Protein 6T5F (pdb70)

Sequence (961 aa):
PHMERASLIQKAKLAEQAERYEDMAAFMKGAVEKGEELSCEERNLLSVAYKNVVGGQRAAWRVLSSIEQKSNEEGSAAAGPEVREYREKVETELQGVCDTVLGLLDSHLIKEAGDAESRVFYLKMKGDYYRYLAEVATGDDKKRIIDSARSAYQEAMDISKKEMPPTNPIRLGLALNFSVFHYEIANSPEEAISLAKTTFDEAMADLHTLSEDSYKDSTLIMQLLRDNLTLWTGSHMERASLIQKAKLAEQAERYEDMAAFMKGAVEKGEELSCEERNLLSVAYKNVVGGQRAAWRVLSSIEQKSNEAAGPEVREYREKVETELQGVCDTVLGLLDSHLIKEAGDAESRVFYLKMKGDYYRYLAEVATGDDKKRIIDSARSAYQEAMDISKKEMPPTNPIRLGLALNFSVFHYEIANSPEEAISLAKTTFDEAMADLHTLSEDSYKDSTLIMQLLRDNLTLWTGSGPHMERASLIQKAKLAEQAERYEDMAAFMKGAVEKGEELSCEERNLLSVAYKNVVGGQRAAWRVLSSIEQKSNEEGSAAAGPEVREYREKVETELQGVCDTVLGLLDSHLIKEAGDAESRVFYLKMKGDYYRYLAEVATGDDKKRIIDSARSAYQEAMDISKKEMPPTNPIRLGLALNFSVFHYEIANSPEEAISLAKTTFDEAMADLHTLSEDSYKDSTLIMQLLRDNLTLWTGSMERASLIQKAKLAEQAERYEDMAAFMKGAVEKGEELSCEERNLLSVAYKNVVGGQRAAWRVLSSIEQKSAAGPEVREYREKVETELQGVCDTVLGLLDSHLIKEAGDAESRVFYLKMKGDYYRYLAEVATGDDKKRIIDSARSAYQEAMDISKKEMPPTNPIRLGLALNFSVFHYEIANSPEEAISLAKTTFDEAMADLHTLSEDSYKDSTLIMQLLRDNLTLWTGSLRRGTCVLASLRRGTCVLALRRGTCGSLRRGTC

Secondary structure (DSSP, 8-state):
---SHHHHHHHHHHHHHTT-HHHHHHHHHHHHTT-PPP-HHHHHHHHHHHHHHHHHHHHHHHHHHHHHHHHTSTTS----THHHHHHHHHHHHHHHHHHHHHHHIIIII--SSS-HHHHHHHHHHHHHHHHHHHHH--STTHHHHHHHHHHHHHHHHHHHHHHS-TT-HHHHHHHHHHHHIIIIIS--HHHHHHHHHHHHHHHHTTGGG--HHHHHHHHHHHHHHHHHHHHHHT-/--SHHHHHHHHHHHHHTT-HHHHHHHHHHHHTT-PPP-HHHHHHHHHHHHHHHHHHHHHHHHHHHHHHH------HHHHHHHHHHHHHHHHHHHHHHHHIIIII--S-S-HHHHHHHHHHHHHHHHHHHHH--SSHHHHHHHHHHHHHHHHHHHHHHHS-TT-HHHHHHHHHHHHIIIIIT--HHHHHHHHHHHHHHHHTTTTS--HHHHHHHHHHHHHHHHHHIIIII--/---HHHHHHHHHHHHHHTT-HHHHHHHHHHHHTT-PPP-HHHHHHHHHHHHHHHHHHHHHHHHHHHHHHH-----SS--HHHHHHHHHHHHHHHHHHHHHHHHHIIIII--SSS-HHHHHHHHHHHHHHHHHHHHH--SSTHHHHHHHHHHHHHHHHHHHHHHS-TT-HHHHHHHHHHHHIIIIIS--HHHHHHHHHHHHHHHHHSTTS--GGGHHHHHHHHHHHHHHHHHHHT-/-HHHHHHHHHHHHHHTT-HHHHHHHHHHHHTT-PPP-HHHHHHHHHHHHHHHHHHHHHHHHHHHHHHH----HHHHHHHHHHHHHHHHHHHHHHHHIIIII--S-S-HHHHHHHHHHHHHHHHHHHHH--HHHHHHHHHHHHHHHHHHHHHHHHHS-TT-HHHHHHHHHHHHIIIIIS--HHHHHHHHHHHHHHHTT--SS--HHHHHHHHHHHHHHHHHHHHHHT-/---------/--S-------/------/--------

Foldseek 3Di:
DPQDQVVLCVVLVVCVVVVNLCSNLVSLLSNLVVQDAADPVSLVSNCVSLCSVLVVLLVVLVVLVVVVVVLVDPPDPNDDCPSVVVSVVSLVVSLVSLCSLLCSLVVHQQDPPDDLLSNLSSLLSQLVSLLSNLVPDDDPCNVVSLVRSVVSLVVSQVSCVVPHQLQQLSNLQSLLVVLVSVVPRVVNLVVSLVSLVCSLVRNVVVLVPDDPVSNVSSVVSSVSSVVVNCVSVVD/DQPLVVLLVVLVVCVVVVNLQSNLVSLLSSLVVQDAADPVSLVSNVVSLCVVLVVLLVVLVVLVCLQVVPDPPHDPVSVVVSVVSLVVSLVSLCSLLCSLVVHQQDPDDDLLSNLSSLLSQLVSLLSNLLPDDDVVNVVSLVSSVVSLVVSQVSCVVPHQLQALSNLVSLLVVLVSCVPRVVNLVVSLVSLVCSLVRNVVVLVVDDPVSNVSRVVSSVSSVVVNCVSVVDD/DDDPLVVLCVVLVVCVVVVNLQSNLVSLLVNLVVQDAADPVSLVSNVVSLCSVLVVLLVVLCVLVVQVPVPDDDDVDDPPCVSVVVSVVSLVVSLVSLVSLLCSLVVHQADPDDDLLSNLSSLLSQLVSLLSNLLPDDDPCNVVSLVSSLVSLVVSQVSCVVPHQLQQLSNLVSLLVVLCSCVPRVVNLVVSLVSLVCSLVRCVVVVVPHDVVCCVRSVVSSVSSVVVNCVSVPD/DVLVVLVVVLVVCVVVVNLVSNLVSLLVSQVVQDEADPVSVVSNVVSLCSVLVVLLVVLCVLVVVVVVCVDDCVSVVVNVVSLVVSLVSLCSLLCSLVVHQADPDDDLLSNLLSLLSQLVSLLSNLLSDDDVVNVVSLVSSVVSLVVSQVSCVVPHQLQQLSNLVSLLVVLVSCVPRVVNLPVSLVSLVCSLVSNVVPVVPDDPVCVVSSVVSSVSSVVVNCVSVVD/DDDPVHVPD/DPDDDPDDDD/DDDDPD/DDDDDDPD

Radius of gyration: 36.61 Å; Cα contacts (8 Å, |Δi|>4): 1135; chains: 8; bounding box: 104×93×78 Å

CATH classification: 1.20.190.20

GO terms:
  GO:0001836 release of cytochrome c from mitochondria (P, IDA)
  GO:0008630 intrinsic apoptotic signaling pathway in response to DNA damage (P, IDA)
  GO:0005515 protein binding (F, IPI)
  GO:0050815 phosphoserine residue binding (F, IDA)
  GO:0005634 nucleus (C, IDA)
  GO:0005737 cytoplasm (C, IDA)
  GO:0005829 cytosol (C, IDA)
  GO:0045824 negative regulation of innate immune response (P, IDA)
  GO:0140311 protein sequestering activity (F, IDA)
  GO:0005737 cytoplasm (C, EXP)
  GO:0005576 extracellular region (C, TAS)
  GO:0008426 protein kinase C inhibitor activity (F, TAS)
  GO:0006469 negative regulation of protein kinase activity (P, TAS)
  GO:0007165 signal transduction (P, TAS)
  GO:0005829 cytosol (C, TAS)
  GO:0042802 identical protein binding (F, IPI)
  GO:0045296 cadherin binding (F, HDA)
  GO:0070062 extracellular exosome (C, HDA)
  GO:0045785 positive regulation of cell adhesion (P, IMP)
  GO:1903829 positive regulation of protein localization (P, IMP)

Nearest PDB structures (foldseek):
  6t5f-assembly1_B  TM=1.004E+00  e=5.483E-29  Homo sapiens
  6t80-assembly1_B  TM=9.969E-01  e=1.235E-26  Homo sapiens
  8c28-assembly1_AAA  TM=9.912E-01  e=1.412E-26  Homo sapiens
  6yr6-assembly1_A  TM=9.894E-01  e=3.781E-26  Homo sapiens
  6twz-assembly1_B  TM=9.840E-01  e=1.514E-25  Homo sapiens

Structure (mmCIF, N/CA/C/O backbone):
data_6T5F
#
_entry.id   6T5F
#
_cell.length_a   77.160
_cell.length_b   74.950
_cell.length_c   104.380
_cell.angle_alpha   90.000
_cell.angle_beta   97.980
_cell.angle_gamma   90.000
#
_symmetry.space_group_name_H-M   'P 1 21 1'
#
loop_
_entity.id
_entity.type
_entity.pdbx_description
1 polymer '14-3-3 protein sigma'
2 polymer 'StARD1 peptide'
3 water water
#
loop_
_atom_site.group_PDB
_atom_site.id
_atom_site.type_symbol
_atom_site.label_atom_id
_atom_site.label_alt_id
_atom_site.label_comp_id
_atom_site.label_asym_id
_atom_site.label_entity_id
_atom_site.label_seq_id
_atom_site.pdbx_PDB_ins_code
_atom_site.Cartn_x
_atom_site.Cartn_y
_atom_site.Cartn_z
_atom_site.occupancy
_atom_site.B_iso_or_equiv
_atom_site.auth_seq_id
_atom_site.auth_comp_id
_atom_site.auth_asym_id
_atom_site.auth_atom_id
_atom_site.pdbx_PDB_model_num
ATOM 1 N N . PRO A 1 2 ? 35.779 2.574 45.760 1.00 113.06 -1 PRO A N 1
ATOM 2 C CA . PRO A 1 2 ? 36.412 1.428 45.096 1.00 112.52 -1 PRO A CA 1
ATOM 3 C C . PRO A 1 2 ? 36.530 0.210 46.024 1.00 113.36 -1 PRO A C 1
ATOM 4 O O . PRO A 1 2 ? 37.484 -0.507 45.914 1.00 112.95 -1 PRO A O 1
ATOM 8 N N . HIS A 1 3 ? 35.561 0.031 46.920 1.00 107.52 0 HIS A N 1
ATOM 9 C CA . HIS A 1 3 ? 35.616 -1.062 47.922 1.00 106.68 0 HIS A CA 1
ATOM 10 C C . HIS A 1 3 ? 34.951 -2.326 47.379 1.00 106.96 0 HIS A C 1
ATOM 11 O O . HIS A 1 3 ? 33.759 -2.522 47.605 1.00 106.22 0 HIS A O 1
ATOM 18 N N . MET A 1 4 ? 35.726 -3.166 46.710 1.00 100.61 1 MET A N 1
ATOM 19 C CA . MET A 1 4 ? 35.154 -4.292 45.943 1.00 98.52 1 MET A CA 1
ATOM 20 C C . MET A 1 4 ? 35.639 -5.610 46.551 1.00 96.65 1 MET A C 1
ATOM 21 O O . MET A 1 4 ? 35.970 -6.518 45.799 1.00 97.82 1 MET A O 1
ATOM 26 N N . GLU A 1 5 ? 35.764 -5.654 47.874 1.00 86.04 2 GLU A N 1
ATOM 27 C CA . GLU A 1 5 ? 35.933 -6.939 48.590 1.00 81.81 2 GLU A CA 1
ATOM 28 C C . GLU A 1 5 ? 34.551 -7.494 48.959 1.00 77.40 2 GLU A C 1
ATOM 29 O O . GLU A 1 5 ? 33.587 -6.753 48.884 1.00 76.38 2 GLU A O 1
ATOM 35 N N . ARG A 1 6 ? 34.491 -8.763 49.347 1.00 69.81 3 ARG A N 1
ATOM 36 C CA . ARG A 1 6 ? 33.260 -9.519 49.537 1.00 68.58 3 ARG A CA 1
ATOM 37 C C . ARG A 1 6 ? 32.279 -8.879 50.527 1.00 72.33 3 ARG A C 1
ATOM 38 O O . ARG A 1 6 ? 31.103 -8.683 50.185 1.00 73.59 3 ARG A O 1
ATOM 46 N N . ALA A 1 7 ? 32.764 -8.560 51.733 1.00 66.77 4 ALA A N 1
ATOM 47 C CA . ALA A 1 7 ? 31.981 -7.965 52.821 1.00 65.72 4 ALA A CA 1
ATOM 48 C C . ALA A 1 7 ? 31.356 -6.624 52.412 1.00 67.85 4 ALA A C 1
ATOM 49 O O . ALA A 1 7 ? 30.191 -6.366 52.719 1.00 66.20 4 ALA A O 1
ATOM 51 N N . SER A 1 8 ? 32.126 -5.817 51.654 1.00 64.97 5 SER A N 1
ATOM 52 C CA . SER A 1 8 ? 31.703 -4.528 51.071 1.00 64.56 5 SER A CA 1
ATOM 53 C C . SER A 1 8 ? 30.611 -4.733 50.026 1.00 69.72 5 SER A C 1
ATOM 54 O O . SER A 1 8 ? 29.689 -3.919 49.976 1.00 69.88 5 SER A O 1
ATOM 57 N N . LEU A 1 9 ? 30.709 -5.822 49.194 1.00 65.77 6 LEU A N 1
ATOM 58 C CA . LEU A 1 9 ? 29.722 -6.154 48.145 1.00 65.65 6 LEU A CA 1
ATOM 59 C C . LEU A 1 9 ? 28.389 -6.572 48.755 1.00 66.99 6 LEU A C 1
ATOM 60 O O . LEU A 1 9 ? 27.330 -6.158 48.259 1.00 66.43 6 LEU A O 1
ATOM 65 N N . ILE A 1 10 ? 28.454 -7.372 49.848 1.00 59.92 7 ILE A N 1
ATOM 66 C CA . ILE A 1 10 ? 27.287 -7.816 50.611 1.00 58.01 7 ILE A CA 1
ATOM 67 C C . ILE A 1 10 ? 26.636 -6.596 51.278 1.00 63.11 7 ILE A C 1
ATOM 68 O O . ILE A 1 10 ? 25.413 -6.456 51.248 1.00 63.15 7 ILE A O 1
ATOM 73 N N . GLN A 1 11 ? 27.462 -5.705 51.820 1.00 61.45 8 GLN A N 1
ATOM 74 C CA . GLN A 1 11 ? 27.014 -4.467 52.442 1.00 63.59 8 GLN A CA 1
ATOM 75 C C . GLN A 1 11 ? 26.254 -3.555 51.465 1.00 68.65 8 GLN A C 1
ATOM 76 O O . GLN A 1 11 ? 25.213 -3.003 51.828 1.00 70.97 8 GLN A O 1
ATOM 82 N N . LYS A 1 12 ? 26.785 -3.418 50.232 1.00 60.71 9 LYS A N 1
ATOM 83 C CA . LYS A 1 12 ? 26.232 -2.581 49.188 1.00 57.69 9 LYS A CA 1
ATOM 84 C C . LYS A 1 12 ? 24.942 -3.174 48.603 1.00 60.68 9 LYS A C 1
ATOM 85 O O . LYS A 1 12 ? 24.068 -2.433 48.172 1.00 59.97 9 LYS A O 1
ATOM 91 N N . ALA A 1 13 ? 24.830 -4.492 48.576 1.00 57.99 10 ALA A N 1
ATOM 92 C CA . ALA A 1 13 ? 23.639 -5.235 48.158 1.00 57.07 10 ALA A CA 1
ATOM 93 C C . ALA A 1 13 ? 22.467 -4.983 49.155 1.00 64.80 10 ALA A C 1
ATOM 94 O O . ALA A 1 13 ? 21.333 -4.805 48.744 1.00 64.26 10 ALA A O 1
ATOM 96 N N . LYS A 1 14 ? 22.760 -4.891 50.451 1.00 65.21 11 LYS A N 1
ATOM 97 C CA . LYS A 1 14 ? 21.791 -4.602 51.519 1.00 65.87 11 LYS A CA 1
ATOM 98 C C . LYS A 1 14 ? 21.336 -3.166 51.404 1.00 73.77 11 LYS A C 1
ATOM 99 O O . LYS A 1 14 ? 20.143 -2.892 51.587 1.00 77.80 11 LYS A O 1
ATOM 105 N N . LEU A 1 15 ? 22.282 -2.244 51.067 1.00 66.64 12 LEU A N 1
ATOM 106 C CA . LEU A 1 15 ? 22.003 -0.835 50.855 1.00 64.58 12 LEU A CA 1
ATOM 107 C C . LEU A 1 15 ? 21.143 -0.629 49.616 1.00 68.00 12 LEU A C 1
ATOM 108 O O . LEU A 1 15 ? 20.200 0.156 49.667 1.00 67.20 12 LEU A O 1
ATOM 113 N N . ALA A 1 16 ? 21.457 -1.356 48.508 1.00 65.10 13 ALA A N 1
ATOM 114 C CA . ALA A 1 16 ? 20.719 -1.300 47.245 1.00 64.75 13 ALA A CA 1
ATOM 115 C C . ALA A 1 16 ? 19.284 -1.819 47.431 1.00 68.83 13 ALA A C 1
ATOM 116 O O . ALA A 1 16 ? 18.358 -1.326 46.784 1.00 67.59 13 ALA A O 1
ATOM 118 N N . GLU A 1 17 ? 19.105 -2.803 48.335 1.00 65.28 14 GLU A N 1
ATOM 119 C CA . GLU A 1 17 ? 17.793 -3.335 48.664 1.00 65.37 14 GLU A CA 1
ATOM 120 C C . GLU A 1 17 ? 16.926 -2.266 49.361 1.00 71.13 14 GLU A C 1
ATOM 121 O O . GLU A 1 17 ? 15.762 -2.059 48.991 1.00 71.89 14 GLU A O 1
ATOM 127 N N . GLN A 1 18 ? 17.507 -1.588 50.360 1.00 66.12 15 GLN A N 1
ATOM 128 C CA . GLN A 1 18 ? 16.824 -0.559 51.117 1.00 64.62 15 GLN A CA 1
ATOM 129 C C . GLN A 1 18 ? 16.430 0.597 50.216 1.00 68.70 15 GLN A C 1
ATOM 130 O O . GLN A 1 18 ? 15.397 1.244 50.442 1.00 68.36 15 GLN A O 1
ATOM 136 N N . ALA A 1 19 ? 17.269 0.863 49.196 1.00 66.01 16 ALA A N 1
ATOM 137 C CA . ALA A 1 19 ? 17.092 1.943 48.226 1.00 66.60 16 ALA A CA 1
ATOM 138 C C . ALA A 1 19 ? 16.249 1.508 47.016 1.00 71.99 16 ALA A C 1
ATOM 139 O O . ALA A 1 19 ? 16.033 2.314 46.113 1.00 75.06 16 ALA A O 1
ATOM 141 N N . GLU A 1 20 ? 15.749 0.245 47.015 1.00 65.07 17 GLU A N 1
ATOM 142 C CA . GLU A 1 20 ? 14.901 -0.349 45.978 1.00 63.32 17 GLU A CA 1
ATOM 143 C C . GLU A 1 20 ? 15.525 -0.290 44.561 1.00 65.41 17 GLU A C 1
ATOM 144 O O . GLU A 1 20 ? 14.813 -0.163 43.539 1.00 63.67 17 GLU A O 1
ATOM 150 N N . ARG A 1 21 ? 16.874 -0.446 44.536 1.00 60.43 18 ARG A N 1
ATOM 151 C CA . ARG A 1 21 ? 17.760 -0.445 43.378 1.00 59.26 18 ARG A CA 1
ATOM 152 C C . ARG A 1 21 ? 18.211 -1.872 43.156 1.00 63.12 18 ARG A C 1
ATOM 153 O O . ARG A 1 21 ? 19.333 -2.240 43.525 1.00 64.64 18 ARG A O 1
ATOM 161 N N . TYR A 1 22 ? 17.354 -2.663 42.525 1.00 57.19 19 TYR A N 1
ATOM 162 C CA . TYR A 1 22 ? 17.512 -4.132 42.532 1.00 55.31 19 TYR A CA 1
ATOM 163 C C . TYR A 1 22 ? 18.479 -4.549 41.435 1.00 58.37 19 TYR A C 1
ATOM 164 O O . TYR A 1 22 ? 19.121 -5.568 41.573 1.00 58.85 19 TYR A O 1
ATOM 173 N N . GLU A 1 23 ? 18.556 -3.773 40.368 1.00 54.76 20 GLU A N 1
ATOM 174 C CA . GLU A 1 23 ? 19.560 -4.066 39.326 1.00 55.04 20 GLU A CA 1
ATOM 175 C C . GLU A 1 23 ? 20.961 -3.892 39.910 1.00 63.85 20 GLU A C 1
ATOM 176 O O . GLU A 1 23 ? 21.831 -4.670 39.562 1.00 65.50 20 GLU A O 1
ATOM 182 N N . ASP A 1 24 ? 21.163 -2.867 40.734 1.00 61.52 21 ASP A N 1
ATOM 183 C CA . ASP A 1 24 ? 22.445 -2.649 41.451 1.00 60.37 21 ASP A CA 1
ATOM 184 C C . ASP A 1 24 ? 22.690 -3.790 42.433 1.00 65.19 21 ASP A C 1
ATOM 185 O O . ASP A 1 24 ? 23.769 -4.362 42.409 1.00 64.96 21 ASP A O 1
ATOM 190 N N . MET A 1 25 ? 21.651 -4.171 43.167 1.00 61.82 22 MET A N 1
ATOM 191 C CA . MET A 1 25 ? 21.697 -5.234 44.200 1.00 61.13 22 MET A CA 1
ATOM 192 C C . MET A 1 25 ? 22.098 -6.550 43.531 1.00 62.94 22 MET A C 1
ATOM 193 O O . MET A 1 25 ? 22.899 -7.265 44.097 1.00 62.60 22 MET A O 1
ATOM 198 N N . ALA A 1 26 ? 21.567 -6.818 42.343 1.00 58.36 23 ALA A N 1
ATOM 199 C CA . ALA A 1 26 ? 21.884 -8.028 41.563 1.00 57.57 23 ALA A CA 1
ATOM 200 C C . ALA A 1 26 ? 23.363 -8.036 41.195 1.00 61.57 23 ALA A C 1
ATOM 201 O O . ALA A 1 26 ? 23.958 -9.086 41.258 1.00 61.75 23 ALA A O 1
ATOM 203 N N . ALA A 1 27 ? 23.921 -6.894 40.822 1.00 61.00 24 ALA A N 1
ATOM 204 C CA . ALA A 1 27 ? 25.305 -6.877 40.304 1.00 61.09 24 ALA A CA 1
ATOM 205 C C . ALA A 1 27 ? 26.285 -6.997 41.471 1.00 65.39 24 ALA A C 1
ATOM 206 O O . ALA A 1 27 ? 27.315 -7.637 41.300 1.00 64.95 24 ALA A O 1
ATOM 208 N N . PHE A 1 28 ? 25.938 -6.426 42.622 1.00 59.81 25 PHE A N 1
ATOM 209 C CA . PHE A 1 28 ? 26.737 -6.604 43.856 1.00 56.94 25 PHE A CA 1
ATOM 210 C C . PHE A 1 28 ? 26.702 -8.045 44.300 1.00 59.68 25 PHE A C 1
ATOM 211 O O . PHE A 1 28 ? 27.729 -8.558 44.707 1.00 62.90 25 PHE A O 1
ATOM 219 N N . MET A 1 29 ? 25.542 -8.707 44.219 1.00 53.15 26 MET A N 1
ATOM 220 C CA . MET A 1 29 ? 25.393 -10.119 44.599 1.00 52.22 26 MET A CA 1
ATOM 221 C C . MET A 1 29 ? 26.106 -11.061 43.628 1.00 57.23 26 MET A C 1
ATOM 222 O O . MET A 1 29 ? 26.709 -12.028 44.084 1.00 55.80 26 MET A O 1
ATOM 227 N N . LYS A 1 30 ? 26.095 -10.743 42.308 1.00 54.23 27 LYS A N 1
ATOM 228 C CA . LYS A 1 30 ? 26.807 -11.474 41.260 1.00 52.94 27 LYS A CA 1
ATOM 229 C C . LYS A 1 30 ? 28.315 -11.419 41.548 1.00 58.81 27 LYS A C 1
ATOM 230 O O . LYS A 1 30 ? 28.985 -12.449 41.517 1.00 60.76 27 LYS A O 1
ATOM 236 N N . GLY A 1 31 ? 28.814 -10.240 41.877 1.00 54.70 28 GLY A N 1
ATOM 237 C CA . GLY A 1 31 ? 30.218 -10.043 42.217 1.00 55.02 28 GLY A CA 1
ATOM 238 C C . GLY A 1 31 ? 30.636 -10.774 43.475 1.00 60.16 28 GLY A C 1
ATOM 239 O O . GLY A 1 31 ? 31.772 -11.270 43.558 1.00 61.23 28 GLY A O 1
ATOM 240 N N . ALA A 1 32 ? 29.706 -10.854 44.464 1.00 56.07 29 ALA A N 1
ATOM 241 C CA . ALA A 1 32 ? 29.933 -11.545 45.737 1.00 56.25 29 ALA A CA 1
ATOM 242 C C . ALA A 1 32 ? 30.032 -13.051 45.476 1.00 63.61 29 ALA A C 1
ATOM 243 O O . ALA A 1 32 ? 30.969 -13.691 45.955 1.00 63.87 29 ALA A O 1
ATOM 245 N N . VAL A 1 33 ? 29.103 -13.592 44.662 1.00 61.41 30 VAL A N 1
ATOM 246 C CA . VAL A 1 33 ? 29.078 -14.998 44.256 1.00 62.18 30 VAL A CA 1
ATOM 247 C C . VAL A 1 33 ? 30.403 -15.342 43.546 1.00 71.49 30 VAL A C 1
ATOM 248 O O . VAL A 1 33 ? 31.045 -16.347 43.887 1.00 72.30 30 VAL A O 1
ATOM 252 N N . GLU A 1 34 ? 30.847 -14.462 42.624 1.00 69.91 31 GLU A N 1
ATOM 253 C CA . GLU A 1 34 ? 32.059 -14.635 41.832 1.00 70.39 31 GLU A CA 1
ATOM 254 C C . GLU A 1 34 ? 33.357 -14.651 42.637 1.00 79.12 31 GLU A C 1
ATOM 255 O O . GLU A 1 34 ? 34.411 -14.988 42.073 1.00 81.46 31 GLU A O 1
ATOM 261 N N . LYS A 1 35 ? 33.292 -14.371 43.962 1.00 74.97 32 LYS A N 1
ATOM 262 C CA . LYS A 1 35 ? 34.477 -14.435 44.839 1.00 72.37 32 LYS A CA 1
ATOM 263 C C . LYS A 1 35 ? 34.837 -15.897 45.159 1.00 76.00 32 LYS A C 1
ATOM 264 O O . LYS A 1 35 ? 35.975 -16.182 45.522 1.00 76.51 32 LYS A O 1
ATOM 270 N N . GLY A 1 36 ? 33.879 -16.801 44.987 1.00 72.71 33 GLY A N 1
ATOM 271 C CA . GLY A 1 36 ? 34.096 -18.238 45.147 1.00 72.51 33 GLY A CA 1
ATOM 272 C C . GLY A 1 36 ? 33.745 -18.864 46.480 1.00 74.59 33 GLY A C 1
ATOM 273 O O . GLY A 1 36 ? 33.978 -20.064 46.680 1.00 75.09 33 GLY A O 1
ATOM 274 N N . GLU A 1 37 ? 33.223 -18.063 47.412 1.00 68.82 34 GLU A N 1
ATOM 275 C CA . GLU A 1 37 ? 32.806 -18.571 48.718 1.00 67.53 34 GLU A CA 1
ATOM 276 C C . GLU A 1 37 ? 31.310 -18.929 48.668 1.00 68.10 34 GLU A C 1
ATOM 277 O O . GLU A 1 37 ? 30.577 -18.461 47.791 1.00 67.93 34 GLU A O 1
ATOM 283 N N . GLU A 1 38 ? 30.877 -19.755 49.627 1.00 61.32 35 GLU A N 1
ATOM 284 C CA . GLU A 1 38 ? 29.504 -20.218 49.832 1.00 58.52 35 GLU A CA 1
ATOM 285 C C . GLU A 1 38 ? 28.643 -19.066 50.322 1.00 61.67 35 GLU A C 1
ATOM 286 O O . GLU A 1 38 ? 29.121 -18.174 51.020 1.00 59.88 35 GLU A O 1
ATOM 292 N N . LEU A 1 39 ? 27.362 -19.058 49.950 1.00 59.20 36 LEU A N 1
ATOM 293 C CA . LEU A 1 39 ? 26.473 -18.005 50.447 1.00 57.52 36 LEU A CA 1
ATOM 294 C C . LEU A 1 39 ? 25.786 -18.557 51.697 1.00 59.81 36 LEU A C 1
ATOM 295 O O . LEU A 1 39 ? 25.495 -19.756 51.762 1.00 57.20 36 LEU A O 1
ATOM 300 N N . SER A 1 40 ? 25.536 -17.691 52.686 1.00 56.70 37 SER A N 1
ATOM 301 C CA . SER A 1 40 ? 24.789 -18.039 53.887 1.00 57.01 37 SER A CA 1
ATOM 302 C C . SER A 1 40 ? 23.301 -17.967 53.514 1.00 64.97 37 SER A C 1
ATOM 303 O O . SER A 1 40 ? 22.961 -17.590 52.387 1.00 60.62 37 SER A O 1
ATOM 306 N N . CYS A 1 41 ? 22.412 -18.332 54.449 1.00 69.15 38 CYS A N 1
ATOM 307 C CA . CYS A 1 41 ? 20.977 -18.292 54.192 1.00 71.45 38 CYS A CA 1
ATOM 308 C C . CYS A 1 41 ? 20.518 -16.859 53.901 1.00 70.58 38 CYS A C 1
ATOM 309 O O . CYS A 1 41 ? 19.727 -16.639 52.991 1.00 70.26 38 CYS A O 1
ATOM 312 N N . GLU A 1 42 ? 21.068 -15.886 54.630 1.00 64.40 39 GLU A N 1
ATOM 313 C CA . GLU A 1 42 ? 20.792 -14.463 54.434 1.00 62.39 39 GLU A CA 1
ATOM 314 C C . GLU A 1 42 ? 21.227 -14.020 53.027 1.00 62.11 39 GLU A C 1
ATOM 315 O O . GLU A 1 42 ? 20.435 -13.385 52.314 1.00 61.14 39 GLU A O 1
ATOM 321 N N . GLU A 1 43 ? 22.468 -14.393 52.633 1.00 55.40 40 GLU A N 1
ATOM 322 C CA . GLU A 1 43 ? 23.088 -14.055 51.356 1.00 53.59 40 GLU A CA 1
ATOM 323 C C . GLU A 1 43 ? 22.401 -14.676 50.179 1.00 56.75 40 GLU A C 1
ATOM 324 O O . GLU A 1 43 ? 22.338 -14.036 49.135 1.00 57.69 40 GLU A O 1
ATOM 330 N N . ARG A 1 44 ? 21.862 -15.903 50.328 1.00 52.60 41 ARG A N 1
ATOM 331 C CA . ARG A 1 44 ? 21.121 -16.599 49.258 1.00 52.01 41 ARG A CA 1
ATOM 332 C C . ARG A 1 44 ? 19.847 -15.842 48.944 1.00 57.54 41 ARG A C 1
ATOM 333 O O . ARG A 1 44 ? 19.501 -15.678 47.773 1.00 57.71 41 ARG A O 1
ATOM 341 N N . ASN A 1 45 ? 19.168 -15.349 49.999 1.00 54.82 42 ASN A N 1
ATOM 342 C CA . ASN A 1 45 ? 17.938 -14.582 49.902 1.00 54.32 42 ASN A CA 1
ATOM 343 C C . ASN A 1 45 ? 18.165 -13.251 49.215 1.00 57.78 42 ASN A C 1
ATOM 344 O O . ASN A 1 45 ? 17.310 -12.856 48.421 1.00 58.78 42 ASN A O 1
ATOM 349 N N . LEU A 1 46 ? 19.297 -12.558 49.501 1.00 51.68 43 LEU A N 1
ATOM 350 C CA . LEU A 1 46 ? 19.652 -11.269 48.883 1.00 48.00 43 LEU A CA 1
ATOM 351 C C . LEU A 1 46 ? 19.800 -11.505 47.363 1.00 54.45 43 LEU A C 1
ATOM 352 O O . LEU A 1 46 ? 19.276 -10.733 46.576 1.00 54.18 43 LEU A O 1
ATOM 357 N N . LEU A 1 47 ? 20.466 -12.604 46.958 1.00 53.91 44 LEU A N 1
ATOM 358 C CA . LEU A 1 47 ? 20.647 -12.976 45.552 1.00 54.36 44 LEU A CA 1
ATOM 359 C C . LEU A 1 47 ? 19.273 -13.235 44.866 1.00 61.15 44 LEU A C 1
ATOM 360 O O . LEU A 1 47 ? 19.011 -12.700 43.775 1.00 61.23 44 LEU A O 1
ATOM 365 N N . SER A 1 48 ? 18.420 -14.068 45.491 1.00 56.74 45 SER A N 1
ATOM 366 C CA . SER A 1 48 ? 17.098 -14.361 44.978 1.00 55.75 45 SER A CA 1
ATOM 367 C C . SER A 1 48 ? 16.198 -13.098 44.866 1.00 59.10 45 SER A C 1
ATOM 368 O O . SER A 1 48 ? 15.636 -12.851 43.799 1.00 59.43 45 SER A O 1
ATOM 371 N N . VAL A 1 49 ? 16.093 -12.285 45.940 1.00 53.59 46 VAL A N 1
ATOM 372 C CA . VAL A 1 49 ? 15.308 -11.036 45.947 1.00 51.56 46 VAL A CA 1
ATOM 373 C C . VAL A 1 49 ? 15.727 -10.111 44.796 1.00 57.02 46 VAL A C 1
ATOM 374 O O . VAL A 1 49 ? 14.863 -9.573 44.106 1.00 56.96 46 VAL A O 1
ATOM 378 N N . ALA A 1 50 ? 17.052 -9.902 44.618 1.00 54.49 47 ALA A N 1
ATOM 379 C CA . ALA A 1 50 ? 17.617 -9.025 43.575 1.00 53.88 47 ALA A CA 1
ATOM 380 C C . ALA A 1 50 ? 17.137 -9.426 42.175 1.00 56.70 47 ALA A C 1
ATOM 381 O O . ALA A 1 50 ? 16.480 -8.624 41.477 1.00 55.23 47 ALA A O 1
ATOM 383 N N . TYR A 1 51 ? 17.436 -10.690 41.797 1.00 51.17 48 TYR A N 1
ATOM 384 C CA . TYR A 1 51 ? 17.110 -11.182 40.473 1.00 48.95 48 TYR A CA 1
ATOM 385 C C . TYR A 1 51 ? 15.635 -11.399 40.261 1.00 51.69 48 TYR A C 1
ATOM 386 O O . TYR A 1 51 ? 15.183 -11.157 39.150 1.00 51.41 48 TYR A O 1
ATOM 395 N N . LYS A 1 52 ? 14.872 -11.740 41.317 1.00 48.03 49 LYS A N 1
ATOM 396 C CA . LYS A 1 52 ? 13.410 -11.911 41.232 1.00 47.60 49 LYS A CA 1
ATOM 397 C C . LYS A 1 52 ? 12.754 -10.575 40.860 1.00 52.06 49 LYS A C 1
ATOM 398 O O . LYS A 1 52 ? 11.888 -10.547 39.979 1.00 53.96 49 LYS A O 1
ATOM 404 N N . ASN A 1 53 ? 13.208 -9.458 41.482 1.00 45.83 50 ASN A N 1
ATOM 405 C CA . ASN A 1 53 ? 12.696 -8.126 41.181 1.00 44.85 50 ASN A CA 1
ATOM 406 C C . ASN A 1 53 ? 13.034 -7.657 39.763 1.00 51.22 50 ASN A C 1
ATOM 407 O O . ASN A 1 53 ? 12.159 -7.134 39.069 1.00 52.85 50 ASN A O 1
ATOM 412 N N . VAL A 1 54 ? 14.277 -7.891 39.322 1.00 48.97 51 VAL A N 1
ATOM 413 C CA . VAL A 1 54 ? 14.792 -7.563 37.986 1.00 48.18 51 VAL A CA 1
ATOM 414 C C . VAL A 1 54 ? 13.960 -8.281 36.916 1.00 51.25 51 VAL A C 1
ATOM 415 O O . VAL A 1 54 ? 13.375 -7.608 36.064 1.00 51.90 51 VAL A O 1
ATOM 419 N N . VAL A 1 55 ? 13.864 -9.625 36.986 1.00 46.27 52 VAL A N 1
ATOM 420 C CA . VAL A 1 55 ? 13.102 -10.410 35.994 1.00 45.14 52 VAL A CA 1
ATOM 421 C C . VAL A 1 55 ? 11.589 -10.173 36.126 1.00 50.13 52 VAL A C 1
ATOM 422 O O . VAL A 1 55 ? 10.876 -10.271 35.127 1.00 49.03 52 VAL A O 1
ATOM 426 N N . GLY A 1 56 ? 11.127 -9.858 37.341 1.00 48.30 53 GLY A N 1
ATOM 427 C CA . GLY A 1 56 ? 9.720 -9.600 37.624 1.00 48.39 53 GLY A CA 1
ATOM 428 C C . GLY A 1 56 ? 9.200 -8.482 36.754 1.00 56.08 53 GLY A C 1
ATOM 429 O O . GLY A 1 56 ? 8.150 -8.639 36.106 1.00 57.12 53 GLY A O 1
ATOM 430 N N . GLY A 1 57 ? 9.986 -7.387 36.695 1.00 51.78 54 GLY A N 1
ATOM 431 C CA . GLY A 1 57 ? 9.696 -6.216 35.872 1.00 50.45 54 GLY A CA 1
ATOM 432 C C . GLY A 1 57 ? 9.749 -6.515 34.383 1.00 52.17 54 GLY A C 1
ATOM 433 O O . GLY A 1 57 ? 8.895 -6.048 33.629 1.00 50.11 54 GLY A O 1
ATOM 434 N N . GLN A 1 58 ? 10.753 -7.306 33.951 1.00 48.33 55 GLN A N 1
ATOM 435 C CA . GLN A 1 58 ? 10.924 -7.697 32.547 1.00 47.57 55 GLN A CA 1
ATOM 436 C C . GLN A 1 58 ? 9.784 -8.594 32.054 1.00 54.61 55 GLN A C 1
ATOM 437 O O . GLN A 1 58 ? 9.276 -8.374 30.942 1.00 56.69 55 GLN A O 1
ATOM 443 N N . ARG A 1 59 ? 9.372 -9.576 32.884 1.00 49.00 56 ARG A N 1
ATOM 444 C CA . ARG A 1 59 ? 8.271 -10.505 32.593 1.00 49.02 56 ARG A CA 1
ATOM 445 C C . ARG A 1 59 ? 6.940 -9.747 32.478 1.00 54.19 56 ARG A C 1
ATOM 446 O O . ARG A 1 59 ? 6.179 -9.960 31.529 1.00 52.00 56 ARG A O 1
ATOM 454 N N . ALA A 1 60 ? 6.686 -8.821 33.440 1.00 53.08 57 ALA A N 1
ATOM 455 C CA . ALA A 1 60 ? 5.473 -8.000 33.473 1.00 51.87 57 ALA A CA 1
ATOM 456 C C . ALA A 1 60 ? 5.367 -7.168 32.205 1.00 57.18 57 ALA A C 1
ATOM 457 O O . ALA A 1 60 ? 4.274 -7.097 31.603 1.00 60.41 57 ALA A O 1
ATOM 459 N N . ALA A 1 61 ? 6.511 -6.585 31.771 1.00 51.28 58 ALA A N 1
ATOM 460 C CA . ALA A 1 61 ? 6.613 -5.771 30.563 1.00 52.04 58 ALA A CA 1
ATOM 461 C C . ALA A 1 61 ? 6.354 -6.599 29.312 1.00 55.34 58 ALA A C 1
ATOM 462 O O . ALA A 1 61 ? 5.554 -6.176 28.463 1.00 51.37 58 ALA A O 1
ATOM 464 N N . TRP A 1 62 ? 7.008 -7.801 29.230 1.00 53.63 59 TRP A N 1
ATOM 465 C CA . TRP A 1 62 ? 6.881 -8.756 28.122 1.00 54.08 59 TRP A CA 1
ATOM 466 C C . TRP A 1 62 ? 5.446 -9.211 27.953 1.00 58.05 59 TRP A C 1
ATOM 467 O O . TRP A 1 62 ? 4.981 -9.332 26.816 1.00 58.15 59 TRP A O 1
ATOM 478 N N . ARG A 1 63 ? 4.747 -9.477 29.079 1.00 54.15 60 ARG A N 1
ATOM 479 C CA . ARG A 1 63 ? 3.337 -9.863 29.072 1.00 53.59 60 ARG A CA 1
ATOM 480 C C . ARG A 1 63 ? 2.449 -8.758 28.481 1.00 56.90 60 ARG A C 1
ATOM 481 O O . ARG A 1 63 ? 1.602 -9.054 27.644 1.00 59.42 60 ARG A O 1
ATOM 489 N N . VAL A 1 64 ? 2.687 -7.498 28.856 1.00 52.33 61 VAL A N 1
ATOM 490 C CA . VAL A 1 64 ? 1.947 -6.331 28.341 1.00 53.16 61 VAL A CA 1
ATOM 491 C C . VAL A 1 64 ? 2.111 -6.212 26.809 1.00 62.24 61 VAL A C 1
ATOM 492 O O . VAL A 1 64 ? 1.101 -6.152 26.081 1.00 64.27 61 VAL A O 1
ATOM 496 N N . LEU A 1 65 ? 3.376 -6.217 26.336 1.00 58.70 62 LEU A N 1
ATOM 497 C CA . LEU A 1 65 ? 3.744 -6.101 24.922 1.00 57.91 62 LEU A CA 1
ATOM 498 C C . LEU A 1 65 ? 3.222 -7.246 24.084 1.00 61.66 62 LEU A C 1
ATOM 499 O O . LEU A 1 65 ? 2.676 -6.987 23.001 1.00 61.85 62 LEU A O 1
ATOM 504 N N . SER A 1 66 ? 3.388 -8.507 24.571 1.00 56.73 63 SER A N 1
ATOM 505 C CA . SER A 1 66 ? 2.913 -9.707 23.874 1.00 56.38 63 SER A CA 1
ATOM 506 C C . SER A 1 66 ? 1.373 -9.705 23.787 1.00 61.93 63 SER A C 1
ATOM 507 O O . SER A 1 66 ? 0.822 -10.075 22.750 1.00 62.79 63 SER A O 1
ATOM 510 N N . SER A 1 67 ? 0.680 -9.226 24.835 1.00 58.34 64 SER A N 1
ATOM 511 C CA . SER A 1 67 ? -0.778 -9.110 24.829 1.00 58.40 64 SER A CA 1
ATOM 512 C C . SER A 1 67 ? -1.244 -8.109 23.749 1.00 64.62 64 SER A C 1
ATOM 513 O O . SER A 1 67 ? -2.216 -8.402 23.044 1.00 68.17 64 SER A O 1
ATOM 516 N N . ILE A 1 68 ? -0.536 -6.966 23.586 1.00 59.03 65 ILE A N 1
ATOM 517 C CA . ILE A 1 68 ? -0.817 -5.954 22.552 1.00 58.97 65 ILE A CA 1
ATOM 518 C C . ILE A 1 68 ? -0.539 -6.545 21.153 1.00 67.01 65 ILE A C 1
ATOM 519 O O . ILE A 1 68 ? -1.338 -6.350 20.227 1.00 68.81 65 ILE A O 1
ATOM 524 N N . GLU A 1 69 ? 0.580 -7.292 21.020 1.00 64.23 66 GLU A N 1
ATOM 525 C CA . GLU A 1 69 ? 0.986 -7.973 19.785 1.00 64.39 66 GLU A CA 1
ATOM 526 C C . GLU A 1 69 ? -0.046 -9.038 19.355 1.00 71.61 66 GLU A C 1
ATOM 527 O O . GLU A 1 69 ? -0.342 -9.153 18.160 1.00 72.52 66 GLU A O 1
ATOM 533 N N . GLN A 1 70 ? -0.595 -9.797 20.330 1.00 69.16 67 GLN A N 1
ATOM 534 C CA . GLN A 1 70 ? -1.628 -10.812 20.080 1.00 70.25 67 GLN A CA 1
ATOM 535 C C . GLN A 1 70 ? -2.954 -10.189 19.621 1.00 76.82 67 GLN A C 1
ATOM 536 O O . GLN A 1 70 ? -3.681 -10.833 18.886 1.00 76.07 67 GLN A O 1
ATOM 542 N N . LYS A 1 71 ? -3.267 -8.949 20.064 1.00 76.50 68 LYS A N 1
ATOM 543 C CA . LYS A 1 71 ? -4.468 -8.201 19.665 1.00 77.59 68 LYS A CA 1
ATOM 544 C C . LYS A 1 71 ? -4.307 -7.714 18.219 1.00 86.28 68 LYS A C 1
ATOM 545 O O . LYS A 1 71 ? -5.266 -7.733 17.439 1.00 86.44 68 LYS A O 1
ATOM 551 N N . SER A 1 72 ? -3.090 -7.268 17.869 1.00 85.22 69 SER A N 1
ATOM 552 C CA . SER A 1 72 ? -2.778 -6.795 16.525 1.00 85.84 69 SER A CA 1
ATOM 553 C C . SER A 1 72 ? -2.703 -7.934 15.474 1.00 90.43 69 SER A C 1
ATOM 554 O O . SER A 1 72 ? -2.721 -7.631 14.293 1.00 91.57 69 SER A O 1
ATOM 557 N N . ASN A 1 73 ? -2.657 -9.218 15.884 1.00 86.19 70 ASN A N 1
ATOM 558 C CA . ASN A 1 73 ? -2.622 -10.372 14.960 1.00 85.94 70 ASN A CA 1
ATOM 559 C C . ASN A 1 73 ? -3.967 -11.114 14.881 1.00 90.25 70 ASN A C 1
ATOM 560 O O . ASN A 1 73 ? -4.058 -12.166 14.239 1.00 89.26 70 ASN A O 1
ATOM 565 N N . GLU A 1 74 ? -5.007 -10.549 15.543 1.00 88.14 71 GLU A N 1
ATOM 566 C CA . GLU A 1 74 ? -6.392 -11.040 15.551 1.00 88.97 71 GLU A CA 1
ATOM 567 C C . GLU A 1 74 ? -7.008 -10.862 14.143 1.00 92.64 71 GLU A C 1
ATOM 568 O O . GLU A 1 74 ? -6.660 -9.917 13.429 1.00 91.97 71 GLU A O 1
ATOM 574 N N . GLU A 1 75 ? -7.924 -11.762 13.764 1.00 89.87 72 GLU A N 1
ATOM 575 C CA . GLU A 1 75 ? -8.611 -11.732 12.474 1.00 90.63 72 GLU A CA 1
ATOM 576 C C . GLU A 1 75 ? -9.509 -10.491 12.359 1.00 96.48 72 GLU A C 1
ATOM 577 O O . GLU A 1 75 ? -10.392 -10.279 13.189 1.00 95.93 72 GLU A O 1
ATOM 579 N N . GLY A 1 76 ? -9.218 -9.648 11.387 1.00 94.63 73 GLY A N 1
ATOM 580 C CA . GLY A 1 76 ? -10.009 -8.447 11.161 1.00 96.30 73 GLY A CA 1
ATOM 581 C C . GLY A 1 76 ? -9.596 -7.201 11.920 1.00 104.04 73 GLY A C 1
ATOM 582 O O . GLY A 1 76 ? -10.387 -6.248 11.986 1.00 104.74 73 GLY A O 1
ATOM 583 N N . SER A 1 77 ? -8.361 -7.151 12.405 1.00 101.05 74 SER A N 1
ATOM 584 C CA . SER A 1 77 ? -7.868 -5.928 13.086 1.00 101.45 74 SER A CA 1
ATOM 585 C C . SER A 1 77 ? -7.055 -5.100 12.088 1.00 107.50 74 SER A C 1
ATOM 586 O O . SER A 1 77 ? -6.822 -5.580 10.968 1.00 106.44 74 SER A O 1
ATOM 589 N N . ALA A 1 78 ? -6.552 -3.937 12.515 1.00 106.34 75 ALA A N 1
ATOM 590 C CA . ALA A 1 78 ? -5.704 -3.063 11.667 1.00 106.41 75 ALA A CA 1
ATOM 591 C C . ALA A 1 78 ? -4.479 -3.852 11.203 1.00 111.74 75 ALA A C 1
ATOM 592 O O . ALA A 1 78 ? -4.082 -3.675 10.044 1.00 111.36 75 ALA A O 1
ATOM 594 N N . ALA A 1 79 ? -3.879 -4.618 12.123 1.00 108.29 76 ALA A N 1
ATOM 595 C CA . ALA A 1 79 ? -2.770 -5.568 11.881 1.00 107.29 76 ALA A CA 1
ATOM 596 C C . ALA A 1 79 ? -1.628 -4.915 11.107 1.00 109.85 76 ALA A C 1
ATOM 597 O O . ALA A 1 79 ? -1.246 -5.427 10.046 1.00 109.11 76 ALA A O 1
ATOM 599 N N . ALA A 1 80 ? -1.101 -3.829 11.661 1.00 104.43 77 ALA A N 1
ATOM 600 C CA . ALA A 1 80 ? 0.049 -3.122 11.063 1.00 102.61 77 ALA A CA 1
ATOM 601 C C . ALA A 1 80 ? 0.911 -2.571 12.202 1.00 102.08 77 ALA A C 1
ATOM 602 O O . ALA A 1 80 ? 0.389 -2.414 13.311 1.00 102.39 77 ALA A O 1
ATOM 604 N N . GLY A 1 81 ? 2.190 -2.319 11.946 1.00 94.08 78 GLY A N 1
ATOM 605 C CA . GLY A 1 81 ? 3.060 -1.763 12.998 1.00 91.10 78 GLY A CA 1
ATOM 606 C C . GLY A 1 81 ? 4.111 -2.745 13.463 1.00 87.79 78 GLY A C 1
ATOM 607 O O . GLY A 1 81 ? 3.809 -3.544 14.346 1.00 86.65 78 GLY A O 1
ATOM 608 N N . PRO A 1 82 ? 5.345 -2.683 12.929 1.00 80.33 79 PRO A N 1
ATOM 609 C CA . PRO A 1 82 ? 6.420 -3.591 13.324 1.00 78.20 79 PRO A CA 1
ATOM 610 C C . PRO A 1 82 ? 7.055 -3.175 14.653 1.00 75.29 79 PRO A C 1
ATOM 611 O O . PRO A 1 82 ? 7.924 -3.849 15.118 1.00 75.33 79 PRO A O 1
ATOM 615 N N . GLU A 1 83 ? 6.562 -2.081 15.216 1.00 66.39 80 GLU A N 1
ATOM 616 C CA . GLU A 1 83 ? 7.077 -1.508 16.462 1.00 65.06 80 GLU A CA 1
ATOM 617 C C . GLU A 1 83 ? 6.843 -2.379 17.678 1.00 66.88 80 GLU A C 1
ATOM 618 O O . GLU A 1 83 ? 7.764 -2.513 18.501 1.00 67.11 80 GLU A O 1
ATOM 624 N N . VAL A 1 84 ? 5.628 -2.953 17.807 1.00 61.03 81 VAL A N 1
ATOM 625 C CA . VAL A 1 84 ? 5.264 -3.818 18.941 1.00 60.42 81 VAL A CA 1
ATOM 626 C C . VAL A 1 84 ? 6.152 -5.037 18.968 1.00 63.15 81 VAL A C 1
ATOM 627 O O . VAL A 1 84 ? 6.730 -5.347 20.025 1.00 65.92 81 VAL A O 1
ATOM 631 N N . ARG A 1 85 ? 6.295 -5.705 17.804 1.00 55.78 82 ARG A N 1
ATOM 632 C CA . ARG A 1 85 ? 7.126 -6.892 17.663 1.00 55.33 82 ARG A CA 1
ATOM 633 C C . ARG A 1 85 ? 8.586 -6.561 17.967 1.00 58.28 82 ARG A C 1
ATOM 634 O O . ARG A 1 85 ? 9.184 -7.245 18.773 1.00 59.45 82 ARG A O 1
ATOM 642 N N . GLU A 1 86 ? 9.127 -5.500 17.368 1.00 54.08 83 GLU A N 1
ATOM 643 C CA . GLU A 1 86 ? 10.500 -5.064 17.583 1.00 54.32 83 GLU A CA 1
ATOM 644 C C . GLU A 1 86 ? 10.783 -4.817 19.059 1.00 64.82 83 GLU A C 1
ATOM 645 O O . GLU A 1 86 ? 11.803 -5.296 19.580 1.00 66.64 83 GLU A O 1
ATOM 651 N N . TYR A 1 87 ? 9.889 -4.055 19.733 1.00 61.37 84 TYR A N 1
ATOM 652 C CA . TYR A 1 87 ? 10.079 -3.701 21.139 1.00 59.57 84 TYR A CA 1
ATOM 653 C C . TYR A 1 87 ? 9.851 -4.911 22.059 1.00 61.99 84 TYR A C 1
ATOM 654 O O . TYR A 1 87 ? 10.612 -5.078 23.017 1.00 59.44 84 TYR A O 1
ATOM 663 N N . ARG A 1 88 ? 8.879 -5.798 21.717 1.00 60.36 85 ARG A N 1
ATOM 664 C CA . ARG A 1 88 ? 8.657 -7.041 22.481 1.00 61.62 85 ARG A CA 1
ATOM 665 C C . ARG A 1 88 ? 9.950 -7.903 22.415 1.00 65.62 85 ARG A C 1
ATOM 666 O O . ARG A 1 88 ? 10.350 -8.460 23.426 1.00 65.54 85 ARG A O 1
ATOM 674 N N . GLU A 1 89 ? 10.607 -7.956 21.229 1.00 61.52 86 GLU A N 1
ATOM 675 C CA . GLU A 1 89 ? 11.869 -8.652 20.976 1.00 60.26 86 GLU A CA 1
ATOM 676 C C . GLU A 1 89 ? 13.019 -8.061 21.803 1.00 61.12 86 GLU A C 1
ATOM 677 O O . GLU A 1 89 ? 13.851 -8.824 22.283 1.00 59.62 86 GLU A O 1
ATOM 683 N N . LYS A 1 90 ? 13.069 -6.710 21.961 1.00 57.87 87 LYS A N 1
ATOM 684 C CA . LYS A 1 90 ? 14.092 -5.984 22.733 1.00 57.32 87 LYS A CA 1
ATOM 685 C C . LYS A 1 90 ? 14.032 -6.409 24.228 1.00 60.32 87 LYS A C 1
ATOM 686 O O . LYS A 1 90 ? 15.041 -6.851 24.794 1.00 57.33 87 LYS A O 1
ATOM 692 N N . VAL A 1 91 ? 12.828 -6.323 24.827 1.00 58.40 88 VAL A N 1
ATOM 693 C CA . VAL A 1 91 ? 12.526 -6.715 26.211 1.00 57.96 88 VAL A CA 1
ATOM 694 C C . VAL A 1 91 ? 12.839 -8.193 26.427 1.00 61.44 88 VAL A C 1
ATOM 695 O O . VAL A 1 91 ? 13.483 -8.539 27.427 1.00 62.54 88 VAL A O 1
ATOM 699 N N . GLU A 1 92 ? 12.408 -9.049 25.480 1.00 57.05 89 GLU A N 1
ATOM 700 C CA . GLU A 1 92 ? 12.600 -10.500 25.494 1.00 56.62 89 GLU A CA 1
ATOM 701 C C . GLU A 1 92 ? 14.068 -10.885 25.534 1.00 60.88 89 GLU A C 1
ATOM 702 O O . GLU A 1 92 ? 14.444 -11.727 26.338 1.00 62.07 89 GLU A O 1
ATOM 708 N N . THR A 1 93 ? 14.894 -10.268 24.681 1.00 57.30 90 THR A N 1
ATOM 709 C CA . THR A 1 93 ? 16.345 -10.494 24.607 1.00 56.71 90 THR A CA 1
ATOM 710 C C . THR A 1 93 ? 17.007 -10.116 25.925 1.00 59.80 90 THR A C 1
ATOM 711 O O . THR A 1 93 ? 17.899 -10.810 26.398 1.00 61.31 90 THR A O 1
ATOM 715 N N . GLU A 1 94 ? 16.558 -9.018 26.511 1.00 56.51 91 GLU A N 1
ATOM 716 C CA . GLU A 1 94 ? 17.063 -8.478 27.766 1.00 56.69 91 GLU A CA 1
ATOM 717 C C . GLU A 1 94 ? 16.733 -9.426 28.913 1.00 59.46 91 GLU A C 1
ATOM 718 O O . GLU A 1 94 ? 17.618 -9.745 29.717 1.00 57.28 91 GLU A O 1
ATOM 724 N N . LEU A 1 95 ? 15.461 -9.902 28.931 1.00 56.70 92 LEU A N 1
ATOM 725 C CA . LEU A 1 95 ? 14.955 -10.889 29.890 1.00 57.41 92 LEU A CA 1
ATOM 726 C C . LEU A 1 95 ? 15.808 -12.177 29.835 1.00 60.85 92 LEU A C 1
ATOM 727 O O . LEU A 1 95 ? 16.223 -12.678 30.883 1.00 62.21 92 LEU A O 1
ATOM 732 N N . GLN A 1 96 ? 16.077 -12.679 28.622 1.00 55.92 93 GLN A N 1
ATOM 733 C CA . GLN A 1 96 ? 16.895 -13.874 28.356 1.00 56.18 93 GLN A CA 1
ATOM 734 C C . GLN A 1 96 ? 18.317 -13.726 28.877 1.00 60.35 93 GLN A C 1
ATOM 735 O O . GLN A 1 96 ? 18.850 -14.681 29.434 1.00 60.84 93 GLN A O 1
ATOM 741 N N . GLY A 1 97 ? 18.890 -12.522 28.741 1.00 56.68 94 GLY A N 1
ATOM 742 C CA . GLY A 1 97 ? 20.226 -12.202 29.237 1.00 56.21 94 GLY A CA 1
ATOM 743 C C . GLY A 1 97 ? 20.359 -12.344 30.742 1.00 59.32 94 GLY A C 1
ATOM 744 O O . GLY A 1 97 ? 21.377 -12.839 31.224 1.00 59.03 94 GLY A O 1
ATOM 745 N N . VAL A 1 98 ? 19.321 -11.926 31.495 1.00 55.82 95 VAL A N 1
ATOM 746 C CA . VAL A 1 98 ? 19.275 -12.000 32.960 1.00 55.70 95 VAL A CA 1
ATOM 747 C C . VAL A 1 98 ? 19.158 -13.460 33.410 1.00 60.89 95 VAL A C 1
ATOM 748 O O . VAL A 1 98 ? 19.897 -13.871 34.310 1.00 64.53 95 VAL A O 1
ATOM 752 N N . CYS A 1 99 ? 18.292 -14.254 32.750 1.00 54.01 96 CYS A N 1
ATOM 753 C CA . CYS A 1 99 ? 18.107 -15.683 33.053 1.00 52.70 96 CYS A CA 1
ATOM 754 C C . CYS A 1 99 ? 19.393 -16.443 32.809 1.00 57.06 96 CYS A C 1
ATOM 755 O O . CYS A 1 99 ? 19.789 -17.256 33.643 1.00 55.40 96 CYS A O 1
ATOM 758 N N . ASP A 1 100 ? 20.067 -16.154 31.685 1.00 56.03 97 ASP A N 1
ATOM 759 C CA . ASP A 1 100 ? 21.346 -16.788 31.324 1.00 56.86 97 ASP A CA 1
ATOM 760 C C . ASP A 1 100 ? 22.460 -16.445 32.335 1.00 62.19 97 ASP A C 1
ATOM 761 O O . ASP A 1 100 ? 23.315 -17.287 32.590 1.00 63.49 97 ASP A O 1
ATOM 766 N N . THR A 1 101 ? 22.422 -15.227 32.926 1.00 57.23 98 THR A N 1
ATOM 767 C CA . THR A 1 101 ? 23.372 -14.761 33.934 1.00 56.24 98 THR A CA 1
ATOM 768 C C . THR A 1 101 ? 23.166 -15.536 35.232 1.00 58.40 98 THR A C 1
ATOM 769 O O . THR A 1 101 ? 24.150 -15.978 35.843 1.00 58.82 98 THR A O 1
ATOM 773 N N . VAL A 1 102 ? 21.894 -15.654 35.673 1.00 52.19 99 VAL A N 1
ATOM 774 C CA . VAL A 1 102 ? 21.528 -16.378 36.896 1.00 50.26 99 VAL A CA 1
ATOM 775 C C . VAL A 1 102 ? 21.915 -17.845 36.750 1.00 53.24 99 VAL A C 1
ATOM 776 O O . VAL A 1 102 ? 22.599 -18.392 37.623 1.00 53.73 99 VAL A O 1
ATOM 780 N N . LEU A 1 103 ? 21.526 -18.464 35.626 1.00 50.78 100 LEU A N 1
ATOM 781 C CA . LEU A 1 103 ? 21.780 -19.887 35.359 1.00 51.15 100 LEU A CA 1
ATOM 782 C C . LEU A 1 103 ? 23.275 -20.185 35.299 1.00 58.66 100 LEU A C 1
ATOM 783 O O . LEU A 1 103 ? 23.700 -21.222 35.815 1.00 59.70 100 LEU A O 1
ATOM 788 N N . GLY A 1 104 ? 24.051 -19.240 34.768 1.00 56.55 101 GLY A N 1
ATOM 789 C CA . GLY A 1 104 ? 25.508 -19.323 34.698 1.00 58.14 101 GLY A CA 1
ATOM 790 C C . GLY A 1 104 ? 26.154 -19.314 36.074 1.00 65.28 101 GLY A C 1
ATOM 791 O O . GLY A 1 104 ? 27.062 -20.104 36.334 1.00 65.85 101 GLY A O 1
ATOM 792 N N . LEU A 1 105 ? 25.659 -18.443 36.985 1.00 62.29 102 LEU A N 1
ATOM 793 C CA . LEU A 1 105 ? 26.145 -18.357 38.370 1.00 61.21 102 LEU A CA 1
ATOM 794 C C . LEU A 1 105 ? 25.843 -19.638 39.117 1.00 63.16 102 LEU A C 1
ATOM 795 O O . LEU A 1 105 ? 26.678 -20.117 39.884 1.00 63.31 102 LEU A O 1
ATOM 800 N N . LEU A 1 106 ? 24.636 -20.187 38.905 1.00 58.11 103 LEU A N 1
ATOM 801 C CA . LEU A 1 106 ? 24.215 -21.417 39.554 1.00 56.04 103 LEU A CA 1
ATOM 802 C C . LEU A 1 106 ? 25.087 -22.586 39.123 1.00 66.96 103 LEU A C 1
ATOM 803 O O . LEU A 1 106 ? 25.555 -23.320 39.986 1.00 67.23 103 LEU A O 1
ATOM 808 N N . ASP A 1 107 ? 25.348 -22.738 37.814 1.00 68.56 104 ASP A N 1
ATOM 809 C CA . ASP A 1 107 ? 26.148 -23.847 37.292 1.00 71.35 104 ASP A CA 1
ATOM 810 C C . ASP A 1 107 ? 27.635 -23.721 37.577 1.00 77.56 104 ASP A C 1
ATOM 811 O O . ASP A 1 107 ? 28.275 -24.737 37.882 1.00 78.83 104 ASP A O 1
ATOM 816 N N . SER A 1 108 ? 28.183 -22.500 37.506 1.00 72.78 105 SER A N 1
ATOM 817 C CA . SER A 1 108 ? 29.612 -22.271 37.717 1.00 72.78 105 SER A CA 1
ATOM 818 C C . SER A 1 108 ? 30.062 -22.117 39.176 1.00 77.57 105 SER A C 1
ATOM 819 O O . SER A 1 108 ? 31.251 -22.357 39.468 1.00 77.76 105 SER A O 1
ATOM 822 N N . HIS A 1 109 ? 29.155 -21.695 40.083 1.00 73.51 106 HIS A N 1
ATOM 823 C CA . HIS A 1 109 ? 29.540 -21.409 41.466 1.00 73.08 106 HIS A CA 1
ATOM 824 C C . HIS A 1 109 ? 28.649 -21.930 42.574 1.00 72.00 106 HIS A C 1
ATOM 825 O O . HIS A 1 109 ? 29.155 -22.182 43.664 1.00 71.39 106 HIS A O 1
ATOM 832 N N . LEU A 1 110 ? 27.329 -21.964 42.368 1.00 66.59 107 LEU A N 1
ATOM 833 C CA . LEU A 1 110 ? 26.411 -22.234 43.473 1.00 65.22 107 LEU A CA 1
ATOM 834 C C . LEU A 1 110 ? 25.996 -23.675 43.635 1.00 72.35 107 LEU A C 1
ATOM 835 O O . LEU A 1 110 ? 26.135 -24.214 44.742 1.00 73.69 107 LEU A O 1
ATOM 840 N N . ILE A 1 111 ? 25.478 -24.305 42.570 1.00 67.17 108 ILE A N 1
ATOM 841 C CA . ILE A 1 111 ? 25.082 -25.702 42.645 1.00 65.40 108 ILE A CA 1
ATOM 842 C C . ILE A 1 111 ? 26.361 -26.549 42.695 1.00 70.79 108 ILE A C 1
ATOM 843 O O . ILE A 1 111 ? 27.156 -26.566 41.743 1.00 69.46 108 ILE A O 1
ATOM 848 N N . LYS A 1 112 ? 26.565 -27.216 43.823 1.00 68.93 109 LYS A N 1
ATOM 849 C CA . LYS A 1 112 ? 27.679 -28.136 44.002 1.00 69.10 109 LYS A CA 1
ATOM 850 C C . LYS A 1 112 ? 27.076 -29.415 44.539 1.00 77.39 109 LYS A C 1
ATOM 851 O O . LYS A 1 112 ? 26.023 -29.374 45.181 1.00 74.54 109 LYS A O 1
ATOM 857 N N . GLU A 1 113 ? 27.763 -30.555 44.303 1.00 79.99 110 GLU A N 1
ATOM 858 C CA . GLU A 1 113 ? 27.363 -31.873 44.828 1.00 82.20 110 GLU A CA 1
ATOM 859 C C . GLU A 1 113 ? 27.687 -31.810 46.317 1.00 87.33 110 GLU A C 1
ATOM 860 O O . GLU A 1 113 ? 26.984 -32.382 47.161 1.00 86.19 110 GLU A O 1
ATOM 866 N N . ALA A 1 114 ? 28.738 -31.018 46.612 1.00 85.28 111 ALA A N 1
ATOM 867 C CA . ALA A 1 114 ? 29.331 -30.750 47.909 1.00 84.81 111 ALA A CA 1
ATOM 868 C C . ALA A 1 114 ? 28.363 -30.204 48.983 1.00 88.35 111 ALA A C 1
ATOM 869 O O . ALA A 1 114 ? 28.520 -30.561 50.144 1.00 87.89 111 ALA A O 1
ATOM 871 N N . GLY A 1 115 ? 27.369 -29.404 48.585 1.00 83.92 112 GLY A N 1
ATOM 872 C CA . GLY A 1 115 ? 26.484 -28.693 49.501 1.00 83.50 112 GLY A CA 1
ATOM 873 C C . GLY A 1 115 ? 25.506 -29.416 50.397 1.00 87.37 112 GLY A C 1
ATOM 874 O O . GLY A 1 115 ? 25.158 -30.571 50.156 1.00 88.96 112 GLY A O 1
ATOM 875 N N . ASP A 1 116 ? 25.043 -28.669 51.430 1.00 83.17 113 ASP A N 1
ATOM 876 C CA . ASP A 1 116 ? 23.986 -28.896 52.441 1.00 82.58 113 ASP A CA 1
ATOM 877 C C . ASP A 1 116 ? 22.563 -29.076 51.720 1.00 85.78 113 ASP A C 1
ATOM 878 O O . ASP A 1 116 ? 22.368 -28.526 50.629 1.00 83.90 113 ASP A O 1
ATOM 883 N N . ALA A 1 117 ? 21.586 -29.809 52.339 1.00 82.19 114 ALA A N 1
ATOM 884 C CA . ALA A 1 117 ? 20.263 -30.109 51.732 1.00 81.28 114 ALA A CA 1
ATOM 885 C C . ALA A 1 117 ? 19.432 -28.886 51.386 1.00 82.07 114 ALA A C 1
ATOM 886 O O . ALA A 1 117 ? 18.994 -28.755 50.238 1.00 82.54 114 ALA A O 1
ATOM 888 N N . GLU A 1 118 ? 19.214 -28.003 52.370 1.00 74.70 115 GLU A N 1
ATOM 889 C CA . GLU A 1 118 ? 18.420 -26.785 52.226 1.00 72.61 115 GLU A CA 1
ATOM 890 C C . GLU A 1 118 ? 18.993 -25.866 51.142 1.00 72.41 115 GLU A C 1
ATOM 891 O O . GLU A 1 118 ? 18.244 -25.357 50.315 1.00 71.84 115 GLU A O 1
ATOM 897 N N . SER A 1 119 ? 20.323 -25.710 51.118 1.00 66.63 116 SER A N 1
ATOM 898 C CA . SER A 1 119 ? 20.998 -24.873 50.142 1.00 65.36 116 SER A CA 1
ATOM 899 C C . SER A 1 119 ? 20.956 -25.489 48.737 1.00 66.10 116 SER A C 1
ATOM 900 O O . SER A 1 119 ? 20.682 -24.756 47.790 1.00 66.82 116 SER A O 1
ATOM 903 N N . ARG A 1 120 ? 21.123 -26.811 48.635 1.00 59.75 117 ARG A N 1
ATOM 904 C CA . ARG A 1 120 ? 21.066 -27.500 47.317 1.00 57.96 117 ARG A CA 1
ATOM 905 C C . ARG A 1 120 ? 19.658 -27.352 46.721 1.00 61.32 117 ARG A C 1
ATOM 906 O O . ARG A 1 120 ? 19.555 -27.041 45.518 1.00 61.98 117 ARG A O 1
ATOM 914 N N . VAL A 1 121 ? 18.622 -27.568 47.541 1.00 55.74 118 VAL A N 1
ATOM 915 C CA . VAL A 1 121 ? 17.217 -27.470 47.116 1.00 55.18 118 VAL A CA 1
ATOM 916 C C . VAL A 1 121 ? 16.944 -26.048 46.618 1.00 56.37 118 VAL A C 1
ATOM 917 O O . VAL A 1 121 ? 16.334 -25.881 45.554 1.00 56.30 118 VAL A O 1
ATOM 921 N N . PHE A 1 122 ? 17.394 -25.035 47.410 1.00 49.71 119 PHE A N 1
ATOM 922 C CA . PHE A 1 122 ? 17.248 -23.600 47.125 1.00 48.94 119 PHE A CA 1
ATOM 923 C C . PHE A 1 122 ? 17.781 -23.244 45.719 1.00 53.35 119 PHE A C 1
ATOM 924 O O . PHE A 1 122 ? 17.075 -22.605 44.934 1.00 53.64 119 PHE A O 1
ATOM 932 N N . TYR A 1 123 ? 19.014 -23.671 45.416 1.00 49.81 120 TYR A N 1
ATOM 933 C CA . TYR A 1 123 ? 19.681 -23.430 44.137 1.00 49.67 120 TYR A CA 1
ATOM 934 C C . TYR A 1 123 ? 19.072 -24.173 42.978 1.00 52.27 120 TYR A C 1
ATOM 935 O O . TYR A 1 123 ? 18.912 -23.574 41.907 1.00 51.85 120 TYR A O 1
ATOM 944 N N . LEU A 1 124 ? 18.737 -25.478 43.182 1.00 48.41 121 LEU A N 1
ATOM 945 C CA . LEU A 1 124 ? 18.087 -26.275 42.149 1.00 47.51 121 LEU A CA 1
ATOM 946 C C . LEU A 1 124 ? 16.650 -25.743 41.822 1.00 52.82 121 LEU A C 1
ATOM 947 O O . LEU A 1 124 ? 16.242 -25.730 40.657 1.00 52.49 121 LEU A O 1
ATOM 952 N N . LYS A 1 125 ? 15.924 -25.239 42.842 1.00 49.44 122 LYS A N 1
ATOM 953 C CA . LYS A 1 125 ? 14.608 -24.620 42.660 1.00 49.32 122 LYS A CA 1
ATOM 954 C C . LYS A 1 125 ? 14.806 -23.372 41.780 1.00 51.61 122 LYS A C 1
ATOM 955 O O . LYS A 1 125 ? 14.059 -23.132 40.821 1.00 49.03 122 LYS A O 1
ATOM 961 N N . MET A 1 126 ? 15.860 -22.609 42.109 1.00 48.28 123 MET A N 1
ATOM 962 C CA . MET A 1 126 ? 16.271 -21.412 41.394 1.00 47.45 123 MET A CA 1
ATOM 963 C C . MET A 1 126 ? 16.583 -21.780 39.928 1.00 54.69 123 MET A C 1
ATOM 964 O O . MET A 1 126 ? 16.100 -21.117 39.041 1.00 57.28 123 MET A O 1
ATOM 969 N N . LYS A 1 127 ? 17.312 -22.858 39.675 1.00 51.39 124 LYS A N 1
ATOM 970 C CA . LYS A 1 127 ? 17.599 -23.327 38.316 1.00 51.11 124 LYS A CA 1
ATOM 971 C C . LYS A 1 127 ? 16.286 -23.676 37.535 1.00 57.13 124 LYS A C 1
ATOM 972 O O . LYS A 1 127 ? 16.168 -23.360 36.355 1.00 58.16 124 LYS A O 1
ATOM 978 N N . GLY A 1 128 ? 15.312 -24.293 38.200 1.00 52.62 125 GLY A N 1
ATOM 979 C CA . GLY A 1 128 ? 14.024 -24.600 37.589 1.00 51.44 125 GLY A CA 1
ATOM 980 C C . GLY A 1 128 ? 13.237 -23.339 37.295 1.00 52.57 125 GLY A C 1
ATOM 981 O O . GLY A 1 128 ? 12.678 -23.203 36.217 1.00 53.43 125 GLY A O 1
ATOM 982 N N . ASP A 1 129 ? 13.200 -22.395 38.239 1.00 47.75 126 ASP A N 1
ATOM 983 C CA . ASP A 1 129 ? 12.511 -21.113 38.048 1.00 47.41 126 ASP A CA 1
ATOM 984 C C . ASP A 1 129 ? 13.006 -20.333 36.855 1.00 52.13 126 ASP A C 1
ATOM 985 O O . ASP A 1 129 ? 12.198 -19.876 36.057 1.00 53.48 126 ASP A O 1
ATOM 990 N N . TYR A 1 130 ? 14.311 -20.193 36.705 1.00 48.84 127 TYR A N 1
ATOM 991 C CA . TYR A 1 130 ? 14.893 -19.378 35.627 1.00 49.32 127 TYR A CA 1
ATOM 992 C C . TYR A 1 130 ? 14.804 -20.058 34.255 1.00 55.02 127 TYR A C 1
ATOM 993 O O . TYR A 1 130 ? 14.677 -19.352 33.252 1.00 57.13 127 TYR A O 1
ATOM 1002 N N . TYR A 1 131 ? 14.716 -21.388 34.221 1.00 49.62 128 TYR A N 1
ATOM 1003 C CA . TYR A 1 131 ? 14.464 -22.098 32.968 1.00 48.63 128 TYR A CA 1
ATOM 1004 C C . TYR A 1 131 ? 12.963 -21.970 32.623 1.00 51.02 128 TYR A C 1
ATOM 1005 O O . TYR A 1 131 ? 12.603 -21.808 31.453 1.00 48.29 128 TYR A O 1
ATOM 1014 N N . ARG A 1 132 ? 12.094 -21.952 33.658 1.00 49.10 129 ARG A N 1
ATOM 1015 C CA . ARG A 1 132 ? 10.650 -21.710 33.509 1.00 49.02 129 ARG A CA 1
ATOM 1016 C C . ARG A 1 132 ? 10.415 -20.318 32.919 1.00 52.71 129 ARG A C 1
ATOM 1017 O O . ARG A 1 132 ? 9.557 -20.173 32.044 1.00 52.54 129 ARG A O 1
ATOM 1025 N N . TYR A 1 133 ? 11.207 -19.303 33.355 1.00 48.48 130 TYR A N 1
ATOM 1026 C CA . TYR A 1 133 ? 11.075 -17.947 32.818 1.00 47.56 130 TYR A CA 1
ATOM 1027 C C . TYR A 1 133 ? 11.496 -17.894 31.345 1.00 53.67 130 TYR A C 1
ATOM 1028 O O . TYR A 1 133 ? 10.850 -17.212 30.548 1.00 55.16 130 TYR A O 1
ATOM 1037 N N . LEU A 1 134 ? 12.525 -18.664 30.969 1.00 49.35 131 LEU A N 1
ATOM 1038 C CA . LEU A 1 134 ? 12.969 -18.775 29.574 1.00 48.40 131 LEU A CA 1
ATOM 1039 C C . LEU A 1 134 ? 11.892 -19.449 28.713 1.00 54.23 131 LEU A C 1
ATOM 1040 O O . LEU A 1 134 ? 11.687 -19.038 27.561 1.00 53.21 131 LEU A O 1
ATOM 1045 N N . ALA A 1 135 ? 11.221 -20.485 29.284 1.00 51.31 132 ALA A N 1
ATOM 1046 C CA . ALA A 1 135 ? 10.142 -21.260 28.660 1.00 50.90 132 ALA A CA 1
ATOM 1047 C C . ALA A 1 135 ? 8.886 -20.407 28.422 1.00 58.20 132 ALA A C 1
ATOM 1048 O O . ALA A 1 135 ? 8.157 -20.660 27.460 1.00 59.72 132 ALA A O 1
ATOM 1050 N N . GLU A 1 136 ? 8.632 -19.400 29.274 1.00 55.82 133 GLU A N 1
ATOM 1051 C CA . GLU A 1 136 ? 7.490 -18.478 29.135 1.00 56.72 133 GLU A CA 1
ATOM 1052 C C . GLU A 1 136 ? 7.532 -17.692 27.809 1.00 64.74 133 GLU A C 1
ATOM 1053 O O . GLU A 1 136 ? 6.472 -17.378 27.245 1.00 65.63 133 GLU A O 1
ATOM 1059 N N . VAL A 1 137 ? 8.752 -17.380 27.322 1.00 61.86 134 VAL A N 1
ATOM 1060 C CA . VAL A 1 137 ? 8.999 -16.617 26.094 1.00 61.57 134 VAL A CA 1
ATOM 1061 C C . VAL A 1 137 ? 9.498 -17.480 24.900 1.00 68.11 134 VAL A C 1
ATOM 1062 O O . VAL A 1 137 ? 9.532 -16.981 23.767 1.00 68.44 134 VAL A O 1
ATOM 1066 N N . ALA A 1 138 ? 9.890 -18.755 25.149 1.00 66.06 135 ALA A N 1
ATOM 1067 C CA . ALA A 1 138 ? 10.389 -19.669 24.112 1.00 66.65 135 ALA A CA 1
ATOM 1068 C C . ALA A 1 138 ? 9.265 -20.160 23.188 1.00 74.12 135 ALA A C 1
ATOM 1069 O O . ALA A 1 138 ? 8.204 -20.577 23.669 1.00 73.01 135 ALA A O 1
ATOM 1071 N N . THR A 1 139 ? 9.478 -20.054 21.857 1.00 73.86 136 THR A N 1
ATOM 1072 C CA . THR A 1 139 ? 8.494 -20.486 20.840 1.00 75.27 136 THR A CA 1
ATOM 1073 C C . THR A 1 139 ? 9.118 -21.410 19.773 1.00 86.02 136 THR A C 1
ATOM 1074 O O . THR A 1 139 ? 8.394 -22.186 19.122 1.00 86.08 136 THR A O 1
ATOM 1078 N N . GLY A 1 140 ? 10.441 -21.302 19.607 1.00 86.84 137 GLY A N 1
ATOM 1079 C CA . GLY A 1 140 ? 11.230 -22.031 18.625 1.00 88.51 137 GLY A CA 1
ATOM 1080 C C . GLY A 1 140 ? 11.343 -23.530 18.816 1.00 98.02 137 GLY A C 1
ATOM 1081 O O . GLY A 1 140 ? 10.474 -24.184 19.414 1.00 98.66 137 GLY A O 1
ATOM 1082 N N . ASP A 1 141 ? 12.403 -24.091 18.225 1.00 96.73 138 ASP A N 1
ATOM 1083 C CA . ASP A 1 141 ? 12.654 -25.519 18.304 1.00 97.31 138 ASP A CA 1
ATOM 1084 C C . ASP A 1 141 ? 13.190 -25.823 19.698 1.00 99.46 138 ASP A C 1
ATOM 1085 O O . ASP A 1 141 ? 12.947 -26.918 20.204 1.00 99.51 138 ASP A O 1
ATOM 1090 N N . ASP A 1 142 ? 13.841 -24.805 20.333 1.00 93.66 139 ASP A N 1
ATOM 1091 C CA . ASP A 1 142 ? 14.497 -24.797 21.653 1.00 92.31 139 ASP A CA 1
ATOM 1092 C C . ASP A 1 142 ? 13.578 -24.913 22.883 1.00 90.05 139 ASP A C 1
ATOM 1093 O O . ASP A 1 142 ? 14.081 -25.185 23.975 1.00 88.66 139 ASP A O 1
ATOM 1098 N N . LYS A 1 143 ? 12.265 -24.686 22.718 1.00 83.51 140 LYS A N 1
ATOM 1099 C CA . LYS A 1 143 ? 11.255 -24.768 23.780 1.00 82.72 140 LYS A CA 1
ATOM 1100 C C . LYS A 1 143 ? 11.300 -26.087 24.562 1.00 87.46 140 LYS A C 1
ATOM 1101 O O . LYS A 1 143 ? 11.240 -26.058 25.793 1.00 88.67 140 LYS A O 1
ATOM 1107 N N . LYS A 1 144 ? 11.401 -27.239 23.856 1.00 82.31 141 LYS A N 1
ATOM 1108 C CA . LYS A 1 144 ? 11.440 -28.528 24.521 1.00 81.05 141 LYS A CA 1
ATOM 1109 C C . LYS A 1 144 ? 12.697 -28.659 25.385 1.00 80.26 141 LYS A C 1
ATOM 1110 O O . LYS A 1 144 ? 12.545 -29.005 26.549 1.00 80.63 141 LYS A O 1
ATOM 1116 N N . ARG A 1 145 ? 13.895 -28.279 24.881 1.00 72.93 142 ARG A N 1
ATOM 1117 C CA . ARG A 1 145 ? 15.161 -28.341 25.650 1.00 71.61 142 ARG A CA 1
ATOM 1118 C C . ARG A 1 145 ? 15.059 -27.558 26.947 1.00 70.77 142 ARG A C 1
ATOM 1119 O O . ARG A 1 145 ? 15.506 -28.036 27.999 1.00 72.58 142 ARG A O 1
ATOM 1127 N N . ILE A 1 146 ? 14.463 -26.354 26.861 1.00 59.88 143 ILE A N 1
ATOM 1128 C CA . ILE A 1 146 ? 14.265 -25.462 27.993 1.00 56.86 143 ILE A CA 1
ATOM 1129 C C . ILE A 1 146 ? 13.303 -26.098 29.015 1.00 59.82 143 ILE A C 1
ATOM 1130 O O . ILE A 1 146 ? 13.655 -26.196 30.192 1.00 58.96 143 ILE A O 1
ATOM 1135 N N . ILE A 1 147 ? 12.120 -26.568 28.557 1.00 56.02 144 ILE A N 1
ATOM 1136 C CA . ILE A 1 147 ? 11.121 -27.222 29.406 1.00 55.53 144 ILE A CA 1
ATOM 1137 C C . ILE A 1 147 ? 11.737 -28.441 30.115 1.00 60.07 144 ILE A C 1
ATOM 1138 O O . ILE A 1 147 ? 11.488 -28.635 31.302 1.00 60.76 144 ILE A O 1
ATOM 1143 N N . ASP A 1 148 ? 12.568 -29.222 29.409 1.00 56.69 145 ASP A N 1
ATOM 1144 C CA . ASP A 1 148 ? 13.231 -30.396 29.988 1.00 58.48 145 ASP A CA 1
ATOM 1145 C C . ASP A 1 148 ? 14.235 -30.011 31.059 1.00 62.07 145 ASP A C 1
ATOM 1146 O O . ASP A 1 148 ? 14.298 -30.679 32.089 1.00 61.74 145 ASP A O 1
ATOM 1151 N N . SER A 1 149 ? 15.007 -28.930 30.813 1.00 56.84 146 SER A N 1
ATOM 1152 C CA . SER A 1 149 ? 15.987 -28.412 31.735 1.00 56.01 146 SER A CA 1
ATOM 1153 C C . SER A 1 149 ? 15.328 -27.941 33.054 1.00 61.27 146 SER A C 1
ATOM 1154 O O . SER A 1 149 ? 15.869 -28.190 34.136 1.00 63.34 146 SER A O 1
ATOM 1157 N N . ALA A 1 150 ? 14.156 -27.314 32.969 1.00 56.46 147 ALA A N 1
ATOM 1158 C CA . ALA A 1 150 ? 13.408 -26.890 34.151 1.00 55.37 147 ALA A CA 1
ATOM 1159 C C . ALA A 1 150 ? 12.870 -28.154 34.917 1.00 59.18 147 ALA A C 1
ATOM 1160 O O . ALA A 1 150 ? 12.970 -28.228 36.144 1.00 59.22 147 ALA A O 1
ATOM 1162 N N . ARG A 1 151 ? 12.339 -29.147 34.194 1.00 54.70 148 ARG A N 1
ATOM 1163 C CA . ARG A 1 151 ? 11.841 -30.363 34.840 1.00 55.25 148 ARG A CA 1
ATOM 1164 C C . ARG A 1 151 ? 12.946 -31.115 35.622 1.00 62.87 148 ARG A C 1
ATOM 1165 O O . ARG A 1 151 ? 12.690 -31.551 36.745 1.00 63.45 148 ARG A O 1
ATOM 1173 N N . SER A 1 152 ? 14.160 -31.252 35.040 1.00 59.64 149 SER A N 1
ATOM 1174 C CA . SER A 1 152 ? 15.288 -31.939 35.665 1.00 59.70 149 SER A CA 1
ATOM 1175 C C . SER A 1 152 ? 15.688 -31.276 36.948 1.00 65.63 149 SER A C 1
ATOM 1176 O O . SER A 1 152 ? 15.926 -31.978 37.932 1.00 67.56 149 SER A O 1
ATOM 1179 N N . ALA A 1 153 ? 15.771 -29.943 36.938 1.00 60.51 150 ALA A N 1
ATOM 1180 C CA . ALA A 1 153 ? 16.163 -29.145 38.088 1.00 61.35 150 ALA A CA 1
ATOM 1181 C C . ALA A 1 153 ? 15.166 -29.296 39.244 1.00 65.41 150 ALA A C 1
ATOM 1182 O O . ALA A 1 153 ? 15.568 -29.638 40.360 1.00 65.81 150 ALA A O 1
ATOM 1184 N N . TYR A 1 154 ? 13.869 -29.083 38.955 1.00 60.07 151 TYR A N 1
ATOM 1185 C CA . TYR A 1 154 ? 12.779 -29.247 39.908 1.00 58.77 151 TYR A CA 1
ATOM 1186 C C . TYR A 1 154 ? 12.672 -30.698 40.412 1.00 58.72 151 TYR A C 1
ATOM 1187 O O . TYR A 1 154 ? 12.427 -30.915 41.594 1.00 57.01 151 TYR A O 1
ATOM 1196 N N . GLN A 1 155 ? 12.827 -31.684 39.524 1.00 53.65 152 GLN A N 1
ATOM 1197 C CA . GLN A 1 155 ? 12.739 -33.078 39.944 1.00 53.06 152 GLN A CA 1
ATOM 1198 C C . GLN A 1 155 ? 13.894 -33.449 40.873 1.00 59.91 152 GLN A C 1
ATOM 1199 O O . GLN A 1 155 ? 13.665 -34.127 41.878 1.00 60.43 152 GLN A O 1
ATOM 1205 N N . GLU A 1 156 ? 15.123 -32.986 40.559 1.00 56.56 153 GLU A N 1
ATOM 1206 C CA . GLU A 1 156 ? 16.314 -33.237 41.379 1.00 55.77 153 GLU A CA 1
ATOM 1207 C C . GLU A 1 156 ? 16.135 -32.579 42.763 1.00 59.15 153 GLU A C 1
ATOM 1208 O O . GLU A 1 156 ? 16.438 -33.193 43.766 1.00 58.52 153 GLU A O 1
ATOM 1214 N N . ALA A 1 157 ? 15.576 -31.361 42.795 1.00 56.67 154 ALA A N 1
ATOM 1215 C CA . ALA A 1 157 ? 15.272 -30.618 44.013 1.00 56.77 154 ALA A CA 1
ATOM 1216 C C . ALA A 1 157 ? 14.197 -31.333 44.836 1.00 63.45 154 ALA A C 1
ATOM 1217 O O . ALA A 1 157 ? 14.348 -31.432 46.044 1.00 63.72 154 ALA A O 1
ATOM 1219 N N . MET A 1 158 ? 13.152 -31.879 44.178 1.00 63.85 155 MET A N 1
ATOM 1220 C CA . MET A 1 158 ? 12.050 -32.650 44.785 1.00 64.54 155 MET A CA 1
ATOM 1221 C C . MET A 1 158 ? 12.576 -33.861 45.504 1.00 63.77 155 MET A C 1
ATOM 1222 O O . MET A 1 158 ? 12.160 -34.120 46.630 1.00 64.01 155 MET A O 1
ATOM 1227 N N . ASP A 1 159 ? 13.489 -34.608 44.857 1.00 56.78 156 ASP A N 1
ATOM 1228 C CA . ASP A 1 159 ? 14.091 -35.813 45.432 1.00 56.45 156 ASP A CA 1
ATOM 1229 C C . ASP A 1 159 ? 14.851 -35.508 46.724 1.00 60.32 156 ASP A C 1
ATOM 1230 O O . ASP A 1 159 ? 14.659 -36.217 47.704 1.00 61.61 156 ASP A O 1
ATOM 1235 N N . ILE A 1 160 ? 15.620 -34.413 46.756 1.00 55.81 157 ILE A N 1
ATOM 1236 C CA . ILE A 1 160 ? 16.350 -33.993 47.946 1.00 55.16 157 ILE A CA 1
ATOM 1237 C C . ILE A 1 160 ? 15.379 -33.541 49.061 1.00 63.18 157 ILE A C 1
ATOM 1238 O O . ILE A 1 160 ? 15.551 -33.931 50.219 1.00 64.73 157 ILE A O 1
ATOM 1243 N N . SER A 1 161 ? 14.362 -32.768 48.715 1.00 59.77 158 SER A N 1
ATOM 1244 C CA . SER A 1 161 ? 13.429 -32.275 49.724 1.00 60.78 158 SER A CA 1
ATOM 1245 C C . SER A 1 161 ? 12.611 -33.393 50.372 1.00 63.08 158 SER A C 1
ATOM 1246 O O . SER A 1 161 ? 12.378 -33.358 51.580 1.00 61.55 158 SER A O 1
ATOM 1249 N N . LYS A 1 162 ? 12.209 -34.385 49.577 1.00 59.76 159 LYS A N 1
ATOM 1250 C CA . LYS A 1 162 ? 11.431 -35.546 50.038 1.00 59.75 159 LYS A CA 1
ATOM 1251 C C . LYS A 1 162 ? 12.251 -36.499 50.942 1.00 64.16 159 LYS A C 1
ATOM 1252 O O . LYS A 1 162 ? 11.699 -37.092 51.875 1.00 61.00 159 LYS A O 1
ATOM 1258 N N . LYS A 1 163 ? 13.581 -36.557 50.714 1.00 63.59 160 LYS A N 1
ATOM 1259 C CA . LYS A 1 163 ? 14.541 -37.363 51.459 1.00 64.49 160 LYS A CA 1
ATOM 1260 C C . LYS A 1 163 ? 15.069 -36.694 52.724 1.00 70.38 160 LYS A C 1
ATOM 1261 O O . LYS A 1 163 ? 15.300 -37.380 53.716 1.00 71.56 160 LYS A O 1
ATOM 1267 N N . GLU A 1 164 ? 15.300 -35.380 52.689 1.00 66.72 161 GLU A N 1
ATOM 1268 C CA . GLU A 1 164 ? 15.932 -34.654 53.789 1.00 66.52 161 GLU A CA 1
ATOM 1269 C C . GLU A 1 164 ? 15.061 -33.655 54.552 1.00 68.92 161 GLU A C 1
ATOM 1270 O O . GLU A 1 164 ? 15.468 -33.232 55.633 1.00 67.34 161 GLU A O 1
ATOM 1276 N N . MET A 1 165 ? 13.903 -33.247 54.007 1.00 66.92 162 MET A N 1
ATOM 1277 C CA . MET A 1 165 ? 13.060 -32.231 54.648 1.00 66.09 162 MET A CA 1
ATOM 1278 C C . MET A 1 165 ? 11.681 -32.730 55.071 1.00 69.65 162 MET A C 1
ATOM 1279 O O . MET A 1 165 ? 11.115 -33.548 54.363 1.00 68.77 162 MET A O 1
ATOM 1284 N N . PRO A 1 166 ? 11.094 -32.222 56.188 1.00 65.37 163 PRO A N 1
ATOM 1285 C CA . PRO A 1 166 ? 9.712 -32.631 56.534 1.00 64.84 163 PRO A CA 1
ATOM 1286 C C . PRO A 1 166 ? 8.699 -31.930 55.614 1.00 69.22 163 PRO A C 1
ATOM 1287 O O . PRO A 1 166 ? 9.034 -30.867 55.066 1.00 67.73 163 PRO A O 1
ATOM 1291 N N . PRO A 1 167 ? 7.451 -32.452 55.457 1.00 68.32 164 PRO A N 1
ATOM 1292 C CA . PRO A 1 167 ? 6.485 -31.815 54.526 1.00 68.20 164 PRO A CA 1
ATOM 1293 C C . PRO A 1 167 ? 6.058 -30.384 54.839 1.00 70.52 164 PRO A C 1
ATOM 1294 O O . PRO A 1 167 ? 5.517 -29.716 53.957 1.00 71.14 164 PRO A O 1
ATOM 1298 N N . THR A 1 168 ? 6.335 -29.900 56.064 1.00 65.52 165 THR A N 1
ATOM 1299 C CA . THR A 1 168 ? 6.029 -28.527 56.512 1.00 63.79 165 THR A CA 1
ATOM 1300 C C . THR A 1 168 ? 7.154 -27.525 56.221 1.00 63.67 165 THR A C 1
ATOM 1301 O O . THR A 1 168 ? 6.925 -26.329 56.366 1.00 62.76 165 THR A O 1
ATOM 1305 N N . ASN A 1 169 ? 8.347 -27.993 55.786 1.00 59.16 166 ASN A N 1
ATOM 1306 C CA . ASN A 1 169 ? 9.485 -27.122 55.490 1.00 58.80 166 ASN A CA 1
ATOM 1307 C C . ASN A 1 169 ? 9.118 -26.090 54.413 1.00 64.91 166 ASN A C 1
ATOM 1308 O O . ASN A 1 169 ? 8.607 -26.475 53.350 1.00 65.29 166 ASN A O 1
ATOM 1313 N N . PRO A 1 170 ? 9.350 -24.778 54.685 1.00 60.14 167 PRO A N 1
ATOM 1314 C CA . PRO A 1 170 ? 8.982 -23.746 53.699 1.00 60.06 167 PRO A CA 1
ATOM 1315 C C . PRO A 1 170 ? 9.717 -23.833 52.353 1.00 63.92 167 PRO A C 1
ATOM 1316 O O . PRO A 1 170 ? 9.113 -23.517 51.323 1.00 65.40 167 PRO A O 1
ATOM 1320 N N . ILE A 1 171 ? 10.986 -24.276 52.349 1.00 59.34 168 ILE A N 1
ATOM 1321 C CA . ILE A 1 171 ? 11.769 -24.420 51.113 1.00 59.98 168 ILE A CA 1
ATOM 1322 C C . ILE A 1 171 ? 11.136 -25.526 50.248 1.00 61.65 168 ILE A C 1
ATOM 1323 O O . ILE A 1 171 ? 10.910 -25.331 49.046 1.00 61.79 168 ILE A O 1
ATOM 1328 N N . ARG A 1 172 ? 10.784 -26.645 50.892 1.00 55.59 169 ARG A N 1
ATOM 1329 C CA . ARG A 1 172 ? 10.127 -27.788 50.268 1.00 54.83 169 ARG A CA 1
ATOM 1330 C C . ARG A 1 172 ? 8.731 -27.382 49.719 1.00 59.28 169 ARG A C 1
ATOM 1331 O O . ARG A 1 172 ? 8.392 -27.711 48.579 1.00 58.02 169 ARG A O 1
ATOM 1339 N N . LEU A 1 173 ? 7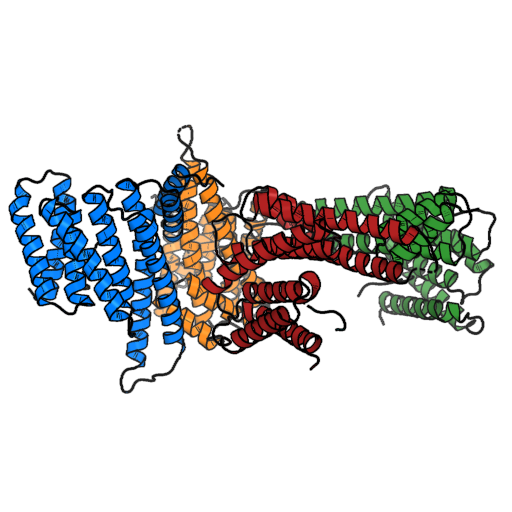.944 -26.649 50.537 1.00 56.60 170 LEU A N 1
ATOM 1340 C CA . LEU A 1 173 ? 6.606 -26.155 50.179 1.00 55.34 170 LEU A CA 1
ATOM 1341 C C . LEU A 1 173 ? 6.657 -25.218 48.965 1.00 57.39 170 LEU A C 1
ATOM 1342 O O . LEU A 1 173 ? 5.825 -25.364 48.052 1.00 57.44 170 LEU A O 1
ATOM 1347 N N . GLY A 1 174 ? 7.627 -24.292 48.972 1.00 50.20 171 GLY A N 1
ATOM 1348 C CA . GLY A 1 174 ? 7.837 -23.338 47.886 1.00 49.42 171 GLY A CA 1
ATOM 1349 C C . GLY A 1 174 ? 8.226 -23.994 46.571 1.00 54.16 171 GLY A C 1
ATOM 1350 O O . GLY A 1 174 ? 7.704 -23.647 45.507 1.00 55.93 171 GLY A O 1
ATOM 1351 N N . LEU A 1 175 ? 9.110 -24.995 46.657 1.00 49.52 172 LEU A N 1
ATOM 1352 C CA . LEU A 1 175 ? 9.570 -25.787 45.526 1.00 48.32 172 LEU A CA 1
ATOM 1353 C C . LEU A 1 175 ? 8.395 -26.490 44.878 1.00 53.49 172 LEU A C 1
ATOM 1354 O O . LEU A 1 175 ? 8.210 -26.372 43.668 1.00 54.57 172 LEU A O 1
ATOM 1359 N N . ALA A 1 176 ? 7.592 -27.207 45.684 1.00 49.88 173 ALA A N 1
ATOM 1360 C CA . ALA A 1 176 ? 6.408 -27.940 45.224 1.00 48.31 173 ALA A CA 1
ATOM 1361 C C . ALA A 1 176 ? 5.381 -27.004 44.593 1.00 53.51 173 ALA A C 1
ATOM 1362 O O . ALA A 1 176 ? 4.780 -27.376 43.577 1.00 55.81 173 ALA A O 1
ATOM 1364 N N . LEU A 1 177 ? 5.208 -25.769 45.160 1.00 47.66 174 LEU A N 1
ATOM 1365 C CA . LEU A 1 177 ? 4.304 -24.767 44.596 1.00 46.24 174 LEU A CA 1
ATOM 1366 C C . LEU A 1 177 ? 4.757 -24.380 43.178 1.00 49.90 174 LEU A C 1
ATOM 1367 O O . LEU A 1 177 ? 3.961 -24.445 42.246 1.00 48.23 174 LEU A O 1
ATOM 1372 N N . ASN A 1 178 ? 6.041 -24.045 43.017 1.00 48.92 175 ASN A N 1
ATOM 1373 C CA . ASN A 1 178 ? 6.602 -23.653 41.720 1.00 50.11 175 ASN A CA 1
ATOM 1374 C C . ASN A 1 178 ? 6.582 -24.752 40.669 1.00 54.93 175 ASN A C 1
ATOM 1375 O O . ASN A 1 178 ? 6.300 -24.468 39.497 1.00 55.48 175 ASN A O 1
ATOM 1380 N N . PHE A 1 179 ? 6.838 -26.000 41.092 1.00 48.88 176 PHE A N 1
ATOM 1381 C CA . PHE A 1 179 ? 6.832 -27.153 40.203 1.00 47.53 176 PHE A CA 1
ATOM 1382 C C . PHE A 1 179 ? 5.411 -27.443 39.733 1.00 54.01 176 PHE A C 1
ATOM 1383 O O . PHE A 1 179 ? 5.223 -27.811 38.576 1.00 55.88 176 PHE A O 1
ATOM 1391 N N . SER A 1 180 ? 4.402 -27.230 40.596 1.00 50.45 177 SER A N 1
ATOM 1392 C CA . SER A 1 180 ? 2.994 -27.412 40.210 1.00 49.51 177 SER A CA 1
ATOM 1393 C C . SER A 1 180 ? 2.577 -26.302 39.212 1.00 55.71 177 SER A C 1
ATOM 1394 O O . SER A 1 180 ? 1.815 -26.565 38.287 1.00 57.59 177 SER A O 1
ATOM 1397 N N . VAL A 1 181 ? 3.124 -25.073 39.378 1.00 52.66 178 VAL A N 1
ATOM 1398 C CA . VAL A 1 181 ? 2.895 -23.942 38.454 1.00 52.12 178 VAL A CA 1
ATOM 1399 C C . VAL A 1 181 ? 3.533 -24.299 37.096 1.00 57.70 178 VAL A C 1
ATOM 1400 O O . VAL A 1 181 ? 2.907 -24.107 36.060 1.00 59.10 178 VAL A O 1
ATOM 1404 N N . PHE A 1 182 ? 4.722 -24.920 37.120 1.00 53.21 179 PHE A N 1
ATOM 1405 C CA . PHE A 1 182 ? 5.415 -25.400 35.931 1.00 51.69 179 PHE A CA 1
ATOM 1406 C C . PHE A 1 182 ? 4.535 -26.405 35.224 1.00 58.05 179 PHE A C 1
ATOM 1407 O O . PHE A 1 182 ? 4.364 -26.265 34.019 1.00 58.41 179 PHE A O 1
ATOM 1415 N N . HIS A 1 183 ? 3.979 -27.416 35.961 1.00 55.86 180 HIS A N 1
ATOM 1416 C CA . HIS A 1 183 ? 3.093 -28.428 35.369 1.00 56.27 180 HIS A CA 1
ATOM 1417 C C . HIS A 1 183 ? 1.891 -27.795 34.686 1.00 62.74 180 HIS A C 1
ATOM 1418 O O . HIS A 1 183 ? 1.615 -28.139 33.548 1.00 65.25 180 HIS A O 1
ATOM 1425 N N . TYR A 1 184 ? 1.198 -26.869 35.361 1.00 60.17 181 TYR A N 1
ATOM 1426 C CA . TYR A 1 184 ? -0.001 -26.226 34.857 1.00 61.70 181 TYR A CA 1
ATOM 1427 C C . TYR A 1 184 ? 0.232 -25.333 33.648 1.00 67.81 181 TYR A C 1
ATOM 1428 O O . TYR A 1 184 ? -0.411 -25.527 32.610 1.00 68.18 181 TYR A O 1
ATOM 1437 N N . GLU A 1 185 ? 1.116 -24.324 33.805 1.00 64.03 182 GLU A N 1
ATOM 1438 C CA . GLU A 1 185 ? 1.433 -23.300 32.810 1.00 63.43 182 GLU A CA 1
ATOM 1439 C C . GLU A 1 185 ? 2.334 -23.726 31.653 1.00 66.59 182 GLU A C 1
ATOM 1440 O O . GLU A 1 185 ? 2.099 -23.333 30.508 1.00 67.37 182 GLU A O 1
ATOM 1446 N N . ILE A 1 186 ? 3.421 -24.429 31.962 1.00 62.21 183 ILE A N 1
ATOM 1447 C CA . ILE A 1 186 ? 4.471 -24.773 30.999 1.00 60.84 183 ILE A CA 1
ATOM 1448 C C . ILE A 1 186 ? 4.292 -26.135 30.376 1.00 66.20 183 ILE A C 1
ATOM 1449 O O . ILE A 1 186 ? 4.231 -26.233 29.158 1.00 65.96 183 ILE A O 1
ATOM 1454 N N . ALA A 1 187 ? 4.229 -27.177 31.203 1.00 65.90 184 ALA A N 1
ATOM 1455 C CA . ALA A 1 187 ? 4.089 -28.577 30.787 1.00 67.37 184 ALA A CA 1
ATOM 1456 C C . ALA A 1 187 ? 2.687 -28.955 30.290 1.00 74.48 184 ALA A C 1
ATOM 1457 O O . ALA A 1 187 ? 2.519 -30.056 29.755 1.00 75.30 184 ALA A O 1
ATOM 1459 N N . ASN A 1 188 ? 1.689 -28.049 30.455 1.00 72.63 185 ASN A N 1
ATOM 1460 C CA . ASN A 1 188 ? 0.289 -28.248 30.065 1.00 74.15 185 ASN A CA 1
ATOM 1461 C C . ASN A 1 188 ? -0.295 -29.533 30.645 1.00 78.59 185 ASN A C 1
ATOM 1462 O O . ASN A 1 188 ? -0.960 -30.287 29.940 1.00 78.16 185 ASN A O 1
ATOM 1467 N N . SER A 1 189 ? -0.004 -29.781 31.936 1.00 74.78 186 SER A N 1
ATOM 1468 C CA . SER A 1 189 ? -0.417 -30.940 32.717 1.00 73.71 186 SER A CA 1
ATOM 1469 C C . SER A 1 189 ? -1.225 -30.452 33.924 1.00 74.23 186 SER A C 1
ATOM 1470 O O . SER A 1 189 ? -0.716 -30.448 35.050 1.00 73.44 186 SER A O 1
ATOM 1473 N N . PRO A 1 190 ? -2.479 -30.005 33.708 1.00 69.43 187 PRO A N 1
ATOM 1474 C CA . PRO A 1 190 ? -3.280 -29.512 34.831 1.00 69.57 187 PRO A CA 1
ATOM 1475 C C . PRO A 1 190 ? -3.589 -30.554 35.899 1.00 72.86 187 PRO A C 1
ATOM 1476 O O . PRO A 1 190 ? -3.716 -30.184 37.061 1.00 72.29 187 PRO A O 1
ATOM 1480 N N . GLU A 1 191 ? -3.678 -31.841 35.521 1.00 69.31 188 GLU A N 1
ATOM 1481 C CA . GLU A 1 191 ? -3.955 -32.941 36.443 1.00 68.49 188 GLU A CA 1
ATOM 1482 C C . GLU A 1 191 ? -2.800 -33.177 37.408 1.00 70.43 188 GLU A C 1
ATOM 1483 O O . GLU A 1 191 ? -3.033 -33.279 38.612 1.00 70.27 188 GLU A O 1
ATOM 1489 N N . GLU A 1 192 ? -1.549 -33.184 36.894 1.00 65.16 189 GLU A N 1
ATOM 1490 C CA . GLU A 1 192 ? -0.299 -33.322 37.671 1.00 62.15 189 GLU A CA 1
ATOM 1491 C C . GLU A 1 192 ? -0.140 -32.166 38.626 1.00 62.61 189 GLU A C 1
ATOM 1492 O O . GLU A 1 192 ? 0.324 -32.360 39.750 1.00 65.42 189 GLU A O 1
ATOM 1498 N N . ALA A 1 193 ? -0.453 -30.955 38.150 1.00 55.18 190 ALA A N 1
ATOM 1499 C CA . ALA A 1 193 ? -0.390 -29.689 38.895 1.00 53.45 190 ALA A CA 1
ATOM 1500 C C . ALA A 1 193 ? -1.348 -29.724 40.088 1.00 53.87 190 ALA A C 1
ATOM 1501 O O . ALA A 1 193 ? -0.904 -29.532 41.223 1.00 52.57 190 ALA A O 1
ATOM 1503 N N . ILE A 1 194 ? -2.649 -29.993 39.830 1.00 49.06 191 ILE A N 1
ATOM 1504 C CA . ILE A 1 194 ? -3.694 -30.095 40.844 1.00 50.21 191 ILE A CA 1
ATOM 1505 C C . ILE A 1 194 ? -3.316 -31.134 41.887 1.00 59.46 191 ILE A C 1
ATOM 1506 O O . ILE A 1 194 ? -3.379 -30.833 43.080 1.00 62.39 191 ILE A O 1
ATOM 1511 N N . SER A 1 195 ? -2.856 -32.317 41.428 1.00 56.27 192 SER A N 1
ATOM 1512 C CA . SER A 1 195 ? -2.429 -33.426 42.272 1.00 57.63 192 SER A CA 1
ATOM 1513 C C . SER A 1 195 ? -1.277 -33.019 43.189 1.00 65.01 192 SER A C 1
ATOM 1514 O O . SER A 1 195 ? -1.417 -33.142 44.407 1.00 65.34 192 SER A O 1
ATOM 1517 N N . LEU A 1 196 ? -0.165 -32.497 42.619 1.00 63.49 193 LEU A N 1
ATOM 1518 C CA . LEU A 1 196 ? 0.995 -32.050 43.393 1.00 63.88 193 LEU A CA 1
ATOM 1519 C C . LEU A 1 196 ? 0.609 -31.025 44.440 1.00 66.53 193 LEU A C 1
ATOM 1520 O O . LEU A 1 196 ? 0.952 -31.205 45.598 1.00 66.74 193 LEU A O 1
ATOM 1525 N N . ALA A 1 197 ? -0.140 -29.995 44.050 1.00 63.06 194 ALA A N 1
ATOM 1526 C CA . ALA A 1 197 ? -0.595 -28.940 44.961 1.00 62.93 194 ALA A CA 1
ATOM 1527 C C . ALA A 1 197 ? -1.493 -29.489 46.096 1.00 66.83 194 ALA A C 1
ATOM 1528 O O . ALA A 1 197 ? -1.250 -29.157 47.265 1.00 67.11 194 ALA A O 1
ATOM 1530 N N . LYS A 1 198 ? -2.466 -30.384 45.761 1.00 60.81 195 LYS A N 1
ATOM 1531 C CA . LYS A 1 198 ? -3.355 -31.022 46.739 1.00 60.10 195 LYS A CA 1
ATOM 1532 C C . LYS A 1 198 ? -2.535 -31.863 47.741 1.00 67.64 195 LYS A C 1
ATOM 1533 O O . LYS A 1 198 ? -2.695 -31.677 48.948 1.00 68.06 195 LYS A O 1
ATOM 1539 N N . THR A 1 199 ? -1.644 -32.753 47.236 1.00 64.61 196 THR A N 1
ATOM 1540 C CA . THR A 1 199 ? -0.765 -33.616 48.032 1.00 64.96 196 THR A CA 1
ATOM 1541 C C . THR A 1 199 ? 0.118 -32.794 48.977 1.00 71.47 196 THR A C 1
ATOM 1542 O O . THR A 1 199 ? 0.180 -33.097 50.172 1.00 73.32 196 THR A O 1
ATOM 1546 N N . THR A 1 200 ? 0.785 -31.753 48.441 1.00 66.80 197 THR A N 1
ATOM 1547 C CA . THR A 1 200 ? 1.678 -30.848 49.190 1.00 66.06 197 THR A CA 1
ATOM 1548 C C . THR A 1 200 ? 0.958 -30.166 50.359 1.00 70.22 197 THR A C 1
ATOM 1549 O O . THR A 1 200 ? 1.469 -30.163 51.477 1.00 70.84 197 THR A O 1
ATOM 1553 N N . PHE A 1 201 ? -0.230 -29.606 50.086 1.00 66.83 198 PHE A N 1
ATOM 1554 C CA . PHE A 1 201 ? -1.057 -28.938 51.076 1.00 66.57 198 PHE A CA 1
ATOM 1555 C C . PHE A 1 201 ? -1.517 -29.924 52.159 1.00 72.85 198 PHE A C 1
ATOM 1556 O O . PHE A 1 201 ? -1.345 -29.630 53.347 1.00 72.81 198 PHE A O 1
ATOM 1564 N N . ASP A 1 202 ? -2.094 -31.087 51.751 1.00 69.48 199 ASP A N 1
ATOM 1565 C CA . ASP A 1 202 ? -2.600 -32.117 52.666 1.00 69.25 199 ASP A CA 1
ATOM 1566 C C . ASP A 1 202 ? -1.523 -32.709 53.570 1.00 74.78 199 ASP A C 1
ATOM 1567 O O . ASP A 1 202 ? -1.763 -32.854 54.773 1.00 74.70 199 ASP A O 1
ATOM 1572 N N . GLU A 1 203 ? -0.329 -32.988 53.019 1.00 72.70 200 GLU A N 1
ATOM 1573 C CA . GLU A 1 203 ? 0.787 -33.555 53.797 1.00 73.39 200 GLU A CA 1
ATOM 1574 C C . GLU A 1 203 ? 1.330 -32.596 54.844 1.00 78.62 200 GLU A C 1
ATOM 1575 O O . GLU A 1 203 ? 1.699 -33.025 55.940 1.00 78.40 200 GLU A O 1
ATOM 1581 N N . ALA A 1 204 ? 1.384 -31.301 54.492 1.00 75.95 201 ALA A N 1
ATOM 1582 C CA . ALA A 1 204 ? 1.841 -30.240 55.382 1.00 75.83 201 ALA A CA 1
ATOM 1583 C C . ALA A 1 204 ? 0.784 -29.960 56.456 1.00 81.72 2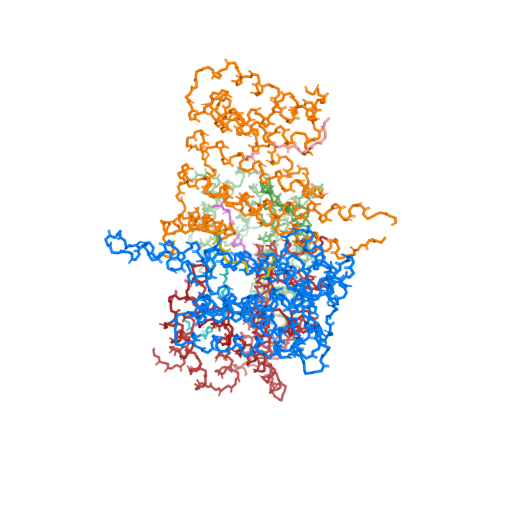01 ALA A C 1
ATOM 1584 O O . ALA A 1 204 ? 1.158 -29.699 57.592 1.00 80.06 201 ALA A O 1
ATOM 1586 N N . MET A 1 205 ? -0.526 -30.072 56.117 1.00 81.67 202 MET A N 1
ATOM 1587 C CA . MET A 1 205 ? -1.642 -29.852 57.050 1.00 83.21 202 MET A CA 1
ATOM 1588 C C . MET A 1 205 ? -1.660 -30.902 58.168 1.00 88.68 202 MET A C 1
ATOM 1589 O O . MET A 1 205 ? -2.028 -30.581 59.301 1.00 88.26 202 MET A O 1
ATOM 1594 N N . ALA A 1 206 ? -1.239 -32.142 57.849 1.00 86.67 203 ALA A N 1
ATOM 1595 C CA . ALA A 1 206 ? -1.193 -33.280 58.770 1.00 87.09 203 ALA A CA 1
ATOM 1596 C C . ALA A 1 206 ? -0.028 -33.206 59.789 1.00 93.27 203 ALA A C 1
ATOM 1597 O O . ALA A 1 206 ? 0.012 -33.985 60.747 1.00 91.64 203 ALA A O 1
ATOM 1599 N N . ASP A 1 207 ? 0.761 -32.133 59.662 1.00 93.03 204 ASP A N 1
ATOM 1600 C CA . ASP A 1 207 ? 1.966 -31.870 60.492 1.00 93.90 204 ASP A CA 1
ATOM 1601 C C . ASP A 1 207 ? 1.972 -30.455 61.075 1.00 97.90 204 ASP A C 1
ATOM 1602 O O . ASP A 1 207 ? 2.968 -30.111 61.720 1.00 97.29 204 ASP A O 1
ATOM 1607 N N . LEU A 1 208 ? 0.924 -29.660 60.866 1.00 94.84 205 LEU A N 1
ATOM 1608 C CA . LEU A 1 208 ? 0.950 -28.246 61.330 1.00 95.11 205 LEU A CA 1
ATOM 1609 C C . LEU A 1 208 ? 1.006 -28.160 62.855 1.00 102.94 205 LEU A C 1
ATOM 1610 O O . LEU A 1 208 ? 1.677 -27.268 63.389 1.00 102.25 205 LEU A O 1
ATOM 1615 N N . HIS A 1 209 ? 0.323 -29.087 63.505 1.00 103.08 206 HIS A N 1
ATOM 1616 C CA . HIS A 1 209 ? 0.204 -29.204 64.979 1.00 104.53 206 HIS A CA 1
ATOM 1617 C C . HIS A 1 209 ? 1.560 -29.066 65.685 1.00 109.77 206 HIS A C 1
ATOM 1618 O O . HIS A 1 209 ? 1.627 -28.306 66.658 1.00 109.78 206 HIS A O 1
ATOM 1625 N N . THR A 1 210 ? 2.598 -29.746 65.199 1.00 107.12 207 THR A N 1
ATOM 1626 C CA . THR A 1 210 ? 3.931 -29.776 65.860 1.00 107.80 207 THR A CA 1
ATOM 1627 C C . THR A 1 210 ? 4.769 -28.512 65.642 1.00 115.59 207 THR A C 1
ATOM 1628 O O . THR A 1 210 ? 5.686 -28.286 66.438 1.00 115.45 207 THR A O 1
ATOM 1632 N N . LEU A 1 211 ? 4.499 -27.753 64.586 1.00 114.36 208 LEU A N 1
ATOM 1633 C CA . LEU A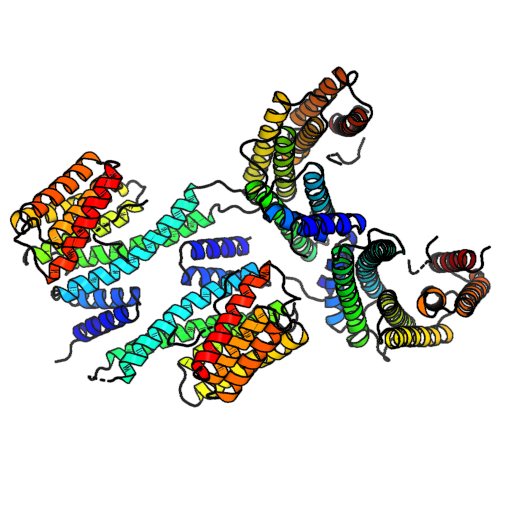 1 211 ? 5.270 -26.565 64.215 1.00 115.01 208 LEU A CA 1
ATOM 1634 C C . LEU A 1 211 ? 5.385 -25.474 65.278 1.00 120.71 208 LEU A C 1
ATOM 1635 O O . LEU A 1 211 ? 4.389 -25.071 65.881 1.00 120.47 208 LEU A O 1
ATOM 1640 N N . SER A 1 212 ? 6.627 -24.973 65.460 1.00 118.01 209 SER A N 1
ATOM 1641 C CA . SER A 1 212 ? 6.982 -23.865 66.351 1.00 117.85 209 SER A CA 1
ATOM 1642 C C . SER A 1 212 ? 6.371 -22.571 65.805 1.00 121.78 209 SER A C 1
ATOM 1643 O O . SER A 1 212 ? 6.063 -22.488 64.611 1.00 122.09 209 SER A O 1
ATOM 1646 N N . GLU A 1 213 ? 6.216 -21.571 66.677 1.00 117.25 210 GLU A N 1
ATOM 1647 C CA . GLU A 1 213 ? 5.622 -20.264 66.388 1.00 116.53 210 GLU A CA 1
ATOM 1648 C C . GLU A 1 213 ? 6.199 -19.548 65.152 1.00 117.25 210 GLU A C 1
ATOM 1649 O O . GLU A 1 213 ? 5.426 -19.038 64.343 1.00 116.68 210 GLU A O 1
ATOM 1655 N N . ASP A 1 214 ? 7.539 -19.508 65.009 1.00 112.13 211 ASP A N 1
ATOM 1656 C CA . ASP A 1 214 ? 8.220 -18.825 63.895 1.00 111.14 211 ASP A CA 1
ATOM 1657 C C . ASP A 1 214 ? 8.032 -19.506 62.535 1.00 112.89 211 ASP A C 1
ATOM 1658 O O . ASP A 1 214 ? 7.823 -18.802 61.541 1.00 111.72 211 ASP A O 1
ATOM 1663 N N . SER A 1 215 ? 8.145 -20.870 62.496 1.00 108.59 212 SER A N 1
ATOM 1664 C CA . SER A 1 215 ? 8.050 -21.729 61.297 1.00 107.44 212 SER A CA 1
ATOM 1665 C C . SER A 1 215 ? 6.634 -21.779 60.694 1.00 108.93 212 SER A C 1
ATOM 1666 O O . SER A 1 215 ? 6.460 -21.868 59.467 1.00 109.01 212 SER A O 1
ATOM 1669 N N . TYR A 1 216 ? 5.634 -21.728 61.585 1.00 102.42 213 TYR A N 1
ATOM 1670 C CA . TYR A 1 216 ? 4.216 -21.731 61.287 1.00 100.46 213 TYR A CA 1
ATOM 1671 C C . TYR A 1 216 ? 3.856 -20.605 60.316 1.00 101.73 213 TYR A C 1
ATOM 1672 O O . TYR A 1 216 ? 3.096 -20.861 59.396 1.00 101.72 213 TYR A O 1
ATOM 1681 N N . LYS A 1 217 ? 4.427 -19.395 60.487 1.00 96.07 214 LYS A N 1
ATOM 1682 C CA . LYS A 1 217 ? 4.125 -18.245 59.637 1.00 95.94 214 LYS A CA 1
ATOM 1683 C C . LYS A 1 217 ? 4.594 -18.426 58.185 1.00 100.75 214 LYS A C 1
ATOM 1684 O O . LYS A 1 217 ? 3.810 -18.161 57.267 1.00 101.10 214 LYS A O 1
ATOM 1687 N N . ASP A 1 218 ? 5.845 -18.905 57.973 1.00 96.25 215 ASP A N 1
ATOM 1688 C CA . ASP A 1 218 ? 6.420 -19.111 56.628 1.00 95.18 215 ASP A CA 1
ATOM 1689 C C . ASP A 1 218 ? 5.697 -20.222 55.869 1.00 93.37 215 ASP A C 1
ATOM 1690 O O . ASP A 1 218 ? 5.411 -20.085 54.676 1.00 94.00 215 ASP A O 1
ATOM 1695 N N . SER A 1 219 ? 5.381 -21.308 56.585 1.00 83.81 216 SER A N 1
ATOM 1696 C CA . SER A 1 219 ? 4.707 -22.469 56.042 1.00 81.35 216 SER A CA 1
ATOM 1697 C C . SER A 1 219 ? 3.254 -22.184 55.635 1.00 79.10 216 SER A C 1
ATOM 1698 O O . SER A 1 219 ? 2.873 -22.505 54.508 1.00 76.73 216 SER A O 1
ATOM 1701 N N . THR A 1 220 ? 2.459 -21.555 56.534 1.00 72.58 217 THR A N 1
ATOM 1702 C CA . THR A 1 220 ? 1.054 -21.229 56.268 1.00 70.83 217 THR A CA 1
ATOM 1703 C C . THR A 1 220 ? 0.896 -20.195 55.142 1.00 72.46 217 THR A C 1
ATOM 1704 O O . THR A 1 220 ? -0.127 -20.210 54.450 1.00 72.17 217 THR A O 1
ATOM 1708 N N . LEU A 1 221 ? 1.914 -19.340 54.937 1.00 66.86 218 LEU A N 1
ATOM 1709 C CA . LEU A 1 221 ? 1.937 -18.364 53.860 1.00 67.30 218 LEU A CA 1
ATOM 1710 C C . LEU A 1 221 ? 1.939 -19.073 52.501 1.00 71.21 218 LEU A C 1
ATOM 1711 O O . LEU A 1 221 ? 1.068 -18.792 51.668 1.00 71.35 218 LEU A O 1
ATOM 1716 N N . ILE A 1 222 ? 2.868 -20.048 52.313 1.00 67.28 219 ILE A N 1
ATOM 1717 C CA . ILE A 1 222 ? 2.996 -20.847 51.080 1.00 65.70 219 ILE A CA 1
ATOM 1718 C C . ILE A 1 222 ? 1.775 -21.748 50.887 1.00 69.62 219 ILE A C 1
ATOM 1719 O O . ILE A 1 222 ? 1.319 -21.933 49.756 1.00 70.47 219 ILE A O 1
ATOM 1724 N N . MET A 1 223 ? 1.244 -22.288 51.990 1.00 65.74 220 MET A N 1
ATOM 1725 C CA . MET A 1 223 ? 0.065 -23.145 51.980 1.00 66.92 220 MET A CA 1
ATOM 1726 C C . MET A 1 223 ? -1.167 -22.401 51.475 1.00 74.64 220 MET A C 1
ATOM 1727 O O . MET A 1 223 ? -2.014 -22.991 50.800 1.00 74.91 220 MET A O 1
ATOM 1732 N N . GLN A 1 224 ? -1.251 -21.093 51.770 1.00 73.71 221 GLN A N 1
ATOM 1733 C CA . GLN A 1 224 ? -2.343 -20.264 51.269 1.00 73.93 221 GLN A CA 1
ATOM 1734 C C . GLN A 1 224 ? -2.196 -20.084 49.746 1.00 75.92 221 GLN A C 1
ATOM 1735 O O . GLN A 1 224 ? -3.199 -20.142 49.035 1.00 75.31 221 GLN A O 1
ATOM 1741 N N . LEU A 1 225 ? -0.943 -19.945 49.254 1.00 70.93 222 LEU A N 1
ATOM 1742 C CA . LEU A 1 225 ? -0.648 -19.835 47.821 1.00 70.23 222 LEU A CA 1
ATOM 1743 C C . LEU A 1 225 ? -1.089 -21.116 47.085 1.00 71.91 222 LEU A C 1
ATOM 1744 O O . LEU A 1 225 ? -1.699 -21.022 46.009 1.00 72.54 222 LEU A O 1
ATOM 1749 N N . LEU A 1 226 ? -0.819 -22.300 47.692 1.00 64.15 223 LEU A N 1
ATOM 1750 C CA . LEU A 1 226 ? -1.235 -23.593 47.159 1.00 62.74 223 LEU A CA 1
ATOM 1751 C C . LEU A 1 226 ? -2.756 -23.647 47.093 1.00 64.42 223 LEU A C 1
ATOM 1752 O O . LEU A 1 226 ? -3.298 -24.001 46.044 1.00 61.81 223 LEU A O 1
ATOM 1757 N N . ARG A 1 227 ? -3.438 -23.227 48.193 1.00 62.57 224 ARG A N 1
ATOM 1758 C CA . ARG A 1 227 ? -4.906 -23.204 48.316 1.00 62.77 224 ARG A CA 1
ATOM 1759 C C . ARG A 1 227 ? -5.531 -22.270 47.294 1.00 67.44 224 ARG A C 1
ATOM 1760 O O . ARG A 1 227 ? -6.503 -22.653 46.645 1.00 66.02 224 ARG A O 1
ATOM 1768 N N . ASP A 1 228 ? -4.916 -21.084 47.082 1.00 65.77 225 ASP A N 1
ATOM 1769 C CA . ASP A 1 228 ? -5.397 -20.122 46.089 1.00 66.56 225 ASP A CA 1
ATOM 1770 C C . ASP A 1 228 ? -5.315 -20.681 44.681 1.00 71.26 225 ASP A C 1
ATOM 1771 O O . ASP A 1 228 ? -6.308 -20.642 43.965 1.00 70.85 225 ASP A O 1
ATOM 1776 N N . ASN A 1 229 ? -4.177 -21.274 44.315 1.00 68.14 226 ASN A N 1
ATOM 1777 C CA . ASN A 1 229 ? -4.004 -21.934 43.024 1.00 67.12 226 ASN A CA 1
ATOM 1778 C C . ASN A 1 229 ? -4.989 -23.064 42.846 1.00 69.52 226 ASN A C 1
ATOM 1779 O O . ASN A 1 229 ? -5.580 -23.160 41.780 1.00 67.58 226 ASN A O 1
ATOM 1784 N N . LEU A 1 230 ? -5.176 -23.904 43.886 1.00 68.22 227 LEU A N 1
ATOM 1785 C CA . LEU A 1 230 ? -6.108 -25.034 43.848 1.00 69.25 227 LEU A CA 1
ATOM 1786 C C . LEU A 1 230 ? -7.533 -24.561 43.601 1.00 77.75 227 LEU A C 1
ATOM 1787 O O . LEU A 1 230 ? -8.228 -25.184 42.801 1.00 79.12 227 LEU A O 1
ATOM 1792 N N . THR A 1 231 ? -7.953 -23.435 44.250 1.00 74.62 228 THR A N 1
ATOM 1793 C CA . THR A 1 231 ? -9.289 -22.826 44.091 1.00 73.47 228 THR A CA 1
ATOM 1794 C C . THR A 1 231 ? -9.482 -22.388 42.640 1.00 74.61 228 THR A C 1
ATOM 1795 O O . THR A 1 231 ? -10.520 -22.664 42.057 1.00 75.08 228 THR A O 1
ATOM 1799 N N . LEU A 1 232 ? -8.465 -21.742 42.068 1.00 68.73 229 LEU A N 1
ATOM 1800 C CA . LEU A 1 232 ? -8.414 -21.229 40.707 1.00 68.44 229 LEU A CA 1
ATOM 1801 C C . LEU A 1 232 ? -8.409 -22.347 39.670 1.00 72.25 229 LEU A C 1
ATOM 1802 O O . LEU A 1 232 ? -9.142 -22.259 38.689 1.00 71.96 229 LEU A O 1
ATOM 1807 N N . TRP A 1 233 ? -7.572 -23.384 39.875 1.00 68.53 230 TRP A N 1
ATOM 1808 C CA . TRP A 1 233 ? -7.398 -24.491 38.937 1.00 67.79 230 TRP A CA 1
ATOM 1809 C C . TRP A 1 233 ? -8.556 -25.480 38.903 1.00 75.12 230 TRP A C 1
ATOM 1810 O O . TRP A 1 233 ? -8.878 -25.984 37.829 1.00 75.32 230 TRP A O 1
ATOM 1821 N N . THR A 1 234 ? -9.163 -25.780 40.067 1.00 74.24 231 THR A N 1
ATOM 1822 C CA . THR A 1 234 ? -10.264 -26.747 40.190 1.00 74.91 231 THR A CA 1
ATOM 1823 C C . THR A 1 234 ? -11.618 -26.052 40.131 1.00 84.35 231 THR A C 1
ATOM 1824 O O . THR A 1 234 ? -12.630 -26.717 39.918 1.00 84.92 231 THR A O 1
ATOM 1828 N N . GLY A 1 235 ? -11.632 -24.742 40.367 1.00 83.97 232 GLY A N 1
ATOM 1829 C CA . GLY A 1 235 ? -12.850 -23.945 40.376 1.00 85.40 232 GLY A CA 1
ATOM 1830 C C . GLY A 1 235 ? -13.747 -24.262 41.560 1.00 93.44 232 GLY A C 1
ATOM 1831 O O . GLY A 1 235 ? -14.792 -24.912 41.393 1.00 94.82 232 GLY A O 1
ATOM 1832 N N . SER A 1 236 ? -13.319 -23.835 42.778 1.00 90.16 233 SER A N 1
ATOM 1833 C CA . SER A 1 236 ? -14.091 -24.059 44.009 1.00 118.07 233 SER A CA 1
ATOM 1834 C C . SER A 1 236 ? -14.107 -22.831 44.911 1.00 140.55 233 SER A C 1
ATOM 1835 O O . SER A 1 236 ? -14.682 -21.806 44.545 1.00 100.10 233 SER A O 1
ATOM 1838 N N . HIS B 1 3 ? 11.449 1.469 13.248 1.00 109.25 0 HIS B N 1
ATOM 1839 C CA . HIS B 1 3 ? 12.508 1.327 14.241 1.00 108.90 0 HIS B CA 1
ATOM 1840 C C . HIS B 1 3 ? 13.139 2.675 14.675 1.00 113.11 0 HIS B C 1
ATOM 1841 O O . HIS B 1 3 ? 13.394 2.843 15.877 1.00 113.39 0 HIS B O 1
ATOM 1848 N N . MET B 1 4 ? 13.402 3.622 13.712 1.00 108.56 1 MET B N 1
ATOM 1849 C CA . MET B 1 4 ? 14.071 4.928 13.971 1.00 107.64 1 MET B CA 1
ATOM 1850 C C . MET B 1 4 ? 13.263 6.189 13.705 1.00 102.45 1 MET B C 1
ATOM 1851 O O . MET B 1 4 ? 13.534 7.208 14.337 1.00 101.68 1 MET B O 1
ATOM 1856 N N . GLU B 1 5 ? 12.352 6.154 12.704 1.00 92.89 2 GLU B N 1
ATOM 1857 C CA . GLU B 1 5 ? 11.463 7.256 12.310 1.00 89.03 2 GLU B CA 1
ATOM 1858 C C . GLU B 1 5 ? 10.723 7.800 13.541 1.00 84.70 2 GLU B C 1
ATOM 1859 O O . GLU B 1 5 ? 10.268 7.020 14.367 1.00 83.08 2 GLU B O 1
ATOM 1865 N N . ARG B 1 6 ? 10.654 9.138 13.677 1.00 76.94 3 ARG B N 1
ATOM 1866 C CA . ARG B 1 6 ? 10.016 9.882 14.777 1.00 74.19 3 ARG B CA 1
ATOM 1867 C C . ARG B 1 6 ? 8.710 9.250 15.281 1.00 74.75 3 ARG B C 1
ATOM 1868 O O . ARG B 1 6 ? 8.557 9.061 16.486 1.00 74.45 3 ARG B O 1
ATOM 1876 N N . ALA B 1 7 ? 7.790 8.913 14.350 1.00 69.13 4 ALA B N 1
ATOM 1877 C CA . ALA B 1 7 ? 6.490 8.291 14.615 1.00 67.06 4 ALA B CA 1
ATOM 1878 C C . ALA B 1 7 ? 6.665 6.938 15.350 1.00 67.67 4 ALA B C 1
ATOM 1879 O O . ALA B 1 7 ? 5.930 6.648 16.297 1.00 66.31 4 ALA B O 1
ATOM 1881 N N . SER B 1 8 ? 7.692 6.164 14.961 1.00 63.80 5 SER B N 1
ATOM 1882 C CA . SER B 1 8 ? 8.027 4.874 15.582 1.00 63.86 5 SER B CA 1
ATOM 1883 C C . SER B 1 8 ? 8.551 5.071 17.003 1.00 66.93 5 SER B C 1
ATOM 1884 O O . SER B 1 8 ? 8.243 4.255 17.870 1.00 68.03 5 SER B O 1
ATOM 1887 N N . LEU B 1 9 ? 9.329 6.154 17.240 1.00 60.86 6 LEU B N 1
ATOM 1888 C CA . LEU B 1 9 ? 9.874 6.502 18.555 1.00 60.42 6 LEU B CA 1
ATOM 1889 C C . LEU B 1 9 ? 8.770 6.916 19.533 1.00 64.79 6 LEU B C 1
ATOM 1890 O O . LEU B 1 9 ? 8.791 6.504 20.696 1.00 65.08 6 LEU B O 1
ATOM 1895 N N . ILE B 1 10 ? 7.797 7.713 19.045 1.00 60.69 7 ILE B N 1
ATOM 1896 C CA . ILE B 1 10 ? 6.623 8.153 19.803 1.00 60.03 7 ILE B CA 1
ATOM 1897 C C . ILE B 1 10 ? 5.747 6.932 20.128 1.00 63.82 7 ILE B C 1
ATOM 1898 O O . ILE B 1 10 ? 5.306 6.783 21.276 1.00 63.34 7 ILE B O 1
ATOM 1903 N N . GLN B 1 11 ? 5.560 6.040 19.137 1.00 59.23 8 GLN B N 1
ATOM 1904 C CA . GLN B 1 11 ? 4.815 4.795 19.304 1.00 59.55 8 GLN B CA 1
ATOM 1905 C C . GLN B 1 11 ? 5.434 3.880 20.396 1.00 65.46 8 GLN B C 1
ATOM 1906 O O . GLN B 1 11 ? 4.707 3.336 21.233 1.00 65.96 8 GLN B O 1
ATOM 1912 N N . LYS B 1 12 ? 6.773 3.738 20.381 1.00 61.87 9 LYS B N 1
ATOM 1913 C CA . LYS B 1 12 ? 7.528 2.905 21.311 1.00 62.01 9 LYS B CA 1
ATOM 1914 C C . LYS B 1 12 ? 7.580 3.495 22.718 1.00 67.43 9 LYS B C 1
ATOM 1915 O O . LYS B 1 12 ? 7.657 2.740 23.687 1.00 69.08 9 LYS B O 1
ATOM 1921 N N . ALA B 1 13 ? 7.539 4.825 22.834 1.00 62.39 10 ALA B N 1
ATOM 1922 C CA . ALA B 1 13 ? 7.532 5.478 24.138 1.00 62.23 10 ALA B CA 1
ATOM 1923 C C . ALA B 1 13 ? 6.181 5.243 24.843 1.00 66.84 10 ALA B C 1
ATOM 1924 O O . ALA B 1 13 ? 6.161 5.031 26.059 1.00 66.80 10 ALA B O 1
ATOM 1926 N N . LYS B 1 14 ? 5.062 5.211 24.055 1.00 62.33 11 LYS B N 1
ATOM 1927 C CA . LYS B 1 14 ? 3.700 4.940 24.537 1.00 60.70 11 LYS B CA 1
ATOM 1928 C C . LYS B 1 14 ? 3.608 3.493 24.986 1.00 63.75 11 LYS B C 1
ATOM 1929 O O . LYS B 1 14 ? 2.977 3.209 26.005 1.00 63.33 11 LYS B O 1
ATOM 1935 N N . LEU B 1 15 ? 4.271 2.585 24.239 1.00 60.47 12 LEU B N 1
ATOM 1936 C CA . LEU B 1 15 ? 4.344 1.154 24.549 1.00 60.34 12 LEU B CA 1
ATOM 1937 C C . LEU B 1 15 ? 5.157 0.918 25.808 1.00 65.02 12 LEU B C 1
ATOM 1938 O O . LEU B 1 15 ? 4.728 0.139 26.645 1.00 66.15 12 LEU B O 1
ATOM 1943 N N . ALA B 1 16 ? 6.315 1.603 25.951 1.00 60.91 13 ALA B N 1
ATOM 1944 C CA . ALA B 1 16 ? 7.200 1.561 27.120 1.00 60.47 13 ALA B CA 1
ATOM 1945 C C . ALA B 1 16 ? 6.459 2.061 28.364 1.00 64.97 13 ALA B C 1
ATOM 1946 O O . ALA B 1 16 ? 6.702 1.549 29.456 1.00 64.87 13 ALA B O 1
ATOM 1948 N N . GLU B 1 17 ? 5.557 3.059 28.204 1.00 61.15 14 GLU B N 1
ATOM 1949 C CA . GLU B 1 17 ? 4.751 3.589 29.302 1.00 60.87 14 GLU B CA 1
ATOM 1950 C C . GLU B 1 17 ? 3.760 2.526 29.808 1.00 67.69 14 GLU B C 1
ATOM 1951 O O . GLU B 1 17 ? 3.636 2.309 31.015 1.00 69.03 14 GLU B O 1
ATOM 1957 N N . GLN B 1 18 ? 3.063 1.869 28.878 1.00 64.70 15 GLN B N 1
ATOM 1958 C CA . GLN B 1 18 ? 2.099 0.832 29.189 1.00 64.46 15 GLN B CA 1
ATOM 1959 C C . GLN B 1 18 ? 2.765 -0.342 29.910 1.00 71.97 15 GLN B C 1
ATOM 1960 O O . GLN B 1 18 ? 2.156 -0.967 30.792 1.00 73.55 15 GLN B O 1
ATOM 1966 N N . ALA B 1 19 ? 4.026 -0.625 29.530 1.00 67.45 16 ALA B N 1
ATOM 1967 C CA . ALA B 1 19 ? 4.836 -1.716 30.054 1.00 66.13 16 ALA B CA 1
ATOM 1968 C C . ALA B 1 19 ? 5.651 -1.281 31.296 1.00 69.88 16 ALA B C 1
ATOM 1969 O O . ALA B 1 19 ? 6.417 -2.102 31.832 1.00 69.94 16 ALA B O 1
ATOM 1971 N N . GLU B 1 20 ? 5.461 0.000 31.760 1.00 63.16 17 GLU B N 1
ATOM 1972 C CA . GLU B 1 20 ? 6.094 0.580 32.942 1.00 62.09 17 GLU B CA 1
ATOM 1973 C C . GLU B 1 20 ? 7.638 0.509 32.899 1.00 66.33 17 GLU B C 1
ATOM 1974 O O . GLU B 1 20 ? 8.305 0.342 33.936 1.00 64.60 17 GLU B O 1
ATOM 1980 N N . ARG B 1 21 ? 8.181 0.683 31.674 1.00 62.68 18 ARG B N 1
ATOM 1981 C CA . ARG B 1 21 ? 9.599 0.687 31.320 1.00 62.24 18 ARG B CA 1
ATOM 1982 C C . ARG B 1 21 ? 9.993 2.135 31.018 1.00 66.03 18 ARG B C 1
ATOM 1983 O O . ARG B 1 21 ? 10.086 2.532 29.849 1.00 66.24 18 ARG B O 1
ATOM 1991 N N . TYR B 1 22 ? 10.190 2.928 32.086 1.00 61.90 19 TYR B N 1
ATOM 1992 C CA . TYR B 1 22 ? 10.413 4.376 32.027 1.00 60.95 19 TYR B CA 1
ATOM 1993 C C . TYR B 1 22 ? 11.786 4.827 31.524 1.00 64.92 19 TYR B C 1
ATOM 1994 O O . TYR B 1 22 ? 11.847 5.893 30.911 1.00 65.11 19 TYR B O 1
ATOM 2003 N N . GLU B 1 23 ? 12.859 4.042 31.719 1.00 60.70 20 GLU B N 1
ATOM 2004 C CA . GLU B 1 23 ? 14.169 4.420 31.179 1.00 60.23 20 GLU B CA 1
ATOM 2005 C C . GLU B 1 23 ? 14.141 4.326 29.648 1.00 63.19 20 GLU B C 1
ATOM 2006 O O . GLU B 1 23 ? 14.667 5.213 28.973 1.00 63.22 20 GLU B O 1
ATOM 2012 N N . ASP B 1 24 ? 13.479 3.280 29.109 1.00 59.01 21 ASP B N 1
ATOM 2013 C CA . ASP B 1 24 ? 13.269 3.052 27.662 1.00 58.10 21 ASP B CA 1
ATOM 2014 C C . ASP B 1 24 ? 12.408 4.189 27.080 1.00 60.42 21 ASP B C 1
ATOM 2015 O O . ASP B 1 24 ? 12.764 4.772 26.055 1.00 61.12 21 ASP B O 1
ATOM 2020 N N . MET B 1 25 ? 11.312 4.536 27.782 1.00 54.03 22 MET B N 1
ATOM 2021 C CA . MET B 1 25 ? 10.393 5.623 27.448 1.00 51.94 22 MET B CA 1
ATOM 2022 C C . MET B 1 25 ? 11.148 6.912 27.301 1.00 54.95 22 MET B C 1
ATOM 2023 O O . MET B 1 25 ? 10.929 7.644 26.336 1.00 58.31 22 MET B O 1
ATOM 2028 N N . ALA B 1 26 ? 12.045 7.183 28.245 1.00 49.22 23 ALA B N 1
ATOM 2029 C CA . ALA B 1 26 ? 12.879 8.390 28.281 1.00 48.95 23 ALA B CA 1
ATOM 2030 C C . ALA B 1 26 ? 13.802 8.429 27.074 1.00 54.58 23 ALA B C 1
ATOM 2031 O O . ALA B 1 26 ? 13.852 9.449 26.391 1.00 54.09 23 ALA B O 1
ATOM 2033 N N . ALA B 1 27 ? 14.473 7.292 26.775 1.00 52.22 24 ALA B N 1
ATOM 2034 C CA . ALA B 1 27 ? 15.400 7.134 25.658 1.00 51.92 24 ALA B CA 1
ATOM 2035 C C . ALA B 1 27 ? 14.703 7.355 24.336 1.00 59.66 24 ALA B C 1
ATOM 2036 O O . ALA B 1 27 ? 15.249 8.081 23.512 1.00 62.24 24 ALA B O 1
ATOM 2038 N N . PHE B 1 28 ? 13.474 6.784 24.151 1.00 55.89 25 PHE B N 1
ATOM 2039 C CA . PHE B 1 28 ? 12.638 6.958 22.950 1.00 55.03 25 PHE B CA 1
ATOM 2040 C C . PHE B 1 28 ? 12.213 8.398 22.807 1.00 59.51 25 PHE B C 1
ATOM 2041 O O . PHE B 1 28 ? 12.242 8.913 21.694 1.00 63.05 25 PHE B O 1
ATOM 2049 N N . MET B 1 29 ? 11.822 9.061 23.916 1.00 53.28 26 MET B N 1
ATOM 2050 C CA . MET B 1 29 ? 11.387 10.471 23.881 1.00 51.55 26 MET B CA 1
ATOM 2051 C C . MET B 1 29 ? 12.549 11.414 23.612 1.00 57.93 26 MET B C 1
ATOM 2052 O O . MET B 1 29 ? 12.358 12.368 22.870 1.00 58.79 26 MET B O 1
ATOM 2057 N N . LYS B 1 30 ? 13.765 11.113 24.153 1.00 54.44 27 LYS B N 1
ATOM 2058 C CA . LYS B 1 30 ? 15.002 11.867 23.924 1.00 54.47 27 LYS B CA 1
ATOM 2059 C C . LYS B 1 30 ? 15.337 11.834 22.427 1.00 61.56 27 LYS B C 1
ATOM 2060 O O . LYS B 1 30 ? 15.625 12.874 21.838 1.00 63.75 27 LYS B O 1
ATOM 2066 N N . GLY B 1 31 ? 15.252 10.653 21.829 1.00 58.03 28 GLY B N 1
ATOM 2067 C CA . GLY B 1 31 ? 15.496 10.467 20.404 1.00 58.65 28 GLY B CA 1
ATOM 2068 C C . GLY B 1 31 ? 14.502 11.206 19.528 1.00 62.69 28 GLY B C 1
ATOM 2069 O O . GLY B 1 31 ? 14.877 11.730 18.474 1.00 61.56 28 GLY B O 1
ATOM 2070 N N . ALA B 1 32 ? 13.225 11.260 19.972 1.00 59.19 29 ALA B N 1
ATOM 2071 C CA . ALA B 1 32 ? 12.140 11.951 19.266 1.00 58.55 29 ALA B CA 1
ATOM 2072 C C . ALA B 1 32 ? 12.404 13.454 19.295 1.00 61.57 29 ALA B C 1
ATOM 2073 O O . ALA B 1 32 ? 12.309 14.111 18.259 1.00 63.97 29 ALA B O 1
ATOM 2075 N N . VAL B 1 33 ? 12.789 13.988 20.468 1.00 54.44 30 VAL B N 1
ATOM 2076 C CA . VAL B 1 33 ? 13.140 15.392 20.660 1.00 52.66 30 VAL B CA 1
ATOM 2077 C C . VAL B 1 33 ? 14.303 15.751 19.731 1.00 58.90 30 VAL B C 1
ATOM 2078 O O . VAL B 1 33 ? 14.223 16.739 19.007 1.00 59.38 30 VAL B O 1
ATOM 2082 N N . GLU B 1 34 ? 15.333 14.901 19.693 1.00 58.61 31 GLU B N 1
ATOM 2083 C CA . GLU B 1 34 ? 16.543 15.083 18.884 1.00 59.33 31 GLU B CA 1
ATOM 2084 C C . GLU B 1 34 ? 16.317 15.067 17.349 1.00 66.91 31 GLU B C 1
ATOM 2085 O O . GLU B 1 34 ? 17.254 15.339 16.593 1.00 67.13 31 GLU B O 1
ATOM 2091 N N . LYS B 1 35 ? 15.076 14.820 16.898 1.00 64.86 32 LYS B N 1
ATOM 2092 C CA . LYS B 1 35 ? 14.715 14.898 15.475 1.00 64.84 32 LYS B CA 1
ATOM 2093 C C . LYS B 1 35 ? 14.584 16.370 15.038 1.00 74.12 32 LYS B C 1
ATOM 2094 O O . LYS B 1 35 ? 14.691 16.669 13.854 1.00 74.86 32 LYS B O 1
ATOM 2100 N N . GLY B 1 36 ? 14.403 17.270 16.001 1.00 74.04 33 GLY B N 1
ATOM 2101 C CA . GLY B 1 36 ? 14.356 18.709 15.774 1.00 75.14 33 GLY B CA 1
ATOM 2102 C C . GLY B 1 36 ? 12.993 19.353 15.651 1.00 81.76 33 GLY B C 1
ATOM 2103 O O . GLY B 1 36 ? 12.911 20.579 15.514 1.00 83.15 33 GLY B O 1
ATOM 2104 N N . GLU B 1 37 ? 11.920 18.550 15.673 1.00 77.74 34 GLU B N 1
ATOM 2105 C CA . GLU B 1 37 ? 10.551 19.058 15.565 1.00 76.43 34 GLU B CA 1
ATOM 2106 C C . GLU B 1 37 ? 9.975 19.396 16.945 1.00 76.15 34 GLU B C 1
ATOM 2107 O O . GLU B 1 37 ? 10.491 18.953 17.980 1.00 75.75 34 GLU B O 1
ATOM 2113 N N . GLU B 1 38 ? 8.893 20.174 16.935 1.00 70.53 35 GLU B N 1
ATOM 2114 C CA . GLU B 1 38 ? 8.103 20.593 18.074 1.00 69.65 35 GLU B CA 1
ATOM 2115 C C . GLU B 1 38 ? 7.395 19.373 18.698 1.00 69.35 35 GLU B C 1
ATOM 2116 O O . GLU B 1 38 ? 6.952 18.492 17.975 1.00 69.99 35 GLU B O 1
ATOM 2122 N N . LEU B 1 39 ? 7.231 19.347 20.011 1.00 62.32 36 LEU B N 1
ATOM 2123 C CA . LEU B 1 39 ? 6.440 18.302 20.635 1.00 59.26 36 LEU B CA 1
ATOM 2124 C C . LEU B 1 39 ? 5.017 18.853 20.774 1.00 63.90 36 LEU B C 1
ATOM 2125 O O . LEU B 1 39 ? 4.833 20.045 21.050 1.00 62.33 36 LEU B O 1
ATOM 2130 N N . SER B 1 40 ? 4.011 17.989 20.595 1.00 62.11 37 SER B N 1
ATOM 2131 C CA . SER B 1 40 ? 2.605 18.335 20.805 1.00 62.13 37 SER B CA 1
ATOM 2132 C C . SER B 1 40 ? 2.360 18.295 22.329 1.00 68.92 37 SER B C 1
ATOM 2133 O O . SER B 1 40 ? 3.257 17.896 23.080 1.00 69.15 37 SER B O 1
ATOM 2136 N N . CYS B 1 41 ? 1.157 18.674 22.786 1.00 66.94 38 CYS B N 1
ATOM 2137 C CA . CYS B 1 41 ? 0.839 18.648 24.210 1.00 67.73 38 CYS B CA 1
ATOM 2138 C C . CYS B 1 41 ? 0.976 17.238 24.768 1.00 67.30 38 CYS B C 1
ATOM 2139 O O . CYS B 1 41 ? 1.541 17.054 25.846 1.00 66.85 38 CYS B O 1
ATOM 2142 N N . GLU B 1 42 ? 0.498 16.251 24.007 1.00 62.09 39 GLU B N 1
ATOM 2143 C CA . GLU B 1 42 ? 0.570 14.830 24.345 1.00 61.93 39 GLU B CA 1
ATOM 2144 C C . GLU B 1 42 ? 2.027 14.382 24.473 1.00 61.86 39 GLU B C 1
ATOM 2145 O O . GLU B 1 42 ? 2.390 13.794 25.490 1.00 60.46 39 GLU B O 1
ATOM 2151 N N . GLU B 1 43 ? 2.854 14.718 23.456 1.00 56.83 40 GLU B N 1
ATOM 2152 C CA . GLU B 1 43 ? 4.277 14.377 23.382 1.00 56.17 40 GLU B CA 1
ATOM 2153 C C . GLU B 1 43 ? 5.112 15.001 24.489 1.00 63.09 40 GLU B C 1
ATOM 2154 O O . GLU B 1 43 ? 6.066 14.365 24.954 1.00 63.76 40 GLU B O 1
ATOM 2160 N N . ARG B 1 44 ? 4.753 16.233 24.913 1.00 60.08 41 ARG B N 1
ATOM 2161 C CA . ARG B 1 44 ? 5.416 16.971 25.995 1.00 59.83 41 ARG B CA 1
ATOM 2162 C C . ARG B 1 44 ? 5.271 16.184 27.289 1.00 63.31 41 ARG B C 1
ATOM 2163 O O . ARG B 1 44 ? 6.232 16.064 28.055 1.00 63.59 41 ARG B O 1
ATOM 2171 N N . ASN B 1 45 ? 4.044 15.688 27.539 1.00 59.64 42 ASN B N 1
ATOM 2172 C CA . ASN B 1 45 ? 3.655 14.935 28.728 1.00 59.19 42 ASN B CA 1
ATOM 2173 C C . ASN B 1 45 ? 4.333 13.583 28.790 1.00 64.26 42 ASN B C 1
ATOM 2174 O O . ASN B 1 45 ? 4.739 13.169 29.880 1.00 68.55 42 ASN B O 1
ATOM 2179 N N . LEU B 1 46 ? 4.508 12.907 27.637 1.00 55.63 43 LEU B N 1
ATOM 2180 C CA . LEU B 1 46 ? 5.217 11.630 27.549 1.00 52.80 43 LEU B CA 1
ATOM 2181 C C . LEU B 1 46 ? 6.676 11.858 28.001 1.00 56.47 43 LEU B C 1
ATOM 2182 O O . LEU B 1 46 ? 7.199 11.075 28.785 1.00 57.42 43 LEU B O 1
ATOM 2187 N N . LEU B 1 47 ? 7.299 12.970 27.558 1.00 51.67 44 LEU B N 1
ATOM 2188 C CA . LEU B 1 47 ? 8.668 13.334 27.938 1.00 51.82 44 LEU B CA 1
ATOM 2189 C C . LEU B 1 47 ? 8.772 13.583 29.463 1.00 58.17 44 LEU B C 1
ATOM 2190 O O . LEU B 1 47 ? 9.681 13.038 30.122 1.00 57.74 44 LEU B O 1
ATOM 2195 N N . SER B 1 48 ? 7.842 14.399 30.009 1.00 54.36 45 SER B N 1
ATOM 2196 C CA . SER B 1 48 ? 7.750 14.711 31.433 1.00 53.82 45 SER B CA 1
ATOM 2197 C C . SER B 1 48 ? 7.628 13.410 32.287 1.00 56.06 45 SER B C 1
ATOM 2198 O O . SER B 1 48 ? 8.509 13.141 33.141 1.00 51.00 45 SER B O 1
ATOM 2201 N N . VAL B 1 49 ? 6.539 12.593 32.013 1.00 52.55 46 VAL B N 1
ATOM 2202 C CA . VAL B 1 49 ? 6.248 11.330 32.714 1.00 51.44 46 VAL B CA 1
ATOM 2203 C C . VAL B 1 49 ? 7.466 10.419 32.733 1.00 51.45 46 VAL B C 1
ATOM 2204 O O . VAL B 1 49 ? 7.807 9.846 33.779 1.00 51.35 46 VAL B O 1
ATOM 2208 N N . ALA B 1 50 ? 8.096 10.277 31.554 1.00 47.49 47 ALA B N 1
ATOM 2209 C CA . ALA B 1 50 ? 9.283 9.447 31.326 1.00 48.71 47 ALA B CA 1
ATOM 2210 C C . ALA B 1 50 ? 10.433 9.765 32.284 1.00 54.13 47 ALA B C 1
ATOM 2211 O O . ALA B 1 50 ? 10.877 8.880 33.018 1.00 56.02 47 ALA B O 1
ATOM 2213 N N . TYR B 1 51 ? 10.894 11.037 32.295 1.00 49.40 48 TYR B N 1
ATOM 2214 C CA . TYR B 1 51 ? 12.000 11.502 33.129 1.00 47.99 48 TYR B CA 1
ATOM 2215 C C . TYR B 1 51 ? 11.626 11.706 34.584 1.00 51.84 48 TYR B C 1
ATOM 2216 O O . TYR B 1 51 ? 12.479 11.488 35.447 1.00 53.10 48 TYR B O 1
ATOM 2225 N N . LYS B 1 52 ? 10.361 12.033 34.870 1.00 47.05 49 LYS B N 1
ATOM 2226 C CA . LYS B 1 52 ? 9.893 12.191 36.242 1.00 47.70 49 LYS B CA 1
ATOM 2227 C C . LYS B 1 52 ? 9.997 10.841 36.983 1.00 55.31 49 LYS B C 1
ATOM 2228 O O . LYS B 1 52 ? 10.493 10.806 38.114 1.00 56.68 49 LYS B O 1
ATOM 2234 N N . ASN B 1 53 ? 9.601 9.735 36.328 1.00 51.13 50 ASN B N 1
ATOM 2235 C CA . ASN B 1 53 ? 9.682 8.398 36.926 1.00 51.34 50 ASN B CA 1
ATOM 2236 C C . ASN B 1 53 ? 11.134 7.940 37.170 1.00 55.77 50 ASN B C 1
ATOM 2237 O O . ASN B 1 53 ? 11.442 7.412 38.245 1.00 53.88 50 ASN B O 1
ATOM 2242 N N . VAL B 1 54 ? 12.016 8.181 36.178 1.00 53.15 51 VAL B N 1
ATOM 2243 C CA . VAL B 1 54 ? 13.442 7.860 36.226 1.00 52.84 51 VAL B CA 1
ATOM 2244 C C . VAL B 1 54 ? 14.105 8.592 37.403 1.00 57.19 51 VAL B C 1
ATOM 2245 O O . VAL B 1 54 ? 14.678 7.921 38.268 1.00 58.29 51 VAL B O 1
ATOM 2249 N N . VAL B 1 55 ? 13.990 9.949 37.464 1.00 52.92 52 VAL B N 1
ATOM 2250 C CA . VAL B 1 55 ? 14.599 10.745 38.554 1.00 52.11 52 VAL B CA 1
ATOM 2251 C C . VAL B 1 55 ? 13.892 10.490 39.905 1.00 54.71 52 VAL B C 1
ATOM 2252 O O . VAL B 1 55 ? 14.541 10.537 40.955 1.00 54.00 52 VAL B O 1
ATOM 2256 N N . GLY B 1 56 ? 12.602 10.164 39.856 1.00 49.47 53 GLY B N 1
ATOM 2257 C CA . GLY B 1 56 ? 11.816 9.877 41.045 1.00 49.02 53 GLY B CA 1
ATOM 2258 C C . GLY B 1 56 ? 12.416 8.764 41.856 1.00 56.17 53 GLY B C 1
ATOM 2259 O O . GLY B 1 56 ? 12.606 8.924 43.071 1.00 59.44 53 GLY B O 1
ATOM 2260 N N . GLY B 1 57 ? 12.770 7.674 41.154 1.00 51.11 54 GLY B N 1
ATOM 2261 C CA . GLY B 1 57 ? 13.439 6.514 41.728 1.00 50.48 54 GLY B CA 1
ATOM 2262 C C . GLY B 1 57 ? 14.840 6.816 42.241 1.00 58.35 54 GLY B C 1
ATOM 2263 O O . GLY B 1 57 ? 15.237 6.325 43.302 1.00 58.90 54 GLY B O 1
ATOM 2264 N N . GLN B 1 58 ? 15.600 7.652 41.501 1.00 55.45 55 GLN B N 1
ATOM 2265 C CA . GLN B 1 58 ? 16.963 8.027 41.874 1.00 55.48 55 GLN B CA 1
ATOM 2266 C C . GLN B 1 58 ? 16.991 8.897 43.114 1.00 60.55 55 GLN B C 1
ATOM 2267 O O . GLN B 1 58 ? 17.832 8.660 43.992 1.00 60.80 55 GLN B O 1
ATOM 2273 N N . ARG B 1 59 ? 16.060 9.877 43.198 1.00 55.28 56 ARG B N 1
ATOM 2274 C CA . ARG B 1 59 ? 15.919 10.800 44.331 1.00 54.29 56 ARG B CA 1
ATOM 2275 C C . ARG B 1 59 ? 15.531 10.031 45.592 1.00 58.19 56 ARG B C 1
ATOM 2276 O O . ARG B 1 59 ? 16.130 10.255 46.657 1.00 59.16 56 ARG B O 1
ATOM 2284 N N . ALA B 1 60 ? 14.543 9.105 45.460 1.00 52.09 57 ALA B N 1
ATOM 2285 C CA . ALA B 1 60 ? 14.055 8.279 46.558 1.00 51.12 57 ALA B CA 1
ATOM 2286 C C . ALA B 1 60 ? 15.184 7.437 47.126 1.00 56.34 57 ALA B C 1
ATOM 2287 O O . ALA B 1 60 ? 15.315 7.354 48.349 1.00 57.64 57 ALA B O 1
ATOM 2289 N N . ALA B 1 61 ? 16.034 6.873 46.236 1.00 53.74 58 ALA B N 1
ATOM 2290 C CA . ALA B 1 61 ? 17.191 6.047 46.592 1.00 54.56 58 ALA B CA 1
ATOM 2291 C C . ALA B 1 61 ? 18.255 6.871 47.288 1.00 61.87 58 ALA B C 1
ATOM 2292 O O . ALA B 1 61 ? 18.772 6.451 48.334 1.00 63.67 58 ALA B O 1
ATOM 2294 N N . TRP B 1 62 ? 18.561 8.059 46.730 1.00 59.74 59 TRP B N 1
ATOM 2295 C CA . TRP B 1 62 ? 19.544 9.004 47.271 1.00 59.54 59 TRP B CA 1
ATOM 2296 C C . TRP B 1 62 ? 19.151 9.469 48.666 1.00 63.40 59 TRP B C 1
ATOM 2297 O O . TRP B 1 62 ? 20.017 9.602 49.519 1.00 63.71 59 TRP B O 1
ATOM 2308 N N . ARG B 1 63 ? 17.857 9.730 48.895 1.00 60.07 60 ARG B N 1
ATOM 2309 C CA . ARG B 1 63 ? 17.348 10.123 50.211 1.00 60.07 60 ARG B CA 1
ATOM 2310 C C . ARG B 1 63 ? 17.561 8.996 51.250 1.00 66.51 60 ARG B C 1
ATOM 2311 O O . ARG B 1 63 ? 18.033 9.286 52.350 1.00 68.11 60 ARG B O 1
ATOM 2319 N N . VAL B 1 64 ? 17.286 7.720 50.883 1.00 59.87 61 VAL B N 1
ATOM 2320 C CA . VAL B 1 64 ? 17.487 6.564 51.752 1.00 59.04 61 VAL B CA 1
ATOM 2321 C C . VAL B 1 64 ? 18.975 6.443 52.168 1.00 65.46 61 VAL B C 1
ATOM 2322 O O . VAL B 1 64 ? 19.288 6.370 53.375 1.00 66.16 61 VAL B O 1
ATOM 2326 N N . LEU B 1 65 ? 19.883 6.450 51.167 1.00 61.55 62 LEU B N 1
ATOM 2327 C CA . LEU B 1 65 ? 21.341 6.352 51.358 1.00 60.38 62 LEU B CA 1
ATOM 2328 C C . LEU B 1 65 ? 21.913 7.487 52.164 1.00 66.53 62 LEU B C 1
ATOM 2329 O O . LEU B 1 65 ? 22.702 7.230 53.077 1.00 68.38 62 LEU B O 1
ATOM 2334 N N . SER B 1 66 ? 21.532 8.746 51.827 1.00 63.53 63 SER B N 1
ATOM 2335 C CA . SER B 1 66 ? 21.986 9.951 52.534 1.00 62.85 63 SER B CA 1
ATOM 2336 C C . SER B 1 66 ? 21.488 9.943 53.988 1.00 69.34 63 SER B C 1
ATOM 2337 O O . SER B 1 66 ? 22.251 10.292 54.866 1.00 71.63 63 SER B O 1
ATOM 2340 N N . SER B 1 67 ? 20.258 9.480 54.248 1.00 66.63 64 SER B N 1
ATOM 2341 C CA . SER B 1 67 ? 19.707 9.369 55.598 1.00 67.47 64 SER B CA 1
ATOM 2342 C C . SER B 1 67 ? 20.552 8.384 56.443 1.00 74.92 64 SER B C 1
ATOM 2343 O O . SER B 1 67 ? 20.859 8.705 57.589 1.00 74.20 64 SER B O 1
ATOM 2346 N N . ILE B 1 68 ? 20.960 7.219 55.861 1.00 73.64 65 ILE B N 1
ATOM 2347 C CA . ILE B 1 68 ? 21.822 6.205 56.513 1.00 74.40 65 ILE B CA 1
ATOM 2348 C C . ILE B 1 68 ? 23.215 6.807 56.786 1.00 81.80 65 ILE B C 1
ATOM 2349 O O . ILE B 1 68 ? 23.769 6.600 57.867 1.00 82.71 65 ILE B O 1
ATOM 2354 N N . GLU B 1 69 ? 23.759 7.555 55.809 1.00 80.23 66 GLU B N 1
ATOM 2355 C CA . GLU B 1 69 ? 25.056 8.243 55.889 1.00 81.09 66 GLU B CA 1
ATOM 2356 C C . GLU B 1 69 ? 25.086 9.331 56.985 1.00 87.57 66 GLU B C 1
ATOM 2357 O O . GLU B 1 69 ? 26.058 9.432 57.734 1.00 85.78 66 GLU B O 1
ATOM 2363 N N . GLN B 1 70 ? 24.039 10.139 57.070 1.00 88.76 67 GLN B N 1
ATOM 2364 C CA . GLN B 1 70 ? 24.029 11.254 58.048 1.00 90.65 67 GLN B CA 1
ATOM 2365 C C . GLN B 1 70 ? 23.598 10.753 59.421 1.00 101.53 67 GLN B C 1
ATOM 2366 O O . GLN B 1 70 ? 23.976 11.379 60.401 1.00 102.37 67 GLN B O 1
ATOM 2372 N N . LYS B 1 71 ? 22.735 9.747 59.473 1.00 102.49 68 LYS B N 1
ATOM 2373 C CA . LYS B 1 71 ? 22.316 9.199 60.788 1.00 103.93 68 LYS B CA 1
ATOM 2374 C C . LYS B 1 71 ? 23.519 8.531 61.454 1.00 112.29 68 LYS B C 1
ATOM 2375 O O . LYS B 1 71 ? 23.711 8.732 62.661 1.00 112.85 68 LYS B O 1
ATOM 2381 N N . SER B 1 72 ? 24.358 7.854 60.673 1.00 111.10 69 SER B N 1
ATOM 2382 C CA . SER B 1 72 ? 25.480 7.141 61.322 1.00 111.67 69 SER B CA 1
ATOM 2383 C C . SER B 1 72 ? 26.461 8.194 61.808 1.00 117.56 69 SER B C 1
ATOM 2384 O O . SER B 1 72 ? 27.288 8.636 61.010 1.00 117.16 69 SER B O 1
ATOM 2387 N N . ASN B 1 73 ? 26.349 8.491 63.104 1.00 115.40 70 ASN B N 1
ATOM 2388 C CA . ASN B 1 73 ? 27.159 9.475 63.866 1.00 115.58 70 ASN B CA 1
ATOM 2389 C C . ASN B 1 73 ? 27.486 8.809 65.209 1.00 119.06 70 ASN B C 1
ATOM 2390 O O . ASN B 1 73 ? 26.576 8.220 65.812 1.00 118.90 70 ASN B O 1
ATOM 2395 N N . GLU B 1 74 ? 28.738 8.957 65.669 1.00 114.91 71 GLU B N 1
ATOM 2396 C CA . GLU B 1 74 ? 29.400 8.412 66.868 1.00 135.08 71 GLU B CA 1
ATOM 2397 C C . GLU B 1 74 ? 29.386 6.860 66.953 1.00 174.21 71 GLU B C 1
ATOM 2398 O O . GLU B 1 74 ? 29.061 6.147 65.995 1.00 134.66 71 GLU B O 1
ATOM 2404 N N . ALA B 1 79 ? 28.794 2.591 64.348 1.00 105.41 76 ALA B N 1
ATOM 2405 C CA . ALA B 1 79 ? 29.365 2.009 63.132 1.00 105.19 76 ALA B CA 1
ATOM 2406 C C . ALA B 1 79 ? 28.952 2.741 61.834 1.00 110.08 76 ALA B C 1
ATOM 2407 O O . ALA B 1 79 ? 27.774 2.695 61.438 1.00 110.88 76 ALA B O 1
ATOM 2409 N N . ALA B 1 80 ? 29.928 3.429 61.180 1.00 104.80 77 ALA B N 1
ATOM 2410 C CA . ALA B 1 80 ? 29.721 4.117 59.888 1.00 102.96 77 ALA B CA 1
ATOM 2411 C C . ALA B 1 80 ? 30.168 3.188 58.729 1.00 101.95 77 ALA B C 1
ATOM 2412 O O . ALA B 1 80 ? 30.519 2.020 58.972 1.00 100.98 77 ALA B O 1
ATOM 2414 N N . GLY B 1 81 ? 30.143 3.678 57.496 1.00 93.60 78 GLY B N 1
ATOM 2415 C CA . GLY B 1 81 ? 30.551 2.801 56.412 1.00 91.53 78 GLY B CA 1
ATOM 2416 C C . GLY B 1 81 ? 31.064 3.479 55.170 1.00 89.63 78 GLY B C 1
ATOM 2417 O O . GLY B 1 81 ? 30.318 4.220 54.538 1.00 90.08 78 GLY B O 1
ATOM 2418 N N . PRO B 1 82 ? 32.317 3.178 54.745 1.00 79.73 79 PRO B N 1
ATOM 2419 C CA . PRO B 1 82 ? 32.832 3.751 53.479 1.00 77.41 79 PRO B CA 1
ATOM 2420 C C . PRO B 1 82 ? 31.976 3.384 52.264 1.00 78.23 79 PRO B C 1
ATOM 2421 O O . PRO B 1 82 ? 31.923 4.132 51.289 1.00 79.39 79 PRO B O 1
ATOM 2425 N N . GLU B 1 83 ? 31.278 2.258 52.351 1.00 71.75 80 GLU B N 1
ATOM 2426 C CA . GLU B 1 83 ? 30.400 1.753 51.297 1.00 71.47 80 GLU B CA 1
ATOM 2427 C C . GLU B 1 83 ? 29.155 2.613 51.164 1.00 75.03 80 GLU B C 1
ATOM 2428 O O . GLU B 1 83 ? 28.715 2.810 50.038 1.00 75.95 80 GLU B O 1
ATOM 2434 N N . VAL B 1 84 ? 28.635 3.199 52.278 1.00 69.95 81 VAL B N 1
ATOM 2435 C CA . VAL B 1 84 ? 27.457 4.080 52.209 1.00 68.54 81 VAL B CA 1
ATOM 2436 C C . VAL B 1 84 ? 27.777 5.285 51.363 1.00 70.59 81 VAL B C 1
ATOM 2437 O O . VAL B 1 84 ? 27.009 5.576 50.436 1.00 70.58 81 VAL B O 1
ATOM 2441 N N . ARG B 1 85 ? 28.914 5.961 51.663 1.00 64.88 82 ARG B N 1
ATOM 2442 C CA . ARG B 1 85 ? 29.354 7.156 50.945 1.00 66.23 82 ARG B CA 1
ATOM 2443 C C . ARG B 1 85 ? 29.624 6.840 49.489 1.00 71.36 82 ARG B C 1
ATOM 2444 O O . ARG B 1 85 ? 29.101 7.547 48.621 1.00 72.27 82 ARG B O 1
ATOM 2452 N N . GLU B 1 86 ? 30.399 5.767 49.222 1.00 66.11 83 GLU B N 1
ATOM 2453 C CA . GLU B 1 86 ? 30.718 5.349 47.858 1.00 65.55 83 GLU B CA 1
ATOM 2454 C C . GLU B 1 86 ? 29.458 5.093 47.020 1.00 68.87 83 GLU B C 1
ATOM 2455 O O . GLU B 1 86 ? 29.362 5.570 45.882 1.00 68.32 83 GLU B O 1
ATOM 2461 N N . TYR B 1 87 ? 28.505 4.325 47.590 1.00 63.74 84 TYR B N 1
ATOM 2462 C CA . TYR B 1 87 ? 27.290 3.966 46.893 1.00 62.71 84 TYR B CA 1
ATOM 2463 C C . TYR B 1 87 ? 26.337 5.174 46.775 1.00 68.19 84 TYR B C 1
ATOM 2464 O O . TYR B 1 87 ? 25.715 5.342 45.714 1.00 69.80 84 TYR B O 1
ATOM 2473 N N . ARG B 1 88 ? 26.293 6.069 47.803 1.00 63.96 85 ARG B N 1
ATOM 2474 C CA . ARG B 1 88 ? 25.483 7.300 47.725 1.00 62.95 85 ARG B CA 1
ATOM 2475 C C . ARG B 1 88 ? 26.011 8.148 46.563 1.00 66.02 85 ARG B C 1
ATOM 2476 O O . ARG B 1 88 ? 25.211 8.695 45.812 1.00 66.18 85 ARG B O 1
ATOM 2484 N N . GLU B 1 89 ? 27.355 8.204 46.396 1.00 62.64 86 GLU B N 1
ATOM 2485 C CA . GLU B 1 89 ? 28.052 8.911 45.312 1.00 63.03 86 GLU B CA 1
ATOM 2486 C C . GLU B 1 89 ? 27.726 8.332 43.932 1.00 65.16 86 GLU B C 1
ATOM 2487 O O . GLU B 1 89 ? 27.582 9.101 42.982 1.00 64.11 86 GLU B O 1
ATOM 2493 N N . LYS B 1 90 ? 27.593 6.981 43.829 1.00 61.29 87 LYS B N 1
ATOM 2494 C CA . LYS B 1 90 ? 27.270 6.258 42.585 1.00 60.02 87 LYS B CA 1
ATOM 2495 C C . LYS B 1 90 ? 25.872 6.668 42.082 1.00 62.11 87 LYS B C 1
ATOM 2496 O O . LYS B 1 90 ? 25.732 7.109 40.931 1.00 60.49 87 LYS B O 1
ATOM 2502 N N . VAL B 1 91 ? 24.864 6.569 42.975 1.00 58.47 88 VAL B N 1
ATOM 2503 C CA . VAL B 1 91 ? 23.461 6.956 42.737 1.00 57.02 88 VAL B CA 1
ATOM 2504 C C . VAL B 1 91 ? 23.370 8.444 42.379 1.00 58.26 88 VAL B C 1
ATOM 2505 O O . VAL B 1 91 ? 22.685 8.799 41.416 1.00 61.17 88 VAL B O 1
ATOM 2509 N N . GLU B 1 92 ? 24.072 9.295 43.135 1.00 50.32 89 GLU B N 1
ATOM 2510 C CA . GLU B 1 92 ? 24.111 10.746 42.957 1.00 48.78 89 GLU B CA 1
ATOM 2511 C C . GLU B 1 92 ? 24.637 11.142 41.595 1.00 53.25 89 GLU B C 1
ATOM 2512 O O . GLU B 1 92 ? 24.033 11.986 40.959 1.00 56.28 89 GLU B O 1
ATOM 2518 N N . THR B 1 93 ? 25.734 10.541 41.136 1.00 50.68 90 THR B N 1
ATOM 2519 C CA . THR B 1 93 ? 26.350 10.795 39.825 1.00 50.83 90 THR B CA 1
ATOM 2520 C C . THR B 1 93 ? 25.373 10.410 38.705 1.00 54.94 90 THR B C 1
ATOM 2521 O O . THR B 1 93 ? 25.284 11.092 37.696 1.00 55.93 90 THR B O 1
ATOM 2525 N N . GLU B 1 94 ? 24.653 9.325 38.902 1.00 51.12 91 GLU B N 1
ATOM 2526 C CA . GLU B 1 94 ? 23.694 8.794 37.962 1.00 53.02 91 GLU B CA 1
ATOM 2527 C C . GLU B 1 94 ? 22.500 9.751 37.846 1.00 57.12 91 GLU B C 1
ATOM 2528 O O . GLU B 1 94 ? 22.097 10.069 36.729 1.00 54.29 91 GLU B O 1
ATOM 2534 N N . LEU B 1 95 ? 21.978 10.243 38.997 1.00 55.13 92 LEU B N 1
ATOM 2535 C CA . LEU B 1 95 ? 20.881 11.216 39.111 1.00 55.29 92 LEU B CA 1
ATOM 2536 C C . LEU B 1 95 ? 21.275 12.485 38.349 1.00 58.52 92 LEU B C 1
ATOM 2537 O O . LEU B 1 95 ? 20.485 12.996 37.551 1.00 58.47 92 LEU B O 1
ATOM 2542 N N . GLN B 1 96 ? 22.503 12.980 38.602 1.00 52.76 93 GLN B N 1
ATOM 2543 C CA . GLN B 1 96 ? 23.060 14.170 37.962 1.00 53.32 93 GLN B CA 1
ATOM 2544 C C . GLN B 1 96 ? 23.128 14.049 36.446 1.00 56.71 93 GLN B C 1
ATOM 2545 O O . GLN B 1 96 ? 22.867 15.016 35.750 1.00 56.37 93 GLN B O 1
ATOM 2551 N N . GLY B 1 97 ? 23.467 12.866 35.958 1.00 54.26 94 GLY B N 1
ATOM 2552 C CA . GLY B 1 97 ? 23.536 12.556 34.536 1.00 53.81 94 GLY B CA 1
ATOM 2553 C C . GLY B 1 97 ? 22.195 12.691 33.851 1.00 56.43 94 GLY B C 1
ATOM 2554 O O . GLY B 1 97 ? 22.137 13.185 32.728 1.00 58.25 94 GLY B O 1
ATOM 2555 N N . VAL B 1 98 ? 21.107 12.285 34.530 1.00 49.83 95 VAL B N 1
ATOM 2556 C CA . VAL B 1 98 ? 19.747 12.360 34.012 1.00 49.04 95 VAL B CA 1
ATOM 2557 C C . VAL B 1 98 ? 19.299 13.836 33.950 1.00 53.79 95 VAL B C 1
ATOM 2558 O O . VAL B 1 98 ? 18.751 14.255 32.933 1.00 54.20 95 VAL B O 1
ATOM 2562 N N . CYS B 1 99 ? 19.587 14.630 35.011 1.00 48.95 96 CYS B N 1
ATOM 2563 C CA . CYS B 1 99 ? 19.247 16.059 35.075 1.00 47.38 96 CYS B CA 1
ATOM 2564 C C . CYS B 1 99 ? 19.971 16.822 33.984 1.00 51.57 96 CYS B C 1
ATOM 2565 O O . CYS B 1 99 ? 19.346 17.623 33.306 1.00 51.15 96 CYS B O 1
ATOM 2568 N N . ASP B 1 100 ? 21.258 16.534 33.783 1.00 49.07 97 ASP B N 1
ATOM 2569 C CA . ASP B 1 100 ? 22.085 17.143 32.745 1.00 50.19 97 ASP B CA 1
ATOM 2570 C C . ASP B 1 100 ? 21.578 16.810 31.311 1.00 52.71 97 ASP B C 1
ATOM 2571 O O . ASP B 1 100 ? 21.671 17.632 30.423 1.00 52.62 97 ASP B O 1
ATOM 2576 N N . THR B 1 101 ? 21.024 15.622 31.108 1.00 47.99 98 THR B N 1
ATOM 2577 C CA . THR B 1 101 ? 20.459 15.169 29.838 1.00 46.51 98 THR B CA 1
ATOM 2578 C C . THR B 1 101 ? 19.173 15.939 29.557 1.00 52.30 98 THR B C 1
ATOM 2579 O O . THR B 1 101 ? 18.985 16.397 28.433 1.00 53.85 98 THR B O 1
ATOM 2583 N N . VAL B 1 102 ? 18.272 16.033 30.562 1.00 47.85 99 VAL B N 1
ATOM 2584 C CA . VAL B 1 102 ? 17.018 16.758 30.467 1.00 47.62 99 VAL B CA 1
ATOM 2585 C C . VAL B 1 102 ? 17.295 18.239 30.186 1.00 52.06 99 VAL B C 1
ATOM 2586 O O . VAL B 1 102 ? 16.730 18.790 29.243 1.00 54.88 99 VAL B O 1
ATOM 2590 N N . LEU B 1 103 ? 18.187 18.863 30.976 1.00 46.94 100 LEU B N 1
ATOM 2591 C CA . LEU B 1 103 ? 18.536 20.288 30.854 1.00 46.14 100 LEU B CA 1
ATOM 2592 C C . LEU B 1 103 ? 19.162 20.610 29.495 1.00 54.41 100 LEU B C 1
ATOM 2593 O O . LEU B 1 103 ? 18.820 21.640 28.903 1.00 56.16 100 LEU B O 1
ATOM 2598 N N . GLY B 1 104 ? 19.965 19.681 28.973 1.00 51.03 101 GLY B N 1
ATOM 2599 C CA . GLY B 1 104 ? 20.558 19.750 27.639 1.00 51.21 101 GLY B CA 1
ATOM 2600 C C . GLY B 1 104 ? 19.507 19.763 26.536 1.00 55.67 101 GLY B C 1
ATOM 2601 O O . GLY B 1 104 ? 19.588 20.585 25.622 1.00 55.96 101 GLY B O 1
ATOM 2602 N N . LEU B 1 105 ? 18.488 18.888 26.641 1.00 51.86 102 LEU B N 1
ATOM 2603 C CA . LEU B 1 105 ? 17.379 18.804 25.677 1.00 52.58 102 LEU B CA 1
ATOM 2604 C C . LEU B 1 105 ? 16.576 20.076 25.691 1.00 57.04 102 LEU B C 1
ATOM 2605 O O . LEU B 1 105 ? 16.187 20.571 24.637 1.00 56.24 102 LEU B O 1
ATOM 2610 N N . LEU B 1 106 ? 16.318 20.606 26.892 1.00 54.46 103 LEU B N 1
ATOM 2611 C CA . LEU B 1 106 ? 15.556 21.834 27.046 1.00 54.53 103 LEU B CA 1
ATOM 2612 C C . LEU B 1 106 ? 16.264 23.014 26.409 1.00 62.99 103 LEU B C 1
ATOM 2613 O O . LEU B 1 106 ? 15.631 23.734 25.648 1.00 66.28 103 LEU B O 1
ATOM 2618 N N . ASP B 1 107 ? 17.572 23.181 26.659 1.00 60.20 104 ASP B N 1
ATOM 2619 C CA . ASP B 1 107 ? 18.341 24.295 26.119 1.00 61.01 104 ASP B CA 1
ATOM 2620 C C . ASP B 1 107 ? 18.643 24.179 24.619 1.00 63.89 104 ASP B C 1
ATOM 2621 O O . ASP B 1 107 ? 18.591 25.186 23.910 1.00 65.29 104 ASP B O 1
ATOM 2626 N N . SER B 1 108 ? 18.910 22.972 24.131 1.00 58.73 105 SER B N 1
ATOM 2627 C CA . SER B 1 108 ? 19.250 22.742 22.729 1.00 58.11 105 SER B CA 1
ATOM 2628 C C . SER B 1 108 ? 18.066 22.557 21.772 1.00 62.69 105 SER B C 1
ATOM 2629 O O . SER B 1 108 ? 18.243 22.775 20.563 1.00 64.05 105 SER B O 1
ATOM 2632 N N . HIS B 1 109 ? 16.890 22.109 22.270 1.00 57.31 106 HIS B N 1
ATOM 2633 C CA . HIS B 1 109 ? 15.777 21.827 21.371 1.00 57.61 106 HIS B CA 1
ATOM 2634 C C . HIS B 1 109 ? 14.386 22.325 21.780 1.00 62.94 106 HIS B C 1
ATOM 2635 O O . HIS B 1 109 ? 13.553 22.515 20.878 1.00 64.20 106 HIS B O 1
ATOM 2642 N N . LEU B 1 110 ? 14.081 22.447 23.092 1.00 57.39 107 LEU B N 1
ATOM 2643 C CA . LEU B 1 110 ? 12.718 22.717 23.544 1.00 56.11 107 LEU B CA 1
ATOM 2644 C C . LEU B 1 110 ? 12.414 24.156 23.917 1.00 63.05 107 LEU B C 1
ATOM 2645 O O . LEU B 1 110 ? 11.361 24.670 23.501 1.00 60.50 107 LEU B O 1
ATOM 2650 N N . ILE B 1 111 ? 13.265 24.813 24.669 1.00 63.02 108 ILE B N 1
ATOM 2651 C CA . ILE B 1 111 ? 12.968 26.179 25.015 1.00 63.42 108 ILE B CA 1
ATOM 2652 C C . ILE B 1 111 ? 13.290 27.044 23.823 1.00 70.03 108 ILE B C 1
ATOM 2653 O O . ILE B 1 111 ? 14.422 27.159 23.417 1.00 68.87 108 ILE B O 1
ATOM 2658 N N . LYS B 1 112 ? 12.249 27.679 23.285 1.00 69.84 109 LYS B N 1
ATOM 2659 C CA . LYS B 1 112 ? 12.384 28.496 22.054 1.00 70.50 109 LYS B CA 1
ATOM 2660 C C . LYS B 1 112 ? 11.983 29.952 22.282 1.00 78.15 109 LYS B C 1
ATOM 2661 O O . LYS B 1 112 ? 11.358 30.249 23.308 1.00 74.94 109 LYS B O 1
ATOM 2667 N N . GLU B 1 113 ? 12.226 30.775 21.260 1.00 81.06 110 GLU B N 1
ATOM 2668 C CA . GLU B 1 113 ? 12.050 32.245 21.325 1.00 84.02 110 GLU B CA 1
ATOM 2669 C C . GLU B 1 113 ? 10.613 32.558 21.724 1.00 89.06 110 GLU B C 1
ATOM 2670 O O . GLU B 1 113 ? 10.455 33.377 22.635 1.00 90.46 110 GLU B O 1
ATOM 2676 N N . ALA B 1 114 ? 9.650 31.874 21.104 1.00 83.17 111 ALA B N 1
ATOM 2677 C CA . ALA B 1 114 ? 8.212 31.999 21.415 1.00 82.26 111 ALA B CA 1
ATOM 2678 C C . ALA B 1 114 ? 7.441 30.948 20.631 1.00 83.53 111 ALA B C 1
ATOM 2679 O O . ALA B 1 114 ? 7.913 30.511 19.592 1.00 84.28 111 ALA B O 1
ATOM 2681 N N . GLY B 1 115 ? 6.304 30.565 21.191 1.00 75.26 112 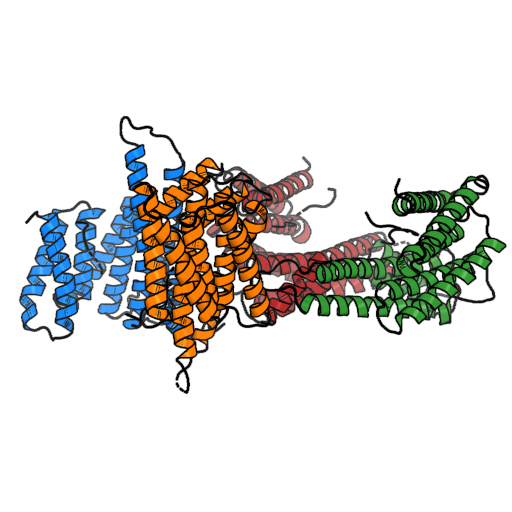GLY B N 1
ATOM 2682 C CA . GLY B 1 115 ? 5.334 29.644 20.651 1.00 71.91 112 GLY B CA 1
ATOM 2683 C C . GLY B 1 115 ? 4.114 29.897 21.499 1.00 69.12 112 GLY B C 1
ATOM 2684 O O . GLY B 1 115 ? 3.820 31.028 21.813 1.00 71.00 112 GLY B O 1
ATOM 2685 N N . ASP B 1 116 ? 3.387 28.872 21.888 1.00 60.33 113 ASP B N 1
ATOM 2686 C CA . ASP B 1 116 ? 2.257 29.129 22.740 1.00 58.13 113 ASP B CA 1
ATOM 2687 C C . ASP B 1 116 ? 2.725 29.256 24.160 1.00 59.25 113 ASP B C 1
ATOM 2688 O O . ASP B 1 116 ? 3.599 28.557 24.583 1.00 58.13 113 ASP B O 1
ATOM 2693 N N . ALA B 1 117 ? 2.167 30.214 24.870 1.00 54.21 114 ALA B N 1
ATOM 2694 C CA . ALA B 1 117 ? 2.505 30.463 26.277 1.00 53.89 114 ALA B CA 1
ATOM 2695 C C . ALA B 1 117 ? 2.586 29.195 27.147 1.00 59.31 114 ALA B C 1
ATOM 2696 O O . ALA B 1 117 ? 3.553 29.017 27.900 1.00 57.96 114 ALA B O 1
ATOM 2698 N N . GLU B 1 118 ? 1.575 28.314 27.009 1.00 56.21 115 GLU B N 1
ATOM 2699 C CA . GLU B 1 118 ? 1.433 27.057 27.741 1.00 55.14 115 GLU B CA 1
ATOM 2700 C C . GLU B 1 118 ? 2.646 26.154 27.533 1.00 57.39 115 GLU B C 1
ATOM 2701 O O . GLU B 1 118 ? 3.195 25.647 28.507 1.00 56.75 115 GLU B O 1
ATOM 2707 N N . SER B 1 119 ? 3.047 25.958 26.269 1.00 52.77 116 SER B N 1
ATOM 2708 C CA . SER B 1 119 ? 4.212 25.190 25.893 1.00 51.93 116 SER B CA 1
ATOM 2709 C C . SER B 1 119 ? 5.508 25.850 26.436 1.00 56.13 116 SER B C 1
ATOM 2710 O O . SER B 1 119 ? 6.390 25.129 26.870 1.00 57.96 116 SER B O 1
ATOM 2713 N N . ARG B 1 120 ? 5.588 27.196 26.467 1.00 52.10 117 ARG B N 1
ATOM 2714 C CA . ARG B 1 120 ? 6.749 27.985 26.953 1.00 51.09 117 ARG B CA 1
ATOM 2715 C C . ARG B 1 120 ? 6.923 27.868 28.465 1.00 55.10 117 ARG B C 1
ATOM 2716 O O . ARG B 1 120 ? 8.061 27.808 28.936 1.00 53.37 117 ARG B O 1
ATOM 2724 N N . VAL B 1 121 ? 5.794 27.911 29.228 1.00 51.69 118 VAL B N 1
ATOM 2725 C CA . VAL B 1 121 ? 5.764 27.790 30.690 1.00 50.09 118 VAL B CA 1
ATOM 2726 C C . VAL B 1 121 ? 6.234 26.395 31.066 1.00 52.38 118 VAL B C 1
ATOM 2727 O O . VAL B 1 121 ? 7.177 26.281 31.855 1.00 55.49 118 VAL B O 1
ATOM 2731 N N . PHE B 1 122 ? 5.637 25.346 30.454 1.00 42.51 119 PHE B N 1
ATOM 2732 C CA . PHE B 1 122 ? 5.961 23.924 30.670 1.00 39.91 119 PHE B CA 1
ATOM 2733 C C . PHE B 1 122 ? 7.460 23.599 30.653 1.00 47.19 119 PHE B C 1
ATOM 2734 O O . PHE B 1 122 ? 7.927 22.877 31.527 1.00 47.20 119 PHE B O 1
ATOM 2742 N N . TYR B 1 123 ? 8.177 24.070 29.625 1.00 44.98 120 TYR B N 1
ATOM 2743 C CA . TYR B 1 123 ? 9.604 23.861 29.433 1.00 44.99 120 TYR B CA 1
ATOM 2744 C C . TYR B 1 123 ? 10.500 24.643 30.455 1.00 47.87 120 TYR B C 1
ATOM 2745 O O . TYR B 1 123 ? 11.537 24.119 30.888 1.00 47.51 120 TYR B O 1
ATOM 2754 N N . LEU B 1 124 ? 10.088 25.867 30.849 1.00 41.83 121 LEU B N 1
ATOM 2755 C CA . LEU B 1 124 ? 10.788 26.647 31.859 1.00 41.22 121 LEU B CA 1
ATOM 2756 C C . LEU B 1 124 ? 10.503 26.088 33.290 1.00 47.28 121 LEU B C 1
ATOM 2757 O O . LEU B 1 124 ? 11.422 25.990 34.107 1.00 49.40 121 LEU B O 1
ATOM 2762 N N . LYS B 1 125 ? 9.297 25.573 33.533 1.00 43.51 122 LYS B N 1
ATOM 2763 C CA . LYS B 1 125 ? 8.970 24.872 34.780 1.00 43.47 122 LYS B CA 1
ATOM 2764 C C . LYS B 1 125 ? 9.886 23.644 34.854 1.00 50.34 122 LYS B C 1
ATOM 2765 O O . LYS B 1 125 ? 10.476 23.381 35.899 1.00 49.81 122 LYS B O 1
ATOM 2771 N N . MET B 1 126 ? 10.033 22.967 33.727 1.00 50.44 123 MET B N 1
ATOM 2772 C CA . MET B 1 126 ? 10.881 21.764 33.648 1.00 53.07 123 MET B CA 1
ATOM 2773 C C . MET B 1 126 ? 12.316 22.171 33.956 1.00 54.83 123 MET B C 1
ATOM 2774 O O . MET B 1 126 ? 12.927 21.541 34.799 1.00 56.03 123 MET B O 1
ATOM 2779 N N . LYS B 1 127 ? 12.815 23.202 33.292 1.00 48.36 124 LYS B N 1
ATOM 2780 C CA . LYS B 1 127 ? 14.158 23.698 33.561 1.00 47.71 124 LYS B CA 1
ATOM 2781 C C . LYS B 1 127 ? 14.357 24.006 35.067 1.00 55.23 124 LYS B C 1
ATOM 2782 O O . LYS B 1 127 ? 15.418 23.707 35.639 1.00 56.38 124 LYS B O 1
ATOM 2788 N N . GLY B 1 128 ? 13.327 24.600 35.677 1.00 49.96 125 GLY B N 1
ATOM 2789 C CA . GLY B 1 128 ? 13.337 24.949 37.086 1.00 48.30 125 GLY B CA 1
ATOM 2790 C C . GLY B 1 128 ? 13.498 23.720 37.930 1.00 51.12 125 GLY B C 1
ATOM 2791 O O . GLY B 1 128 ? 14.493 23.605 38.631 1.00 49.56 125 GLY B O 1
ATOM 2792 N N . ASP B 1 129 ? 12.541 22.758 37.799 1.00 49.90 126 ASP B N 1
ATOM 2793 C CA . ASP B 1 129 ? 12.485 21.470 38.505 1.00 48.34 126 ASP B CA 1
ATOM 2794 C C . ASP B 1 129 ? 13.773 20.693 38.448 1.00 52.59 126 ASP B C 1
ATOM 2795 O O . ASP B 1 129 ? 14.216 20.232 39.502 1.00 53.15 126 ASP B O 1
ATOM 2800 N N . TYR B 1 130 ? 14.390 20.538 37.241 1.00 48.61 127 TYR B N 1
ATOM 2801 C CA . TYR B 1 130 ? 15.611 19.724 37.104 1.00 48.53 127 TYR B CA 1
ATOM 2802 C C . TYR B 1 130 ? 16.836 20.403 37.716 1.00 50.64 127 TYR B C 1
ATOM 2803 O O . TYR B 1 130 ? 17.733 19.699 38.193 1.00 50.11 127 TYR B O 1
ATOM 2812 N N . TYR B 1 131 ? 16.826 21.746 37.816 1.00 44.97 128 TYR B N 1
ATOM 2813 C CA . TYR B 1 131 ? 17.885 22.462 38.535 1.00 44.20 128 TYR B CA 1
ATOM 2814 C C . TYR B 1 131 ? 17.636 22.300 40.049 1.00 49.02 128 TYR B C 1
ATOM 2815 O O . TYR B 1 131 ? 18.583 22.113 40.809 1.00 49.43 128 TYR B O 1
ATOM 2824 N N . ARG B 1 132 ? 16.355 22.290 40.470 1.00 45.04 129 ARG B N 1
ATOM 2825 C CA . ARG B 1 132 ? 15.952 22.039 41.853 1.00 44.19 129 ARG B CA 1
ATOM 2826 C C . ARG B 1 132 ? 16.403 20.616 42.277 1.00 49.06 129 ARG B C 1
ATOM 2827 O O . ARG B 1 132 ? 16.899 20.445 43.408 1.00 51.65 129 ARG B O 1
ATOM 2835 N N . TYR B 1 133 ? 16.281 19.617 41.372 1.00 41.29 130 TYR B N 1
ATOM 2836 C CA . TYR B 1 133 ? 16.738 18.266 41.692 1.00 40.99 130 TYR B CA 1
ATOM 2837 C C . TYR B 1 133 ? 18.262 18.219 41.866 1.00 48.30 130 TYR B C 1
ATOM 2838 O O . TYR B 1 133 ? 18.746 17.520 42.750 1.00 49.03 130 TYR B O 1
ATOM 2847 N N . LEU B 1 134 ? 19.009 19.022 41.071 1.00 45.39 131 LEU B N 1
ATOM 2848 C CA . LEU B 1 134 ? 20.461 19.117 41.171 1.00 44.90 131 LEU B CA 1
ATOM 2849 C C . LEU B 1 134 ? 20.847 19.753 42.479 1.00 51.14 131 LEU B C 1
ATOM 2850 O O . LEU B 1 134 ? 21.821 19.317 43.096 1.00 48.88 131 LEU B O 1
ATOM 2855 N N . ALA B 1 135 ? 20.083 20.784 42.897 1.00 52.62 132 ALA B N 1
ATOM 2856 C CA . ALA B 1 135 ? 20.259 21.569 44.135 1.00 53.14 132 ALA B CA 1
ATOM 2857 C C . ALA B 1 135 ? 20.017 20.719 45.396 1.00 58.56 132 ALA B C 1
ATOM 2858 O O . ALA B 1 135 ? 20.647 20.972 46.417 1.00 58.75 132 ALA B O 1
ATOM 2860 N N . GLU B 1 136 ? 19.120 19.714 45.313 1.00 55.84 133 GLU B N 1
ATOM 2861 C CA . GLU B 1 136 ? 18.824 18.783 46.420 1.00 56.19 133 GLU B CA 1
ATOM 2862 C C . GLU B 1 136 ? 20.087 17.988 46.850 1.00 60.92 133 GLU B C 1
ATOM 2863 O O . GLU B 1 136 ? 20.224 17.653 48.031 1.00 60.36 133 GLU B O 1
ATOM 2869 N N . VAL B 1 137 ? 20.982 17.681 45.882 1.00 57.27 134 VAL B N 1
ATOM 2870 C CA . VAL B 1 137 ? 22.213 16.900 46.076 1.00 56.82 134 VAL B CA 1
ATOM 2871 C C . VAL B 1 137 ? 23.499 17.753 46.028 1.00 60.73 134 VAL B C 1
ATOM 2872 O O . VAL B 1 137 ? 24.562 17.235 46.370 1.00 60.11 134 VAL B O 1
ATOM 2876 N N . ALA B 1 138 ? 23.412 19.033 45.587 1.00 58.14 135 ALA B N 1
ATOM 2877 C CA . ALA B 1 138 ? 24.577 19.923 45.449 1.00 58.05 135 ALA B CA 1
ATOM 2878 C C . ALA B 1 138 ? 25.177 20.329 46.761 1.00 63.90 135 ALA B C 1
ATOM 2879 O O . ALA B 1 138 ? 24.435 20.646 47.703 1.00 62.69 135 ALA B O 1
ATOM 2881 N N . THR B 1 139 ? 26.531 20.292 46.822 1.00 62.89 136 THR B N 1
ATOM 2882 C CA . THR B 1 139 ? 27.281 20.571 48.040 1.00 65.01 136 THR B CA 1
ATOM 2883 C C . THR B 1 139 ? 28.405 21.597 47.921 1.00 74.82 136 THR B C 1
ATOM 2884 O O . THR B 1 139 ? 28.770 22.201 48.933 1.00 75.36 136 THR B O 1
ATOM 2888 N N . GLY B 1 140 ? 29.011 21.726 46.747 1.00 74.34 137 GLY B N 1
ATOM 2889 C CA . GLY B 1 140 ? 30.173 22.601 46.609 1.00 75.87 137 GLY B CA 1
ATOM 2890 C C . GLY B 1 140 ? 29.931 24.097 46.586 1.00 81.25 137 GLY B C 1
ATOM 2891 O O . GLY B 1 140 ? 29.118 24.636 47.353 1.00 80.93 137 GLY B O 1
ATOM 2892 N N . ASP B 1 141 ? 30.684 24.774 45.703 1.00 78.45 138 ASP B N 1
ATOM 2893 C CA . ASP B 1 141 ? 30.525 26.193 45.383 1.00 79.19 138 ASP B CA 1
ATOM 2894 C C . ASP B 1 141 ? 29.477 26.275 44.276 1.00 80.07 138 ASP B C 1
ATOM 2895 O O . ASP B 1 141 ? 28.900 27.332 44.037 1.00 81.01 138 ASP B O 1
ATOM 2900 N N . ASP B 1 142 ? 29.198 25.106 43.659 1.00 74.22 139 ASP B N 1
ATOM 2901 C CA . ASP B 1 142 ? 28.191 24.804 42.631 1.00 73.12 139 ASP B CA 1
ATOM 2902 C C . ASP B 1 142 ? 26.770 25.075 43.097 1.00 72.78 139 ASP B C 1
ATOM 2903 O O . ASP B 1 142 ? 25.882 25.221 42.262 1.00 73.30 139 ASP B O 1
ATOM 2908 N N . LYS B 1 143 ? 26.529 24.960 44.403 1.00 65.61 140 LYS B N 1
ATOM 2909 C CA . LYS B 1 143 ? 25.211 25.045 45.016 1.00 63.98 140 LYS B CA 1
ATOM 2910 C C . LYS B 1 143 ? 24.514 26.369 44.708 1.00 66.06 140 LYS B C 1
ATOM 2911 O O . LYS B 1 143 ? 23.364 26.354 44.302 1.00 65.69 140 LYS B O 1
ATOM 2917 N N . LYS B 1 144 ? 25.221 27.489 44.868 1.00 59.46 141 LYS B N 1
ATOM 2918 C CA . LYS B 1 144 ? 24.711 28.809 44.605 1.00 58.20 141 LYS B CA 1
ATOM 2919 C C . LYS B 1 144 ? 24.306 28.956 43.135 1.00 61.03 141 LYS B C 1
ATOM 2920 O O . LYS B 1 144 ? 23.183 29.405 42.873 1.00 63.03 141 LYS B O 1
ATOM 2926 N N . ARG B 1 145 ? 25.203 28.593 42.175 1.00 53.10 142 ARG B N 1
ATOM 2927 C CA . ARG B 1 145 ? 24.886 28.760 40.754 1.00 50.89 142 ARG B CA 1
ATOM 2928 C C . ARG B 1 145 ? 23.762 27.894 40.330 1.00 55.50 142 ARG B C 1
ATOM 2929 O O . ARG B 1 145 ? 22.950 28.376 39.546 1.00 57.40 142 ARG B O 1
ATOM 2937 N N . ILE B 1 146 ? 23.648 26.674 40.901 1.00 49.78 143 ILE B N 1
ATOM 2938 C CA . ILE B 1 146 ? 22.533 25.778 40.618 1.00 49.50 143 ILE B CA 1
ATOM 2939 C C . ILE B 1 146 ? 21.218 26.396 41.140 1.00 52.76 143 ILE B C 1
ATOM 2940 O O . ILE B 1 146 ? 20.269 26.512 40.375 1.00 50.61 143 ILE B O 1
ATOM 2945 N N . ILE B 1 147 ? 21.200 26.850 42.417 1.00 51.47 144 ILE B N 1
ATOM 2946 C CA . ILE B 1 147 ? 20.046 27.505 43.044 1.00 51.31 144 ILE B CA 1
ATOM 2947 C C . ILE B 1 147 ? 19.632 28.719 42.242 1.00 53.49 144 ILE B C 1
ATOM 2948 O O . ILE B 1 147 ? 18.444 28.901 42.031 1.00 52.14 144 ILE B O 1
ATOM 2953 N N . ASP B 1 148 ? 20.602 29.505 41.747 1.00 52.22 145 ASP B N 1
ATOM 2954 C CA . ASP B 1 148 ? 20.303 30.704 40.931 1.00 53.55 145 ASP B CA 1
ATOM 2955 C C . ASP B 1 148 ? 19.666 30.343 39.600 1.00 54.20 145 ASP B C 1
ATOM 2956 O O . ASP B 1 148 ? 18.742 31.037 39.167 1.00 53.54 145 ASP B O 1
ATOM 2961 N N . SER B 1 149 ? 20.170 29.272 38.957 1.00 47.08 146 SER B N 1
ATOM 2962 C CA . SER B 1 149 ? 19.689 28.783 37.689 1.00 46.67 146 SER B CA 1
ATOM 2963 C C . SER B 1 149 ? 18.219 28.317 37.816 1.00 52.57 146 SER B C 1
ATOM 2964 O O . SER B 1 149 ? 17.416 28.586 36.898 1.00 55.47 146 SER B O 1
ATOM 2967 N N . ALA B 1 150 ? 17.854 27.674 38.958 1.00 45.49 147 ALA B N 1
ATOM 2968 C CA . ALA B 1 150 ? 16.487 27.249 39.210 1.00 45.45 147 ALA B CA 1
ATOM 2969 C C . ALA B 1 150 ? 15.603 28.463 39.428 1.00 54.12 147 ALA B C 1
ATOM 2970 O O . ALA B 1 150 ? 14.507 28.509 38.852 1.00 57.74 147 ALA B O 1
ATOM 2972 N N . ARG B 1 151 ? 16.088 29.483 40.162 1.00 48.87 148 ARG B N 1
ATOM 2973 C CA . ARG B 1 151 ? 15.309 30.706 40.365 1.00 49.75 148 ARG B CA 1
ATOM 2974 C C . ARG B 1 151 ? 14.997 31.455 39.054 1.00 53.32 148 ARG B C 1
ATOM 2975 O O . ARG B 1 151 ? 13.845 31.840 38.876 1.00 53.73 148 ARG B O 1
ATOM 2983 N N . SER B 1 152 ? 16.010 31.661 38.156 1.00 48.15 149 SER B N 1
ATOM 2984 C CA . SER B 1 152 ? 15.841 32.327 36.846 1.00 47.95 149 SER B CA 1
ATOM 2985 C C . SER B 1 152 ? 14.829 31.625 35.958 1.00 53.03 149 SER B C 1
ATOM 2986 O O . SER B 1 152 ? 13.957 32.279 35.399 1.00 53.13 149 SER B O 1
ATOM 2989 N N . ALA B 1 153 ? 14.958 30.301 35.815 1.00 49.60 150 ALA B N 1
ATOM 2990 C CA . ALA B 1 153 ? 14.047 29.465 35.055 1.00 49.54 150 ALA B CA 1
ATOM 2991 C C . ALA B 1 153 ? 12.622 29.588 35.598 1.00 51.95 150 ALA B C 1
ATOM 2992 O O . ALA B 1 153 ? 11.701 29.839 34.805 1.00 51.77 150 ALA B O 1
ATOM 2994 N N . TYR B 1 154 ? 12.441 29.462 36.941 1.00 46.70 151 TYR B N 1
ATOM 2995 C CA . TYR B 1 154 ? 11.120 29.558 37.577 1.00 46.48 151 TYR B CA 1
ATOM 2996 C C . TYR B 1 154 ? 10.507 30.947 37.462 1.00 51.89 151 TYR B C 1
ATOM 2997 O O . TYR B 1 154 ? 9.319 31.085 37.169 1.00 50.62 151 TYR B O 1
ATOM 3006 N N . GLN B 1 155 ? 11.322 31.982 37.692 1.00 49.73 152 GLN B N 1
ATOM 3007 C CA . GLN B 1 155 ? 10.883 33.364 37.595 1.00 49.41 152 GLN B CA 1
ATOM 3008 C C . GLN B 1 155 ? 10.459 33.712 36.159 1.00 53.67 152 GLN B C 1
ATOM 3009 O O . GLN B 1 155 ? 9.443 34.384 35.982 1.00 56.13 152 GLN B O 1
ATOM 3015 N N . GLU B 1 156 ? 11.216 33.256 35.148 1.00 47.62 153 GLU B N 1
ATOM 3016 C CA . GLU B 1 156 ? 10.911 33.526 33.744 1.00 48.47 153 GLU B CA 1
ATOM 3017 C C . GLU B 1 156 ? 9.552 32.911 33.348 1.00 55.15 153 GLU B C 1
ATOM 3018 O O . GLU B 1 156 ? 8.764 33.580 32.675 1.00 56.38 153 GLU B O 1
ATOM 3024 N N . ALA B 1 157 ? 9.262 31.678 33.821 1.00 50.86 154 ALA B N 1
ATOM 3025 C CA . ALA B 1 157 ? 8.007 30.976 33.604 1.00 49.65 154 ALA B CA 1
ATOM 3026 C C . ALA B 1 157 ? 6.875 31.671 34.349 1.00 56.42 154 ALA B C 1
ATOM 3027 O O . ALA B 1 157 ? 5.779 31.696 33.809 1.00 57.44 154 ALA B O 1
ATOM 3029 N N . MET B 1 158 ? 7.121 32.235 35.569 1.00 55.09 155 MET B N 1
ATOM 3030 C CA . MET B 1 158 ? 6.149 32.995 36.383 1.00 56.37 155 MET B CA 1
ATOM 3031 C C . MET B 1 158 ? 5.684 34.216 35.634 1.00 59.76 155 MET B C 1
ATOM 3032 O O . MET B 1 158 ? 4.486 34.506 35.609 1.00 61.56 155 MET B O 1
ATOM 3037 N N . ASP B 1 159 ? 6.629 34.935 35.011 1.00 52.88 156 ASP B N 1
ATOM 3038 C CA . ASP B 1 159 ? 6.337 36.144 34.231 1.00 51.70 156 ASP B CA 1
ATOM 3039 C C . ASP B 1 159 ? 5.413 35.854 33.054 1.00 53.35 156 ASP B C 1
ATOM 3040 O O . ASP B 1 159 ? 4.440 36.588 32.846 1.00 54.42 156 ASP B O 1
ATOM 3045 N N . ILE B 1 160 ? 5.664 34.758 32.340 1.00 47.99 157 ILE B N 1
ATOM 3046 C CA . ILE B 1 160 ? 4.822 34.346 31.227 1.00 47.43 157 ILE B CA 1
ATOM 3047 C C . ILE B 1 160 ? 3.419 33.926 31.734 1.00 51.58 157 ILE B C 1
ATOM 3048 O O . ILE B 1 160 ? 2.413 34.359 31.170 1.00 52.97 157 ILE B O 1
ATOM 3053 N N . SER B 1 161 ? 3.350 33.134 32.794 1.00 46.00 158 SER B N 1
ATOM 3054 C CA . SER B 1 161 ? 2.066 32.659 33.291 1.00 46.82 158 SER B CA 1
ATOM 3055 C C . SER B 1 161 ? 1.179 33.788 33.825 1.00 54.38 158 SER B C 1
ATOM 3056 O O . SER B 1 161 ? -0.033 33.774 33.602 1.00 53.30 158 SER B O 1
ATOM 3059 N N . LYS B 1 162 ? 1.790 34.775 34.503 1.00 53.79 159 LYS B N 1
ATOM 3060 C CA . LYS B 1 162 ? 1.086 35.931 35.068 1.00 53.73 159 LYS B CA 1
ATOM 3061 C C . LYS B 1 162 ? 0.605 36.900 34.010 1.00 57.64 159 LYS B C 1
ATOM 3062 O O . LYS B 1 162 ? -0.439 37.539 34.212 1.00 58.45 159 LYS B O 1
ATOM 3068 N N . LYS B 1 163 ? 1.307 36.948 32.845 1.00 52.67 160 LYS B N 1
ATOM 3069 C CA . LYS B 1 163 ? 0.952 37.802 31.699 1.00 51.90 160 LYS B CA 1
ATOM 3070 C C . LYS B 1 163 ? -0.046 37.177 30.732 1.00 57.02 160 LYS B C 1
ATOM 3071 O O . LYS B 1 163 ? -0.878 37.887 30.206 1.00 57.82 160 LYS B O 1
ATOM 3077 N N . GLU B 1 164 ? 0.038 35.861 30.494 1.00 55.56 161 GLU B N 1
ATOM 3078 C CA . GLU B 1 164 ? -0.760 35.158 29.492 1.00 54.88 161 GLU B CA 1
ATOM 3079 C C . GLU B 1 164 ? -1.805 34.148 30.005 1.00 55.79 161 GLU B C 1
ATOM 3080 O O . GLU B 1 164 ? -2.635 33.703 29.211 1.00 55.69 161 GLU B O 1
ATOM 3086 N N . MET B 1 165 ? -1.729 33.717 31.265 1.00 50.20 162 MET B N 1
ATOM 3087 C CA . MET B 1 165 ? -2.630 32.685 31.781 1.00 48.77 162 MET B CA 1
ATOM 3088 C C . MET B 1 165 ? -3.540 33.183 32.893 1.00 56.14 162 MET B C 1
ATOM 3089 O O . MET B 1 165 ? -3.106 34.025 33.677 1.00 57.90 162 MET B O 1
ATOM 3094 N N . PRO B 1 166 ? -4.791 32.668 33.021 1.00 51.88 163 PRO B N 1
ATOM 3095 C CA . PRO B 1 166 ? -5.639 33.100 34.162 1.00 51.74 163 PRO B CA 1
ATOM 3096 C C . PRO B 1 166 ? -5.167 32.396 35.456 1.00 58.16 163 PRO B C 1
ATOM 3097 O O . PRO B 1 166 ? -4.525 31.332 35.350 1.00 58.83 163 PRO B O 1
ATOM 3101 N N . PRO B 1 167 ? -5.516 32.902 36.665 1.00 57.71 164 PRO B N 1
ATOM 3102 C CA . PRO B 1 167 ? -5.001 32.271 37.908 1.00 59.00 164 PRO B CA 1
ATOM 3103 C C . PRO B 1 167 ? -5.447 30.837 38.189 1.00 64.25 164 PRO B C 1
ATOM 3104 O O . PRO B 1 167 ? -4.813 30.176 39.016 1.00 66.21 164 PRO B O 1
ATOM 3108 N N . THR B 1 168 ? -6.462 30.346 37.476 1.00 60.83 165 THR B N 1
ATOM 3109 C CA . THR B 1 168 ? -6.984 28.973 37.590 1.00 60.61 165 THR B CA 1
ATOM 3110 C C . THR B 1 168 ? -6.294 27.972 36.672 1.00 63.72 165 THR B C 1
ATOM 3111 O O . THR B 1 168 ? -6.506 26.772 36.846 1.00 63.28 165 THR B O 1
ATOM 3115 N N . ASN B 1 169 ? -5.470 28.439 35.704 1.00 59.61 166 ASN B N 1
ATOM 3116 C CA . ASN B 1 169 ? -4.774 27.551 34.765 1.00 58.68 166 ASN B CA 1
ATOM 3117 C C . ASN B 1 169 ? -3.905 26.513 35.514 1.00 63.10 166 ASN B C 1
ATOM 3118 O O . ASN B 1 169 ? -3.096 26.898 36.383 1.00 64.34 166 ASN B O 1
ATOM 3123 N N . PRO B 1 170 ? -4.070 25.205 35.203 1.00 55.99 167 PRO B N 1
ATOM 3124 C CA . PRO B 1 170 ? -3.305 24.170 35.927 1.00 55.02 167 PRO B CA 1
ATOM 3125 C C . PRO B 1 170 ? -1.792 24.228 35.754 1.00 57.73 167 PRO B C 1
ATOM 3126 O O . PRO B 1 170 ? -1.068 23.912 36.707 1.00 56.84 167 PRO B O 1
ATOM 3130 N N . ILE B 1 171 ? -1.312 24.630 34.568 1.00 54.10 168 ILE B N 1
ATOM 3131 C CA . ILE B 1 171 ? 0.134 24.779 34.299 1.00 53.77 168 ILE B CA 1
ATOM 3132 C C . ILE B 1 171 ? 0.700 25.907 35.194 1.00 55.42 168 ILE B C 1
ATOM 3133 O O . ILE B 1 171 ? 1.725 25.718 35.840 1.00 55.32 168 ILE B O 1
ATOM 3138 N N . ARG B 1 172 ? -0.028 27.035 35.284 1.00 51.21 169 ARG B N 1
ATOM 3139 C CA . ARG B 1 172 ? 0.322 28.190 36.105 1.00 50.54 169 ARG B CA 1
ATOM 3140 C C . ARG B 1 172 ? 0.314 27.797 37.604 1.00 55.04 169 ARG B C 1
ATOM 3141 O O . ARG B 1 172 ? 1.250 28.156 38.344 1.00 54.77 169 ARG B O 1
ATOM 3149 N N . LEU B 1 173 ? -0.753 27.060 38.037 1.00 50.55 170 LEU B N 1
ATOM 3150 C CA . LEU B 1 173 ? -0.919 26.594 39.418 1.00 49.65 170 LEU B CA 1
ATOM 3151 C C . LEU B 1 173 ? 0.220 25.655 39.825 1.00 51.58 170 LEU B C 1
ATOM 3152 O O . LEU B 1 173 ? 0.750 25.793 40.927 1.00 52.00 170 LEU B O 1
ATOM 3157 N N . GLY B 1 174 ? 0.581 24.730 38.926 1.00 46.35 171 GLY B N 1
ATOM 3158 C CA . GLY B 1 174 ? 1.640 23.742 39.121 1.00 45.40 171 GLY B CA 1
ATOM 3159 C C . GLY B 1 174 ? 3.003 24.371 39.249 1.00 50.70 171 GLY B C 1
ATOM 3160 O O . GLY B 1 174 ? 3.779 24.017 40.147 1.00 50.41 171 GLY B O 1
ATOM 3161 N N . LEU B 1 175 ? 3.269 25.368 38.379 1.00 48.10 172 LEU B N 1
ATOM 3162 C CA . LEU B 1 175 ? 4.502 26.146 38.377 1.00 46.88 172 LEU B CA 1
ATOM 3163 C C . LEU B 1 175 ? 4.674 26.850 39.722 1.00 49.86 172 LEU B C 1
ATOM 3164 O O . LEU B 1 175 ? 5.711 26.713 40.350 1.00 49.02 172 LEU B O 1
ATOM 3169 N N . ALA B 1 176 ? 3.637 27.561 40.170 1.00 46.99 173 ALA B N 1
ATOM 3170 C CA . ALA B 1 176 ? 3.639 28.298 41.436 1.00 47.29 173 ALA B CA 1
ATOM 3171 C C . ALA B 1 176 ? 3.821 27.356 42.628 1.00 52.44 173 ALA B C 1
ATOM 3172 O O . ALA B 1 176 ? 4.526 27.716 43.563 1.00 51.21 173 ALA B O 1
ATOM 3174 N N . LEU B 1 177 ? 3.211 26.139 42.583 1.00 50.42 174 LEU B N 1
ATOM 3175 C CA . LEU B 1 177 ? 3.370 25.133 43.631 1.00 50.43 174 LEU B CA 1
ATOM 3176 C C . LEU B 1 177 ? 4.850 24.714 43.726 1.00 57.50 174 LEU B C 1
ATOM 3177 O O . LEU B 1 177 ? 5.419 24.742 44.822 1.00 59.01 174 LEU B O 1
ATOM 3182 N N . ASN B 1 178 ? 5.476 24.370 42.582 1.00 52.63 175 ASN B N 1
ATOM 3183 C CA . ASN B 1 178 ? 6.875 23.950 42.561 1.00 51.64 175 ASN B CA 1
ATOM 3184 C C . ASN B 1 178 ? 7.857 25.031 42.965 1.00 52.60 175 ASN B C 1
ATOM 3185 O O . ASN B 1 178 ? 8.825 24.729 43.670 1.00 51.70 175 ASN B O 1
ATOM 3190 N N . PHE B 1 179 ? 7.591 26.289 42.571 1.00 47.33 176 PHE B N 1
ATOM 3191 C CA . PHE B 1 179 ? 8.441 27.422 42.907 1.00 46.44 176 PHE B CA 1
ATOM 3192 C C . PHE B 1 179 ? 8.339 27.715 44.416 1.00 52.40 176 PHE B C 1
ATOM 3193 O O . PHE B 1 179 ? 9.344 28.055 45.043 1.00 52.78 176 PHE B O 1
ATOM 3201 N N . SER B 1 180 ? 7.154 27.486 45.013 1.00 49.72 177 SER B N 1
ATOM 3202 C CA . SER B 1 180 ? 6.950 27.659 46.452 1.00 49.65 177 SER B CA 1
ATOM 3203 C C . SER B 1 180 ? 7.676 26.560 47.240 1.00 53.29 177 SER B C 1
ATOM 3204 O O . SER B 1 180 ? 8.183 26.831 48.327 1.00 55.51 177 SER B O 1
ATOM 3207 N N . VAL B 1 181 ? 7.771 25.349 46.673 1.00 47.53 178 VAL B N 1
ATOM 3208 C CA . VAL B 1 181 ? 8.510 24.219 47.234 1.00 47.15 178 VAL B CA 1
ATOM 3209 C C . VAL B 1 181 ? 10.003 24.570 47.151 1.00 54.49 178 VAL B C 1
ATOM 3210 O O . VAL B 1 181 ? 10.726 24.418 48.150 1.00 56.01 178 VAL B O 1
ATOM 3214 N N . PHE B 1 182 ? 10.436 25.156 46.009 1.00 51.68 179 PHE B N 1
ATOM 3215 C CA . PHE B 1 182 ? 11.801 25.666 45.844 1.00 50.25 179 PHE B CA 1
ATOM 3216 C C . PHE B 1 182 ? 12.123 26.676 46.952 1.00 56.81 179 PHE B C 1
ATOM 3217 O O . PHE B 1 182 ? 13.157 26.524 47.603 1.00 59.04 179 PHE B O 1
ATOM 3225 N N . HIS B 1 183 ? 11.246 27.672 47.196 1.00 52.54 180 HIS B N 1
ATOM 3226 C CA . HIS B 1 183 ? 11.505 28.678 48.240 1.00 52.73 180 HIS B CA 1
ATOM 3227 C C . HIS B 1 183 ? 11.676 28.044 49.612 1.00 58.88 180 HIS B C 1
ATOM 3228 O O . HIS B 1 183 ? 12.633 28.354 50.323 1.00 59.36 180 HIS B O 1
ATOM 3235 N N . TYR B 1 184 ? 10.750 27.144 49.962 1.00 55.89 181 TYR B N 1
ATOM 3236 C CA . TYR B 1 184 ? 10.791 26.477 51.241 1.00 56.25 181 TYR B CA 1
ATOM 3237 C C . TYR B 1 184 ? 12.059 25.642 51.395 1.00 62.75 181 TYR B C 1
ATOM 3238 O O . TYR B 1 184 ? 12.974 26.043 52.116 1.00 62.21 181 TYR B O 1
ATOM 3247 N N . GLU B 1 185 ? 12.106 24.501 50.672 1.00 60.41 182 GLU B N 1
ATOM 3248 C CA . GLU B 1 185 ? 13.152 23.484 50.712 1.00 60.44 182 GLU B CA 1
ATOM 3249 C C . GLU B 1 185 ? 14.568 23.912 50.347 1.00 64.56 182 GLU B C 1
ATOM 3250 O O . GLU B 1 185 ? 15.519 23.530 51.041 1.00 63.04 182 GLU B O 1
ATOM 3256 N N . ILE B 1 186 ? 14.712 24.616 49.203 1.00 60.64 183 ILE B N 1
ATOM 3257 C CA . ILE B 1 186 ? 16.006 24.947 48.616 1.00 59.17 183 ILE B CA 1
ATOM 3258 C C . ILE B 1 186 ? 16.544 26.307 49.043 1.00 65.15 183 ILE B C 1
ATOM 3259 O O . ILE B 1 186 ? 17.653 26.388 49.576 1.00 64.66 183 ILE B O 1
ATOM 3264 N N . ALA B 1 187 ? 15.774 27.360 48.779 1.00 63.86 184 ALA B N 1
ATOM 3265 C CA . ALA B 1 187 ? 16.112 28.751 49.059 1.00 63.50 184 ALA B CA 1
ATOM 3266 C C . ALA B 1 187 ? 16.044 29.119 50.545 1.00 71.22 184 ALA B C 1
ATOM 3267 O O . ALA B 1 187 ? 16.518 30.207 50.917 1.00 72.62 184 ALA B O 1
ATOM 3269 N N . ASN B 1 188 ? 15.486 28.213 51.404 1.00 68.54 185 ASN B N 1
ATOM 3270 C CA . ASN B 1 188 ? 15.342 28.424 52.857 1.00 69.18 185 ASN B CA 1
ATOM 3271 C C . ASN B 1 188 ? 14.639 29.743 53.173 1.00 69.86 185 ASN B C 1
ATOM 3272 O O . ASN B 1 188 ? 15.072 30.486 54.059 1.00 68.40 185 ASN B O 1
ATOM 3277 N N . SER B 1 189 ? 13.564 30.018 52.413 1.00 64.80 186 SER B N 1
ATOM 3278 C CA . SER B 1 189 ? 12.705 31.200 52.486 1.00 63.27 186 SER B CA 1
ATOM 3279 C C . SER B 1 189 ? 11.273 30.722 52.800 1.00 66.10 186 SER B C 1
ATOM 3280 O O . SER B 1 189 ? 10.419 30.714 51.910 1.00 64.48 186 SER B O 1
ATOM 3283 N N . PRO B 1 190 ? 10.998 30.292 54.058 1.00 62.13 187 PRO B N 1
ATOM 3284 C CA . PRO B 1 190 ? 9.646 29.813 54.386 1.00 61.64 187 PRO B CA 1
ATOM 3285 C C . PRO B 1 190 ? 8.562 30.865 54.267 1.00 64.57 187 PRO B C 1
ATOM 3286 O O . PRO B 1 190 ? 7.432 30.511 53.960 1.00 65.83 187 PRO B O 1
ATOM 3290 N N . GLU B 1 191 ? 8.905 32.145 54.467 1.00 60.84 188 GLU B N 1
ATOM 3291 C CA . GLU B 1 191 ? 7.974 33.274 54.381 1.00 60.59 188 GLU B CA 1
ATOM 3292 C C . GLU B 1 191 ? 7.497 33.478 52.941 1.00 65.97 188 GLU B C 1
ATOM 3293 O O . GLU B 1 191 ? 6.285 33.592 52.725 1.00 67.34 188 GLU B O 1
ATOM 3299 N N . GLU B 1 192 ? 8.440 33.453 51.953 1.00 60.73 189 GLU B N 1
ATOM 3300 C CA . GLU B 1 192 ? 8.165 33.592 50.504 1.00 59.25 189 GLU B CA 1
ATOM 3301 C C . GLU B 1 192 ? 7.342 32.428 50.010 1.00 64.11 189 GLU B C 1
ATOM 3302 O O . GLU B 1 192 ? 6.470 32.611 49.169 1.00 67.31 189 GLU B O 1
ATOM 3308 N N . ALA B 1 193 ? 7.653 31.225 50.490 1.00 57.05 190 ALA B N 1
ATOM 3309 C CA . ALA B 1 193 ? 6.972 29.979 50.156 1.00 55.21 190 ALA B CA 1
ATOM 3310 C C . ALA B 1 193 ? 5.512 30.027 50.591 1.00 58.04 190 ALA B C 1
ATOM 3311 O O . ALA B 1 193 ? 4.629 29.841 49.754 1.00 56.14 190 ALA B O 1
ATOM 3313 N N . ILE B 1 194 ? 5.265 30.323 51.894 1.00 56.10 191 ILE B N 1
ATOM 3314 C CA . ILE B 1 194 ? 3.931 30.440 52.482 1.00 56.27 191 ILE B CA 1
ATOM 3315 C C . ILE B 1 194 ? 3.125 31.485 51.734 1.00 59.37 191 ILE B C 1
ATOM 3316 O O . ILE B 1 194 ? 1.997 31.192 51.335 1.00 59.69 191 ILE B O 1
ATOM 3321 N N . SER B 1 195 ? 3.743 32.657 51.472 1.00 54.62 192 SER B N 1
ATOM 3322 C CA . SER B 1 195 ? 3.160 33.778 50.743 1.00 54.25 192 SER B CA 1
ATOM 3323 C C . SER B 1 195 ? 2.745 33.393 49.328 1.00 59.77 192 SER B C 1
ATOM 3324 O O . SER B 1 195 ? 1.579 33.568 48.976 1.00 60.43 192 SER B O 1
ATOM 3327 N N . LEU B 1 196 ? 3.681 32.855 48.521 1.00 56.56 193 LEU B N 1
ATOM 3328 C CA . LEU B 1 196 ? 3.388 32.422 47.147 1.00 55.98 193 LEU B CA 1
ATOM 3329 C C . LEU B 1 196 ? 2.249 31.407 47.112 1.00 57.90 193 LEU B C 1
ATOM 3330 O O . LEU B 1 196 ? 1.308 31.606 46.359 1.00 57.95 193 LEU B O 1
ATOM 3335 N N . ALA B 1 197 ? 2.309 30.372 47.962 1.00 53.78 194 ALA B N 1
ATOM 3336 C CA . ALA B 1 197 ? 1.270 29.342 48.050 1.00 55.03 194 ALA B CA 1
ATOM 3337 C C . ALA B 1 197 ? -0.098 29.940 48.466 1.00 62.61 194 ALA B C 1
ATOM 3338 O O . ALA B 1 197 ? -1.096 29.656 47.804 1.00 61.75 194 ALA B O 1
ATOM 3340 N N . LYS B 1 198 ? -0.123 30.841 49.486 1.00 60.94 195 LYS B N 1
ATOM 3341 C CA . LYS B 1 198 ? -1.345 31.515 49.947 1.00 61.48 195 LYS B CA 1
ATOM 3342 C C . LYS B 1 198 ? -1.962 32.367 48.814 1.00 65.57 195 LYS B C 1
ATOM 3343 O O . LYS B 1 198 ? -3.144 32.203 48.519 1.00 67.66 195 LYS B O 1
ATOM 3349 N N . THR B 1 199 ? -1.154 33.218 48.158 1.00 59.40 196 THR B N 1
ATOM 3350 C CA . THR B 1 199 ? -1.567 34.089 47.044 1.00 58.62 196 THR B CA 1
ATOM 3351 C C . THR B 1 199 ? -2.128 33.272 45.873 1.00 61.29 196 THR B C 1
ATOM 3352 O O . THR B 1 199 ? -3.206 33.577 45.389 1.00 60.54 196 THR B O 1
ATOM 3356 N N . THR B 1 200 ? -1.401 32.226 45.451 1.00 57.73 197 THR B N 1
ATOM 3357 C CA . THR B 1 200 ? -1.769 31.325 44.358 1.00 58.11 197 THR B CA 1
ATOM 3358 C C . THR B 1 200 ? -3.127 30.656 44.597 1.00 63.59 197 THR B C 1
ATOM 3359 O O . THR B 1 200 ? -3.976 30.650 43.693 1.00 60.72 197 THR B O 1
ATOM 3363 N N . PHE B 1 201 ? -3.324 30.116 45.823 1.00 62.85 198 PHE B N 1
ATOM 3364 C CA . PHE B 1 201 ? -4.555 29.443 46.232 1.00 63.47 198 PHE B CA 1
ATOM 3365 C C . PHE B 1 201 ? -5.720 30.433 46.263 1.00 67.47 198 PHE B C 1
ATOM 3366 O O . PHE B 1 201 ? -6.761 30.145 45.690 1.00 66.67 198 PHE B O 1
ATOM 3374 N N . ASP B 1 202 ? -5.534 31.598 46.922 1.00 64.53 199 ASP B N 1
ATOM 3375 C CA . ASP B 1 202 ? -6.564 32.632 47.062 1.00 64.55 199 ASP B CA 1
ATOM 3376 C C . ASP B 1 202 ? -7.012 33.224 45.723 1.00 68.34 199 ASP B C 1
ATOM 3377 O O . ASP B 1 202 ? -8.226 33.346 45.498 1.00 68.87 199 ASP B O 1
ATOM 3382 N N . GLU B 1 203 ? -6.059 33.506 44.821 1.00 63.69 200 GLU B N 1
ATOM 3383 C CA . GLU B 1 203 ? -6.354 34.045 43.492 1.00 63.89 200 GLU B CA 1
ATOM 3384 C C . GLU B 1 203 ? -7.126 33.078 42.598 1.00 71.67 200 GLU B C 1
ATOM 3385 O O . GLU B 1 203 ? -8.011 33.504 41.846 1.00 72.24 200 GLU B O 1
ATOM 3391 N N . ALA B 1 204 ? -6.795 31.781 42.680 1.00 70.40 201 ALA B N 1
ATOM 3392 C CA . ALA B 1 204 ? -7.464 30.714 41.925 1.00 70.67 201 ALA B CA 1
ATOM 3393 C C . ALA B 1 204 ? -8.847 30.438 42.507 1.00 80.89 201 ALA B C 1
ATOM 3394 O O . ALA B 1 204 ? -9.755 30.114 41.749 1.00 81.35 201 ALA B O 1
ATOM 3396 N N . MET B 1 205 ? -9.021 30.589 43.840 1.00 82.06 202 MET B N 1
ATOM 3397 C CA . MET B 1 205 ? -10.297 30.379 44.536 1.00 84.04 202 MET B CA 1
ATOM 3398 C C . MET B 1 205 ? -11.335 31.439 44.116 1.00 92.43 202 MET B C 1
ATOM 3399 O O . MET B 1 205 ? -12.529 31.142 44.037 1.00 92.10 202 MET B O 1
ATOM 3404 N N . ALA B 1 206 ? -10.860 32.659 43.808 1.00 92.61 203 ALA B N 1
ATOM 3405 C CA . ALA B 1 206 ? -11.676 33.798 43.382 1.00 93.91 203 ALA B CA 1
ATOM 3406 C C . ALA B 1 206 ? -12.170 33.705 41.906 1.00 101.12 203 ALA B C 1
ATOM 3407 O O . ALA B 1 206 ? -13.032 34.492 41.495 1.00 101.04 203 ALA B O 1
ATOM 3409 N N . ASP B 1 207 ? -11.661 32.714 41.145 1.00 99.67 204 ASP B N 1
ATOM 3410 C CA . ASP B 1 207 ? -11.963 32.490 39.725 1.00 100.67 204 ASP B CA 1
ATOM 3411 C C . ASP B 1 207 ? -12.649 31.138 39.405 1.00 105.77 204 ASP B C 1
ATOM 3412 O O . ASP B 1 207 ? -13.269 31.011 38.340 1.00 104.59 204 ASP B O 1
ATOM 3417 N N . LEU B 1 208 ? -12.514 30.135 40.319 1.00 104.05 205 LEU B N 1
ATOM 3418 C CA . LEU B 1 208 ? -12.995 28.739 40.225 1.00 104.32 205 LEU B CA 1
ATOM 3419 C C . LEU B 1 208 ? -14.420 28.526 39.682 1.00 109.35 205 LEU B C 1
ATOM 3420 O O . LEU B 1 208 ? -14.722 27.414 39.244 1.00 107.52 205 LEU B O 1
ATOM 3425 N N . HIS B 1 209 ? -15.294 29.556 39.742 1.00 108.67 206 HIS B N 1
ATOM 3426 C CA . HIS B 1 209 ? -16.691 29.484 39.270 1.00 109.79 206 HIS B CA 1
ATOM 3427 C C . HIS B 1 209 ? -16.824 29.399 37.738 1.00 114.76 206 HIS B C 1
ATOM 3428 O O . HIS B 1 209 ? -17.637 28.615 37.235 1.00 114.23 206 HIS B O 1
ATOM 3435 N N . THR B 1 210 ? -16.004 30.189 37.011 1.00 112.14 207 THR B N 1
ATOM 3436 C CA . THR B 1 210 ? -15.945 30.271 35.544 1.00 112.38 207 THR B CA 1
ATOM 3437 C C . THR B 1 210 ? -15.090 29.124 34.942 1.00 117.95 207 THR B C 1
ATOM 3438 O O . THR B 1 210 ? -14.259 29.386 34.067 1.00 117.40 207 THR B O 1
ATOM 3442 N N . LEU B 1 211 ? -15.294 27.859 35.408 1.00 116.22 208 LEU B N 1
ATOM 3443 C CA . LEU B 1 211 ? -14.497 26.673 35.020 1.00 116.93 208 LEU B CA 1
ATOM 3444 C C . LEU B 1 211 ? -15.313 25.504 34.424 1.00 121.85 208 LEU B C 1
ATOM 3445 O O . LEU B 1 211 ? -16.447 25.249 34.857 1.00 121.81 208 LEU B O 1
ATOM 3450 N N . SER B 1 212 ? -14.704 24.760 33.469 1.00 118.29 209 SER B N 1
ATOM 3451 C CA . SER B 1 212 ? -15.319 23.561 32.878 1.00 117.75 209 SER B CA 1
ATOM 3452 C C . SER B 1 212 ? -14.922 22.340 33.727 1.00 122.08 209 SER B C 1
ATOM 3453 O O . SER B 1 212 ? -13.810 22.319 34.268 1.00 122.12 209 SER B O 1
ATOM 3456 N N . GLU B 1 213 ? -15.832 21.349 33.861 1.00 118.19 210 GLU B N 1
ATOM 3457 C CA . GLU B 1 213 ? -15.636 20.091 34.612 1.00 118.10 210 GLU B CA 1
ATOM 3458 C C . GLU B 1 213 ? -14.201 19.498 34.473 1.00 120.40 210 GLU B C 1
ATOM 3459 O O . GLU B 1 213 ? -13.566 19.178 35.488 1.00 119.96 210 GLU B O 1
ATOM 3465 N N . ASP B 1 214 ? -13.714 19.362 33.214 1.00 115.40 211 ASP B N 1
ATOM 3466 C CA . ASP B 1 214 ? -12.396 18.831 32.855 1.00 114.35 211 ASP B CA 1
ATOM 3467 C C . ASP B 1 214 ? -11.293 19.692 33.484 1.00 114.58 211 ASP B C 1
ATOM 3468 O O . ASP B 1 214 ? -10.464 19.170 34.237 1.00 114.32 211 ASP B O 1
ATOM 3473 N N . SER B 1 215 ? -11.344 21.024 33.224 1.00 107.04 212 SER B N 1
ATOM 3474 C CA . SER B 1 215 ? -10.413 22.040 33.726 1.00 104.69 212 SER B CA 1
ATOM 3475 C C . SER B 1 215 ? -10.366 22.012 35.269 1.00 101.86 212 SER B C 1
ATOM 3476 O O . SER B 1 215 ? -9.289 21.810 35.851 1.00 100.01 212 SER B O 1
ATOM 3479 N N . TYR B 1 216 ? -11.563 22.168 35.905 1.00 94.07 213 TYR B N 1
ATOM 3480 C CA . TYR B 1 216 ? -11.826 22.170 37.351 1.00 91.70 213 TYR B CA 1
ATOM 3481 C C . TYR B 1 216 ? -11.089 21.048 38.099 1.00 95.50 213 TYR B C 1
ATOM 3482 O O . TYR B 1 216 ? -10.448 21.321 39.118 1.00 95.26 213 TYR B O 1
ATOM 3491 N N . LYS B 1 217 ? -11.190 19.800 37.597 1.00 90.62 214 LYS B N 1
ATOM 3492 C CA . LYS B 1 217 ? -10.543 18.639 38.197 1.00 89.83 214 LYS B CA 1
ATOM 3493 C C . LYS B 1 217 ? -9.019 18.803 38.323 1.00 91.59 214 LYS B C 1
ATOM 3494 O O . LYS B 1 217 ? -8.467 18.550 39.401 1.00 90.34 214 LYS B O 1
ATOM 3497 N N . ASP B 1 218 ? -8.356 19.270 37.242 1.00 88.05 215 ASP B N 1
ATOM 3498 C CA . ASP B 1 218 ? -6.894 19.498 37.208 1.00 87.61 215 ASP B CA 1
ATOM 3499 C C . ASP B 1 218 ? -6.478 20.617 38.175 1.00 87.09 215 ASP B C 1
ATOM 3500 O O . ASP B 1 218 ? -5.486 20.473 38.895 1.00 86.56 215 ASP B O 1
ATOM 3505 N N . SER B 1 219 ? -7.267 21.714 38.201 1.00 80.75 216 SER B N 1
ATOM 3506 C CA . SER B 1 219 ? -7.019 22.882 39.039 1.00 79.49 216 SER B CA 1
ATOM 3507 C C . SER B 1 219 ? -7.189 22.601 40.537 1.00 82.78 216 SER B C 1
ATOM 3508 O O . SER B 1 219 ? -6.281 22.914 41.309 1.00 82.89 216 SER B O 1
ATOM 3511 N N . THR B 1 220 ? -8.322 21.986 40.944 1.00 77.43 217 THR B N 1
ATOM 3512 C CA . THR B 1 220 ? -8.604 21.663 42.348 1.00 76.15 217 THR B CA 1
ATOM 3513 C C . THR B 1 220 ? -7.615 20.638 42.928 1.00 78.70 217 THR B C 1
ATOM 3514 O O . THR B 1 220 ? -7.367 20.654 44.138 1.00 77.70 217 THR B O 1
ATOM 3518 N N . LEU B 1 221 ? -7.038 19.774 42.070 1.00 75.26 218 LEU B N 1
ATOM 3519 C CA . LEU B 1 221 ? -6.021 18.795 42.461 1.00 75.07 218 LEU B CA 1
ATOM 3520 C C . LEU B 1 221 ? -4.768 19.513 42.953 1.00 74.75 218 LEU B C 1
ATOM 3521 O O . LEU B 1 221 ? -4.292 19.221 44.046 1.00 75.94 218 LEU B O 1
ATOM 3526 N N . ILE B 1 222 ? -4.260 20.483 42.172 1.00 67.41 219 ILE B N 1
ATOM 3527 C CA . ILE B 1 222 ? -3.065 21.273 42.512 1.00 66.05 219 ILE B CA 1
ATOM 3528 C C . ILE B 1 222 ? -3.338 22.148 43.727 1.00 71.68 219 ILE B C 1
ATOM 3529 O O . ILE B 1 222 ? -2.473 22.293 44.588 1.00 72.94 219 ILE B O 1
ATOM 3534 N N . MET B 1 223 ? -4.545 22.706 43.803 1.00 68.64 220 MET B N 1
ATOM 3535 C CA . MET B 1 223 ? -4.985 23.560 44.896 1.00 69.25 220 MET B CA 1
ATOM 3536 C C . MET B 1 223 ? -4.943 22.856 46.238 1.00 74.14 220 MET B C 1
ATOM 3537 O O . MET B 1 223 ? -4.580 23.486 47.236 1.00 73.76 220 MET B O 1
ATOM 3542 N N . GLN B 1 224 ? -5.233 21.541 46.257 1.00 72.07 221 GLN B N 1
ATOM 3543 C CA . GLN B 1 224 ? -5.164 20.748 47.493 1.00 72.18 221 GLN B CA 1
ATOM 3544 C C . GLN B 1 224 ? -3.721 20.459 47.862 1.00 75.53 221 GLN B C 1
ATOM 3545 O O . GLN B 1 224 ? -3.397 20.439 49.048 1.00 76.04 221 GLN B O 1
ATOM 3551 N N . LEU B 1 225 ? -2.842 20.330 46.854 1.00 70.34 222 LEU B N 1
ATOM 3552 C CA . LEU B 1 225 ? -1.410 20.165 47.099 1.00 69.40 222 LEU B CA 1
ATOM 3553 C C . LEU B 1 225 ? -0.890 21.428 47.766 1.00 71.62 222 LEU B C 1
ATOM 3554 O O . LEU B 1 225 ? -0.132 21.331 48.733 1.00 71.26 222 LEU B O 1
ATOM 3559 N N . LEU B 1 226 ? -1.342 22.612 47.269 1.00 67.00 223 LEU B N 1
ATOM 3560 C CA . LEU B 1 226 ? -1.003 23.921 47.844 1.00 66.13 223 LEU B CA 1
ATOM 3561 C C . LEU B 1 226 ? -1.527 23.991 49.269 1.00 67.42 223 LEU B C 1
ATOM 3562 O O . LEU B 1 226 ? -0.744 24.216 50.189 1.00 66.12 223 LEU B O 1
ATOM 3567 N N . ARG B 1 227 ? -2.811 23.702 49.458 1.00 64.32 224 ARG B N 1
ATOM 3568 C CA . ARG B 1 227 ? -3.439 23.751 50.804 1.00 64.96 224 ARG B CA 1
ATOM 3569 C C . ARG B 1 227 ? -2.682 22.859 51.793 1.00 68.72 224 ARG B C 1
ATOM 3570 O O . ARG B 1 227 ? -2.450 23.293 52.916 1.00 66.00 224 ARG B O 1
ATOM 3578 N N . ASP B 1 228 ? -2.348 21.643 51.378 1.00 65.98 225 ASP B N 1
ATOM 3579 C CA . ASP B 1 228 ? -1.646 20.683 52.217 1.00 65.75 225 ASP B CA 1
ATOM 3580 C C . ASP B 1 228 ? -0.263 21.168 52.623 1.00 69.41 225 ASP B C 1
ATOM 3581 O O . ASP B 1 228 ? 0.068 21.099 53.812 1.00 71.41 225 ASP B O 1
ATOM 3586 N N . ASN B 1 229 ? 0.514 21.712 51.658 1.00 63.03 226 ASN B N 1
ATOM 3587 C CA . ASN B 1 229 ? 1.828 22.312 51.907 1.00 61.12 226 ASN B CA 1
ATOM 3588 C C . ASN B 1 229 ? 1.693 23.385 52.963 1.00 63.81 226 ASN B C 1
ATOM 3589 O O . ASN B 1 229 ? 2.461 23.391 53.919 1.00 63.55 226 ASN B O 1
ATOM 3594 N N . LEU B 1 230 ? 0.687 24.265 52.807 1.00 60.18 227 LEU B N 1
ATOM 3595 C CA . LEU B 1 230 ? 0.402 25.361 53.714 1.00 60.49 227 LEU B CA 1
ATOM 3596 C C . LEU B 1 230 ? 0.140 24.873 55.132 1.00 69.59 227 LEU B C 1
ATOM 3597 O O . LEU B 1 230 ? 0.798 25.341 56.060 1.00 70.56 227 LEU B O 1
ATOM 3602 N N . THR B 1 231 ? -0.768 23.896 55.298 1.00 69.24 228 THR B N 1
ATOM 3603 C CA . THR B 1 231 ? -1.136 23.300 56.592 1.00 70.34 228 THR B CA 1
ATOM 3604 C C . THR B 1 231 ? 0.105 22.812 57.339 1.00 77.33 228 THR B C 1
ATOM 3605 O O . THR B 1 231 ? 0.247 23.072 58.537 1.00 78.62 228 THR B O 1
ATOM 3609 N N . LEU B 1 232 ? 1.012 22.152 56.607 1.00 74.49 229 LEU B N 1
ATOM 3610 C CA . LEU B 1 232 ? 2.288 21.623 57.077 1.00 75.13 229 LEU B CA 1
ATOM 3611 C C . LEU B 1 232 ? 3.288 22.761 57.411 1.00 78.16 229 LEU B C 1
ATOM 3612 O O . LEU B 1 232 ? 3.950 22.706 58.450 1.00 79.66 229 LEU B O 1
ATOM 3617 N N . TRP B 1 233 ? 3.393 23.779 56.535 1.00 70.82 230 TRP B N 1
ATOM 3618 C CA . TRP B 1 233 ? 4.334 24.882 56.676 1.00 68.26 230 TRP B CA 1
ATOM 3619 C C . TRP B 1 233 ? 3.967 25.885 57.755 1.00 79.98 230 TRP B C 1
ATOM 3620 O O . TRP B 1 233 ? 4.866 26.382 58.450 1.00 79.74 230 TRP B O 1
ATOM 3631 N N . THR B 1 234 ? 2.665 26.217 57.867 1.00 81.48 231 THR B N 1
ATOM 3632 C CA . THR B 1 234 ? 2.138 27.191 58.834 1.00 83.64 231 THR B CA 1
ATOM 3633 C C . THR B 1 234 ? 1.818 26.534 60.174 1.00 93.26 231 THR B C 1
ATOM 3634 O O . THR B 1 234 ? 1.856 27.199 61.217 1.00 92.71 231 THR B O 1
ATOM 3638 N N . GLY B 1 235 ? 1.472 25.240 60.113 1.00 94.09 232 GLY B N 1
ATOM 3639 C CA . GLY B 1 235 ? 1.034 24.451 61.257 1.00 95.34 232 GLY B CA 1
ATOM 3640 C C . GLY B 1 235 ? -0.291 24.998 61.749 1.00 102.35 232 GLY B C 1
ATOM 3641 O O . GLY B 1 235 ? -0.343 25.541 62.857 1.00 102.06 232 GLY B O 1
ATOM 3642 N N . SER B 1 236 ? -1.352 24.942 60.910 1.00 100.70 233 SER B N 1
ATOM 3643 C CA . SER B 1 236 ? -2.673 25.494 61.259 1.00 101.13 233 SER B CA 1
ATOM 3644 C C . SER B 1 236 ? -3.750 24.447 61.536 1.00 104.32 233 SER B C 1
ATOM 3645 O O . SER B 1 236 ? -4.663 24.715 62.328 1.00 103.24 233 SER B O 1
ATOM 3648 N N . GLY B 1 237 ? -3.660 23.311 60.842 1.00 100.52 234 GLY B N 1
ATOM 3649 C CA . GLY B 1 237 ? -4.633 22.230 60.934 1.00 127.21 234 GLY B CA 1
ATOM 3650 C C . GLY B 1 237 ? -5.823 22.453 60.019 1.00 132.84 234 GLY B C 1
ATOM 3651 O O . GLY B 1 237 ? -6.412 23.538 59.999 1.00 77.32 234 GLY B O 1
ATOM 3652 N N . PRO C 1 2 ? 87.225 22.007 9.129 1.00 93.54 -1 PRO C N 1
ATOM 3653 C CA . PRO C 1 2 ? 86.815 21.048 10.169 1.00 92.69 -1 PRO C CA 1
ATOM 3654 C C . PRO C 1 2 ? 85.323 21.073 10.497 1.00 92.32 -1 PRO C C 1
ATOM 3655 O O . PRO C 1 2 ? 84.641 22.071 10.220 1.00 92.38 -1 PRO C O 1
ATOM 3659 N N . HIS C 1 3 ? 84.804 19.961 11.070 1.00 84.84 0 HIS C N 1
ATOM 3660 C CA . HIS C 1 3 ? 83.380 19.901 11.381 1.00 82.47 0 HIS C CA 1
ATOM 3661 C C . HIS C 1 3 ? 83.035 20.592 12.694 1.00 82.26 0 HIS C C 1
ATOM 3662 O O . HIS C 1 3 ? 83.639 20.327 13.741 1.00 82.51 0 HIS C O 1
ATOM 3669 N N . MET C 1 4 ? 82.021 21.465 12.603 1.00 75.32 1 MET C N 1
ATOM 3670 C CA . MET C 1 4 ? 81.478 22.313 13.656 1.00 73.61 1 MET C CA 1
ATOM 3671 C C . MET C 1 4 ? 80.092 21.881 14.104 1.00 72.31 1 MET C C 1
ATOM 3672 O O . MET C 1 4 ? 79.235 21.553 13.268 1.00 69.09 1 MET C O 1
ATOM 3677 N N . GLU C 1 5 ? 79.881 21.928 15.453 1.00 68.44 2 GLU C N 1
ATOM 3678 C CA . GLU C 1 5 ? 78.641 21.607 16.182 1.00 67.20 2 GLU C CA 1
ATOM 3679 C C . GLU C 1 5 ? 77.469 22.407 15.584 1.00 68.34 2 GLU C C 1
ATOM 3680 O O . GLU C 1 5 ? 76.347 21.880 15.456 1.00 65.97 2 GLU C O 1
ATOM 3686 N N . ARG C 1 6 ? 77.769 23.683 15.196 1.00 64.44 3 ARG C N 1
ATOM 3687 C CA . ARG C 1 6 ? 76.841 24.637 14.582 1.00 63.36 3 ARG C CA 1
ATOM 3688 C C . ARG C 1 6 ? 76.150 24.045 13.350 1.00 65.98 3 ARG C C 1
ATOM 3689 O O . ARG C 1 6 ? 74.919 24.083 13.277 1.00 63.06 3 ARG C O 1
ATOM 3697 N N . ALA C 1 7 ? 76.954 23.472 12.405 1.00 62.96 4 ALA C N 1
ATOM 3698 C CA . ALA C 1 7 ? 76.497 22.874 11.148 1.00 62.05 4 ALA C CA 1
ATOM 3699 C C . ALA C 1 7 ? 75.527 21.717 11.401 1.00 68.56 4 ALA C C 1
ATOM 3700 O O . ALA C 1 7 ? 74.505 21.613 10.709 1.00 69.32 4 ALA C O 1
ATOM 3702 N N . SER C 1 8 ? 75.815 20.900 12.448 1.00 64.90 5 SER C N 1
ATOM 3703 C CA . SER C 1 8 ? 74.979 19.781 12.882 1.00 64.28 5 SER C CA 1
ATOM 3704 C C . SER C 1 8 ? 73.654 20.271 13.464 1.00 67.34 5 SER C C 1
ATOM 3705 O O . SER C 1 8 ? 72.627 19.622 13.234 1.00 66.23 5 SER C O 1
ATOM 3708 N N . LEU C 1 9 ? 73.677 21.416 14.202 1.00 62.75 6 LEU C N 1
ATOM 3709 C CA . LEU C 1 9 ? 72.485 22.031 14.803 1.00 61.58 6 LEU C CA 1
ATOM 3710 C C . LEU C 1 9 ? 71.550 22.569 13.729 1.00 65.88 6 LEU C C 1
ATOM 3711 O O . LEU C 1 9 ? 70.336 22.395 13.829 1.00 66.28 6 LEU C O 1
ATOM 3716 N N . ILE C 1 10 ? 72.120 23.207 12.688 1.00 62.75 7 ILE C N 1
ATOM 3717 C CA . ILE C 1 10 ? 71.393 23.773 11.546 1.00 61.45 7 ILE C CA 1
ATOM 3718 C C . ILE C 1 10 ? 70.806 22.612 10.751 1.00 64.65 7 ILE C C 1
ATOM 3719 O O . ILE C 1 10 ? 69.636 22.676 10.391 1.00 64.44 7 ILE C O 1
ATOM 3724 N N . GLN C 1 11 ? 71.589 21.526 10.549 1.00 61.27 8 GLN C N 1
ATOM 3725 C CA . GLN C 1 11 ? 71.148 20.287 9.879 1.00 61.27 8 GLN C CA 1
ATOM 3726 C C . GLN C 1 11 ? 69.934 19.635 10.581 1.00 66.99 8 GLN C C 1
ATOM 3727 O O . GLN C 1 11 ? 68.967 19.258 9.919 1.00 66.99 8 GLN C O 1
ATOM 3733 N N . LYS C 1 12 ? 69.992 19.528 11.920 1.00 64.57 9 LYS C N 1
ATOM 3734 C CA . LYS C 1 12 ? 68.947 18.954 12.771 1.00 64.17 9 LYS C CA 1
ATOM 3735 C C . LYS C 1 12 ? 67.691 19.834 12.863 1.00 69.27 9 LYS C C 1
ATOM 3736 O O . LYS C 1 12 ? 66.596 19.302 13.027 1.00 69.82 9 LYS C O 1
ATOM 3742 N N . ALA C 1 13 ? 67.841 21.165 12.759 1.00 66.54 10 ALA C N 1
ATOM 3743 C CA . ALA C 1 13 ? 66.698 22.074 12.783 1.00 67.38 10 ALA C CA 1
ATOM 3744 C C . ALA C 1 13 ? 65.896 21.921 11.467 1.00 72.16 10 ALA C C 1
ATOM 3745 O O . ALA C 1 13 ? 64.665 21.973 11.495 1.00 73.30 10 ALA C O 1
ATOM 3747 N N . LYS C 1 14 ? 66.599 21.683 10.329 1.00 67.05 11 LYS C N 1
ATOM 3748 C CA . LYS C 1 14 ? 66.005 21.457 9.015 1.00 66.24 11 LYS C CA 1
ATOM 3749 C C . LYS C 1 14 ? 65.272 20.117 9.016 1.00 70.38 11 LYS C C 1
ATOM 3750 O O . LYS C 1 14 ? 64.186 20.010 8.430 1.00 70.97 11 LYS C O 1
ATOM 3756 N N . LEU C 1 15 ? 65.852 19.107 9.705 1.00 65.73 12 LEU C N 1
ATOM 3757 C CA . LEU C 1 15 ? 65.260 17.775 9.866 1.00 64.69 12 LEU C CA 1
ATOM 3758 C C . LEU C 1 15 ? 64.005 17.849 10.735 1.00 68.67 12 LEU C C 1
ATOM 3759 O O . LEU C 1 15 ? 62.999 17.240 10.390 1.00 69.23 12 LEU C O 1
ATOM 3764 N N . ALA C 1 16 ? 64.065 18.612 11.841 1.00 64.45 13 ALA C N 1
ATOM 3765 C CA . ALA C 1 16 ? 62.953 18.843 12.764 1.00 63.94 13 ALA C CA 1
ATOM 3766 C C . ALA C 1 16 ? 61.805 19.559 12.051 1.00 69.19 13 ALA C C 1
ATOM 3767 O O . ALA C 1 16 ? 60.646 19.293 12.356 1.00 68.77 13 ALA C O 1
ATOM 3769 N N . GLU C 1 17 ? 62.130 20.450 11.093 1.00 67.81 14 GLU C N 1
ATOM 3770 C CA . GLU C 1 17 ? 61.135 21.174 10.304 1.00 69.11 14 GLU C CA 1
ATOM 3771 C C . GLU C 1 17 ? 60.371 20.206 9.392 1.00 73.77 14 GLU C C 1
ATOM 3772 O O . GLU C 1 17 ? 59.136 20.255 9.321 1.00 74.36 14 GLU C O 1
ATOM 3778 N N . GLN C 1 18 ? 61.115 19.327 8.704 1.00 69.46 15 GLN C N 1
ATOM 3779 C CA . GLN C 1 18 ? 60.549 18.346 7.796 1.00 69.24 15 GLN C CA 1
ATOM 3780 C C . GLN C 1 18 ? 59.614 17.402 8.520 1.00 73.97 15 GLN C C 1
ATOM 3781 O O . GLN C 1 18 ? 58.584 17.005 7.965 1.00 75.45 15 GLN C O 1
ATOM 3787 N N . ALA C 1 19 ? 59.973 17.069 9.768 1.00 69.78 16 ALA C N 1
ATOM 3788 C CA . ALA C 1 19 ? 59.256 16.173 10.673 1.00 68.94 16 ALA C CA 1
ATOM 3789 C C . ALA C 1 19 ? 58.173 16.901 11.499 1.00 71.85 16 ALA C C 1
ATOM 3790 O O . ALA C 1 19 ? 57.514 16.260 12.322 1.00 72.56 16 ALA C O 1
ATOM 3792 N N . GLU C 1 20 ? 57.981 18.232 11.265 1.00 65.44 17 GLU C N 1
ATOM 3793 C CA . GLU C 1 20 ? 56.978 19.086 11.914 1.00 63.46 17 GLU C CA 1
ATOM 3794 C C . GLU C 1 20 ? 57.072 19.080 13.455 1.00 67.78 17 GLU C C 1
ATOM 3795 O O . GLU C 1 20 ? 56.055 19.189 14.160 1.00 64.12 17 GLU C O 1
ATOM 3801 N N . ARG C 1 21 ? 58.335 18.978 13.954 1.00 67.48 18 ARG C N 1
ATOM 3802 C CA . ARG C 1 21 ? 58.774 18.961 15.356 1.00 67.03 18 ARG C CA 1
ATOM 3803 C C . ARG C 1 21 ? 59.401 20.324 15.658 1.00 73.18 18 ARG C C 1
ATOM 3804 O O . ARG C 1 21 ? 60.629 20.464 15.689 1.00 72.53 18 ARG C O 1
ATOM 3812 N N . TYR C 1 22 ? 58.539 21.335 15.846 1.00 71.58 19 TYR C N 1
ATOM 3813 C CA . TYR C 1 22 ? 58.918 22.735 16.007 1.00 72.21 19 TYR C CA 1
ATOM 3814 C C . TYR C 1 22 ? 59.573 23.106 17.343 1.00 76.05 19 TYR C C 1
ATOM 3815 O O . TYR C 1 22 ? 60.402 24.020 17.330 1.00 76.34 19 TYR C O 1
ATOM 3824 N N . GLU C 1 23 ? 59.266 22.407 18.464 1.00 71.60 20 GLU C N 1
ATOM 3825 C CA . GLU C 1 23 ? 59.949 22.691 19.744 1.00 70.69 20 GLU C CA 1
ATOM 3826 C C . GLU C 1 23 ? 61.425 22.286 19.643 1.00 71.92 20 GLU C C 1
ATOM 3827 O O . GLU C 1 23 ? 62.294 23.021 20.109 1.00 70.58 20 GLU C O 1
ATOM 3833 N N . ASP C 1 24 ? 61.697 21.136 18.991 1.00 69.03 21 ASP C N 1
ATOM 3834 C CA . ASP C 1 24 ? 63.048 20.612 18.740 1.00 69.29 21 ASP C CA 1
ATOM 3835 C C . ASP C 1 24 ? 63.812 21.590 17.826 1.00 73.76 21 ASP C C 1
ATOM 3836 O O . ASP C 1 24 ? 64.948 21.962 18.118 1.00 72.62 21 ASP C O 1
ATOM 3841 N N . MET C 1 25 ? 63.144 22.030 16.745 1.00 71.28 22 MET C N 1
ATOM 3842 C CA . MET C 1 25 ? 63.656 22.976 15.762 1.00 71.28 22 MET C CA 1
ATOM 3843 C C . MET C 1 25 ? 64.109 24.249 16.460 1.00 73.26 22 MET C C 1
ATOM 3844 O O . MET C 1 25 ? 65.200 24.739 16.175 1.00 73.18 22 MET C O 1
ATOM 3849 N N . ALA C 1 26 ? 63.272 24.756 17.396 1.00 67.52 23 ALA C N 1
ATOM 3850 C CA . ALA C 1 26 ? 63.526 25.951 18.194 1.00 65.47 23 ALA C CA 1
ATOM 3851 C C . ALA C 1 26 ? 64.751 25.763 19.074 1.00 64.58 23 ALA C C 1
ATOM 3852 O O . ALA C 1 26 ? 65.630 26.612 19.070 1.00 64.36 23 ALA C O 1
ATOM 3854 N N . ALA C 1 27 ? 64.835 24.632 19.768 1.00 59.79 24 ALA C N 1
ATOM 3855 C CA . ALA C 1 27 ? 65.959 24.267 20.640 1.00 58.56 24 ALA C CA 1
ATOM 3856 C C . ALA C 1 27 ? 67.278 24.191 19.867 1.00 64.41 24 ALA C C 1
ATOM 3857 O O . ALA C 1 27 ? 68.281 24.741 20.344 1.00 64.63 24 ALA C O 1
ATOM 3859 N N . PHE C 1 28 ? 67.270 23.558 18.659 1.00 61.93 25 PHE C N 1
ATOM 3860 C CA . PHE C 1 28 ? 68.437 23.455 17.763 1.00 62.20 25 PHE C CA 1
ATOM 3861 C C . PHE C 1 28 ? 68.853 24.837 17.258 1.00 66.23 25 PHE C C 1
ATOM 3862 O O . PHE C 1 28 ? 70.048 25.122 17.201 1.00 67.73 25 PHE C O 1
ATOM 3870 N N . MET C 1 29 ? 67.878 25.692 16.903 1.00 60.21 26 MET C N 1
ATOM 3871 C CA . MET C 1 29 ? 68.148 27.054 16.424 1.00 58.34 26 MET C CA 1
ATOM 3872 C C . MET C 1 29 ? 68.672 27.964 17.540 1.00 61.13 26 MET C C 1
ATOM 3873 O O . MET C 1 29 ? 69.569 28.768 17.282 1.00 61.03 26 MET C O 1
ATOM 3878 N N . LYS C 1 30 ? 68.161 27.793 18.782 1.00 56.78 27 LYS C N 1
ATOM 3879 C CA . LYS C 1 30 ? 68.605 28.522 19.975 1.00 57.13 27 LYS C CA 1
ATOM 3880 C C . LYS C 1 30 ? 70.087 28.213 20.228 1.00 62.74 27 LYS C C 1
ATOM 3881 O O . LYS C 1 30 ? 70.877 29.132 20.444 1.00 62.01 27 LYS C O 1
ATOM 3887 N N . GLY C 1 31 ? 70.441 26.928 20.156 1.00 60.83 28 GLY C N 1
ATOM 3888 C CA . GLY C 1 31 ? 71.808 26.455 20.328 1.00 61.57 28 GLY C CA 1
ATOM 3889 C C . GLY C 1 31 ? 72.749 26.973 19.264 1.00 69.55 28 GLY C C 1
ATOM 3890 O O . GLY C 1 31 ? 73.907 27.283 19.567 1.00 70.93 28 GLY C O 1
ATOM 3891 N N . ALA C 1 32 ? 72.248 27.087 18.011 1.00 67.42 29 ALA C N 1
ATOM 3892 C CA . ALA C 1 32 ? 73.000 27.603 16.863 1.00 67.54 29 ALA C CA 1
ATOM 3893 C C . ALA C 1 32 ? 73.280 29.086 17.068 1.00 70.76 29 ALA C C 1
ATOM 3894 O O . ALA C 1 32 ? 74.424 29.521 16.900 1.00 70.32 29 ALA C O 1
ATOM 3896 N N . VAL C 1 33 ? 72.247 29.850 17.495 1.00 66.94 30 VAL C N 1
ATOM 3897 C CA . VAL C 1 33 ? 72.365 31.288 17.794 1.00 66.32 30 VAL C CA 1
ATOM 3898 C C . VAL C 1 33 ? 73.403 31.485 18.899 1.00 70.54 30 VAL C C 1
ATOM 3899 O O . VAL C 1 33 ? 74.297 32.314 18.750 1.00 72.05 30 VAL C O 1
ATOM 3903 N N . GLU C 1 34 ? 73.325 30.672 19.967 1.00 65.56 31 GLU C N 1
ATOM 3904 C CA . GLU C 1 34 ? 74.214 30.731 21.129 1.00 64.65 31 GLU C CA 1
ATOM 3905 C C . GLU C 1 34 ? 75.697 30.455 20.835 1.00 70.06 31 GLU C C 1
ATOM 3906 O O . GLU C 1 34 ? 76.535 30.690 21.721 1.00 70.07 31 GLU C O 1
ATOM 3912 N N . LYS C 1 35 ? 76.035 30.043 19.586 1.00 66.49 32 LYS C N 1
ATOM 3913 C CA . LYS C 1 35 ? 77.424 29.852 19.166 1.00 66.10 32 LYS C CA 1
ATOM 3914 C C . LYS C 1 35 ? 78.138 31.228 18.979 1.00 70.61 32 LYS C C 1
ATOM 3915 O O . LYS C 1 35 ? 79.370 31.310 19.037 1.00 67.34 32 LYS C O 1
ATOM 3921 N N . GLY C 1 36 ? 77.340 32.282 18.783 1.00 70.79 33 GLY C N 1
ATOM 3922 C CA . GLY C 1 36 ? 77.823 33.654 18.647 1.00 72.34 33 GLY C CA 1
ATOM 3923 C C . GLY C 1 36 ? 78.019 34.206 17.251 1.00 79.85 33 GLY C C 1
ATOM 3924 O O . GLY C 1 36 ? 78.403 35.372 17.108 1.00 80.44 33 GLY C O 1
ATOM 3925 N N . GLU C 1 37 ? 77.767 33.379 16.220 1.00 78.88 34 GLU C N 1
ATOM 3926 C CA . GLU C 1 37 ? 77.927 33.765 14.819 1.00 79.47 34 GLU C CA 1
ATOM 3927 C C . GLU C 1 37 ? 76.635 34.340 14.282 1.00 83.37 34 GLU C C 1
ATOM 3928 O O . GLU C 1 37 ? 75.560 34.145 14.859 1.00 83.60 34 GLU C O 1
ATOM 3934 N N . GLU C 1 38 ? 76.764 35.063 13.164 1.00 78.69 35 GLU C N 1
ATOM 3935 C CA . GLU C 1 38 ? 75.721 35.713 12.382 1.00 76.72 35 GLU C CA 1
ATOM 3936 C C . GLU C 1 38 ? 74.821 34.676 11.749 1.00 78.08 35 GLU C C 1
ATOM 3937 O O . GLU C 1 38 ? 75.324 33.651 11.271 1.00 78.33 35 GLU C O 1
ATOM 3943 N N . LEU C 1 39 ? 73.508 34.945 11.687 1.00 72.77 36 LEU C N 1
ATOM 3944 C CA . LEU C 1 39 ? 72.618 34.039 10.975 1.00 71.99 36 LEU C CA 1
ATOM 3945 C C . LEU C 1 39 ? 72.497 34.557 9.540 1.00 78.03 36 LEU C C 1
ATOM 3946 O O . LEU C 1 39 ? 72.482 35.775 9.319 1.00 77.29 36 LEU C O 1
ATOM 3951 N N . SER C 1 40 ? 72.426 33.631 8.571 1.00 75.95 37 SER C N 1
ATOM 3952 C CA . SER C 1 40 ? 72.228 33.953 7.164 1.00 76.04 37 SER C CA 1
ATOM 3953 C C . SER C 1 40 ? 70.734 34.207 6.987 1.00 83.80 37 SER C C 1
ATOM 3954 O O . SER C 1 40 ? 69.977 34.014 7.943 1.00 82.24 37 SER C O 1
ATOM 3957 N N . CYS C 1 41 ? 70.299 34.622 5.779 1.00 84.38 38 CYS C N 1
ATOM 3958 C CA . CYS C 1 41 ? 68.880 34.866 5.526 1.00 85.64 38 CYS C CA 1
ATOM 3959 C C . CYS C 1 41 ? 68.072 33.593 5.719 1.00 87.40 38 CYS C C 1
ATOM 3960 O O . CYS C 1 41 ? 67.008 33.639 6.336 1.00 87.94 38 CYS C O 1
ATOM 3963 N N . GLU C 1 42 ? 68.606 32.456 5.236 1.00 81.12 39 GLU C N 1
ATOM 3964 C CA . GLU C 1 42 ? 68.006 31.134 5.383 1.00 79.90 39 GLU C CA 1
ATOM 3965 C C . GLU C 1 42 ? 67.847 30.780 6.879 1.00 81.25 39 GLU C C 1
ATOM 3966 O O . GLU C 1 42 ? 66.745 30.398 7.298 1.00 80.69 39 GLU C O 1
ATOM 3972 N N . GLU C 1 43 ? 68.953 30.934 7.670 1.00 75.34 40 GLU C N 1
ATOM 3973 C CA . GLU C 1 43 ? 69.032 30.640 9.115 1.00 73.61 40 GLU C CA 1
ATOM 3974 C C . GLU C 1 43 ? 68.121 31.536 9.955 1.00 76.57 40 GLU C C 1
ATOM 3975 O O . GLU C 1 43 ? 67.567 31.060 10.944 1.00 74.78 40 GLU C O 1
ATOM 3981 N N . ARG C 1 44 ? 67.969 32.788 9.520 1.00 73.51 41 ARG C N 1
ATOM 3982 C CA . ARG C 1 44 ? 67.098 33.803 10.163 1.00 73.42 41 ARG C CA 1
ATOM 3983 C C . ARG C 1 44 ? 65.663 33.290 10.146 1.00 78.63 41 ARG C C 1
ATOM 3984 O O . ARG C 1 44 ? 64.985 33.359 11.165 1.00 78.60 41 ARG C O 1
ATOM 3992 N N . ASN C 1 45 ? 65.247 32.808 8.983 1.00 75.61 42 ASN C N 1
ATOM 3993 C CA . ASN C 1 45 ? 63.922 32.268 8.701 1.00 76.12 42 ASN C CA 1
ATOM 3994 C C . ASN C 1 45 ? 63.633 30.972 9.449 1.00 79.00 42 ASN C C 1
ATOM 3995 O O . ASN C 1 45 ? 62.507 30.820 9.921 1.00 78.57 42 ASN C O 1
ATOM 4000 N N . LEU C 1 46 ? 64.645 30.057 9.580 1.00 73.51 43 LEU C N 1
ATOM 4001 C CA . LEU C 1 46 ? 64.521 28.804 10.329 1.00 72.85 43 LEU C CA 1
ATOM 4002 C C . LEU C 1 46 ? 64.201 29.133 11.793 1.00 73.65 43 LEU C C 1
ATOM 4003 O O . LEU C 1 46 ? 63.321 28.510 12.377 1.00 72.16 43 LEU C O 1
ATOM 4008 N N . LEU C 1 47 ? 64.885 30.141 12.363 1.00 70.03 44 LEU C N 1
ATOM 4009 C CA . LEU C 1 47 ? 64.665 30.596 13.740 1.00 69.71 44 LEU C CA 1
ATOM 4010 C C . LEU C 1 47 ? 63.237 31.158 13.899 1.00 71.40 44 LEU C C 1
ATOM 4011 O O . LEU C 1 47 ? 62.534 30.808 14.850 1.00 70.72 44 LEU C O 1
ATOM 4016 N N . SER C 1 48 ? 62.825 31.990 12.943 1.00 67.48 45 SER C N 1
ATOM 4017 C CA . SER C 1 48 ? 61.503 32.611 12.909 1.00 67.13 45 SER C CA 1
ATOM 4018 C C . SER C 1 48 ? 60.378 31.570 12.800 1.00 69.60 45 SER C C 1
ATOM 4019 O O . SER C 1 48 ? 59.483 31.591 13.624 1.00 68.80 45 SER C O 1
ATOM 4022 N N . VAL C 1 49 ? 60.451 30.650 11.821 1.00 65.79 46 VAL C N 1
ATOM 4023 C CA . VAL C 1 49 ? 59.493 29.554 11.594 1.00 65.51 46 VAL C CA 1
ATOM 4024 C C . VAL C 1 49 ? 59.349 28.709 12.865 1.00 68.98 46 VAL C C 1
ATOM 4025 O O . VAL C 1 49 ? 58.237 28.379 13.266 1.00 67.35 46 VAL C O 1
ATOM 4029 N N . ALA C 1 50 ? 60.475 28.374 13.493 1.00 66.90 47 ALA C N 1
ATOM 4030 C CA . ALA C 1 50 ? 60.520 27.559 14.696 1.00 66.99 47 ALA C CA 1
ATOM 4031 C C . ALA C 1 50 ? 59.656 28.169 15.766 1.00 69.93 47 ALA C C 1
ATOM 4032 O O . ALA C 1 50 ? 58.581 27.640 16.079 1.00 70.83 47 ALA C O 1
ATOM 4034 N N . TYR C 1 51 ? 60.083 29.325 16.257 1.00 63.05 48 TYR C N 1
ATOM 4035 C CA . TYR C 1 51 ? 59.421 29.982 17.359 1.00 62.37 48 TYR C CA 1
ATOM 4036 C C . TYR C 1 51 ? 58.038 30.479 17.035 1.00 65.24 48 TYR C C 1
ATOM 4037 O O . TYR C 1 51 ? 57.193 30.467 17.921 1.00 64.34 48 TYR C O 1
ATOM 4046 N N . LYS C 1 52 ? 57.770 30.817 15.763 1.00 62.97 49 LYS C N 1
ATOM 4047 C CA . LYS C 1 52 ? 56.439 31.250 15.320 1.00 62.44 49 LYS C CA 1
ATOM 4048 C C . LYS C 1 52 ? 55.443 30.123 15.504 1.00 64.55 49 LYS C C 1
ATOM 4049 O O . LYS C 1 52 ? 54.364 30.376 16.029 1.00 62.02 49 LYS C O 1
ATOM 4055 N N . ASN C 1 53 ? 55.838 28.877 15.155 1.00 63.13 50 ASN C N 1
ATOM 4056 C CA . ASN C 1 53 ? 54.989 27.685 15.291 1.00 63.66 50 ASN C CA 1
ATOM 4057 C C . ASN C 1 53 ? 54.730 27.331 16.741 1.00 65.68 50 ASN C C 1
ATOM 4058 O O . ASN C 1 53 ? 53.589 27.057 17.092 1.00 63.84 50 ASN C O 1
ATOM 4063 N N . VAL C 1 54 ? 55.784 27.376 17.583 1.00 62.72 51 VAL C N 1
ATOM 4064 C CA . VAL C 1 54 ? 55.720 27.104 19.021 1.00 61.80 51 VAL C CA 1
ATOM 4065 C C . VAL C 1 54 ? 54.740 28.089 19.700 1.00 68.14 51 VAL C C 1
ATOM 4066 O O . VAL C 1 54 ? 53.779 27.624 20.314 1.00 68.16 51 VAL C O 1
ATOM 4070 N N . VAL C 1 55 ? 54.953 29.425 19.556 1.00 65.32 52 VAL C N 1
ATOM 4071 C CA . VAL C 1 55 ? 54.076 30.437 20.175 1.00 66.59 52 VAL C CA 1
ATOM 4072 C C . VAL C 1 55 ? 52.702 30.466 19.514 1.00 71.67 52 VAL C C 1
ATOM 4073 O O . VAL C 1 55 ? 51.717 30.761 20.190 1.00 71.45 52 VAL C O 1
ATOM 4077 N N . GLY C 1 56 ? 52.645 30.132 18.223 1.00 68.47 53 GLY C N 1
ATOM 4078 C CA . GLY C 1 56 ? 51.403 30.066 17.459 1.00 68.05 53 GLY C CA 1
ATOM 4079 C C . GLY C 1 56 ? 50.409 29.125 18.104 1.00 71.25 53 GLY C C 1
ATOM 4080 O O . GLY C 1 56 ? 49.259 29.510 18.309 1.00 70.98 53 GLY C O 1
ATOM 4081 N N . GLY C 1 57 ? 50.890 27.932 18.483 1.00 67.36 54 GLY C N 1
ATOM 4082 C CA . GLY C 1 57 ? 50.123 26.907 19.176 1.00 67.56 54 GLY C CA 1
ATOM 4083 C C . GLY C 1 57 ? 49.701 27.333 20.568 1.00 73.20 54 GLY C C 1
ATOM 4084 O O . GLY C 1 57 ? 48.562 27.083 20.969 1.00 73.48 54 GLY C O 1
ATOM 4085 N N . GLN C 1 58 ? 50.601 28.004 21.300 1.00 70.37 55 GLN C N 1
ATOM 4086 C CA . GLN C 1 58 ? 50.331 28.491 22.658 1.00 70.73 55 GLN C CA 1
ATOM 4087 C C . GLN C 1 58 ? 49.299 29.601 22.667 1.00 72.62 55 GLN C C 1
ATOM 4088 O O . GLN C 1 58 ? 48.425 29.594 23.529 1.00 71.66 55 GLN C O 1
ATOM 4094 N N . ARG C 1 59 ? 49.392 30.536 21.704 1.00 69.29 56 ARG C N 1
ATOM 4095 C CA . ARG C 1 59 ? 48.460 31.667 21.538 1.00 69.41 56 ARG C CA 1
ATOM 4096 C C . ARG C 1 59 ? 47.070 31.162 21.169 1.00 73.85 56 ARG C C 1
ATOM 4097 O O . ARG C 1 59 ? 46.085 31.613 21.750 1.00 73.23 56 ARG C O 1
ATOM 4105 N N . ALA C 1 60 ? 47.001 30.205 20.222 1.00 71.11 57 ALA C N 1
ATOM 4106 C CA . ALA C 1 60 ? 45.764 29.597 19.756 1.00 70.90 57 ALA C CA 1
ATOM 4107 C C . ALA C 1 60 ? 45.054 28.917 20.920 1.00 79.42 57 ALA C C 1
ATOM 4108 O O . ALA C 1 60 ? 43.845 29.084 21.073 1.00 81.10 57 ALA C O 1
ATOM 4110 N N . ALA C 1 61 ? 45.820 28.211 21.775 1.00 76.91 58 ALA C N 1
ATOM 4111 C CA . ALA C 1 61 ? 45.324 27.514 22.964 1.00 76.65 58 ALA C CA 1
ATOM 4112 C C . ALA C 1 61 ? 44.812 28.501 24.000 1.00 79.97 58 ALA C C 1
ATOM 4113 O O . ALA C 1 61 ? 43.707 28.314 24.505 1.00 78.90 58 ALA C O 1
ATOM 4115 N N . TRP C 1 62 ? 45.599 29.569 24.274 1.00 77.50 59 TRP C N 1
ATOM 4116 C CA . TRP C 1 62 ? 45.282 30.643 25.220 1.00 77.75 59 TRP C CA 1
ATOM 4117 C C . TRP C 1 62 ? 44.001 31.357 24.822 1.00 80.26 59 TRP C C 1
ATOM 4118 O O . TRP C 1 62 ? 43.208 31.689 25.698 1.00 79.90 59 TRP C O 1
ATOM 4129 N N . ARG C 1 63 ? 43.809 31.609 23.514 1.00 75.99 60 ARG C N 1
ATOM 4130 C CA . ARG C 1 63 ? 42.601 32.240 22.981 1.00 75.26 60 ARG C CA 1
ATOM 4131 C C . ARG C 1 63 ? 41.364 31.364 23.219 1.00 78.29 60 ARG C C 1
ATOM 4132 O O . ARG C 1 63 ? 40.350 31.883 23.665 1.00 77.45 60 ARG C O 1
ATOM 4140 N N . VAL C 1 64 ? 41.470 30.037 22.994 1.00 75.02 61 VAL C N 1
ATOM 4141 C CA . VAL C 1 64 ? 40.392 29.068 23.230 1.00 74.79 61 VAL C CA 1
ATOM 4142 C C . VAL C 1 64 ? 39.956 29.091 24.715 1.00 77.29 61 VAL C C 1
ATOM 4143 O O . VAL C 1 64 ? 38.767 29.293 25.008 1.00 77.08 61 VAL C O 1
ATOM 4147 N N . LEU C 1 65 ? 40.934 28.918 25.630 1.00 71.57 62 LEU C N 1
ATOM 4148 C CA . LEU C 1 65 ? 40.741 28.901 27.082 1.00 70.32 62 LEU C CA 1
ATOM 4149 C C . LEU C 1 65 ? 40.186 30.199 27.619 1.00 71.97 62 LEU C C 1
ATOM 4150 O O . LEU C 1 65 ? 39.240 30.155 28.404 1.00 71.01 62 LEU C O 1
ATOM 4155 N N . SER C 1 66 ? 40.771 31.350 27.206 1.00 67.64 63 SER C N 1
ATOM 4156 C CA . SER C 1 66 ? 40.330 32.684 27.623 1.00 67.40 63 SER C CA 1
ATOM 4157 C C . SER C 1 66 ? 38.895 32.972 27.135 1.00 70.71 63 SER C C 1
ATOM 4158 O O . SER C 1 66 ? 38.111 33.545 27.884 1.00 69.41 63 SER C O 1
ATOM 4161 N N . SER C 1 67 ? 38.539 32.505 25.925 1.00 67.82 64 SER C N 1
ATOM 4162 C CA . SER C 1 67 ? 37.197 32.655 25.375 1.00 68.32 64 SER C CA 1
ATOM 4163 C C . SER C 1 67 ? 36.176 31.894 26.245 1.00 75.24 64 SER C C 1
ATOM 4164 O O . SER C 1 67 ? 35.117 32.457 26.545 1.00 75.55 64 SER C O 1
ATOM 4167 N N . ILE C 1 68 ? 36.515 30.639 26.680 1.00 72.36 65 ILE C N 1
ATOM 4168 C CA . ILE C 1 68 ? 35.676 29.796 27.555 1.00 72.19 65 ILE C CA 1
ATOM 4169 C C . ILE C 1 68 ? 35.531 30.465 28.936 1.00 80.70 65 ILE C C 1
ATOM 4170 O O . ILE C 1 68 ? 34.414 30.519 29.472 1.00 81.78 65 ILE C O 1
ATOM 4175 N N . GLU C 1 69 ? 36.657 31.003 29.481 1.00 78.32 66 GLU C N 1
ATOM 4176 C CA . GLU C 1 69 ? 36.736 31.709 30.766 1.00 78.36 66 GLU C CA 1
ATOM 4177 C C . GLU C 1 69 ? 35.827 32.944 30.775 1.00 85.42 66 GLU C C 1
ATOM 4178 O O . GLU C 1 69 ? 35.229 33.263 31.806 1.00 85.10 66 GLU C O 1
ATOM 4184 N N . GLN C 1 70 ? 35.539 33.464 29.586 1.00 84.56 67 GLN C N 1
ATOM 4185 C CA . GLN C 1 70 ? 34.677 34.664 29.486 1.00 85.47 67 GLN C CA 1
ATOM 4186 C C . GLN C 1 70 ? 33.221 34.317 29.154 1.00 94.44 67 GLN C C 1
ATOM 4187 O O . GLN C 1 70 ? 32.375 35.165 29.427 1.00 94.06 67 GLN C O 1
ATOM 4193 N N . LYS C 1 71 ? 32.932 33.160 28.556 1.00 95.24 68 LYS C N 1
ATOM 4194 C CA . LYS C 1 71 ? 31.515 32.861 28.198 1.00 97.04 68 LYS C CA 1
ATOM 4195 C C . LYS C 1 71 ? 30.637 32.739 29.452 1.00 105.00 68 LYS C C 1
ATOM 4196 O O . LYS C 1 71 ? 29.552 33.347 29.447 1.00 104.64 68 LYS C O 1
ATOM 4202 N N . SER C 1 72 ? 31.067 31.958 30.452 1.00 103.89 69 SER C N 1
ATOM 4203 C CA . SER C 1 72 ? 30.370 31.834 31.766 1.00 104.46 69 SER C CA 1
ATOM 4204 C C . SER C 1 72 ? 28.850 31.664 31.610 1.00 110.27 69 SER C C 1
ATOM 4205 O O . SER C 1 72 ? 28.131 32.400 32.293 1.00 109.39 69 SER C O 1
ATOM 4208 N N . ASN C 1 73 ? 28.358 30.760 30.759 1.00 108.03 70 ASN C N 1
ATOM 4209 C CA . ASN C 1 73 ? 26.885 30.752 30.558 1.00 108.25 70 ASN C CA 1
ATOM 4210 C C . ASN C 1 73 ? 26.169 29.443 30.902 1.00 111.04 70 ASN C C 1
ATOM 4211 O O . ASN C 1 73 ? 24.940 29.492 31.047 1.00 110.09 70 ASN C O 1
ATOM 4216 N N . GLU C 1 74 ? 26.859 28.315 31.007 1.00 106.40 71 GLU C N 1
ATOM 4217 C CA . GLU C 1 74 ? 26.059 27.080 31.228 1.00 105.10 71 GLU C CA 1
ATOM 4218 C C . GLU C 1 74 ? 26.397 26.437 32.570 1.00 105.61 71 GLU C C 1
ATOM 4219 O O . GLU C 1 74 ? 27.571 26.379 32.949 1.00 105.16 71 GLU C O 1
ATOM 4225 N N . GLU C 1 75 ? 25.361 25.904 33.197 1.00 99.14 72 GLU C N 1
ATOM 4226 C CA . GLU C 1 75 ? 25.434 25.296 34.512 1.00 97.09 72 GLU C CA 1
ATOM 4227 C C . GLU C 1 75 ? 24.896 23.862 34.497 1.00 95.75 72 GLU C C 1
ATOM 4228 O O . GLU C 1 75 ? 23.689 23.659 34.480 1.00 96.07 72 GLU C O 1
ATOM 4230 N N . GLY C 1 76 ? 25.777 22.875 34.535 1.00 86.86 73 GLY C N 1
ATOM 4231 C CA . GLY C 1 76 ? 25.325 21.496 34.637 1.00 84.31 73 GLY C CA 1
ATOM 4232 C C . GLY C 1 76 ? 25.121 21.193 36.108 1.00 82.70 73 GLY C C 1
ATOM 4233 O O . GLY C 1 76 ? 24.457 21.949 36.822 1.00 81.28 73 GLY C O 1
ATOM 4234 N N . SER C 1 77 ? 25.686 20.088 36.579 1.00 76.29 74 SER C N 1
ATOM 4235 C CA . SER C 1 77 ? 25.714 19.778 38.005 1.00 73.46 74 SER C CA 1
ATOM 4236 C C . SER C 1 77 ? 27.128 20.227 38.389 1.00 74.30 74 SER C C 1
ATOM 4237 O O . SER C 1 77 ? 27.388 20.597 39.532 1.00 73.13 74 SER C O 1
ATOM 4240 N N . ALA C 1 78 ? 28.015 20.246 37.370 1.00 69.67 75 ALA C N 1
ATOM 4241 C CA . ALA C 1 78 ? 29.426 20.593 37.421 1.00 69.53 75 ALA C CA 1
ATOM 4242 C C . ALA C 1 78 ? 29.682 21.872 36.641 1.00 74.29 75 ALA C C 1
ATOM 4243 O O . ALA C 1 78 ? 29.145 22.038 35.538 1.00 74.72 75 ALA C O 1
ATOM 4245 N N . ALA C 1 79 ? 30.556 22.739 37.178 1.00 70.76 76 ALA C N 1
ATOM 4246 C CA . ALA C 1 79 ? 30.916 24.007 36.535 1.00 71.02 76 ALA C CA 1
ATOM 4247 C C . ALA C 1 79 ? 32.373 24.054 36.057 1.00 77.19 76 ALA C C 1
ATOM 4248 O O . ALA C 1 79 ? 33.257 23.440 36.671 1.00 76.58 76 ALA C O 1
ATOM 4250 N N . ALA C 1 80 ? 32.604 24.815 34.956 1.00 75.64 77 ALA C N 1
ATOM 4251 C CA . ALA C 1 80 ? 33.906 25.126 34.321 1.00 75.83 77 ALA C CA 1
ATOM 4252 C C . ALA C 1 80 ? 34.897 25.653 35.398 1.00 77.87 77 ALA C C 1
ATOM 4253 O O . ALA C 1 80 ? 36.071 25.262 35.417 1.00 75.00 77 ALA C O 1
ATOM 4255 N N . GLY C 1 81 ? 34.356 26.539 36.256 1.00 74.87 78 GLY C N 1
ATOM 4256 C CA . GLY C 1 81 ? 34.916 27.150 37.458 1.00 74.04 78 GLY C CA 1
ATOM 4257 C C . GLY C 1 81 ? 36.388 27.487 37.512 1.00 76.28 78 GLY C C 1
ATOM 4258 O O . GLY C 1 81 ? 36.904 28.165 36.611 1.00 73.21 78 GLY C O 1
ATOM 4259 N N . PRO C 1 82 ? 37.093 27.059 38.592 1.00 74.89 79 PRO C N 1
ATOM 4260 C CA . PRO C 1 82 ? 38.505 27.438 38.706 1.00 74.95 79 PRO C CA 1
ATOM 4261 C C . PRO C 1 82 ? 39.456 26.724 37.750 1.00 79.68 79 PRO C C 1
ATOM 4262 O O . PRO C 1 82 ? 40.532 27.255 37.493 1.00 79.53 79 PRO C O 1
ATOM 4266 N N . GLU C 1 83 ? 39.066 25.547 37.228 1.00 76.58 80 GLU C N 1
ATOM 4267 C CA . GLU C 1 83 ? 39.864 24.719 36.317 1.00 76.86 80 GLU C CA 1
ATOM 4268 C C . GLU C 1 83 ? 40.284 25.457 35.041 1.00 81.98 80 GLU C C 1
ATOM 4269 O O . GLU C 1 83 ? 41.445 25.343 34.628 1.00 81.49 80 GLU C O 1
ATOM 4275 N N . VAL C 1 84 ? 39.338 26.207 34.426 1.00 78.78 81 VAL C N 1
ATOM 4276 C CA . VAL C 1 84 ? 39.589 26.985 33.206 1.00 79.66 81 VAL C CA 1
ATOM 4277 C C . VAL C 1 84 ? 40.664 28.037 33.487 1.00 85.64 81 VAL C C 1
ATOM 4278 O O . VAL C 1 84 ? 41.616 28.143 32.718 1.00 85.44 81 VAL C O 1
ATOM 4282 N N . ARG C 1 85 ? 40.522 28.786 34.604 1.00 82.46 82 ARG C N 1
ATOM 4283 C CA . ARG C 1 85 ? 41.459 29.828 35.015 1.00 82.00 82 ARG C CA 1
ATOM 4284 C C . ARG C 1 85 ? 42.817 29.231 35.291 1.00 83.79 82 ARG C C 1
ATOM 4285 O O . ARG C 1 85 ? 43.792 29.735 34.750 1.00 83.88 82 ARG C O 1
ATOM 4293 N N . GLU C 1 86 ? 42.884 28.147 36.084 1.00 78.60 83 GLU C N 1
ATOM 4294 C CA . GLU C 1 86 ? 44.137 27.454 36.420 1.00 77.32 83 GLU C CA 1
ATOM 4295 C C . GLU C 1 86 ? 44.880 27.010 35.169 1.00 76.21 83 GLU C C 1
ATOM 4296 O O . GLU C 1 86 ? 46.079 27.261 35.046 1.00 74.85 83 GLU C O 1
ATOM 4302 N N . TYR C 1 87 ? 44.160 26.359 34.237 1.00 70.14 84 TYR C N 1
ATOM 4303 C CA . TYR C 1 87 ? 44.754 25.842 33.008 1.00 68.14 84 TYR C CA 1
ATOM 4304 C C . TYR C 1 87 ? 45.112 26.985 32.024 1.00 70.17 84 TYR C C 1
ATOM 4305 O O . TYR C 1 87 ? 46.180 26.918 31.404 1.00 68.11 84 TYR C O 1
ATOM 4314 N N . ARG C 1 88 ? 44.286 28.066 31.954 1.00 65.89 85 ARG C N 1
ATOM 4315 C CA . ARG C 1 88 ? 44.598 29.242 31.130 1.00 65.15 85 ARG C CA 1
ATOM 4316 C C . ARG C 1 88 ? 45.913 29.860 31.644 1.00 70.62 85 ARG C C 1
ATOM 4317 O O . ARG C 1 88 ? 46.752 30.239 30.836 1.00 70.69 85 ARG C O 1
ATOM 4325 N N . GLU C 1 89 ? 46.102 29.911 32.986 1.00 68.10 86 GLU C N 1
ATOM 4326 C CA . GLU C 1 89 ? 47.302 30.399 33.671 1.00 67.76 86 GLU C CA 1
ATOM 4327 C C . GLU C 1 89 ? 48.532 29.540 33.363 1.00 71.59 86 GLU C C 1
ATOM 4328 O O . GLU C 1 89 ? 49.610 30.093 33.201 1.00 71.52 86 GLU C O 1
ATOM 4334 N N . LYS C 1 90 ? 48.367 28.192 33.276 1.00 68.36 87 LYS C N 1
ATOM 4335 C CA . LYS C 1 90 ? 49.428 27.231 32.959 1.00 68.44 87 LYS C CA 1
ATOM 4336 C C . LYS C 1 90 ? 49.997 27.504 31.554 1.00 74.65 87 LYS C C 1
ATOM 4337 O O . LYS C 1 90 ? 51.211 27.698 31.410 1.00 76.60 87 LYS C O 1
ATOM 4343 N N . VAL C 1 91 ? 49.103 27.570 30.542 1.00 70.14 88 VAL C N 1
ATOM 4344 C CA . VAL C 1 91 ? 49.404 27.860 29.133 1.00 69.43 88 VAL C CA 1
ATOM 4345 C C . VAL C 1 91 ? 50.073 29.246 29.014 1.00 73.17 88 VAL C C 1
ATOM 4346 O O . VAL C 1 91 ? 51.088 29.380 28.331 1.00 72.99 88 VAL C O 1
ATOM 4350 N N . GLU C 1 92 ? 49.514 30.250 29.708 1.00 69.12 89 GLU C N 1
ATOM 4351 C CA . GLU C 1 92 ? 49.981 31.627 29.721 1.00 69.23 89 GLU C CA 1
ATOM 4352 C C . GLU C 1 92 ? 51.418 31.743 30.217 1.00 72.95 89 GLU C C 1
ATOM 4353 O O . GLU C 1 92 ? 52.218 32.419 29.584 1.00 72.44 89 GLU C O 1
ATOM 4359 N N . THR C 1 93 ? 51.744 31.077 31.326 1.00 69.86 90 THR C N 1
ATOM 4360 C CA . THR C 1 93 ? 53.081 31.060 31.933 1.00 69.50 90 THR C CA 1
ATOM 4361 C C . THR C 1 93 ? 54.096 30.431 30.964 1.00 71.63 90 THR C C 1
ATOM 4362 O O . THR C 1 93 ? 55.233 30.901 30.831 1.00 71.64 90 THR C O 1
ATOM 4366 N N . GLU C 1 94 ? 53.660 29.384 30.290 1.00 66.15 91 GLU C N 1
ATOM 4367 C CA . GLU C 1 94 ? 54.458 28.645 29.333 1.00 66.63 91 GLU C CA 1
ATOM 4368 C C . GLU C 1 94 ? 54.776 29.515 28.107 1.00 72.01 91 GLU C C 1
ATOM 4369 O O . GLU C 1 94 ? 55.943 29.575 27.697 1.00 72.38 91 GLU C O 1
ATOM 4375 N N . LEU C 1 95 ? 53.742 30.224 27.572 1.00 67.47 92 LEU C N 1
ATOM 4376 C CA . LEU C 1 95 ? 53.815 31.159 26.450 1.00 66.79 92 LEU C CA 1
ATOM 4377 C C . LEU C 1 95 ? 54.832 32.240 26.785 1.00 73.34 92 LEU C C 1
ATOM 4378 O O . LEU C 1 95 ? 55.694 32.532 25.961 1.00 74.42 92 LEU C O 1
ATOM 4383 N N . GLN C 1 96 ? 54.726 32.825 28.002 1.00 70.62 93 GLN C N 1
ATOM 4384 C CA . GLN C 1 96 ? 55.612 33.878 28.520 1.00 70.35 93 GLN C CA 1
ATOM 4385 C C . GLN C 1 96 ? 57.073 33.442 28.544 1.00 73.06 93 GLN C C 1
ATOM 4386 O O . GLN C 1 96 ? 57.952 34.246 28.228 1.00 71.83 93 GLN C O 1
ATOM 4392 N N . GLY C 1 97 ? 57.303 32.169 28.872 1.00 69.17 94 GLY C N 1
ATOM 4393 C CA . GLY C 1 97 ? 58.638 31.577 28.915 1.00 68.81 94 GLY C CA 1
ATOM 4394 C C . GLY C 1 97 ? 59.319 31.540 27.563 1.00 71.72 94 GLY C C 1
ATOM 4395 O O . GLY C 1 97 ? 60.523 31.797 27.452 1.00 71.56 94 GLY C O 1
ATOM 4396 N N . VAL C 1 98 ? 58.537 31.243 26.523 1.00 68.03 95 VAL C N 1
ATOM 4397 C CA . VAL C 1 98 ? 59.011 31.178 25.133 1.00 68.21 95 VAL C CA 1
ATOM 4398 C C . VAL C 1 98 ? 59.363 32.596 24.626 1.00 73.02 95 VAL C C 1
ATOM 4399 O O . VAL C 1 98 ? 60.434 32.778 24.038 1.00 73.24 95 VAL C O 1
ATOM 4403 N N . CYS C 1 99 ? 58.488 33.601 24.908 1.00 68.70 96 CYS C N 1
ATOM 4404 C CA . CYS C 1 99 ? 58.710 34.996 24.519 1.00 67.90 96 CYS C CA 1
ATOM 4405 C C . CYS C 1 99 ? 59.958 35.545 25.172 1.00 70.09 96 CYS C C 1
ATOM 4406 O O . CYS C 1 99 ? 60.753 36.183 24.492 1.00 68.77 96 CYS C O 1
ATOM 4409 N N . ASP C 1 100 ? 60.147 35.264 26.476 1.00 66.47 97 ASP C N 1
ATOM 4410 C CA . ASP C 1 100 ? 61.312 35.689 27.235 1.00 66.37 97 ASP C CA 1
ATOM 4411 C C . ASP C 1 100 ? 62.617 35.075 26.681 1.00 69.98 97 ASP C C 1
ATOM 4412 O O . ASP C 1 100 ? 63.649 35.743 26.692 1.00 69.77 97 ASP C O 1
ATOM 4417 N N . THR C 1 101 ? 62.556 33.822 26.169 1.00 66.42 98 THR C N 1
ATOM 4418 C CA . THR C 1 101 ? 63.685 33.100 25.561 1.00 65.36 98 THR C CA 1
ATOM 4419 C C . THR C 1 101 ? 64.083 33.762 24.243 1.00 68.29 98 THR C C 1
ATOM 4420 O O . THR C 1 101 ? 65.273 34.001 24.008 1.00 68.95 98 THR C O 1
ATOM 4424 N N . VAL C 1 102 ? 63.083 34.031 23.379 1.00 61.94 99 VAL C N 1
ATOM 4425 C CA . VAL C 1 102 ? 63.281 34.679 22.084 1.00 60.22 99 VAL C CA 1
ATOM 4426 C C . VAL C 1 102 ? 63.866 36.091 22.295 1.00 63.78 99 VAL C C 1
ATOM 4427 O O . VAL C 1 102 ? 64.866 36.433 21.659 1.00 62.63 99 VAL C O 1
ATOM 4431 N N . LEU C 1 103 ? 63.246 36.892 23.194 1.00 59.64 100 LEU C N 1
ATOM 4432 C CA . LEU C 1 103 ? 63.664 38.264 23.467 1.00 58.91 100 LEU C CA 1
ATOM 4433 C C . LEU C 1 103 ? 65.079 38.318 24.020 1.00 65.03 100 LEU C C 1
ATOM 4434 O O . LEU C 1 103 ? 65.835 39.188 23.614 1.00 64.32 100 LEU C O 1
ATOM 4439 N N . GLY C 1 104 ? 65.452 37.318 24.830 1.00 63.61 101 GLY C N 1
ATOM 4440 C CA . GLY C 1 104 ? 66.797 37.155 25.368 1.00 63.29 101 GLY C CA 1
ATOM 4441 C C . GLY C 1 104 ? 67.827 36.900 24.275 1.00 67.94 101 GLY C C 1
ATOM 4442 O O . GLY C 1 104 ? 68.906 37.501 24.295 1.00 66.48 101 GLY C O 1
ATOM 4443 N N . LEU C 1 105 ? 67.482 36.032 23.280 1.00 65.58 102 LEU C N 1
ATOM 4444 C CA . LEU C 1 105 ? 68.353 35.734 22.134 1.00 66.73 102 LEU C CA 1
ATOM 4445 C C . LEU C 1 105 ? 68.568 36.965 21.284 1.00 75.27 102 LEU C C 1
ATOM 4446 O O . LEU C 1 105 ? 69.685 37.218 20.836 1.00 76.81 102 LEU C O 1
ATOM 4451 N N . LEU C 1 106 ? 67.496 37.735 21.068 1.00 72.83 103 LEU C N 1
ATOM 4452 C CA . LEU C 1 106 ? 67.545 38.960 20.286 1.00 72.63 103 LEU C CA 1
ATOM 4453 C C . LEU C 1 106 ? 68.440 40.007 20.935 1.00 77.01 103 LEU C C 1
ATOM 4454 O O . LEU C 1 106 ? 69.290 40.574 20.252 1.00 76.80 103 LEU C O 1
ATOM 4459 N N . ASP C 1 107 ? 68.281 40.240 22.254 1.00 73.95 104 ASP C N 1
ATOM 4460 C CA . ASP C 1 107 ? 69.054 41.246 22.976 1.00 74.23 104 ASP C CA 1
ATOM 4461 C C . ASP C 1 107 ? 70.511 40.847 23.214 1.00 80.06 104 ASP C C 1
ATOM 4462 O O . ASP C 1 107 ? 71.401 41.695 23.108 1.00 80.53 104 ASP C O 1
ATOM 4467 N N . SER C 1 108 ? 70.763 39.567 23.499 1.00 75.80 105 SER C N 1
ATOM 4468 C CA . SER C 1 108 ? 72.105 39.087 23.796 1.00 75.35 105 SER C CA 1
ATOM 4469 C C . SER C 1 108 ? 72.964 38.701 22.588 1.00 79.18 105 SER C C 1
ATOM 4470 O O . SER C 1 108 ? 74.199 38.701 22.720 1.00 79.62 105 SER C O 1
ATOM 4473 N N . HIS C 1 109 ? 72.342 38.322 21.447 1.00 74.73 106 HIS C N 1
ATOM 4474 C CA . HIS C 1 109 ? 73.091 37.822 20.290 1.00 75.08 106 HIS C CA 1
ATOM 4475 C C . HIS C 1 109 ? 72.716 38.354 18.909 1.00 81.34 106 HIS C C 1
ATOM 4476 O O . HIS C 1 109 ? 73.611 38.451 18.056 1.00 80.65 106 HIS C O 1
ATOM 4483 N N . LEU C 1 110 ? 71.393 38.563 18.645 1.00 79.24 107 LEU C N 1
ATOM 4484 C CA . LEU C 1 110 ? 70.873 38.863 17.311 1.00 79.17 107 LEU C CA 1
ATOM 4485 C C . LEU C 1 110 ? 70.824 40.344 16.915 1.00 82.79 107 LEU C C 1
ATOM 4486 O O . LEU C 1 110 ? 71.304 40.657 15.825 1.00 80.92 107 LEU C O 1
ATOM 4491 N N . ILE C 1 111 ? 70.245 41.235 17.753 1.00 81.13 108 ILE C N 1
ATOM 4492 C CA . ILE C 1 111 ? 70.165 42.687 17.491 1.00 81.46 108 ILE C CA 1
ATOM 4493 C C . ILE C 1 111 ? 71.545 43.337 17.747 1.00 89.19 108 ILE C C 1
ATOM 4494 O O . ILE C 1 111 ? 72.054 43.313 18.876 1.00 88.55 108 ILE C O 1
ATOM 4499 N N . LYS C 1 112 ? 72.132 43.909 16.683 1.00 89.20 109 LYS C N 1
ATOM 4500 C CA . LYS C 1 112 ? 73.420 44.621 16.691 1.00 91.35 109 LYS C CA 1
ATOM 4501 C C . LYS C 1 112 ? 73.365 45.915 15.801 1.00 100.63 109 LYS C C 1
ATOM 4502 O O . LYS C 1 112 ? 72.685 45.927 14.765 1.00 99.86 109 LYS C O 1
ATOM 4508 N N . GLU C 1 113 ? 74.087 46.992 16.214 1.00 101.32 110 GLU C N 1
ATOM 4509 C CA . GLU C 1 113 ? 74.148 48.291 15.506 1.00 102.56 110 GLU C CA 1
ATOM 4510 C C . GLU C 1 113 ? 74.818 48.193 14.117 1.00 109.84 110 GLU C C 1
ATOM 4511 O O . GLU C 1 113 ? 74.361 48.829 13.155 1.00 108.86 110 GLU C O 1
ATOM 4517 N N . ALA C 1 114 ? 75.878 47.361 14.023 1.00 108.94 111 ALA C N 1
ATOM 4518 C CA . ALA C 1 114 ? 76.634 47.083 12.799 1.00 109.42 111 ALA C CA 1
ATOM 4519 C C . ALA C 1 114 ? 76.005 45.885 12.053 1.00 114.11 111 ALA C C 1
ATOM 4520 O O . ALA C 1 114 ? 76.058 44.749 12.541 1.00 114.21 111 ALA C O 1
ATOM 4522 N N . GLY C 1 115 ? 75.396 46.160 10.899 1.00 110.23 112 GLY C N 1
ATOM 4523 C CA . GLY C 1 115 ? 74.763 45.133 10.076 1.00 109.64 112 GLY C CA 1
ATOM 4524 C C . GLY C 1 115 ? 73.845 45.666 8.993 1.00 112.41 112 GLY C C 1
ATOM 4525 O O . GLY C 1 115 ? 73.399 46.820 9.067 1.00 111.79 112 GLY C O 1
ATOM 4526 N N . ASP C 1 116 ? 73.552 44.805 7.973 1.00 107.75 113 ASP C N 1
ATOM 4527 C CA . ASP C 1 116 ? 72.675 45.137 6.843 1.00 106.48 113 ASP C CA 1
ATOM 4528 C C . ASP C 1 116 ? 71.290 45.505 7.338 1.00 108.45 113 ASP C C 1
ATOM 4529 O O . ASP C 1 116 ? 70.803 44.918 8.311 1.00 107.37 113 ASP C O 1
ATOM 4534 N N . ALA C 1 117 ? 70.688 46.520 6.697 1.00 104.18 114 ALA C N 1
ATOM 4535 C CA . ALA C 1 117 ? 69.374 47.069 7.031 1.00 103.26 114 ALA C CA 1
ATOM 4536 C C . ALA C 1 117 ? 68.287 46.017 7.187 1.00 105.56 114 ALA C C 1
ATOM 4537 O O . ALA C 1 117 ? 67.530 46.079 8.157 1.00 105.60 114 ALA C O 1
ATOM 4539 N N . GLU C 1 118 ? 68.237 45.042 6.246 1.00 99.73 115 GLU C N 1
ATOM 4540 C CA . GLU C 1 118 ? 67.280 43.939 6.209 1.00 98.01 115 GLU C CA 1
ATOM 4541 C C . GLU C 1 118 ? 67.333 43.095 7.474 1.00 97.18 115 GLU C C 1
ATOM 4542 O O . GLU C 1 118 ? 66.283 42.820 8.055 1.00 95.31 115 GLU C O 1
ATOM 4548 N N . SER C 1 119 ? 68.545 42.690 7.902 1.00 91.59 116 SER C N 1
ATOM 4549 C CA . SER C 1 119 ? 68.730 41.899 9.115 1.00 89.72 116 SER C CA 1
ATOM 4550 C C . SER C 1 119 ? 68.340 42.748 10.329 1.00 91.98 116 SER C C 1
ATOM 4551 O O . SER C 1 119 ? 67.501 42.324 11.117 1.00 92.53 116 SER C O 1
ATOM 4554 N N . ARG C 1 120 ? 68.883 43.971 10.426 1.00 86.30 117 ARG C N 1
ATOM 4555 C CA . ARG C 1 120 ? 68.592 44.916 11.505 1.00 85.33 117 ARG C CA 1
ATOM 4556 C C . ARG C 1 120 ? 67.079 45.143 11.711 1.00 86.96 117 ARG C C 1
ATOM 4557 O O . ARG C 1 120 ? 66.629 45.170 12.856 1.00 85.75 117 ARG C O 1
ATOM 4565 N N . VAL C 1 121 ? 66.302 45.256 10.602 1.00 82.63 118 VAL C N 1
ATOM 4566 C CA . VAL C 1 121 ? 64.841 45.426 10.603 1.00 80.77 118 VAL C CA 1
ATOM 4567 C C . VAL C 1 121 ? 64.134 44.117 11.003 1.00 80.11 118 VAL C C 1
ATOM 4568 O O . VAL C 1 121 ? 63.189 44.169 11.787 1.00 78.28 118 VAL C O 1
ATOM 4572 N N . PHE C 1 122 ? 64.602 42.955 10.477 1.00 75.10 119 PHE C N 1
ATOM 4573 C CA . PHE C 1 122 ? 64.044 41.620 10.752 1.00 74.00 119 PHE C CA 1
ATOM 4574 C C . PHE C 1 122 ? 63.989 41.337 12.249 1.00 74.98 119 PHE C C 1
ATOM 4575 O O . PHE C 1 122 ? 62.941 40.911 12.747 1.00 76.01 119 PHE C O 1
ATOM 4583 N N . TYR C 1 123 ? 65.125 41.564 12.949 1.00 67.02 120 TYR C N 1
ATOM 4584 C CA . TYR C 1 123 ? 65.298 41.325 14.385 1.00 64.18 120 TYR C CA 1
ATOM 4585 C C . TYR C 1 123 ? 64.488 42.297 15.250 1.00 65.36 120 TYR C C 1
ATOM 4586 O O . TYR C 1 123 ? 63.857 41.846 16.214 1.00 64.34 120 TYR C O 1
ATOM 4595 N N . LEU C 1 124 ? 64.467 43.610 14.889 1.00 58.69 121 LEU C N 1
ATOM 4596 C CA . LEU C 1 124 ? 63.675 44.608 15.602 1.00 58.54 121 LEU C CA 1
ATOM 4597 C C . LEU C 1 124 ? 62.178 44.343 15.412 1.00 62.78 121 LEU C C 1
ATOM 4598 O O . LEU C 1 124 ? 61.401 44.642 16.312 1.00 62.84 121 LEU C O 1
ATOM 4603 N N . LYS C 1 125 ? 61.775 43.762 14.257 1.00 60.25 122 LYS C N 1
ATOM 4604 C CA . LYS C 1 125 ? 60.387 43.387 13.963 1.00 60.73 122 LYS C CA 1
ATOM 4605 C C . LYS C 1 125 ? 60.028 42.245 14.919 1.00 68.00 122 LYS C C 1
ATOM 4606 O O . LYS C 1 125 ? 58.994 42.303 15.594 1.00 66.85 122 LYS C O 1
ATOM 4612 N N . MET C 1 126 ? 60.934 41.272 15.018 1.00 67.27 123 MET C N 1
ATOM 4613 C CA . MET C 1 126 ? 60.785 40.104 15.917 1.00 67.85 123 MET C CA 1
ATOM 4614 C C . MET C 1 126 ? 60.644 40.603 17.354 1.00 70.94 123 MET C C 1
ATOM 4615 O O . MET C 1 126 ? 59.774 40.100 18.050 1.00 70.94 123 MET C O 1
ATOM 4620 N N . LYS C 1 127 ? 61.497 41.542 17.768 1.00 66.05 124 LYS C N 1
ATOM 4621 C CA . LYS C 1 127 ? 61.430 42.134 19.123 1.00 64.69 124 LYS C CA 1
ATOM 4622 C C . LYS C 1 127 ? 60.055 42.757 19.384 1.00 66.87 124 LYS C C 1
ATOM 4623 O O . LYS C 1 127 ? 59.508 42.618 20.487 1.00 65.98 124 LYS C O 1
ATOM 4629 N N . GLY C 1 128 ? 59.522 43.425 18.361 1.00 62.78 125 GLY C N 1
ATOM 4630 C CA . GLY C 1 128 ? 58.211 44.056 18.412 1.00 62.51 125 GLY C CA 1
ATOM 4631 C C . GLY C 1 128 ? 57.151 42.995 18.581 1.00 65.06 125 GLY C C 1
ATOM 4632 O O . GLY C 1 128 ? 56.327 43.073 19.498 1.00 63.93 125 GLY C O 1
ATOM 4633 N N . ASP C 1 129 ? 57.249 41.947 17.740 1.00 61.86 126 ASP C N 1
ATOM 4634 C CA . ASP C 1 129 ? 56.359 40.782 17.694 1.00 61.98 126 ASP C CA 1
ATOM 4635 C C . ASP C 1 129 ? 56.213 40.058 19.032 1.00 64.77 126 ASP C C 1
ATOM 4636 O O . ASP C 1 129 ? 55.097 39.840 19.499 1.00 63.58 126 ASP C O 1
ATOM 4641 N N . TYR C 1 130 ? 57.335 39.707 19.647 1.00 61.49 127 TYR C N 1
ATOM 4642 C CA . TYR C 1 130 ? 57.344 38.920 20.872 1.00 61.79 127 TYR C CA 1
ATOM 4643 C C . TYR C 1 130 ? 56.941 39.743 22.107 1.00 66.43 127 TYR C C 1
ATOM 4644 O O . TYR C 1 130 ? 56.357 39.175 23.039 1.00 65.27 127 TYR C O 1
ATOM 4653 N N . TYR C 1 131 ? 57.119 41.073 22.065 1.00 64.03 128 TYR C N 1
ATOM 4654 C CA . TYR C 1 131 ? 56.602 41.938 23.127 1.00 64.55 128 TYR C CA 1
ATOM 4655 C C . TYR C 1 131 ? 55.078 42.086 22.935 1.00 66.75 128 TYR C C 1
ATOM 4656 O O . TYR C 1 131 ? 54.332 42.096 23.914 1.00 66.10 128 TYR C O 1
ATOM 4665 N N . ARG C 1 132 ? 54.629 42.099 21.665 1.00 61.61 129 ARG C N 1
ATOM 4666 C CA . ARG C 1 132 ? 53.214 42.132 21.308 1.00 61.22 129 ARG C CA 1
ATOM 4667 C C . ARG C 1 132 ? 52.519 40.869 21.815 1.00 65.09 129 ARG C C 1
ATOM 4668 O O . ARG C 1 132 ? 51.403 40.953 22.317 1.00 64.09 129 ARG C O 1
ATOM 4676 N N . TYR C 1 133 ? 53.188 39.713 21.716 1.00 64.24 130 TYR C N 1
ATOM 4677 C CA . TYR C 1 133 ? 52.612 38.457 22.205 1.00 65.56 130 TYR C CA 1
ATOM 4678 C C . TYR C 1 133 ? 52.486 38.478 23.746 1.00 72.15 130 TYR C C 1
ATOM 4679 O O . TYR C 1 133 ? 51.481 37.998 24.280 1.00 72.89 130 TYR C O 1
ATOM 4688 N N . LEU C 1 134 ? 53.454 39.104 24.442 1.00 68.07 131 LEU C N 1
ATOM 4689 C CA . LEU C 1 134 ? 53.410 39.258 25.893 1.00 68.27 131 LEU C CA 1
ATOM 4690 C C . LEU C 1 134 ? 52.265 40.180 26.294 1.00 73.63 131 LEU C C 1
ATOM 4691 O O . LEU C 1 134 ? 51.585 39.908 27.285 1.00 74.32 131 LEU C O 1
ATOM 4696 N N . ALA C 1 135 ? 52.056 41.259 25.503 1.00 69.45 132 ALA C N 1
ATOM 4697 C CA . ALA C 1 135 ? 51.014 42.268 25.675 1.00 69.09 132 ALA C CA 1
ATOM 4698 C C . ALA C 1 135 ? 49.601 41.709 25.469 1.00 73.40 132 ALA C C 1
ATOM 4699 O O . ALA C 1 135 ? 48.661 42.208 26.087 1.00 73.21 132 ALA C O 1
ATOM 4701 N N . GLU C 1 136 ? 49.446 40.687 24.604 1.00 70.24 133 GLU C N 1
ATOM 4702 C CA . GLU C 1 136 ? 48.167 40.020 24.338 1.00 69.92 133 GLU C CA 1
ATOM 4703 C C . GLU C 1 136 ? 47.588 39.374 25.616 1.00 77.75 133 GLU C C 1
ATOM 4704 O O . GLU C 1 136 ? 46.364 39.286 25.772 1.00 78.88 133 GLU C O 1
ATOM 4710 N N . VAL C 1 137 ? 48.471 38.911 26.510 1.00 75.71 134 VAL C N 1
ATOM 4711 C CA . VAL C 1 137 ? 48.104 38.208 27.740 1.00 77.04 134 VAL C CA 1
ATOM 4712 C C . VAL C 1 137 ? 48.305 39.068 29.009 1.00 85.71 134 VAL C C 1
ATOM 4713 O O . VAL C 1 137 ? 47.814 38.674 30.077 1.00 85.64 134 VAL C O 1
ATOM 4717 N N . ALA C 1 138 ? 49.041 40.215 28.898 1.00 84.69 135 ALA C N 1
ATOM 4718 C CA . ALA C 1 138 ? 49.352 41.111 30.029 1.00 84.74 135 ALA C CA 1
ATOM 4719 C C . ALA C 1 138 ? 48.128 41.878 30.503 1.00 92.13 135 ALA C C 1
ATOM 4720 O O . ALA C 1 138 ? 47.356 42.384 29.683 1.00 90.83 135 ALA C O 1
ATOM 4722 N N . THR C 1 139 ? 47.923 41.915 31.830 1.00 93.03 136 THR C N 1
ATOM 4723 C CA . THR C 1 139 ? 46.772 42.592 32.445 1.00 94.85 136 THR C CA 1
ATOM 4724 C C . THR C 1 139 ? 47.160 43.543 33.586 1.00 102.78 136 THR C C 1
ATOM 4725 O O . THR C 1 139 ? 46.466 44.551 33.798 1.00 102.00 136 THR C O 1
ATOM 4729 N N . GLY C 1 140 ? 48.226 43.196 34.324 1.00 102.36 137 GLY C N 1
ATOM 4730 C CA . GLY C 1 140 ? 48.674 43.946 35.498 1.00 103.53 137 GLY C CA 1
ATOM 4731 C C . GLY C 1 140 ? 49.252 45.329 35.256 1.00 110.53 137 GLY C C 1
ATOM 4732 O O . GLY C 1 140 ? 48.907 46.011 34.280 1.00 110.08 137 GLY C O 1
ATOM 4733 N N . ASP C 1 141 ? 50.109 45.778 36.196 1.00 108.51 138 ASP C N 1
ATOM 4734 C CA . ASP C 1 141 ? 50.788 47.083 36.113 1.00 108.52 138 ASP C CA 1
ATOM 4735 C C . ASP C 1 141 ? 51.980 47.002 35.137 1.00 109.86 138 ASP C C 1
ATOM 4736 O O . ASP C 1 141 ? 52.375 48.011 34.542 1.00 109.20 138 ASP C O 1
ATOM 4741 N N . ASP C 1 142 ? 52.504 45.770 34.948 1.00 104.18 139 ASP C N 1
ATOM 4742 C CA . ASP C 1 142 ? 53.570 45.389 34.025 1.00 102.84 139 ASP C CA 1
ATOM 4743 C C . ASP C 1 142 ? 53.095 45.628 32.565 1.00 102.78 139 ASP C C 1
ATOM 4744 O O . ASP C 1 142 ? 53.917 45.980 31.717 1.00 102.19 139 ASP C O 1
ATOM 4749 N N . LYS C 1 143 ? 51.762 45.487 32.299 1.00 96.12 140 LYS C N 1
ATOM 4750 C CA . LYS C 1 143 ? 51.113 45.659 30.989 1.00 94.71 140 LYS C CA 1
ATOM 4751 C C . LYS C 1 143 ? 51.620 46.852 30.151 1.00 96.81 140 LYS C C 1
ATOM 4752 O O . LYS C 1 143 ? 52.032 46.636 29.011 1.00 97.07 140 LYS C O 1
ATOM 4758 N N . LYS C 1 144 ? 51.566 48.092 30.690 1.00 90.77 141 LYS C N 1
ATOM 4759 C CA . LYS C 1 144 ? 52.014 49.293 29.980 1.00 89.37 141 LYS C CA 1
ATOM 4760 C C . LYS C 1 144 ? 53.511 49.294 29.653 1.00 90.46 141 LYS C C 1
ATOM 4761 O O . LYS C 1 144 ? 53.875 49.798 28.591 1.00 89.90 141 LYS C O 1
ATOM 4767 N N . ARG C 1 145 ? 54.345 48.679 30.487 1.00 85.76 142 ARG C N 1
ATOM 4768 C CA . ARG C 1 145 ? 55.800 48.679 30.185 1.00 84.66 142 ARG C CA 1
ATOM 4769 C C . ARG C 1 145 ? 56.082 47.788 28.973 1.00 85.97 142 ARG C C 1
ATOM 4770 O O . ARG C 1 145 ? 56.969 48.139 28.184 1.00 86.58 142 ARG C O 1
ATOM 4778 N N . ILE C 1 146 ? 55.348 46.682 28.854 1.00 78.41 143 ILE C N 1
ATOM 4779 C CA . ILE C 1 146 ? 55.439 45.732 27.730 1.00 76.57 143 ILE C CA 1
ATOM 4780 C C . ILE C 1 146 ? 54.995 46.415 26.421 1.00 78.57 143 ILE C C 1
ATOM 4781 O O . ILE C 1 146 ? 55.720 46.338 25.429 1.00 77.57 143 ILE C O 1
ATOM 4786 N N . ILE C 1 147 ? 53.802 47.068 26.420 1.00 75.14 144 ILE C N 1
ATOM 4787 C CA . ILE C 1 147 ? 53.237 47.758 25.248 1.00 75.22 144 ILE C CA 1
ATOM 4788 C C . ILE C 1 147 ? 54.263 48.740 24.687 1.00 80.93 144 ILE C C 1
ATOM 4789 O O . ILE C 1 147 ? 54.519 48.711 23.486 1.00 82.47 144 ILE C O 1
ATOM 4794 N N . ASP C 1 148 ? 54.891 49.545 25.574 1.00 76.24 145 ASP C N 1
ATOM 4795 C CA . ASP C 1 148 ? 55.958 50.515 25.292 1.00 75.89 145 ASP C CA 1
ATOM 4796 C C . ASP C 1 148 ? 57.207 49.873 24.655 1.00 76.50 145 ASP C C 1
ATOM 4797 O O . ASP C 1 148 ? 57.779 50.424 23.709 1.00 75.48 145 ASP C O 1
ATOM 4802 N N . SER C 1 149 ? 57.652 48.737 25.207 1.00 71.45 146 SER C N 1
ATOM 4803 C CA . SER C 1 149 ? 58.794 47.990 24.689 1.00 71.42 146 SER C CA 1
ATOM 4804 C C . SER C 1 149 ? 58.504 47.520 23.243 1.00 76.23 146 SER C C 1
ATOM 4805 O O . SER C 1 149 ? 59.403 47.588 22.398 1.00 76.57 146 SER C O 1
ATOM 4808 N N . ALA C 1 150 ? 57.223 47.112 22.955 1.00 71.86 147 ALA C N 1
ATOM 4809 C CA . ALA C 1 150 ? 56.731 46.700 21.633 1.00 70.95 147 ALA C CA 1
ATOM 4810 C C . ALA C 1 150 ? 56.720 47.884 20.673 1.00 76.06 147 ALA C C 1
ATOM 4811 O O . ALA C 1 150 ? 57.109 47.735 19.516 1.00 76.13 147 ALA C O 1
ATOM 4813 N N . ARG C 1 151 ? 56.272 49.062 21.168 1.00 73.07 148 ARG C N 1
ATOM 4814 C CA . ARG C 1 151 ? 56.198 50.336 20.459 1.00 73.34 148 ARG C CA 1
ATOM 4815 C C . ARG C 1 151 ? 57.585 50.752 19.945 1.00 78.32 148 ARG C C 1
ATOM 4816 O O . ARG C 1 151 ? 57.715 51.004 18.745 1.00 78.56 148 ARG C O 1
ATOM 4824 N N . SER C 1 152 ? 58.616 50.778 20.850 1.00 75.05 149 SER C N 1
ATOM 4825 C CA . SER C 1 152 ? 60.022 51.153 20.590 1.00 74.46 149 SER C CA 1
ATOM 4826 C C . SER C 1 152 ? 60.695 50.295 19.510 1.00 77.61 149 SER C C 1
ATOM 4827 O O . SER C 1 152 ? 61.331 50.851 18.609 1.00 76.06 149 SER C O 1
ATOM 4830 N N . ALA C 1 153 ? 60.557 48.946 19.604 1.00 74.06 150 ALA C N 1
ATOM 4831 C CA . ALA C 1 153 ? 61.115 47.993 18.638 1.00 73.65 150 ALA C CA 1
ATOM 4832 C C . ALA C 1 153 ? 60.589 48.279 17.218 1.00 77.05 150 ALA C C 1
ATOM 4833 O O . ALA C 1 153 ? 61.376 48.541 16.305 1.00 76.12 150 ALA C O 1
ATOM 4835 N N . TYR C 1 154 ? 59.253 48.310 17.074 1.00 73.78 151 TYR C N 1
ATOM 4836 C CA . TYR C 1 154 ? 58.557 48.580 15.835 1.00 73.61 151 TYR C CA 1
ATOM 4837 C C . TYR C 1 154 ? 58.909 49.967 15.276 1.00 78.83 151 TYR C C 1
ATOM 4838 O O . TYR C 1 154 ? 59.224 50.076 14.090 1.00 78.94 151 TYR C O 1
ATOM 4847 N N . GLN C 1 155 ? 58.922 51.005 16.127 1.00 74.83 152 GLN C N 1
ATOM 4848 C CA . GLN C 1 155 ? 59.255 52.359 15.677 1.00 74.43 152 GLN C CA 1
ATOM 4849 C C . GLN C 1 155 ? 60.693 52.481 15.158 1.00 79.63 152 GLN C C 1
ATOM 4850 O O . GLN C 1 155 ? 60.902 53.056 14.091 1.00 78.01 152 GLN C O 1
ATOM 4856 N N . GLU C 1 156 ? 61.669 51.914 15.892 1.00 78.89 153 GLU C N 1
ATOM 4857 C CA . GLU C 1 156 ? 63.083 51.902 15.506 1.00 79.49 153 GLU C CA 1
ATOM 4858 C C . GLU C 1 156 ? 63.259 51.167 14.157 1.00 84.85 153 GLU C C 1
ATOM 4859 O O . GLU C 1 156 ? 63.973 51.655 13.277 1.00 85.33 153 GLU C O 1
ATOM 4865 N N . ALA C 1 157 ? 62.573 50.022 14.002 1.00 81.18 154 ALA C N 1
ATOM 4866 C CA . ALA C 1 157 ? 62.568 49.231 12.780 1.00 82.13 154 ALA C CA 1
ATOM 4867 C C . ALA C 1 157 ? 61.965 50.025 11.620 1.00 88.02 154 ALA C C 1
ATOM 4868 O O . ALA C 1 157 ? 62.550 50.029 10.533 1.00 87.50 154 ALA C O 1
ATOM 4870 N N . MET C 1 158 ? 60.814 50.713 11.867 1.00 85.87 155 MET C N 1
ATOM 4871 C CA . MET C 1 158 ? 60.093 51.551 10.898 1.00 86.63 155 MET C CA 1
ATOM 4872 C C . MET C 1 158 ? 60.993 52.606 10.304 1.00 91.99 155 MET C C 1
ATOM 4873 O O . MET C 1 158 ? 60.999 52.796 9.086 1.00 90.90 155 MET C O 1
ATOM 4878 N N . ASP C 1 159 ? 61.761 53.292 11.168 1.00 90.82 156 ASP C N 1
ATOM 4879 C CA . ASP C 1 159 ? 62.695 54.339 10.757 1.00 90.95 156 ASP C CA 1
ATOM 4880 C C . ASP C 1 159 ? 63.770 53.789 9.802 1.00 93.67 156 ASP C C 1
ATOM 4881 O O . ASP C 1 159 ? 64.028 54.408 8.770 1.00 94.04 156 ASP C O 1
ATOM 4886 N N . ILE C 1 160 ? 64.313 52.589 10.094 1.00 87.28 157 ILE C N 1
ATOM 4887 C CA . ILE C 1 160 ? 65.305 51.957 9.226 1.00 85.61 157 ILE C CA 1
ATOM 4888 C C . ILE C 1 160 ? 64.676 51.527 7.885 1.00 89.43 157 ILE C C 1
ATOM 4889 O O . ILE C 1 160 ? 65.263 51.781 6.833 1.00 87.79 157 ILE C O 1
ATOM 4894 N N . SER C 1 161 ? 63.480 50.906 7.917 1.00 87.29 158 SER C N 1
ATOM 4895 C CA . SER C 1 161 ? 62.825 50.434 6.689 1.00 87.32 158 SER C CA 1
ATOM 4896 C C . SER C 1 161 ? 62.445 51.576 5.745 1.00 93.58 158 SER C C 1
ATOM 4897 O O . SER C 1 161 ? 62.600 51.442 4.528 1.00 92.42 158 SER C O 1
ATOM 4900 N N . LYS C 1 162 ? 61.989 52.704 6.313 1.00 92.82 159 LYS C N 1
ATOM 4901 C CA . LYS C 1 162 ? 61.607 53.892 5.551 1.00 94.52 159 LYS C CA 1
ATOM 4902 C C . LYS C 1 162 ? 62.811 54.611 4.917 1.00 101.72 159 LYS C C 1
ATOM 4903 O O . LYS C 1 162 ? 62.684 55.181 3.832 1.00 100.68 159 LYS C O 1
ATOM 4909 N N . LYS C 1 163 ? 63.986 54.503 5.560 1.00 101.61 160 LYS C N 1
ATOM 4910 C CA . LYS C 1 163 ? 65.246 55.101 5.113 1.00 102.68 160 LYS C CA 1
ATOM 4911 C C . LYS C 1 163 ? 66.045 54.230 4.140 1.00 107.34 160 LYS C C 1
ATOM 4912 O O . LYS C 1 163 ? 66.685 54.777 3.238 1.00 108.38 160 LYS C O 1
ATOM 4918 N N . GLU C 1 164 ? 66.035 52.897 4.327 1.00 102.24 161 GLU C N 1
ATOM 4919 C CA . GLU C 1 164 ? 66.851 51.980 3.530 1.00 101.86 161 GLU C CA 1
ATOM 4920 C C . GLU C 1 164 ? 66.112 51.026 2.583 1.00 107.05 161 GLU C C 1
ATOM 4921 O O . GLU C 1 164 ? 66.768 50.415 1.732 1.00 106.84 161 GLU C O 1
ATOM 4927 N N . MET C 1 165 ? 64.792 50.839 2.749 1.00 104.35 162 MET C N 1
ATOM 4928 C CA . MET C 1 165 ? 64.043 49.871 1.933 1.00 104.59 162 MET C CA 1
ATOM 4929 C C . MET C 1 165 ? 62.979 50.500 1.034 1.00 106.27 162 MET C C 1
ATOM 4930 O O . MET C 1 165 ? 62.372 51.484 1.452 1.00 105.58 162 MET C O 1
ATOM 4935 N N . PRO C 1 166 ? 62.700 49.939 -0.179 1.00 101.74 163 PRO C N 1
ATOM 4936 C CA . PRO C 1 166 ? 61.609 50.496 -1.005 1.00 101.18 163 PRO C CA 1
ATOM 4937 C C . PRO C 1 166 ? 60.236 50.078 -0.434 1.00 102.98 163 PRO C C 1
ATOM 4938 O O . PRO C 1 166 ? 60.178 49.062 0.282 1.00 102.84 163 PRO C O 1
ATOM 4942 N N . PRO C 1 167 ? 59.125 50.801 -0.742 1.00 97.15 164 PRO C N 1
ATOM 4943 C CA . PRO C 1 167 ? 57.815 50.441 -0.154 1.00 96.24 164 PRO C CA 1
ATOM 4944 C C . PRO C 1 167 ? 57.260 49.053 -0.502 1.00 97.92 164 PRO C C 1
ATOM 4945 O O . PRO C 1 167 ? 56.355 48.599 0.182 1.00 96.28 164 PRO C O 1
ATOM 4949 N N . THR C 1 168 ? 57.822 48.373 -1.519 1.00 94.72 165 THR C N 1
ATOM 4950 C CA . THR C 1 168 ? 57.429 47.023 -1.955 1.00 94.26 165 THR C CA 1
ATOM 4951 C C . THR C 1 168 ? 58.195 45.900 -1.242 1.00 98.62 165 THR C C 1
ATOM 4952 O O . THR C 1 168 ? 57.809 44.735 -1.382 1.00 99.20 165 THR C O 1
ATOM 4956 N N . ASN C 1 169 ? 59.265 46.231 -0.480 1.00 93.70 166 ASN C N 1
ATOM 4957 C CA . ASN C 1 169 ? 60.065 45.235 0.241 1.00 92.34 166 ASN C CA 1
ATOM 4958 C C . ASN C 1 169 ? 59.190 44.405 1.205 1.00 95.07 166 ASN C C 1
ATOM 4959 O O . ASN C 1 169 ? 58.453 44.991 2.000 1.00 94.26 166 ASN C O 1
ATOM 4964 N N . PRO C 1 170 ? 59.245 43.048 1.134 1.00 92.06 167 PRO C N 1
ATOM 4965 C CA . PRO C 1 170 ? 58.392 42.221 2.009 1.00 91.56 167 PRO C CA 1
ATOM 4966 C C . PRO C 1 170 ? 58.662 42.359 3.501 1.00 96.20 167 PRO C C 1
ATOM 4967 O O . PRO C 1 170 ? 57.710 42.276 4.280 1.00 96.61 167 PRO C O 1
ATOM 4971 N N . ILE C 1 171 ? 59.935 42.578 3.901 1.00 91.42 168 ILE C N 1
ATOM 4972 C CA . ILE C 1 171 ? 60.312 42.761 5.313 1.00 90.56 168 ILE C CA 1
ATOM 4973 C C . ILE C 1 171 ? 59.655 44.053 5.827 1.00 91.61 168 ILE C C 1
ATOM 4974 O O . ILE C 1 171 ? 59.013 44.030 6.878 1.00 90.25 168 ILE C O 1
ATOM 4979 N N . ARG C 1 172 ? 59.756 45.143 5.037 1.00 87.18 169 ARG C N 1
ATOM 4980 C CA . ARG C 1 172 ? 59.156 46.444 5.320 1.00 86.80 169 ARG C CA 1
ATOM 4981 C C . ARG C 1 172 ? 57.614 46.332 5.387 1.00 90.36 169 ARG C C 1
ATOM 4982 O O . ARG C 1 172 ? 57.011 46.852 6.333 1.00 90.49 169 ARG C O 1
ATOM 4990 N N . LEU C 1 173 ? 56.993 45.640 4.393 1.00 84.86 170 LEU C N 1
ATOM 4991 C CA . LEU C 1 173 ? 55.545 45.424 4.310 1.00 83.28 170 LEU C CA 1
ATOM 4992 C C . LEU C 1 173 ? 55.028 44.655 5.525 1.00 85.74 170 LEU C C 1
ATOM 4993 O O . LEU C 1 173 ? 53.996 45.029 6.081 1.00 85.59 170 LEU C O 1
ATOM 4998 N N . GLY C 1 174 ? 55.753 43.601 5.910 1.00 80.68 171 GLY C N 1
ATOM 4999 C CA . GLY C 1 174 ? 55.431 42.746 7.048 1.00 80.20 171 GLY C CA 1
ATOM 5000 C C . GLY C 1 174 ? 55.499 43.484 8.364 1.00 82.15 171 GLY C C 1
ATOM 5001 O O . GLY C 1 174 ? 54.607 43.352 9.206 1.00 80.91 171 GLY C O 1
ATOM 5002 N N . LEU C 1 175 ? 56.549 44.295 8.527 1.00 77.57 172 LEU C N 1
ATOM 5003 C CA . LEU C 1 175 ? 56.767 45.123 9.701 1.00 76.70 172 LEU C CA 1
ATOM 5004 C C . LEU C 1 175 ? 55.599 46.092 9.863 1.00 79.85 172 LEU C C 1
ATOM 5005 O O . LEU C 1 175 ? 55.005 46.137 10.938 1.00 80.50 172 LEU C O 1
ATOM 5010 N N . ALA C 1 176 ? 55.257 46.830 8.797 1.00 74.17 173 ALA C N 1
ATOM 5011 C CA . ALA C 1 176 ? 54.152 47.789 8.793 1.00 73.98 173 ALA C CA 1
ATOM 5012 C C . ALA C 1 176 ? 52.805 47.118 9.073 1.00 76.67 173 ALA C C 1
ATOM 5013 O O . ALA C 1 176 ? 51.979 47.710 9.768 1.00 76.94 173 ALA C O 1
ATOM 5015 N N . LEU C 1 177 ? 52.597 45.874 8.576 1.00 71.61 174 LEU C N 1
ATOM 5016 C CA . LEU C 1 177 ? 51.379 45.101 8.832 1.00 70.23 174 LEU C CA 1
ATOM 5017 C C . LEU C 1 177 ? 51.290 44.796 10.332 1.00 74.51 174 LEU C C 1
ATOM 5018 O O . LEU C 1 177 ? 50.265 45.081 10.945 1.00 74.50 174 LEU C O 1
ATOM 5023 N N . ASN C 1 178 ? 52.380 44.281 10.927 1.00 70.55 175 ASN C N 1
ATOM 5024 C CA . ASN C 1 178 ? 52.417 43.931 12.339 1.00 70.47 175 ASN C CA 1
ATOM 5025 C C . ASN C 1 178 ? 52.308 45.127 13.264 1.00 76.19 175 ASN C C 1
ATOM 5026 O O . ASN C 1 178 ? 51.614 45.023 14.276 1.00 76.19 175 ASN C O 1
ATOM 5031 N N . PHE C 1 179 ? 52.962 46.263 12.915 1.00 73.85 176 PHE C N 1
ATOM 5032 C CA . PHE C 1 179 ? 52.901 47.503 13.698 1.00 73.81 176 PHE C CA 1
ATOM 5033 C C . PHE C 1 179 ? 51.472 48.054 13.703 1.00 74.90 176 PHE C C 1
ATOM 5034 O O . PHE C 1 179 ? 51.029 48.537 14.748 1.00 73.01 176 PHE C O 1
ATOM 5042 N N . SER C 1 180 ? 50.751 47.959 12.551 1.00 71.44 177 SER C N 1
ATOM 5043 C CA . SER C 1 180 ? 49.347 48.421 12.423 1.00 71.43 177 SER C CA 1
ATOM 5044 C C . SER C 1 180 ? 48.413 47.522 13.267 1.00 77.13 177 SER C C 1
ATOM 5045 O O . SER C 1 180 ? 47.453 48.020 13.873 1.00 75.22 177 SER C O 1
ATOM 5048 N N . VAL C 1 181 ? 48.746 46.204 13.346 1.00 75.21 178 VAL C N 1
ATOM 5049 C CA . VAL C 1 181 ? 48.019 45.228 14.160 1.00 75.72 178 VAL C CA 1
ATOM 5050 C C . VAL C 1 181 ? 48.252 45.626 15.616 1.00 81.15 178 VAL C C 1
ATOM 5051 O O . VAL C 1 181 ? 47.285 45.675 16.380 1.00 82.59 178 VAL C O 1
ATOM 5055 N N . PHE C 1 182 ? 49.511 46.031 15.953 1.00 76.50 179 PHE C N 1
ATOM 5056 C CA . PHE C 1 182 ? 49.890 46.550 17.275 1.00 76.26 179 PHE C CA 1
ATOM 5057 C C . PHE C 1 182 ? 49.043 47.800 17.620 1.00 80.61 179 PHE C C 1
ATOM 5058 O O . PHE C 1 182 ? 48.588 47.915 18.755 1.00 78.97 179 PHE C O 1
ATOM 5066 N N . HIS C 1 183 ? 48.858 48.734 16.664 1.00 79.36 180 HIS C N 1
ATOM 5067 C CA . HIS C 1 183 ? 48.054 49.937 16.904 1.00 80.59 180 HIS C CA 1
ATOM 5068 C C . HIS C 1 183 ? 46.584 49.604 17.211 1.00 85.12 180 HIS C C 1
ATOM 5069 O O . HIS C 1 183 ? 46.077 50.106 18.207 1.00 84.01 180 HIS C O 1
ATOM 5076 N N . TYR C 1 184 ? 45.892 48.788 16.382 1.00 81.85 181 TYR C N 1
ATOM 5077 C CA . TYR C 1 184 ? 44.471 48.466 16.606 1.00 81.52 181 TYR C CA 1
ATOM 5078 C C . TYR C 1 184 ? 44.211 47.559 17.827 1.00 85.42 181 TYR C C 1
ATOM 5079 O O . TYR C 1 184 ? 43.380 47.886 18.682 1.00 83.81 181 TYR C O 1
ATOM 5088 N N . GLU C 1 185 ? 44.886 46.404 17.875 1.00 83.25 182 GLU C N 1
ATOM 5089 C CA . GLU C 1 185 ? 44.690 45.416 18.935 1.00 83.96 182 GLU C CA 1
ATOM 5090 C C . GLU C 1 185 ? 45.239 45.776 20.318 1.00 89.06 182 GLU C C 1
ATOM 5091 O O . GLU C 1 185 ? 44.559 45.550 21.325 1.00 88.29 182 GLU C O 1
ATOM 5097 N N . ILE C 1 186 ? 46.493 46.244 20.371 1.00 86.18 183 ILE C N 1
ATOM 5098 C CA . ILE C 1 186 ? 47.234 46.484 21.610 1.00 86.06 183 ILE C CA 1
ATOM 5099 C C . ILE C 1 186 ? 47.132 47.915 22.109 1.00 90.09 183 ILE C C 1
ATOM 5100 O O . ILE C 1 186 ? 46.690 48.133 23.236 1.00 89.34 183 ILE C O 1
ATOM 5105 N N . ALA C 1 187 ? 47.553 48.879 21.274 1.00 87.70 184 ALA C N 1
ATOM 5106 C CA . ALA C 1 187 ? 47.579 50.309 21.572 1.00 87.56 184 ALA C CA 1
ATOM 5107 C C . ALA C 1 187 ? 46.202 50.975 21.571 1.00 92.72 184 ALA C C 1
ATOM 5108 O O . ALA C 1 187 ? 46.097 52.128 21.995 1.00 92.72 184 ALA C O 1
ATOM 5110 N N . ASN C 1 188 ? 45.155 50.266 21.101 1.00 90.05 185 ASN C N 1
ATOM 5111 C CA . ASN C 1 188 ? 43.777 50.772 20.996 1.00 90.66 185 ASN C CA 1
ATOM 5112 C C . ASN C 1 188 ? 43.702 52.125 20.263 1.00 93.42 185 ASN C C 1
ATOM 5113 O O . ASN C 1 188 ? 43.019 53.052 20.701 1.00 93.62 185 ASN C O 1
ATOM 5118 N N . SER C 1 189 ? 44.428 52.201 19.135 1.00 88.10 186 SER C N 1
ATOM 5119 C CA . SER C 1 189 ? 44.539 53.325 18.214 1.00 86.66 186 SER C CA 1
ATOM 5120 C C . SER C 1 189 ? 44.034 52.862 16.829 1.00 89.38 186 SER C C 1
ATOM 5121 O O . SER C 1 189 ? 44.843 52.637 15.919 1.00 87.62 186 SER C O 1
ATOM 5124 N N . PRO C 1 190 ? 42.698 52.671 16.654 1.00 87.26 187 PRO C N 1
ATOM 5125 C CA . PRO C 1 190 ? 42.191 52.185 15.356 1.00 87.89 187 PRO C CA 1
ATOM 5126 C C . PRO C 1 190 ? 42.447 53.123 14.182 1.00 94.98 187 PRO C C 1
ATOM 5127 O O . PRO C 1 190 ? 42.598 52.655 13.058 1.00 94.41 187 PRO C O 1
ATOM 5131 N N . GLU C 1 191 ? 42.506 54.441 14.448 1.00 93.66 188 GLU C N 1
ATOM 5132 C CA . GLU C 1 191 ? 42.747 55.468 13.437 1.00 94.40 188 GLU C CA 1
ATOM 5133 C C . GLU C 1 191 ? 44.164 55.363 12.866 1.00 99.48 188 GLU C C 1
ATOM 5134 O O . GLU C 1 191 ? 44.319 55.363 11.642 1.00 100.25 188 GLU C O 1
ATOM 5140 N N . GLU C 1 192 ? 45.185 55.222 13.760 1.00 95.39 189 GLU C N 1
ATOM 5141 C CA . GLU C 1 192 ? 46.605 55.073 13.414 1.00 94.76 189 GLU C CA 1
ATOM 5142 C C . GLU C 1 192 ? 46.826 53.795 12.626 1.00 97.66 189 GLU C C 1
ATOM 5143 O O . GLU C 1 192 ? 47.629 53.786 11.694 1.00 97.55 189 GLU C O 1
ATOM 5149 N N . ALA C 1 193 ? 46.140 52.706 13.044 1.00 92.84 190 ALA C N 1
ATOM 5150 C CA . ALA C 1 193 ? 46.183 51.377 12.433 1.00 91.77 190 ALA C CA 1
ATOM 5151 C C . ALA C 1 193 ? 45.678 51.430 10.984 1.00 94.95 190 ALA C C 1
ATOM 5152 O O . ALA C 1 193 ? 46.410 51.027 10.071 1.00 94.51 190 ALA C O 1
ATOM 5154 N N . ILE C 1 194 ? 44.436 51.961 10.779 1.00 89.55 191 ILE C N 1
ATOM 5155 C CA . ILE C 1 194 ? 43.789 52.098 9.481 1.00 88.30 191 ILE C CA 1
ATOM 5156 C C . ILE C 1 194 ? 44.683 52.916 8.563 1.00 91.83 191 ILE C C 1
ATOM 5157 O O . ILE C 1 194 ? 44.949 52.499 7.432 1.00 90.03 191 ILE C O 1
ATOM 5162 N N . SER C 1 195 ? 45.190 54.046 9.085 1.00 90.34 192 SER C N 1
ATOM 5163 C CA . SER C 1 195 ? 46.067 54.972 8.376 1.00 90.88 192 SER C CA 1
ATOM 5164 C C . SER C 1 195 ? 47.349 54.284 7.915 1.00 91.95 192 SER C C 1
ATOM 5165 O O . SER C 1 195 ? 47.618 54.284 6.718 1.00 92.24 192 SER C O 1
ATOM 5168 N N . LEU C 1 196 ? 48.106 53.681 8.841 1.00 85.78 193 LEU C N 1
ATOM 5169 C CA . LEU C 1 196 ? 49.350 52.972 8.521 1.00 85.35 193 LEU C CA 1
ATOM 5170 C C . LEU C 1 196 ? 49.128 51.898 7.457 1.00 88.64 193 LEU C C 1
ATOM 5171 O O . LEU C 1 196 ? 49.850 51.890 6.467 1.00 87.92 193 LEU C O 1
ATOM 5176 N N . ALA C 1 197 ? 48.109 51.035 7.639 1.00 84.73 194 ALA C N 1
ATOM 5177 C CA . ALA C 1 197 ? 47.781 49.977 6.688 1.00 84.86 194 ALA C CA 1
ATOM 5178 C C . ALA C 1 197 ? 47.405 50.530 5.300 1.00 90.08 194 ALA C C 1
ATOM 5179 O O . ALA C 1 197 ? 47.929 50.032 4.293 1.00 88.73 194 ALA C O 1
ATOM 5181 N N . LYS C 1 198 ? 46.562 51.605 5.256 1.00 87.74 195 LYS C N 1
ATOM 5182 C CA . LYS C 1 198 ? 46.162 52.265 4.010 1.00 87.76 195 LYS C CA 1
ATOM 5183 C C . LYS C 1 198 ? 47.377 52.854 3.273 1.00 93.48 195 LYS C C 1
ATOM 5184 O O . LYS C 1 198 ? 47.560 52.572 2.088 1.00 93.79 195 LYS C O 1
ATOM 5190 N N . THR C 1 199 ? 48.219 53.621 3.986 1.00 90.68 196 THR C N 1
ATOM 5191 C CA . THR C 1 199 ? 49.447 54.247 3.475 1.00 90.96 196 THR C CA 1
ATOM 5192 C C . THR C 1 199 ? 50.412 53.194 2.918 1.00 95.97 196 THR C C 1
ATOM 5193 O O . THR C 1 199 ? 50.889 53.353 1.794 1.00 94.98 196 THR C O 1
ATOM 5197 N N . THR C 1 200 ? 50.682 52.123 3.700 1.00 93.71 197 THR C N 1
ATOM 5198 C CA . THR C 1 200 ? 51.585 51.021 3.346 1.00 93.86 197 THR C CA 1
ATOM 5199 C C . THR C 1 200 ? 51.147 50.323 2.053 1.00 99.57 197 THR C C 1
ATOM 5200 O O . THR C 1 200 ? 51.977 50.101 1.169 1.00 97.82 197 THR C O 1
ATOM 5204 N N . PHE C 1 201 ? 49.838 50.007 1.941 1.00 98.54 198 PHE C N 1
ATOM 5205 C CA . PHE C 1 201 ? 49.259 49.357 0.768 1.00 99.18 198 PHE C CA 1
ATOM 5206 C C . PHE C 1 201 ? 49.344 50.265 -0.461 1.00 106.42 198 PHE C C 1
ATOM 5207 O O . PHE C 1 201 ? 49.809 49.819 -1.511 1.00 106.60 198 PHE C O 1
ATOM 5215 N N . ASP C 1 202 ? 48.901 51.535 -0.324 1.00 104.95 199 ASP C N 1
ATOM 5216 C CA . ASP C 1 202 ? 48.897 52.522 -1.406 1.00 105.43 199 ASP C CA 1
ATOM 5217 C C . ASP C 1 202 ? 50.296 52.843 -1.937 1.00 109.06 199 ASP C C 1
ATOM 5218 O O . ASP C 1 202 ? 50.464 52.914 -3.152 1.00 107.51 199 ASP C O 1
ATOM 5223 N N . GLU C 1 203 ? 51.296 52.991 -1.043 1.00 106.86 200 GLU C N 1
ATOM 5224 C CA . GLU C 1 203 ? 52.684 53.275 -1.432 1.00 107.16 200 GLU C CA 1
ATOM 5225 C C . GLU C 1 203 ? 53.345 52.124 -2.201 1.00 112.00 200 GLU C C 1
ATOM 5226 O O . GLU C 1 203 ? 54.106 52.381 -3.132 1.00 110.89 200 GLU C O 1
ATOM 5232 N N . ALA C 1 204 ? 53.066 50.862 -1.816 1.00 110.02 201 ALA C N 1
ATOM 5233 C CA . ALA C 1 204 ? 53.585 49.674 -2.507 1.00 109.99 201 ALA C CA 1
ATOM 5234 C C . ALA C 1 204 ? 52.810 49.402 -3.830 1.00 114.77 201 ALA C C 1
ATOM 5235 O O . ALA C 1 204 ? 53.357 48.777 -4.737 1.00 114.38 201 ALA C O 1
ATOM 5237 N N . MET C 1 205 ? 51.554 49.888 -3.942 1.00 111.59 202 MET C N 1
ATOM 5238 C CA . MET C 1 205 ? 50.748 49.757 -5.157 1.00 111.86 202 MET C CA 1
ATOM 5239 C C . MET C 1 205 ? 51.242 50.730 -6.263 1.00 117.63 202 MET C C 1
ATOM 5240 O O . MET C 1 205 ? 51.074 50.450 -7.453 1.00 116.02 202 MET C O 1
ATOM 5245 N N . ALA C 1 206 ? 51.859 51.862 -5.852 1.00 117.12 203 ALA C N 1
ATOM 5246 C CA . ALA C 1 206 ? 52.401 52.928 -6.714 1.00 117.90 203 ALA C CA 1
ATOM 5247 C C . ALA C 1 206 ? 53.843 52.705 -7.215 1.00 124.96 203 ALA C C 1
ATOM 5248 O O . ALA C 1 206 ? 54.170 53.177 -8.304 1.00 124.58 203 ALA C O 1
ATOM 5250 N N . ASP C 1 207 ? 54.722 52.095 -6.380 1.00 123.78 204 ASP C N 1
ATOM 5251 C CA . ASP C 1 207 ? 56.142 51.798 -6.664 1.00 125.12 204 ASP C CA 1
ATOM 5252 C C . ASP C 1 207 ? 56.298 50.277 -6.987 1.00 133.88 204 ASP C C 1
ATOM 5253 O O . ASP C 1 207 ? 57.362 49.680 -6.777 1.00 133.49 204 ASP C O 1
ATOM 5258 N N . LEU C 1 208 ? 55.219 49.676 -7.546 1.00 133.68 205 LEU C N 1
ATOM 5259 C CA . LEU C 1 208 ? 55.070 48.254 -7.889 1.00 134.93 205 LEU C CA 1
ATOM 5260 C C . LEU C 1 208 ? 56.173 47.664 -8.792 1.00 142.10 205 LEU C C 1
ATOM 5261 O O . LEU C 1 208 ? 56.441 46.463 -8.693 1.00 141.44 205 LEU C O 1
ATOM 5266 N N . HIS C 1 209 ? 56.727 48.470 -9.697 1.00 141.63 206 HIS C N 1
ATOM 5267 C CA . HIS C 1 209 ? 57.766 47.921 -10.606 1.00 142.93 206 HIS C CA 1
ATOM 5268 C C . HIS C 1 209 ? 58.960 47.447 -9.781 1.00 147.03 206 HIS C C 1
ATOM 5269 O O . HIS C 1 209 ? 59.650 46.521 -10.234 1.00 147.02 206 HIS C O 1
ATOM 5276 N N . THR C 1 210 ? 59.207 48.015 -8.607 1.00 143.13 207 THR C N 1
ATOM 5277 C CA . THR C 1 210 ? 60.401 47.497 -7.895 1.00 142.86 207 THR C CA 1
ATOM 5278 C C . THR C 1 210 ? 60.015 46.320 -7.002 1.00 146.25 207 THR C C 1
ATOM 5279 O O . THR C 1 210 ? 60.174 46.431 -5.791 1.00 146.11 207 THR C O 1
ATOM 5283 N N . LEU C 1 211 ? 59.522 45.236 -7.599 1.00 142.08 208 LEU C N 1
ATOM 5284 C CA . LEU C 1 211 ? 59.172 44.020 -6.820 1.00 141.49 208 LEU C CA 1
ATOM 5285 C C . LEU C 1 211 ? 60.362 43.045 -6.815 1.00 143.83 208 LEU C C 1
ATOM 5286 O O . LEU C 1 211 ? 61.470 43.462 -7.212 1.00 143.00 208 LEU C O 1
ATOM 5291 N N . SER C 1 212 ? 60.165 41.821 -6.308 1.00 139.34 209 SER C N 1
ATOM 5292 C CA . SER C 1 212 ? 61.247 40.798 -6.266 1.00 138.80 209 SER C CA 1
ATOM 5293 C C . SER C 1 212 ? 60.640 39.388 -6.281 1.00 141.50 209 SER C C 1
ATOM 5294 O O . SER C 1 212 ? 60.146 38.964 -5.242 1.00 141.53 209 SER C O 1
ATOM 5297 N N . GLU C 1 213 ? 60.812 38.678 -7.398 1.00 136.02 210 GLU C N 1
ATOM 5298 C CA . GLU C 1 213 ? 60.208 37.376 -7.751 1.00 134.44 210 GLU C CA 1
ATOM 5299 C C . GLU C 1 213 ? 60.245 36.441 -6.537 1.00 134.69 210 GLU C C 1
ATOM 5300 O O . GLU C 1 213 ? 59.163 36.015 -6.125 1.00 134.10 210 GLU C O 1
ATOM 5306 N N . ASP C 1 214 ? 61.419 36.147 -5.961 1.00 128.53 211 ASP C N 1
ATOM 5307 C CA . ASP C 1 214 ? 61.406 35.221 -4.808 1.00 126.69 211 ASP C CA 1
ATOM 5308 C C . ASP C 1 214 ? 60.605 35.849 -3.644 1.00 126.17 211 ASP C C 1
ATOM 5309 O O . ASP C 1 214 ? 60.144 35.148 -2.729 1.00 125.25 211 ASP C O 1
ATOM 5314 N N . SER C 1 215 ? 60.445 37.189 -3.720 1.00 119.03 212 SER C N 1
ATOM 5315 C CA . SER C 1 215 ? 59.709 38.034 -2.791 1.00 116.45 212 SER C CA 1
ATOM 5316 C C . SER C 1 215 ? 58.321 38.418 -3.317 1.00 114.34 212 SER C C 1
ATOM 5317 O O . SER C 1 215 ? 57.585 39.116 -2.633 1.00 112.27 212 SER C O 1
ATOM 5320 N N . TYR C 1 216 ? 57.984 37.888 -4.493 1.00 108.29 213 TYR C N 1
ATOM 5321 C CA . TYR C 1 216 ? 56.636 38.018 -5.093 1.00 106.49 213 TYR C CA 1
ATOM 5322 C C . TYR C 1 216 ? 55.734 37.158 -4.211 1.00 107.94 213 TYR C C 1
ATOM 5323 O O . TYR C 1 216 ? 54.647 37.582 -3.837 1.00 106.30 213 T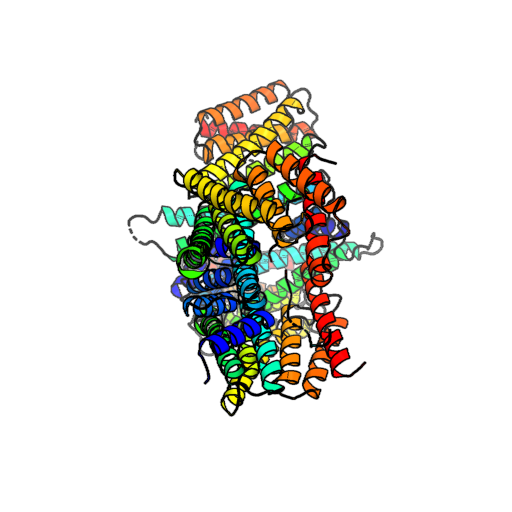YR C O 1
ATOM 5332 N N . LYS C 1 217 ? 56.224 35.948 -3.932 1.00 104.82 214 LYS C N 1
ATOM 5333 C CA . LYS C 1 217 ? 55.644 34.928 -3.053 1.00 104.53 214 LYS C CA 1
ATOM 5334 C C . LYS C 1 217 ? 55.197 35.577 -1.736 1.00 108.39 214 LYS C C 1
ATOM 5335 O O . LYS C 1 217 ? 54.028 35.483 -1.343 1.00 108.39 214 LYS C O 1
ATOM 5338 N N . ASP C 1 218 ? 56.140 36.278 -1.103 1.00 103.31 215 ASP C N 1
ATOM 5339 C CA . ASP C 1 218 ? 55.981 36.939 0.173 1.00 102.25 215 ASP C CA 1
ATOM 5340 C C . ASP C 1 218 ? 55.132 38.215 0.076 1.00 103.13 215 ASP C C 1
ATOM 5341 O O . ASP C 1 218 ? 54.125 38.296 0.773 1.00 103.73 215 ASP C O 1
ATOM 5346 N N . SER C 1 219 ? 55.508 39.183 -0.799 1.00 95.73 216 SER C N 1
ATOM 5347 C CA . SER C 1 219 ? 54.857 40.492 -0.944 1.00 94.08 216 SER C CA 1
ATOM 5348 C C . SER C 1 219 ? 53.406 40.485 -1.463 1.00 98.55 216 SER C C 1
ATOM 5349 O O . SER C 1 219 ? 52.691 41.465 -1.216 1.00 99.36 216 SER C O 1
ATOM 5352 N N . THR C 1 220 ? 52.973 39.439 -2.198 1.00 93.32 217 THR C N 1
ATOM 5353 C CA . THR C 1 220 ? 51.590 39.378 -2.686 1.00 91.90 217 THR C CA 1
ATOM 5354 C C . THR C 1 220 ? 50.684 39.014 -1.520 1.00 95.64 217 THR C C 1
ATOM 5355 O O . THR C 1 220 ? 49.594 39.568 -1.406 1.00 96.33 217 THR C O 1
ATOM 5359 N N . LEU C 1 221 ? 51.158 38.118 -0.633 1.00 90.96 218 LEU C N 1
ATOM 5360 C CA . LEU C 1 221 ? 50.437 37.686 0.568 1.00 89.97 218 LEU C CA 1
ATOM 5361 C C . LEU C 1 221 ? 50.314 38.821 1.580 1.00 91.76 218 LEU C C 1
ATOM 5362 O O . LEU C 1 221 ? 49.257 38.956 2.185 1.00 91.88 218 LEU C O 1
ATOM 5367 N N . ILE C 1 222 ? 51.379 39.626 1.764 1.00 86.04 219 ILE C N 1
ATOM 5368 C CA . ILE C 1 222 ? 51.371 40.715 2.740 1.00 85.39 219 ILE C CA 1
ATOM 5369 C C . ILE C 1 222 ? 50.369 41.791 2.337 1.00 90.72 219 ILE C C 1
ATOM 5370 O O . ILE C 1 222 ? 49.659 42.323 3.193 1.00 89.60 219 ILE C O 1
ATOM 5375 N N . MET C 1 223 ? 50.251 42.056 1.039 1.00 89.50 220 MET C N 1
ATOM 5376 C CA . MET C 1 223 ? 49.271 43.028 0.564 1.00 90.06 220 MET C CA 1
ATOM 5377 C C . MET C 1 223 ? 47.855 42.438 0.529 1.00 93.01 220 MET C C 1
ATOM 5378 O O . MET C 1 223 ? 46.886 43.197 0.518 1.00 92.93 220 MET C O 1
ATOM 5383 N N . GLN C 1 224 ? 47.769 41.115 0.648 1.00 88.70 221 GLN C N 1
ATOM 5384 C CA . GLN C 1 224 ? 46.474 40.399 0.691 1.00 87.61 221 GLN C CA 1
ATOM 5385 C C . GLN C 1 224 ? 45.891 40.592 2.090 1.00 88.26 221 GLN C C 1
ATOM 5386 O O . GLN C 1 224 ? 44.676 40.773 2.212 1.00 86.77 221 GLN C O 1
ATOM 5392 N N . LEU C 1 225 ? 46.762 40.548 3.094 1.00 83.16 222 LEU C N 1
ATOM 5393 C CA . LEU C 1 225 ? 46.424 40.743 4.515 1.00 82.06 222 LEU C CA 1
ATOM 5394 C C . LEU C 1 225 ? 46.161 42.211 4.840 1.00 85.06 222 LEU C C 1
ATOM 5395 O O . LEU C 1 225 ? 45.103 42.507 5.389 1.00 83.94 222 LEU C O 1
ATOM 5400 N N . LEU C 1 226 ? 47.090 43.136 4.454 1.00 81.28 223 LEU C N 1
ATOM 5401 C CA . LEU C 1 226 ? 46.946 44.597 4.611 1.00 80.79 223 LEU C CA 1
ATOM 5402 C C . LEU C 1 226 ? 45.552 45.022 4.156 1.00 87.67 223 LEU C C 1
ATOM 5403 O O . LEU C 1 226 ? 44.893 45.790 4.859 1.00 88.29 223 LEU C O 1
ATOM 5408 N N . ARG C 1 227 ? 45.101 44.494 2.980 1.00 84.43 224 ARG C N 1
ATOM 5409 C CA . ARG C 1 227 ? 43.778 44.708 2.408 1.00 84.23 224 ARG C CA 1
ATOM 5410 C C . ARG C 1 227 ? 42.713 44.058 3.309 1.00 89.33 224 ARG C C 1
ATOM 5411 O O . ARG C 1 227 ? 41.770 44.746 3.697 1.00 89.15 224 ARG C O 1
ATOM 5419 N N . ASP C 1 228 ? 42.870 42.758 3.663 1.00 86.46 225 ASP C N 1
ATOM 5420 C CA . ASP C 1 228 ? 41.896 42.036 4.486 1.00 86.57 225 ASP C CA 1
ATOM 5421 C C . ASP C 1 228 ? 41.622 42.675 5.857 1.00 91.66 225 ASP C C 1
ATOM 5422 O O . ASP C 1 228 ? 40.481 42.623 6.323 1.00 91.66 225 ASP C O 1
ATOM 5427 N N . ASN C 1 229 ? 42.657 43.290 6.485 1.00 88.11 226 ASN C N 1
ATOM 5428 C CA . ASN C 1 229 ? 42.525 43.984 7.767 1.00 88.25 226 ASN C CA 1
ATOM 5429 C C . ASN C 1 229 ? 41.869 45.339 7.586 1.00 95.28 226 ASN C C 1
ATOM 5430 O O . ASN C 1 229 ? 41.062 45.710 8.434 1.00 95.83 226 ASN C O 1
ATOM 5435 N N . LEU C 1 230 ? 42.168 46.064 6.469 1.00 93.07 227 LEU C N 1
ATOM 5436 C CA . LEU C 1 230 ? 41.520 47.349 6.149 1.00 93.19 227 LEU C CA 1
ATOM 5437 C C . LEU C 1 230 ? 40.009 47.131 5.920 1.00 99.84 227 LEU C C 1
ATOM 5438 O O . LEU C 1 230 ? 39.231 47.993 6.312 1.00 100.20 227 LEU C O 1
ATOM 5443 N N . THR C 1 231 ? 39.599 45.964 5.337 1.00 97.75 228 THR C N 1
ATOM 5444 C CA . THR C 1 231 ? 38.199 45.569 5.082 1.00 98.43 228 THR C CA 1
ATOM 5445 C C . THR C 1 231 ? 37.473 45.334 6.415 1.00 103.93 228 THR C C 1
ATOM 5446 O O . THR C 1 231 ? 36.344 45.785 6.594 1.00 104.98 228 THR C O 1
ATOM 5450 N N . LEU C 1 232 ? 38.131 44.620 7.333 1.00 100.39 229 LEU C N 1
ATOM 5451 C CA . LEU C 1 232 ? 37.650 44.261 8.665 1.00 99.97 229 LEU C CA 1
ATOM 5452 C C . LEU C 1 232 ? 37.561 45.484 9.587 1.00 102.00 229 LEU C C 1
ATOM 5453 O O . LEU C 1 232 ? 36.566 45.641 10.297 1.00 101.61 229 LEU C O 1
ATOM 5458 N N . TRP C 1 233 ? 38.600 46.340 9.574 1.00 96.81 230 TRP C N 1
ATOM 5459 C CA . TRP C 1 233 ? 38.707 47.512 10.440 1.00 95.48 230 TRP C CA 1
ATOM 5460 C C . TRP C 1 233 ? 37.790 48.678 10.048 1.00 99.70 230 TRP C C 1
ATOM 5461 O O . TRP C 1 233 ? 37.260 49.349 10.942 1.00 97.66 230 TRP C O 1
ATOM 5472 N N . THR C 1 234 ? 37.607 48.920 8.731 1.00 98.36 231 THR C N 1
ATOM 5473 C CA . THR C 1 234 ? 36.743 49.998 8.212 1.00 98.46 231 THR C CA 1
ATOM 5474 C C . THR C 1 234 ? 35.314 49.512 7.937 1.00 101.08 231 THR C C 1
ATOM 5475 O O . THR C 1 234 ? 34.405 50.333 7.837 1.00 101.07 231 THR C O 1
ATOM 5479 N N . GLY C 1 235 ? 35.148 48.198 7.799 1.00 97.33 232 GLY C N 1
ATOM 5480 C CA . GLY C 1 235 ? 33.865 47.549 7.560 1.00 97.55 232 GLY C CA 1
ATOM 5481 C C . GLY C 1 235 ? 33.352 47.752 6.156 1.00 102.83 232 GLY C C 1
ATOM 5482 O O . GLY C 1 235 ? 32.490 48.615 5.932 1.00 102.35 232 GLY C O 1
ATOM 5483 N N . SER C 1 236 ? 33.824 46.902 5.206 1.00 99.54 233 SER C N 1
ATOM 5484 C CA . SER C 1 236 ? 33.415 46.991 3.794 1.00 107.81 233 SER C CA 1
ATOM 5485 C C . SER C 1 236 ? 32.440 45.890 3.328 1.00 132.18 233 SER C C 1
ATOM 5486 O O . SER C 1 236 ? 31.338 46.188 2.843 1.00 89.64 233 SER C O 1
ATOM 5489 N N . MET D 1 4 ? 37.187 14.974 44.682 1.00 118.72 1 MET D N 1
ATOM 5490 C CA . MET D 1 4 ? 36.506 15.599 43.516 1.00 117.80 1 MET D CA 1
ATOM 5491 C C . MET D 1 4 ? 37.544 15.938 42.445 1.00 115.95 1 MET D C 1
ATOM 5492 O O . MET D 1 4 ? 37.129 16.393 41.386 1.00 115.25 1 MET D O 1
ATOM 5497 N N . GLU D 1 5 ? 38.828 15.669 42.710 1.00 108.86 2 GLU D N 1
ATOM 5498 C CA . GLU D 1 5 ? 39.956 15.992 41.788 1.00 106.88 2 GLU D CA 1
ATOM 5499 C C . GLU D 1 5 ? 39.846 15.227 40.471 1.00 103.54 2 GLU D C 1
ATOM 5500 O O . GLU D 1 5 ? 40.297 15.748 39.454 1.00 102.25 2 GLU D O 1
ATOM 5506 N N . ARG D 1 6 ? 39.289 14.020 40.506 1.00 96.02 3 ARG D N 1
ATOM 5507 C CA . ARG D 1 6 ? 39.117 13.198 39.286 1.00 94.12 3 ARG D CA 1
ATOM 5508 C C . ARG D 1 6 ? 38.210 13.939 38.302 1.00 94.38 3 ARG D C 1
ATOM 5509 O O . ARG D 1 6 ? 38.426 13.768 37.103 1.00 94.46 3 ARG D O 1
ATOM 5517 N N . ALA D 1 7 ? 37.175 14.632 38.785 1.00 87.27 4 ALA D N 1
ATOM 5518 C CA . ALA D 1 7 ? 36.321 15.451 37.897 1.00 85.11 4 ALA D CA 1
ATOM 5519 C C . ALA D 1 7 ? 37.146 16.633 37.383 1.00 85.65 4 ALA D C 1
ATOM 5520 O O . ALA D 1 7 ? 37.052 16.922 36.197 1.00 84.68 4 ALA D O 1
ATOM 5522 N N . SER D 1 8 ? 37.958 17.258 38.239 1.00 80.81 5 SER D N 1
ATOM 5523 C CA . SER D 1 8 ? 38.792 18.384 37.791 1.00 80.64 5 SER D CA 1
ATOM 5524 C C . SER D 1 8 ? 39.774 17.956 36.692 1.00 84.31 5 SER D C 1
ATOM 5525 O O . SER D 1 8 ? 39.996 18.721 35.752 1.00 85.19 5 SER D O 1
ATOM 5528 N N . LEU D 1 9 ? 40.348 16.731 36.804 1.00 78.77 6 LEU D N 1
ATOM 5529 C CA . LEU D 1 9 ? 41.278 16.165 35.818 1.00 77.20 6 LEU D CA 1
ATOM 5530 C C . LEU D 1 9 ? 40.571 15.861 34.507 1.00 77.31 6 LEU D C 1
ATOM 5531 O O . LEU D 1 9 ? 41.122 16.144 33.441 1.00 75.24 6 LEU D O 1
ATOM 5536 N N . ILE D 1 10 ? 39.336 15.313 34.595 1.00 73.24 7 ILE D N 1
ATOM 5537 C CA . ILE D 1 10 ? 38.476 15.007 33.440 1.00 72.86 7 ILE D CA 1
ATOM 5538 C C . ILE D 1 10 ? 38.055 16.332 32.778 1.00 74.38 7 ILE D C 1
ATOM 5539 O O . ILE D 1 10 ? 38.101 16.432 31.552 1.00 75.65 7 ILE D O 1
ATOM 5544 N N . GLN D 1 11 ? 37.722 17.355 33.588 1.00 66.60 8 GLN D N 1
ATOM 5545 C CA . GLN D 1 11 ? 37.378 18.700 33.110 1.00 65.29 8 GLN D CA 1
ATOM 5546 C C . GLN D 1 11 ? 38.538 19.351 32.319 1.00 64.91 8 GLN D C 1
ATOM 5547 O O . GLN D 1 11 ? 38.313 19.909 31.245 1.00 62.82 8 GLN D O 1
ATOM 5553 N N . LYS D 1 12 ? 39.769 19.253 32.855 1.00 60.95 9 LYS D N 1
ATOM 5554 C CA . LYS D 1 12 ? 40.982 19.797 32.261 1.00 60.80 9 LYS D CA 1
ATOM 5555 C C . LYS D 1 12 ? 41.427 19.053 30.997 1.00 69.42 9 LYS D C 1
ATOM 5556 O O . LYS D 1 12 ? 42.020 19.688 30.111 1.00 70.85 9 LYS D O 1
ATOM 5562 N N . ALA D 1 13 ? 41.145 17.723 30.889 1.00 66.53 10 ALA D N 1
ATOM 5563 C CA . ALA D 1 13 ? 41.472 16.939 29.691 1.00 66.34 10 ALA D CA 1
ATOM 5564 C C . ALA D 1 13 ? 40.573 17.381 28.540 1.00 73.61 10 ALA D C 1
ATOM 5565 O O . ALA D 1 13 ? 41.061 17.540 27.418 1.00 73.47 10 ALA D O 1
ATOM 5567 N N . LYS D 1 14 ? 39.275 17.678 28.848 1.00 71.94 11 LYS D N 1
ATOM 5568 C CA . LYS D 1 14 ? 38.281 18.164 27.887 1.00 71.57 11 LYS D CA 1
ATOM 5569 C C . LYS D 1 14 ? 38.691 19.541 27.391 1.00 75.56 11 LYS D C 1
ATOM 5570 O O . LYS D 1 14 ? 38.554 19.821 26.202 1.00 74.46 11 LYS D O 1
ATOM 5576 N N . LEU D 1 15 ? 39.207 20.397 28.306 1.00 72.65 12 LEU D N 1
ATOM 5577 C CA . LEU D 1 15 ? 39.706 21.744 27.996 1.00 72.35 12 LEU D CA 1
ATOM 5578 C C . LEU D 1 15 ? 40.962 21.673 27.125 1.00 78.11 12 LEU D C 1
ATOM 5579 O O . LEU D 1 15 ? 41.068 22.433 26.160 1.00 79.49 12 LEU D O 1
ATOM 5584 N N . ALA D 1 16 ? 41.894 20.741 27.450 1.00 73.05 13 ALA D N 1
ATOM 5585 C CA . ALA D 1 16 ? 43.125 20.484 26.698 1.00 72.43 13 ALA D CA 1
ATOM 5586 C C . ALA D 1 16 ? 42.800 19.976 25.288 1.00 76.75 13 ALA D C 1
ATOM 5587 O O . ALA D 1 16 ? 43.525 20.284 24.344 1.00 75.30 13 ALA D O 1
ATOM 5589 N N . GLU D 1 17 ? 41.703 19.212 25.145 1.00 74.90 14 GLU D N 1
ATOM 5590 C CA . GLU D 1 17 ? 41.252 18.703 23.850 1.00 75.55 14 GLU D CA 1
ATOM 5591 C C . GLU D 1 17 ? 40.768 19.854 22.965 1.00 79.72 14 GLU D C 1
ATOM 5592 O O . GLU D 1 17 ? 41.131 19.927 21.789 1.00 79.39 14 GLU D O 1
ATOM 5598 N N . GLN D 1 18 ? 39.950 20.743 23.534 1.00 76.57 15 GLN D N 1
ATOM 5599 C CA . GLN D 1 18 ? 39.408 21.891 22.831 1.00 77.27 15 GLN D CA 1
ATOM 5600 C C . GLN D 1 18 ? 40.517 22.837 22.373 1.00 81.97 15 GLN D C 1
ATOM 5601 O O . GLN D 1 18 ? 40.410 23.441 21.303 1.00 80.94 15 GLN D O 1
ATOM 5607 N N . ALA D 1 19 ? 41.594 22.925 23.183 1.00 79.48 16 ALA D N 1
ATOM 5608 C CA . ALA D 1 19 ? 42.777 23.747 22.950 1.00 79.60 16 ALA D CA 1
ATOM 5609 C C . ALA D 1 19 ? 43.851 23.017 22.118 1.00 83.94 16 ALA D C 1
ATOM 5610 O O . ALA D 1 19 ? 44.915 23.591 21.865 1.00 83.80 16 ALA D O 1
ATOM 5612 N N . GLU D 1 20 ? 43.561 21.759 21.679 1.00 80.15 17 GLU D N 1
ATOM 5613 C CA . GLU D 1 20 ? 44.425 20.909 20.844 1.00 79.94 17 GLU D CA 1
ATOM 5614 C C . GLU D 1 20 ? 45.829 20.691 21.450 1.00 83.21 17 GLU D C 1
ATOM 5615 O O . GLU D 1 20 ? 46.827 20.582 20.727 1.00 82.85 17 GLU D O 1
ATOM 5621 N N . ARG D 1 21 ? 45.863 20.588 22.797 1.00 78.51 18 ARG D N 1
ATOM 5622 C CA . ARG D 1 21 ? 47.023 20.379 23.668 1.00 77.25 18 ARG D CA 1
ATOM 5623 C C . ARG D 1 21 ? 46.946 18.939 24.167 1.00 80.68 18 ARG D C 1
ATOM 5624 O O . ARG D 1 21 ? 46.518 18.678 25.297 1.00 80.69 18 ARG D O 1
ATOM 5632 N N . TYR D 1 22 ? 47.342 18.000 23.299 1.00 76.19 19 TYR D N 1
ATOM 5633 C CA . TYR D 1 22 ? 47.200 16.566 23.521 1.00 75.43 19 TYR D CA 1
ATOM 5634 C C . TYR D 1 22 ? 48.170 15.959 24.526 1.00 78.95 19 TYR D C 1
ATOM 5635 O O . TYR D 1 22 ? 47.772 14.997 25.177 1.00 79.99 19 TYR D O 1
ATOM 5644 N N . GLU D 1 23 ? 49.387 16.497 24.703 1.00 73.52 20 GLU D N 1
ATOM 5645 C CA . GLU D 1 23 ? 50.297 15.968 25.728 1.00 72.72 20 GLU D CA 1
ATOM 5646 C C . GLU D 1 23 ? 49.725 16.240 27.125 1.00 76.37 20 GLU D C 1
ATOM 5647 O O . GLU D 1 23 ? 49.783 15.353 27.986 1.00 75.96 20 GLU D O 1
ATOM 5653 N N . ASP D 1 24 ? 49.142 17.458 27.327 1.00 72.94 21 ASP D N 1
ATOM 5654 C CA . ASP D 1 24 ? 48.475 17.896 28.567 1.00 72.80 21 ASP D CA 1
ATOM 5655 C C . ASP D 1 24 ? 47.244 17.008 28.831 1.00 75.66 21 ASP D C 1
ATOM 5656 O O . ASP D 1 24 ? 47.071 16.493 29.942 1.00 75.65 21 ASP D O 1
ATOM 5661 N N . MET D 1 25 ? 46.434 16.786 27.781 1.00 70.52 22 MET D N 1
ATOM 5662 C CA . MET D 1 25 ? 45.250 15.937 27.792 1.00 69.29 22 MET D CA 1
ATOM 5663 C C . MET D 1 25 ? 45.608 14.529 28.275 1.00 73.95 22 MET D C 1
ATOM 5664 O O . MET D 1 25 ? 44.903 13.964 29.124 1.00 72.69 22 MET D O 1
ATOM 5669 N N . ALA D 1 26 ? 46.731 13.990 27.751 1.00 70.82 23 ALA D N 1
ATOM 5670 C CA . ALA D 1 26 ? 47.258 12.677 28.097 1.00 70.41 23 ALA D CA 1
ATOM 5671 C C . ALA D 1 26 ? 47.658 12.631 29.556 1.00 73.13 23 ALA D C 1
ATOM 5672 O O . ALA D 1 26 ? 47.263 11.702 30.253 1.00 73.29 23 ALA D O 1
ATOM 5674 N N . ALA D 1 27 ? 48.390 13.657 30.025 1.00 68.41 24 ALA D N 1
ATOM 5675 C CA . ALA D 1 27 ? 48.833 13.789 31.407 1.00 67.81 24 ALA D CA 1
ATOM 5676 C C . ALA D 1 27 ? 47.649 13.842 32.382 1.00 72.79 24 ALA D C 1
ATOM 5677 O O . ALA D 1 27 ? 47.687 13.143 33.406 1.00 73.09 24 ALA D O 1
ATOM 5679 N N . PHE D 1 28 ? 46.581 14.620 32.035 1.00 68.95 25 PHE D N 1
ATOM 5680 C CA . PHE D 1 28 ? 45.347 14.738 32.834 1.00 68.96 25 PHE D CA 1
ATOM 5681 C C . PHE D 1 28 ? 44.613 13.416 32.880 1.00 72.68 25 PHE D C 1
ATOM 5682 O O . PHE D 1 28 ? 44.120 13.041 33.937 1.00 70.90 25 PHE D O 1
ATOM 5690 N N . MET D 1 29 ? 44.539 12.708 31.737 1.00 72.21 26 MET D N 1
ATOM 5691 C CA . MET D 1 29 ? 43.879 11.400 31.654 1.00 72.68 26 MET D CA 1
ATOM 5692 C C . MET D 1 29 ? 44.661 10.300 32.393 1.00 76.40 26 MET D C 1
ATOM 5693 O O . MET D 1 29 ? 44.036 9.456 33.030 1.00 76.15 26 MET D O 1
ATOM 5698 N N . LYS D 1 30 ? 46.012 10.353 32.366 1.00 72.44 27 LYS D N 1
ATOM 5699 C CA . LYS D 1 30 ? 46.896 9.438 33.091 1.00 72.43 27 LYS D CA 1
ATOM 5700 C C . LYS D 1 30 ? 46.638 9.577 34.599 1.00 80.56 27 LYS D C 1
ATOM 5701 O O . LYS D 1 30 ? 46.483 8.575 35.301 1.00 79.36 27 LYS D O 1
ATOM 5707 N N . GLY D 1 31 ? 46.555 10.819 35.066 1.00 81.16 28 GLY D N 1
ATOM 5708 C CA . GLY D 1 31 ? 46.277 11.132 36.465 1.00 82.29 28 GLY D CA 1
ATOM 5709 C C . GLY D 1 31 ? 44.897 10.677 36.909 1.00 89.43 28 GLY D C 1
ATOM 5710 O O . GLY D 1 31 ? 44.731 10.227 38.050 1.00 90.91 28 GLY D O 1
ATOM 5711 N N . ALA D 1 32 ? 43.903 10.779 35.996 1.00 86.00 29 ALA D N 1
ATOM 5712 C CA . ALA D 1 32 ? 42.522 10.359 36.237 1.00 86.19 29 ALA D CA 1
ATOM 5713 C C . ALA D 1 32 ? 42.476 8.825 36.374 1.00 92.70 29 ALA D C 1
ATOM 5714 O O . ALA D 1 32 ? 41.857 8.308 37.309 1.00 92.32 29 ALA D O 1
ATOM 5716 N N . VAL D 1 33 ? 43.185 8.107 35.475 1.00 91.14 30 VAL D N 1
ATOM 5717 C CA . VAL D 1 33 ? 43.289 6.647 35.493 1.00 91.85 30 VAL D CA 1
ATOM 5718 C C . VAL D 1 33 ? 43.927 6.202 36.818 1.00 96.99 30 VAL D C 1
ATOM 5719 O O . VAL D 1 33 ? 43.391 5.311 37.483 1.00 97.36 30 VAL D O 1
ATOM 5723 N N . GLU D 1 34 ? 45.007 6.891 37.232 1.00 93.14 31 GLU D N 1
ATOM 5724 C CA . GLU D 1 34 ? 45.755 6.610 38.452 1.00 92.90 31 GLU D CA 1
ATOM 5725 C C . GLU D 1 34 ? 44.961 6.816 39.766 1.00 99.10 31 GLU D C 1
ATOM 5726 O O . GLU D 1 34 ? 45.470 6.467 40.843 1.00 98.89 31 GLU D O 1
ATOM 5732 N N . LYS D 1 35 ? 43.704 7.317 39.682 1.00 96.83 32 LYS D N 1
ATOM 5733 C CA . LYS D 1 35 ? 42.820 7.458 40.850 1.00 96.88 32 LYS D CA 1
ATOM 5734 C C . LYS D 1 35 ? 42.269 6.082 41.273 1.00 103.24 32 LYS D C 1
ATOM 5735 O O . LYS D 1 35 ? 41.870 5.911 42.426 1.00 103.45 32 LYS D O 1
ATOM 5741 N N . GLY D 1 36 ? 42.304 5.113 40.356 1.00 100.84 33 GLY D N 1
ATOM 5742 C CA . GLY D 1 36 ? 41.916 3.734 40.624 1.00 101.41 33 GLY D CA 1
ATOM 5743 C C . GLY D 1 36 ? 40.507 3.315 40.259 1.00 106.98 33 GLY D C 1
ATOM 5744 O O . GLY D 1 36 ? 40.146 2.147 40.464 1.00 106.67 33 GLY D O 1
ATOM 5745 N N . GLU D 1 37 ? 39.691 4.259 39.742 1.00 104.10 34 GLU D N 1
ATOM 5746 C CA . GLU D 1 37 ? 38.320 3.949 39.319 1.00 103.59 34 GLU D CA 1
ATOM 5747 C C . GLU D 1 37 ? 38.282 3.587 37.834 1.00 106.05 34 GLU D C 1
ATOM 5748 O O . GLU D 1 37 ? 39.199 3.946 37.089 1.00 105.61 34 GLU D O 1
ATOM 5754 N N . GLU D 1 38 ? 37.227 2.854 37.421 1.00 101.15 35 GLU D N 1
ATOM 5755 C CA . GLU D 1 38 ? 36.975 2.451 36.041 1.00 100.22 35 GLU D CA 1
ATOM 5756 C C . GLU D 1 38 ? 36.590 3.665 35.209 1.00 102.58 35 GLU D C 1
ATOM 5757 O O . GLU D 1 38 ? 35.943 4.578 35.726 1.00 102.17 35 GLU D O 1
ATOM 5763 N N . LEU D 1 39 ? 36.978 3.675 33.928 1.00 98.03 36 LEU D N 1
ATOM 5764 C CA . LEU D 1 39 ? 36.625 4.766 33.032 1.00 97.77 36 LEU D CA 1
ATOM 5765 C C . LEU D 1 39 ? 35.292 4.458 32.377 1.00 101.41 36 LEU D C 1
ATOM 5766 O O . LEU D 1 39 ? 35.007 3.301 32.061 1.00 102.10 36 LEU D O 1
ATOM 5771 N N . SER D 1 40 ? 34.482 5.507 32.165 1.00 96.60 37 SER D N 1
ATOM 5772 C CA . SER D 1 40 ? 33.203 5.437 31.469 1.00 95.79 37 SER D CA 1
ATOM 5773 C C . SER D 1 40 ? 33.516 5.394 29.977 1.00 98.67 37 SER D C 1
ATOM 5774 O O . SER D 1 40 ? 34.687 5.531 29.595 1.00 97.16 37 SER D O 1
ATOM 5777 N N . CYS D 1 41 ? 32.487 5.221 29.131 1.00 95.89 38 CYS D N 1
ATOM 5778 C CA . CYS D 1 41 ? 32.712 5.173 27.695 1.00 96.64 38 CYS D CA 1
ATOM 5779 C C . CYS D 1 41 ? 33.311 6.483 27.185 1.00 99.82 38 CYS D C 1
ATOM 5780 O O . CYS D 1 41 ? 34.246 6.462 26.385 1.00 99.33 38 CYS D O 1
ATOM 5783 N N . GLU D 1 42 ? 32.808 7.611 27.696 1.00 95.65 39 GLU D N 1
ATOM 5784 C CA . GLU D 1 42 ? 33.279 8.953 27.372 1.00 94.95 39 GLU D CA 1
ATOM 5785 C C . GLU D 1 42 ? 34.774 9.116 27.760 1.00 97.10 39 GLU D C 1
ATOM 5786 O O . GLU D 1 42 ? 35.575 9.568 26.934 1.00 97.14 39 GLU D O 1
ATOM 5792 N N . GLU D 1 43 ? 35.126 8.734 29.003 1.00 91.09 40 GLU D N 1
ATOM 5793 C CA . GLU D 1 43 ? 36.449 8.865 29.596 1.00 90.02 40 GLU D CA 1
ATOM 5794 C C . GLU D 1 43 ? 37.525 8.052 28.897 1.00 93.04 40 GLU D C 1
ATOM 5795 O O . GLU D 1 43 ? 38.584 8.615 28.623 1.00 92.84 40 GLU D O 1
ATOM 5801 N N . ARG D 1 44 ? 37.264 6.764 28.571 1.00 88.85 41 ARG D N 1
ATOM 5802 C CA . ARG D 1 44 ? 38.219 5.921 27.831 1.00 87.94 41 ARG D CA 1
ATOM 5803 C C . ARG D 1 44 ? 38.477 6.469 26.396 1.00 91.42 41 ARG D C 1
ATOM 5804 O O . ARG D 1 44 ? 39.599 6.333 25.891 1.00 91.55 41 ARG D O 1
ATOM 5812 N N . ASN D 1 45 ? 37.461 7.133 25.771 1.00 85.84 42 ASN D N 1
ATOM 5813 C CA . ASN D 1 45 ? 37.655 7.787 24.471 1.00 84.55 42 ASN D CA 1
ATOM 5814 C C . ASN D 1 45 ? 38.586 8.994 24.605 1.00 87.29 42 ASN D C 1
ATOM 5815 O O . ASN D 1 45 ? 39.424 9.194 23.736 1.00 86.89 42 ASN D O 1
ATOM 5820 N N . LEU D 1 46 ? 38.465 9.773 25.706 1.00 82.66 43 LEU D N 1
ATOM 5821 C CA . LEU D 1 46 ? 39.343 10.913 25.996 1.00 81.50 43 LEU D CA 1
ATOM 5822 C C . LEU D 1 46 ? 40.790 10.394 26.130 1.00 82.77 43 LEU D C 1
ATOM 5823 O O . LEU D 1 46 ? 41.705 10.991 25.573 1.00 83.44 43 LEU D O 1
ATOM 5828 N N . LEU D 1 47 ? 40.981 9.258 26.824 1.00 76.06 44 LEU D N 1
ATOM 5829 C CA . LEU D 1 47 ? 42.293 8.618 26.998 1.00 74.39 44 LEU D CA 1
ATOM 5830 C C . LEU D 1 47 ? 42.850 8.160 25.632 1.00 76.98 44 LEU D C 1
ATOM 5831 O O . LEU D 1 47 ? 44.021 8.402 25.319 1.00 77.12 44 LEU D O 1
ATOM 5836 N N . SER D 1 48 ? 41.963 7.533 24.823 1.00 71.57 45 SER D N 1
ATOM 5837 C CA . SER D 1 48 ? 42.219 7.009 23.487 1.00 70.76 45 SER D CA 1
ATOM 5838 C C . SER D 1 48 ? 42.740 8.119 22.558 1.00 70.74 45 SER D C 1
ATOM 5839 O O . SER D 1 48 ? 43.857 8.009 22.044 1.00 67.78 45 SER D O 1
ATOM 5842 N N . VAL D 1 49 ? 41.932 9.206 22.403 1.00 67.96 46 VAL D N 1
ATOM 5843 C CA . VAL D 1 49 ? 42.171 10.412 21.592 1.00 68.05 46 VAL D CA 1
ATOM 5844 C C . VAL D 1 49 ? 43.491 11.093 21.991 1.00 74.72 46 VAL D C 1
ATOM 5845 O O . VAL D 1 49 ? 44.275 11.472 21.109 1.00 74.90 46 VAL D O 1
ATOM 5849 N N . ALA D 1 50 ? 43.723 11.262 23.314 1.00 71.81 47 ALA D N 1
ATOM 5850 C CA . ALA D 1 50 ? 44.897 11.945 23.843 1.00 71.56 47 ALA D CA 1
ATOM 5851 C C . ALA D 1 50 ? 46.184 11.271 23.432 1.00 73.80 47 ALA D C 1
ATOM 5852 O O . ALA D 1 50 ? 47.021 11.908 22.806 1.00 74.01 47 ALA D O 1
ATOM 5854 N N . TYR D 1 51 ? 46.330 9.986 23.738 1.00 69.22 48 TYR D N 1
ATOM 5855 C CA . TYR D 1 51 ? 47.547 9.250 23.419 1.00 68.09 48 TYR D CA 1
ATOM 5856 C C . TYR D 1 51 ? 47.690 8.942 21.941 1.00 69.87 48 TYR D C 1
ATOM 5857 O O . TYR D 1 51 ? 48.823 8.916 21.460 1.00 68.78 48 TYR D O 1
ATOM 5866 N N . LYS D 1 52 ? 46.563 8.789 21.214 1.00 65.29 49 LYS D N 1
ATOM 5867 C CA . LYS D 1 52 ? 46.588 8.554 19.775 1.00 65.14 49 LYS D CA 1
ATOM 5868 C C . LYS D 1 52 ? 47.220 9.758 19.071 1.00 69.69 49 LYS D C 1
ATOM 5869 O O . LYS D 1 52 ? 48.071 9.558 18.206 1.00 69.77 49 LYS D O 1
ATOM 5875 N N . ASN D 1 53 ? 46.850 10.995 19.475 1.00 65.44 50 ASN D N 1
ATOM 5876 C CA . ASN D 1 53 ? 47.403 12.212 18.895 1.00 65.81 50 ASN D CA 1
ATOM 5877 C C . ASN D 1 53 ? 48.884 12.385 19.193 1.00 72.97 50 ASN D C 1
ATOM 5878 O O . ASN D 1 53 ? 49.644 12.724 18.287 1.00 73.25 50 ASN D O 1
ATOM 5883 N N . VAL D 1 54 ? 49.294 12.125 20.451 1.00 71.45 51 VAL D N 1
ATOM 5884 C CA . VAL D 1 54 ? 50.680 12.200 20.919 1.00 72.28 51 VAL D CA 1
ATOM 5885 C C . VAL D 1 54 ? 51.559 11.244 20.097 1.00 79.61 51 VAL D C 1
ATOM 5886 O O . VAL D 1 54 ? 52.509 11.722 19.460 1.00 80.04 51 VAL D O 1
ATOM 5890 N N . VAL D 1 55 ? 51.223 9.918 20.076 1.00 76.45 52 VAL D N 1
ATOM 5891 C CA . VAL D 1 55 ? 52.010 8.922 19.331 1.00 76.58 52 VAL D CA 1
ATOM 5892 C C . VAL D 1 55 ? 51.876 9.119 17.812 1.00 79.00 52 VAL D C 1
ATOM 5893 O O . VAL D 1 55 ? 52.820 8.830 17.078 1.00 78.67 52 VAL D O 1
ATOM 5897 N N . GLY D 1 56 ? 50.737 9.647 17.368 1.00 73.62 53 GLY D N 1
ATOM 5898 C CA . GLY D 1 56 ? 50.476 9.919 15.959 1.00 72.96 53 GLY D CA 1
ATOM 5899 C C . GLY D 1 56 ? 51.524 10.833 15.367 1.00 76.33 53 GLY D C 1
ATOM 5900 O O . GLY D 1 56 ? 52.085 10.524 14.313 1.00 74.44 53 GLY D O 1
ATOM 5901 N N . GLY D 1 57 ? 51.814 11.921 16.097 1.00 74.09 54 GLY D N 1
ATOM 5902 C CA . GLY D 1 57 ? 52.830 12.910 15.756 1.00 73.27 54 GLY D CA 1
ATOM 5903 C C . GLY D 1 57 ? 54.232 12.338 15.799 1.00 76.23 54 GLY D C 1
ATOM 5904 O O . GLY D 1 57 ? 55.041 12.635 14.917 1.00 77.35 54 GLY D O 1
ATOM 5905 N N . GLN D 1 58 ? 54.526 11.498 16.811 1.00 70.41 55 GLN D N 1
ATOM 5906 C CA . GLN D 1 58 ? 55.839 10.857 16.971 1.00 69.77 55 GLN D CA 1
ATOM 5907 C C . GLN D 1 58 ? 56.125 9.861 15.862 1.00 74.15 55 GLN D C 1
ATOM 5908 O O . GLN D 1 58 ? 57.242 9.849 15.342 1.00 74.29 55 GLN D O 1
ATOM 5914 N N . ARG D 1 59 ? 55.113 9.044 15.492 1.00 70.58 56 ARG D N 1
ATOM 5915 C CA . ARG D 1 59 ? 55.196 8.033 14.425 1.00 69.99 56 ARG D CA 1
ATOM 5916 C C . ARG D 1 59 ? 55.397 8.708 13.065 1.00 74.09 56 ARG D C 1
ATOM 5917 O O . ARG D 1 59 ? 56.243 8.279 12.283 1.00 73.00 56 ARG D O 1
ATOM 5925 N N . ALA D 1 60 ? 54.630 9.781 12.802 1.00 71.35 57 ALA D N 1
ATOM 5926 C CA . ALA D 1 60 ? 54.698 10.552 11.554 1.00 70.61 57 ALA D CA 1
ATOM 5927 C C . ALA D 1 60 ? 56.102 11.134 11.387 1.00 72.23 57 ALA D C 1
ATOM 5928 O O . ALA D 1 60 ? 56.666 11.058 10.292 1.00 70.65 57 ALA D O 1
ATOM 5930 N N . ALA D 1 61 ? 56.678 11.655 12.493 1.00 67.86 58 ALA D N 1
ATOM 5931 C CA . ALA D 1 61 ? 58.021 12.241 12.546 1.00 66.73 58 ALA D CA 1
ATOM 5932 C C . ALA D 1 61 ? 59.090 11.161 12.305 1.00 71.11 58 ALA D C 1
ATOM 5933 O O . ALA D 1 61 ? 59.981 11.353 11.478 1.00 69.11 58 ALA D O 1
ATOM 5935 N N . TRP D 1 62 ? 58.956 10.014 12.994 1.00 69.38 59 TRP D N 1
ATOM 5936 C CA . TRP D 1 62 ? 59.849 8.863 12.885 1.00 69.80 59 TRP D CA 1
ATOM 5937 C C . TRP D 1 62 ? 59.879 8.319 11.456 1.00 73.06 59 TRP D C 1
ATOM 5938 O O . TRP D 1 62 ? 60.953 7.950 10.977 1.00 73.01 59 TRP D O 1
ATOM 5949 N N . ARG D 1 63 ? 58.708 8.250 10.789 1.00 68.03 60 ARG D N 1
ATOM 5950 C CA . ARG D 1 63 ? 58.596 7.792 9.403 1.00 66.51 60 ARG D CA 1
ATOM 5951 C C . ARG D 1 63 ? 59.352 8.739 8.448 1.00 70.96 60 ARG D C 1
ATOM 5952 O O . ARG D 1 63 ? 60.091 8.259 7.597 1.00 69.88 60 ARG D O 1
ATOM 5960 N N . VAL D 1 64 ? 59.227 10.074 8.642 1.00 68.94 61 VAL D N 1
ATOM 5961 C CA . VAL D 1 64 ? 59.917 11.093 7.845 1.00 69.11 61 VAL D CA 1
ATOM 5962 C C . VAL D 1 64 ? 61.445 10.924 7.964 1.00 75.56 61 VAL D C 1
ATOM 5963 O O . VAL D 1 64 ? 62.132 10.804 6.945 1.00 76.41 61 VAL D O 1
ATOM 5967 N N . LEU D 1 65 ? 61.955 10.885 9.214 1.00 72.54 62 LEU D N 1
ATOM 5968 C CA . LEU D 1 65 ? 63.378 10.726 9.546 1.00 71.88 62 LEU D CA 1
ATOM 5969 C C . LEU D 1 65 ? 63.966 9.415 9.044 1.00 77.99 62 LEU D C 1
ATOM 5970 O O . LEU D 1 65 ? 65.048 9.433 8.448 1.00 76.26 62 LEU D O 1
ATOM 5975 N N . SER D 1 66 ? 63.255 8.283 9.282 1.00 78.00 63 SER D N 1
ATOM 5976 C CA . SER D 1 66 ? 63.681 6.954 8.840 1.00 79.51 63 SER D CA 1
ATOM 5977 C C . SER D 1 66 ? 63.718 6.873 7.296 1.00 87.85 63 SER D C 1
ATOM 5978 O O . SER D 1 66 ? 64.649 6.290 6.741 1.00 88.06 63 SER D O 1
ATOM 5981 N N . SER D 1 67 ? 62.767 7.526 6.614 1.00 87.27 64 SER D N 1
ATOM 5982 C CA . SER D 1 67 ? 62.736 7.585 5.151 1.00 89.26 64 SER D CA 1
ATOM 5983 C C . SER D 1 67 ? 63.992 8.318 4.604 1.00 97.37 64 SER D C 1
ATOM 5984 O O . SER D 1 67 ? 64.601 7.839 3.641 1.00 97.91 64 SER D O 1
ATOM 5987 N N . ILE D 1 68 ? 64.393 9.446 5.248 1.00 95.47 65 ILE D N 1
ATOM 5988 C CA . ILE D 1 68 ? 65.589 10.235 4.893 1.00 95.57 65 ILE D CA 1
ATOM 5989 C C . ILE D 1 68 ? 66.863 9.389 5.148 1.00 101.80 65 ILE D C 1
ATOM 5990 O O . ILE D 1 68 ? 67.782 9.375 4.318 1.00 101.34 65 ILE D O 1
ATOM 5995 N N . GLU D 1 69 ? 66.890 8.679 6.293 1.00 100.19 66 GLU D N 1
ATOM 5996 C CA . GLU D 1 69 ? 67.980 7.800 6.721 1.00 100.86 66 GLU D CA 1
ATOM 5997 C C . GLU D 1 69 ? 68.183 6.647 5.735 1.00 107.68 66 GLU D C 1
ATOM 5998 O O . GLU D 1 69 ? 69.333 6.292 5.447 1.00 107.19 66 GLU D O 1
ATOM 6004 N N . GLN D 1 70 ? 67.065 6.069 5.222 1.00 106.58 67 GLN D N 1
ATOM 6005 C CA . GLN D 1 70 ? 67.083 4.962 4.251 1.00 107.38 67 GLN D CA 1
ATOM 6006 C C . GLN D 1 70 ? 67.667 5.365 2.903 1.00 112.76 67 GLN D C 1
ATOM 6007 O O . GLN D 1 70 ? 68.280 4.526 2.245 1.00 112.24 67 GLN D O 1
ATOM 6013 N N . LYS D 1 71 ? 67.504 6.645 2.504 1.00 110.47 68 LYS D N 1
ATOM 6014 C CA . LYS D 1 71 ? 68.073 7.179 1.265 1.00 110.50 68 LYS D CA 1
ATOM 6015 C C . LYS D 1 71 ? 69.615 7.221 1.393 1.00 114.64 68 LYS D C 1
ATOM 6016 O O . LYS D 1 71 ? 70.312 6.827 0.449 1.00 114.15 68 LYS D O 1
ATOM 6022 N N . SER D 1 72 ? 70.130 7.639 2.585 1.00 110.64 69 SER D N 1
ATOM 6023 C CA . SER D 1 72 ? 71.562 7.715 2.898 1.00 125.28 69 SER D CA 1
ATOM 6024 C C . SER D 1 72 ? 72.193 6.348 3.216 1.00 135.32 69 SER D C 1
ATOM 6025 O O . SER D 1 72 ? 71.547 5.301 3.129 1.00 93.67 69 SER D O 1
ATOM 6028 N N . ALA D 1 79 ? 75.013 11.229 -0.184 1.00 119.33 76 ALA D N 1
ATOM 6029 C CA . ALA D 1 79 ? 74.764 11.977 1.052 1.00 119.31 76 ALA D CA 1
ATOM 6030 C C . ALA D 1 79 ? 75.017 11.123 2.316 1.00 122.74 76 ALA D C 1
ATOM 6031 O O . ALA D 1 79 ? 74.369 10.076 2.481 1.00 122.58 76 ALA D O 1
ATOM 6033 N N . ALA D 1 80 ? 75.955 11.578 3.206 1.00 117.42 77 ALA D N 1
ATOM 6034 C CA . ALA D 1 80 ? 76.320 10.865 4.444 1.00 116.22 77 ALA D CA 1
ATOM 6035 C C . ALA D 1 80 ? 76.530 11.770 5.701 1.00 117.13 77 ALA D C 1
ATOM 6036 O O . ALA D 1 80 ? 77.488 12.563 5.752 1.00 117.05 77 ALA D O 1
ATOM 6038 N N . GLY D 1 81 ? 75.655 11.595 6.709 1.00 109.89 78 GLY D N 1
ATOM 6039 C CA . GLY D 1 81 ? 75.691 12.329 7.977 1.00 107.49 78 GLY D CA 1
ATOM 6040 C C . GLY D 1 81 ? 75.087 11.603 9.175 1.00 105.58 78 GLY D C 1
ATOM 6041 O O . GLY D 1 81 ? 73.983 11.058 9.059 1.00 105.29 78 GLY D O 1
ATOM 6042 N N . PRO D 1 82 ? 75.769 11.632 10.364 1.00 97.00 79 PRO D N 1
ATOM 6043 C CA . PRO D 1 82 ? 75.228 10.971 11.579 1.00 95.12 79 PRO D CA 1
ATOM 6044 C C . PRO D 1 82 ? 73.997 11.632 12.218 1.00 95.81 79 PRO D C 1
ATOM 6045 O O . PRO D 1 82 ? 73.337 10.995 13.043 1.00 96.03 79 PRO D O 1
ATOM 6049 N N . GLU D 1 83 ? 73.724 12.912 11.864 1.00 88.46 80 GLU D N 1
ATOM 6050 C CA . GLU D 1 83 ? 72.648 13.757 12.390 1.00 86.51 80 GLU D CA 1
ATOM 6051 C C . GLU D 1 83 ? 71.264 13.132 12.253 1.00 88.48 80 GLU D C 1
ATOM 6052 O O . GLU D 1 83 ? 70.475 13.179 13.203 1.00 88.24 80 GLU D O 1
ATOM 6058 N N . VAL D 1 84 ? 70.967 12.556 11.070 1.00 83.51 81 VAL D N 1
ATOM 6059 C CA . VAL D 1 84 ? 69.678 11.917 10.786 1.00 82.46 81 VAL D CA 1
ATOM 6060 C C . VAL D 1 84 ? 69.457 10.756 11.745 1.00 85.78 81 VAL D C 1
ATOM 6061 O O . VAL D 1 84 ? 68.387 10.676 12.357 1.00 85.96 81 VAL D O 1
ATOM 6065 N N . ARG D 1 85 ? 70.488 9.882 11.891 1.00 80.42 82 ARG D N 1
ATOM 6066 C CA . ARG D 1 85 ? 70.443 8.724 12.771 1.00 79.69 82 ARG D CA 1
ATOM 6067 C C . ARG D 1 85 ? 70.255 9.161 14.217 1.00 81.30 82 ARG D C 1
ATOM 6068 O O . ARG D 1 85 ? 69.358 8.655 14.883 1.00 81.98 82 ARG D O 1
ATOM 6076 N N . GLU D 1 86 ? 71.054 10.129 14.679 1.00 75.32 83 GLU D N 1
ATOM 6077 C CA . GLU D 1 86 ? 70.984 10.659 16.040 1.00 73.54 83 GLU D CA 1
ATOM 6078 C C . GLU D 1 86 ? 69.592 11.181 16.365 1.00 73.84 83 GLU D C 1
ATOM 6079 O O . GLU D 1 86 ? 69.030 10.844 17.412 1.00 72.46 83 GLU D O 1
ATOM 6085 N N . TYR D 1 87 ? 69.036 12.007 15.462 1.00 68.82 84 TYR D N 1
ATOM 6086 C CA . TYR D 1 87 ? 67.743 12.625 15.688 1.00 67.95 84 TYR D CA 1
ATOM 6087 C C . TYR D 1 87 ? 66.594 11.606 15.540 1.00 73.88 84 TYR D C 1
ATOM 6088 O O . TYR D 1 87 ? 65.646 11.661 16.328 1.00 73.25 84 TYR D O 1
ATOM 6097 N N . ARG D 1 88 ? 66.718 10.621 14.609 1.00 72.04 85 ARG D N 1
ATOM 6098 C CA . ARG D 1 88 ? 65.732 9.543 14.463 1.00 72.55 85 ARG D CA 1
ATOM 6099 C C . ARG D 1 88 ? 65.684 8.751 15.786 1.00 77.05 85 ARG D C 1
ATOM 6100 O O . ARG D 1 88 ? 64.592 8.409 16.235 1.00 77.45 85 ARG D O 1
ATOM 6108 N N . GLU D 1 89 ? 66.867 8.511 16.417 1.00 72.15 86 GLU D N 1
ATOM 6109 C CA . GLU D 1 89 ? 67.045 7.835 17.712 1.00 70.67 86 GLU D CA 1
ATOM 6110 C C . GLU D 1 89 ? 66.385 8.616 18.867 1.00 74.21 86 GLU D C 1
ATOM 6111 O O . GLU D 1 89 ? 65.794 8.006 19.752 1.00 74.48 86 GLU D O 1
ATOM 6117 N N . LYS D 1 90 ? 66.480 9.961 18.849 1.00 70.61 87 LYS D N 1
ATOM 6118 C CA . LYS D 1 90 ? 65.893 10.851 19.858 1.00 69.86 87 LYS D CA 1
ATOM 6119 C C . LYS D 1 90 ? 64.352 10.718 19.868 1.00 76.02 87 LYS D C 1
ATOM 6120 O O . LYS D 1 90 ? 63.765 10.424 20.920 1.00 77.79 87 LYS D O 1
ATOM 6126 N N . VAL D 1 91 ? 63.726 10.878 18.679 1.00 70.85 88 VAL D N 1
ATOM 6127 C CA . VAL D 1 91 ? 62.283 10.743 18.433 1.00 70.53 88 VAL D CA 1
ATOM 6128 C C . VAL D 1 91 ? 61.795 9.330 18.818 1.00 74.05 88 VAL D C 1
ATOM 6129 O O . VAL D 1 91 ? 60.772 9.191 19.494 1.00 72.10 88 VAL D O 1
ATOM 6133 N N . GLU D 1 92 ? 62.554 8.301 18.407 1.00 72.20 89 GLU D N 1
ATOM 6134 C CA . GLU D 1 92 ? 62.281 6.885 18.665 1.00 72.29 89 GLU D CA 1
ATOM 6135 C C . GLU D 1 92 ? 62.211 6.566 20.151 1.00 76.74 89 GLU D C 1
ATOM 6136 O O . GLU D 1 92 ? 61.265 5.915 20.579 1.00 77.07 89 GLU D O 1
ATOM 6142 N N . THR D 1 93 ? 63.182 7.042 20.925 1.00 72.84 90 THR D N 1
ATOM 6143 C CA . THR D 1 93 ? 63.255 6.845 22.371 1.00 73.23 90 THR D CA 1
ATOM 6144 C C . THR D 1 93 ? 62.051 7.489 23.063 1.00 78.41 90 THR D C 1
ATOM 6145 O O . THR D 1 93 ? 61.484 6.924 24.006 1.00 78.85 90 THR D O 1
ATOM 6149 N N . GLU D 1 94 ? 61.678 8.673 22.580 1.00 74.27 91 GLU D N 1
ATOM 6150 C CA . GLU D 1 94 ? 60.575 9.460 23.093 1.00 73.85 91 GLU D CA 1
ATOM 6151 C C . GLU D 1 94 ? 59.241 8.730 22.838 1.00 76.20 91 GLU D C 1
ATOM 6152 O O . GLU D 1 94 ? 58.430 8.619 23.762 1.00 75.12 91 GLU D O 1
ATOM 6158 N N . LEU D 1 95 ? 59.052 8.197 21.596 1.00 71.79 92 LEU D N 1
ATOM 6159 C CA . LEU D 1 95 ? 57.890 7.416 21.147 1.00 71.26 92 LEU D CA 1
ATOM 6160 C C . LEU D 1 95 ? 57.736 6.211 22.066 1.00 75.07 92 LEU D C 1
ATOM 6161 O O . LEU D 1 95 ? 56.636 5.959 22.551 1.00 75.09 92 LEU D O 1
ATOM 6166 N N . GLN D 1 96 ? 58.851 5.484 22.306 1.00 71.17 93 GLN D N 1
ATOM 6167 C CA . GLN D 1 96 ? 58.918 4.295 23.164 1.00 70.65 93 GLN D CA 1
ATOM 6168 C C . GLN D 1 96 ? 58.464 4.588 24.592 1.00 75.32 93 GLN D C 1
ATOM 6169 O O . GLN D 1 96 ? 57.779 3.766 25.204 1.00 75.85 93 GLN D O 1
ATOM 6175 N N . GLY D 1 97 ? 58.811 5.771 25.086 1.00 71.44 94 GLY D N 1
ATOM 6176 C CA . GLY D 1 97 ? 58.425 6.220 26.416 1.00 71.51 94 GLY D CA 1
ATOM 6177 C C . GLY D 1 97 ? 56.929 6.369 26.592 1.00 75.77 94 GLY D C 1
ATOM 6178 O O . GLY D 1 97 ? 56.385 6.009 27.639 1.00 77.61 94 GLY D O 1
ATOM 6179 N N . VAL D 1 98 ? 56.259 6.864 25.556 1.00 71.76 95 VAL D N 1
ATOM 6180 C CA . VAL D 1 98 ? 54.808 7.072 25.532 1.00 71.63 95 VAL D CA 1
ATOM 6181 C C . VAL D 1 98 ? 54.089 5.702 25.491 1.00 78.22 95 VAL D C 1
ATOM 6182 O O . VAL D 1 98 ? 53.149 5.490 26.260 1.00 79.80 95 VAL D O 1
ATOM 6186 N N . CYS D 1 99 ? 54.566 4.764 24.638 1.00 73.09 96 CYS D N 1
ATOM 6187 C CA . CYS D 1 99 ? 54.000 3.416 24.524 1.00 71.96 96 CYS D CA 1
ATOM 6188 C C . CYS D 1 99 ? 54.125 2.667 25.842 1.00 78.11 96 CYS D C 1
ATOM 6189 O O . CYS D 1 99 ? 53.156 2.041 26.272 1.00 78.97 96 CYS D O 1
ATOM 6192 N N . ASP D 1 100 ? 55.300 2.763 26.495 1.00 74.10 97 ASP D N 1
ATOM 6193 C CA . ASP D 1 100 ? 55.562 2.126 27.786 1.00 73.60 97 ASP D CA 1
ATOM 6194 C C . ASP D 1 100 ? 54.650 2.694 28.903 1.00 75.26 97 ASP D C 1
ATOM 6195 O O . ASP D 1 100 ? 54.246 1.955 29.789 1.00 71.74 97 ASP D O 1
ATOM 6200 N N . THR D 1 101 ? 54.312 4.001 28.831 1.00 73.82 98 THR D N 1
ATOM 6201 C CA . THR D 1 101 ? 53.415 4.689 29.773 1.00 73.93 98 THR D CA 1
ATOM 6202 C C . THR D 1 101 ? 51.982 4.181 29.602 1.00 79.46 98 THR D C 1
ATOM 6203 O O . THR D 1 101 ? 51.327 3.876 30.608 1.00 81.60 98 THR D O 1
ATOM 6207 N N . VAL D 1 102 ? 51.505 4.099 28.335 1.00 72.62 99 VAL D N 1
ATOM 6208 C CA . VAL D 1 102 ? 50.171 3.600 28.003 1.00 71.65 99 VAL D CA 1
ATOM 6209 C C . VAL D 1 102 ? 50.044 2.136 28.437 1.00 74.58 99 VAL D C 1
ATOM 6210 O O . VAL D 1 102 ? 49.083 1.787 29.124 1.00 73.55 99 VAL D O 1
ATOM 6214 N N . LEU D 1 103 ? 51.029 1.298 28.065 1.00 71.25 100 LEU D N 1
ATOM 6215 C CA . LEU D 1 103 ? 51.020 -0.132 28.375 1.00 71.01 100 LEU D CA 1
ATOM 6216 C C . LEU D 1 103 ? 51.048 -0.381 29.876 1.00 76.33 100 LEU D C 1
ATOM 6217 O O . LEU D 1 103 ? 50.340 -1.278 30.339 1.00 76.34 100 LEU D O 1
ATOM 6222 N N . GLY D 1 104 ? 51.753 0.483 30.619 1.00 74.30 101 GLY D N 1
ATOM 6223 C CA . GLY D 1 104 ? 51.823 0.440 32.078 1.00 74.25 101 GLY D CA 1
ATOM 6224 C C . GLY D 1 104 ? 50.475 0.725 32.719 1.00 79.11 101 GLY D C 1
ATOM 6225 O O . GLY D 1 104 ? 50.073 0.016 33.645 1.00 78.21 101 GLY D O 1
ATOM 6226 N N . LEU D 1 105 ? 49.738 1.737 32.189 1.00 76.02 102 LEU D N 1
ATOM 6227 C CA . LEU D 1 105 ? 48.391 2.093 32.662 1.00 75.80 102 LEU D CA 1
ATOM 6228 C C . LEU D 1 105 ? 47.424 0.959 32.413 1.00 82.09 102 LEU D C 1
ATOM 6229 O O . LEU D 1 105 ? 46.600 0.666 33.269 1.00 82.18 102 LEU D O 1
ATOM 6234 N N . LEU D 1 106 ? 47.518 0.333 31.239 1.00 80.92 103 LEU D N 1
ATOM 6235 C CA . LEU D 1 106 ? 46.653 -0.770 30.862 1.00 82.23 103 LEU D CA 1
ATOM 6236 C C . LEU D 1 106 ? 46.861 -1.966 31.769 1.00 90.48 103 LEU D C 1
ATOM 6237 O O . LEU D 1 106 ? 45.879 -2.506 32.256 1.00 90.28 103 LEU D O 1
ATOM 6242 N N . ASP D 1 107 ? 48.124 -2.351 32.041 1.00 91.15 104 ASP D N 1
ATOM 6243 C CA . ASP D 1 107 ? 48.439 -3.507 32.892 1.00 92.53 104 ASP D CA 1
ATOM 6244 C C . ASP D 1 107 ? 48.187 -3.268 34.382 1.00 96.91 104 ASP D C 1
ATOM 6245 O O . ASP D 1 107 ? 47.685 -4.162 35.057 1.00 96.30 104 ASP D O 1
ATOM 6250 N N . SER D 1 108 ? 48.492 -2.067 34.879 1.00 94.87 105 SER D N 1
ATOM 6251 C CA . SER D 1 108 ? 48.331 -1.724 36.294 1.00 95.38 105 SER D CA 1
ATOM 6252 C C . SER D 1 108 ? 46.929 -1.262 36.724 1.00 99.52 105 SER D C 1
ATOM 6253 O O . SER D 1 108 ? 46.621 -1.376 37.918 1.00 99.66 105 SER D O 1
ATOM 6256 N N . HIS D 1 109 ? 46.111 -0.691 35.799 1.00 95.18 106 HIS D N 1
ATOM 6257 C CA . HIS D 1 109 ? 44.793 -0.155 36.176 1.00 95.25 106 HIS D CA 1
ATOM 6258 C C . HIS D 1 109 ? 43.593 -0.447 35.270 1.00 100.86 106 HIS D C 1
ATOM 6259 O O . HIS D 1 109 ? 42.474 -0.547 35.782 1.00 101.95 106 HIS D O 1
ATOM 6266 N N . LEU D 1 110 ? 43.771 -0.411 33.942 1.00 96.73 107 LEU D N 1
ATOM 6267 C CA . LEU D 1 110 ? 42.650 -0.503 33.003 1.00 96.14 107 LEU D CA 1
ATOM 6268 C C . LEU D 1 110 ? 42.171 -1.934 32.749 1.00 100.72 107 LEU D C 1
ATOM 6269 O O . LEU D 1 110 ? 40.978 -2.209 32.894 1.00 100.12 107 LEU D O 1
ATOM 6274 N N . ILE D 1 111 ? 43.101 -2.837 32.406 1.00 97.75 108 ILE D N 1
ATOM 6275 C CA . ILE D 1 111 ? 42.844 -4.251 32.153 1.00 97.52 108 ILE D CA 1
ATOM 6276 C C . ILE D 1 111 ? 42.722 -5.049 33.470 1.00 105.93 108 ILE D C 1
ATOM 6277 O O . ILE D 1 111 ? 43.590 -4.975 34.359 1.00 105.96 108 ILE D O 1
ATOM 6282 N N . LYS D 1 112 ? 41.607 -5.787 33.574 1.00 105.06 109 LYS D N 1
ATOM 6283 C CA . LYS D 1 112 ? 41.243 -6.714 34.654 1.00 106.33 109 LYS D CA 1
ATOM 6284 C C . LYS D 1 112 ? 40.234 -7.740 34.090 1.00 114.56 109 LYS D C 1
ATOM 6285 O O . LYS D 1 112 ? 39.369 -7.351 33.298 1.00 114.86 109 LYS D O 1
ATOM 6291 N N . GLU D 1 113 ? 40.376 -9.046 34.453 1.00 112.80 110 GLU D N 1
ATOM 6292 C CA . GLU D 1 113 ? 39.555 -10.170 33.949 1.00 113.44 110 GLU D CA 1
ATOM 6293 C C . GLU D 1 113 ? 38.010 -9.988 34.125 1.00 117.44 110 GLU D C 1
ATOM 6294 O O . GLU D 1 113 ? 37.241 -10.708 33.473 1.00 116.42 110 GLU D O 1
ATOM 6300 N N . ALA D 1 114 ? 37.580 -9.020 34.973 1.00 114.40 111 ALA D N 1
ATOM 6301 C CA . ALA D 1 114 ? 36.176 -8.678 35.236 1.00 114.22 111 ALA D CA 1
ATOM 6302 C C . ALA D 1 114 ? 35.791 -7.338 34.550 1.00 117.66 111 ALA D C 1
ATOM 6303 O O . ALA D 1 114 ? 36.667 -6.520 34.240 1.00 117.45 111 ALA D O 1
ATOM 6305 N N . GLY D 1 115 ? 34.493 -7.148 34.305 1.00 113.09 112 GLY D N 1
ATOM 6306 C CA . GLY D 1 115 ? 33.954 -5.960 33.646 1.00 111.97 112 GLY D CA 1
ATOM 6307 C C . GLY D 1 115 ? 33.316 -6.273 32.306 1.00 113.57 112 GLY D C 1
ATOM 6308 O O . GLY D 1 115 ? 33.605 -7.324 31.719 1.00 113.20 112 GLY D O 1
ATOM 6309 N N . ASP D 1 116 ? 32.453 -5.351 31.806 1.00 108.18 113 ASP D N 1
ATOM 6310 C CA . ASP D 1 116 ? 31.722 -5.494 30.541 1.00 107.07 113 ASP D CA 1
ATOM 6311 C C . ASP D 1 116 ? 32.637 -5.798 29.354 1.00 107.78 113 ASP D C 1
ATOM 6312 O O . ASP D 1 116 ? 33.761 -5.294 29.289 1.00 106.37 113 ASP D O 1
ATOM 6317 N N . ALA D 1 117 ? 32.149 -6.659 28.444 1.00 103.05 114 ALA D N 1
ATOM 6318 C CA . ALA D 1 117 ? 32.836 -7.124 27.235 1.00 101.99 114 ALA D CA 1
ATOM 6319 C C . ALA D 1 117 ? 33.452 -5.997 26.416 1.00 103.53 114 ALA D C 1
ATOM 6320 O O . ALA D 1 117 ? 34.608 -6.107 26.011 1.00 103.06 114 ALA D O 1
ATOM 6322 N N . GLU D 1 118 ? 32.680 -4.915 26.193 1.00 98.51 115 GLU D N 1
ATOM 6323 C CA . GLU D 1 118 ? 33.071 -3.735 25.428 1.00 97.22 115 GLU D CA 1
ATOM 6324 C C . GLU D 1 118 ? 34.312 -3.056 25.994 1.00 97.92 115 GLU D C 1
ATOM 6325 O O . GLU D 1 118 ? 35.244 -2.782 25.237 1.00 97.90 115 GLU D O 1
ATOM 6331 N N . SER D 1 119 ? 34.327 -2.785 27.307 1.00 92.07 116 SER D N 1
ATOM 6332 C CA . SER D 1 119 ? 35.466 -2.144 27.957 1.00 90.95 116 SER D CA 1
ATOM 6333 C C . SER D 1 119 ? 36.696 -3.058 27.921 1.00 90.12 116 SER D C 1
ATOM 6334 O O . SER D 1 119 ? 37.781 -2.574 27.622 1.00 89.82 116 SER D O 1
ATOM 6337 N N . ARG D 1 120 ? 36.517 -4.374 28.150 1.00 83.39 117 ARG D N 1
ATOM 6338 C CA . ARG D 1 120 ? 37.599 -5.369 28.087 1.00 82.12 117 ARG D CA 1
ATOM 6339 C C . ARG D 1 120 ? 38.268 -5.368 26.687 1.00 82.40 117 ARG D C 1
ATOM 6340 O O . ARG D 1 120 ? 39.490 -5.194 26.594 1.00 81.32 117 ARG D O 1
ATOM 6348 N N . VAL D 1 121 ? 37.445 -5.503 25.612 1.00 77.37 118 VAL D N 1
ATOM 6349 C CA . VAL D 1 121 ? 37.865 -5.489 24.199 1.00 77.07 118 VAL D CA 1
ATOM 6350 C C . VAL D 1 121 ? 38.657 -4.206 23.884 1.00 83.27 118 VAL D C 1
ATOM 6351 O O . VAL D 1 121 ? 39.769 -4.304 23.354 1.00 83.89 118 VAL D O 1
ATOM 6355 N N . PHE D 1 122 ? 38.101 -3.026 24.259 1.00 80.13 119 PHE D N 1
ATOM 6356 C CA . PHE D 1 122 ? 38.685 -1.691 24.051 1.00 80.21 119 PHE D CA 1
ATOM 6357 C C . PHE D 1 122 ? 40.135 -1.621 24.541 1.00 83.77 119 PHE D C 1
ATOM 6358 O O . PHE D 1 122 ? 41.008 -1.159 23.796 1.00 82.74 119 PHE D O 1
ATOM 6366 N N . TYR D 1 123 ? 40.370 -2.066 25.802 1.00 80.26 120 TYR D N 1
ATOM 6367 C CA . TYR D 1 123 ? 41.670 -2.062 26.458 1.00 80.06 120 TYR D CA 1
ATOM 6368 C C . TYR D 1 123 ? 42.660 -3.070 25.858 1.00 83.92 120 TYR D C 1
ATOM 6369 O O . TYR D 1 123 ? 43.828 -2.712 25.692 1.00 84.00 120 TYR D O 1
ATOM 6378 N N . LEU D 1 124 ? 42.211 -4.308 25.522 1.00 79.32 121 LEU D N 1
ATOM 6379 C CA . LEU D 1 124 ? 43.069 -5.329 24.894 1.00 78.49 121 LEU D CA 1
ATOM 6380 C C . LEU D 1 124 ? 43.474 -4.897 23.481 1.00 81.65 121 LEU D C 1
ATOM 6381 O O . LEU D 1 124 ? 44.642 -5.052 23.102 1.00 81.29 121 LEU D O 1
ATOM 6386 N N . LYS D 1 125 ? 42.519 -4.308 22.724 1.00 76.76 122 LYS D N 1
ATOM 6387 C CA . LYS D 1 125 ? 42.782 -3.748 21.403 1.00 76.99 122 LYS D CA 1
ATOM 6388 C C . LYS D 1 125 ? 43.887 -2.705 21.577 1.00 81.78 122 LYS D C 1
ATOM 6389 O O . LYS D 1 125 ? 44.879 -2.757 20.852 1.00 82.65 122 LYS D O 1
ATOM 6395 N N . MET D 1 126 ? 43.734 -1.812 22.581 1.00 77.78 123 MET D N 1
ATOM 6396 C CA . MET D 1 126 ? 44.692 -0.766 22.960 1.00 77.46 123 MET D CA 1
ATOM 6397 C C . MET D 1 126 ? 46.071 -1.379 23.274 1.00 78.08 123 MET D C 1
ATOM 6398 O O . MET D 1 126 ? 47.061 -0.896 22.748 1.00 77.81 123 MET D O 1
ATOM 6403 N N . LYS D 1 127 ? 46.125 -2.481 24.047 1.00 72.41 124 LYS D N 1
ATOM 6404 C CA . LYS D 1 127 ? 47.368 -3.202 24.358 1.00 70.87 124 LYS D CA 1
ATOM 6405 C C . LYS D 1 127 ? 48.032 -3.712 23.082 1.00 73.97 124 LYS D C 1
ATOM 6406 O O . LYS D 1 127 ? 49.254 -3.634 22.941 1.00 73.63 124 LYS D O 1
ATOM 6412 N N . GLY D 1 128 ? 47.215 -4.219 22.167 1.00 70.13 125 GLY D N 1
ATOM 6413 C CA . GLY D 1 128 ? 47.690 -4.664 20.865 1.00 69.49 125 GLY D CA 1
ATOM 6414 C C . GLY D 1 128 ? 48.292 -3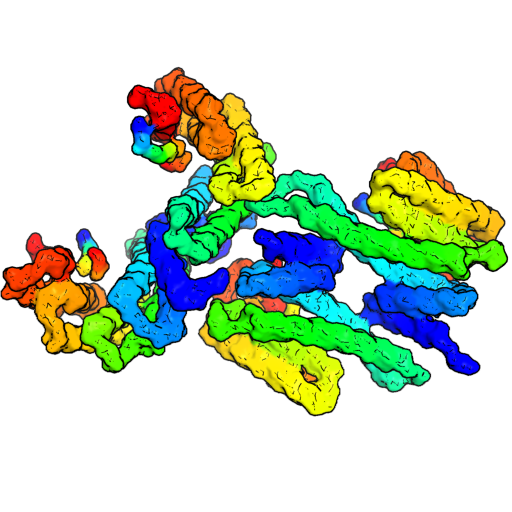.526 20.051 1.00 70.86 125 GLY D C 1
ATOM 6415 O O . GLY D 1 128 ? 49.394 -3.674 19.516 1.00 69.96 125 GLY D O 1
ATOM 6416 N N . ASP D 1 129 ? 47.584 -2.370 19.992 1.00 65.63 126 ASP D N 1
ATOM 6417 C CA . ASP D 1 129 ? 47.974 -1.155 19.252 1.00 65.24 126 ASP D CA 1
ATOM 6418 C C . ASP D 1 129 ? 49.316 -0.573 19.675 1.00 70.22 126 ASP D C 1
ATOM 6419 O O . ASP D 1 129 ? 50.124 -0.188 18.832 1.00 68.15 126 ASP D O 1
ATOM 6424 N N . TYR D 1 130 ? 49.516 -0.453 20.983 1.00 69.70 127 TYR D N 1
ATOM 6425 C CA . TYR D 1 130 ? 50.717 0.158 21.512 1.00 70.82 127 TYR D CA 1
ATOM 6426 C C . TYR D 1 130 ? 51.926 -0.774 21.431 1.00 76.80 127 TYR D C 1
ATOM 6427 O O . TYR D 1 130 ? 53.045 -0.273 21.267 1.00 75.99 127 TYR D O 1
ATOM 6436 N N . TYR D 1 131 ? 51.696 -2.101 21.388 1.00 75.44 128 TYR D N 1
ATOM 6437 C CA . TYR D 1 131 ? 52.773 -3.054 21.142 1.00 77.09 128 TYR D CA 1
ATOM 6438 C C . TYR D 1 131 ? 53.126 -3.011 19.647 1.00 81.89 128 TYR D C 1
ATOM 6439 O O . TYR D 1 131 ? 54.307 -3.065 19.289 1.00 82.80 128 TYR D O 1
ATOM 6448 N N . ARG D 1 132 ? 52.105 -2.827 18.783 1.00 77.18 129 ARG D N 1
ATOM 6449 C CA . ARG D 1 132 ? 52.291 -2.686 17.337 1.00 76.50 129 ARG D CA 1
ATOM 6450 C C . ARG D 1 132 ? 53.113 -1.427 17.035 1.00 82.23 129 ARG D C 1
ATOM 6451 O O . ARG D 1 132 ? 53.973 -1.467 16.152 1.00 83.12 129 ARG D O 1
ATOM 6459 N N . TYR D 1 133 ? 52.894 -0.332 17.797 1.00 77.63 130 TYR D N 1
ATOM 6460 C CA . TYR D 1 133 ? 53.672 0.887 17.601 1.00 76.73 130 TYR D CA 1
ATOM 6461 C C . TYR D 1 133 ? 55.139 0.664 18.000 1.00 78.50 130 TYR D C 1
ATOM 6462 O O . TYR D 1 133 ? 56.038 1.168 17.316 1.00 78.33 130 TYR D O 1
ATOM 6471 N N . LEU D 1 134 ? 55.379 -0.142 19.051 1.00 72.72 131 LEU D N 1
ATOM 6472 C CA . LEU D 1 134 ? 56.740 -0.476 19.490 1.00 72.39 131 LEU D CA 1
ATOM 6473 C C . LEU D 1 134 ? 57.439 -1.337 18.436 1.00 79.12 131 LEU D C 1
ATOM 6474 O O . LEU D 1 134 ? 58.632 -1.140 18.184 1.00 78.06 131 LEU D O 1
ATOM 6479 N N . ALA D 1 135 ? 56.675 -2.275 17.821 1.00 77.18 132 ALA D N 1
ATOM 6480 C CA . ALA D 1 135 ? 57.109 -3.191 16.763 1.00 77.87 132 ALA D CA 1
ATOM 6481 C C . ALA D 1 135 ? 57.487 -2.457 15.466 1.00 82.74 132 ALA D C 1
ATOM 6482 O O . ALA D 1 135 ? 58.365 -2.930 14.748 1.00 83.88 132 ALA D O 1
ATOM 6484 N N . GLU D 1 136 ? 56.824 -1.323 15.160 1.00 78.39 133 GLU D N 1
ATOM 6485 C CA . GLU D 1 136 ? 57.098 -0.496 13.975 1.00 77.78 133 GLU D CA 1
ATOM 6486 C C . GLU D 1 136 ? 58.552 0.026 13.977 1.00 81.34 133 GLU D C 1
ATOM 6487 O O . GLU D 1 136 ? 59.148 0.186 12.905 1.00 80.56 133 GLU D O 1
ATOM 6493 N N . VAL D 1 137 ? 59.103 0.293 15.183 1.00 77.50 134 VAL D N 1
ATOM 6494 C CA . VAL D 1 137 ? 60.449 0.852 15.381 1.00 77.14 134 VAL D CA 1
ATOM 6495 C C . VAL D 1 137 ? 61.476 -0.187 15.898 1.00 81.06 134 VAL D C 1
ATOM 6496 O O . VAL D 1 137 ? 62.676 0.108 15.883 1.00 79.83 134 VAL D O 1
ATOM 6500 N N . ALA D 1 138 ? 61.009 -1.378 16.360 1.00 77.67 135 ALA D N 1
ATOM 6501 C CA . ALA D 1 138 ? 61.864 -2.448 16.900 1.00 75.92 135 ALA D CA 1
ATOM 6502 C C . ALA D 1 138 ? 62.663 -3.187 15.842 1.00 77.29 135 ALA D C 1
ATOM 6503 O O . ALA D 1 138 ? 62.193 -3.369 14.722 1.00 74.93 135 ALA D O 1
ATOM 6505 N N . THR D 1 139 ? 63.866 -3.665 16.223 1.00 74.72 136 THR D N 1
ATOM 6506 C CA . THR D 1 139 ? 64.753 -4.477 15.370 1.00 73.85 136 THR D CA 1
ATOM 6507 C C . THR D 1 139 ? 65.051 -5.802 16.082 1.00 77.95 136 THR D C 1
ATOM 6508 O O . THR D 1 139 ? 64.621 -5.968 17.221 1.00 77.34 136 THR D O 1
ATOM 6512 N N . GLY D 1 140 ? 65.734 -6.729 15.392 1.00 75.41 137 GLY D N 1
ATOM 6513 C CA . GLY D 1 140 ? 66.163 -8.039 15.885 1.00 75.47 137 GLY D CA 1
ATOM 6514 C C . GLY D 1 140 ? 65.173 -8.832 16.715 1.00 81.82 137 GLY D C 1
ATOM 6515 O O . GLY D 1 140 ? 63.965 -8.706 16.507 1.00 80.07 137 GLY D O 1
ATOM 6516 N N . ASP D 1 141 ? 65.694 -9.685 17.664 1.00 82.04 138 ASP D N 1
ATOM 6517 C CA . ASP D 1 141 ? 64.906 -10.535 18.588 1.00 82.19 138 ASP D CA 1
ATOM 6518 C C . ASP D 1 141 ? 63.871 -9.713 19.416 1.00 87.58 138 ASP D C 1
ATOM 6519 O O . ASP D 1 141 ? 62.806 -10.252 19.745 1.00 86.95 138 ASP D O 1
ATOM 6524 N N . ASP D 1 142 ? 64.194 -8.422 19.753 1.00 84.27 139 ASP D N 1
ATOM 6525 C CA . ASP D 1 142 ? 63.324 -7.505 20.509 1.00 84.42 139 ASP D CA 1
ATOM 6526 C C . ASP D 1 142 ? 61.983 -7.406 19.799 1.00 91.04 139 ASP D C 1
ATOM 6527 O O . ASP D 1 142 ? 60.942 -7.509 20.453 1.00 91.51 139 ASP D O 1
ATOM 6532 N N . LYS D 1 143 ? 62.024 -7.211 18.445 1.00 87.45 140 LYS D N 1
ATOM 6533 C CA . LYS D 1 143 ? 60.871 -7.114 17.550 1.00 86.56 140 LYS D CA 1
ATOM 6534 C C . LYS D 1 143 ? 60.061 -8.367 17.741 1.00 90.22 140 LYS D C 1
ATOM 6535 O O . LYS D 1 143 ? 58.906 -8.250 18.144 1.00 91.65 140 LYS D O 1
ATOM 6541 N N . LYS D 1 144 ? 60.699 -9.564 17.577 1.00 83.85 141 LYS D N 1
ATOM 6542 C CA . LYS D 1 144 ? 60.064 -10.869 17.727 1.00 82.42 141 LYS D CA 1
ATOM 6543 C C . LYS D 1 144 ? 59.164 -10.955 18.965 1.00 87.98 141 LYS D C 1
ATOM 6544 O O . LYS D 1 144 ? 57.984 -11.281 18.808 1.00 88.42 141 LYS D O 1
ATOM 6550 N N . ARG D 1 145 ? 59.677 -10.597 20.167 1.00 85.21 142 ARG D N 1
ATOM 6551 C CA . ARG D 1 145 ? 58.883 -10.714 21.399 1.00 85.51 142 ARG D CA 1
ATOM 6552 C C . ARG D 1 145 ? 57.804 -9.640 21.541 1.00 88.27 142 ARG D C 1
ATOM 6553 O O . ARG D 1 145 ? 56.764 -9.922 22.134 1.00 88.77 142 ARG D O 1
ATOM 6561 N N . ILE D 1 146 ? 58.036 -8.440 21.002 1.00 83.75 143 ILE D N 1
ATOM 6562 C CA . ILE D 1 146 ? 57.058 -7.347 20.973 1.00 83.78 143 ILE D CA 1
ATOM 6563 C C . ILE D 1 146 ? 55.894 -7.784 20.052 1.00 88.58 143 ILE D C 1
ATOM 6564 O O . ILE D 1 146 ? 54.729 -7.647 20.434 1.00 88.47 143 ILE D O 1
ATOM 6569 N N . ILE D 1 147 ? 56.222 -8.362 18.867 1.00 85.37 144 ILE D N 1
ATOM 6570 C CA . ILE D 1 147 ? 55.261 -8.887 17.887 1.00 85.65 144 ILE D CA 1
ATOM 6571 C C . ILE D 1 147 ? 54.357 -9.921 18.552 1.00 93.14 144 ILE D C 1
ATOM 6572 O O . ILE D 1 147 ? 53.145 -9.868 18.340 1.00 94.51 144 ILE D O 1
ATOM 6577 N N . ASP D 1 148 ? 54.931 -10.819 19.388 1.00 89.77 145 ASP D N 1
ATOM 6578 C CA . ASP D 1 148 ? 54.169 -11.838 20.107 1.00 90.18 145 ASP D CA 1
ATOM 6579 C C . ASP D 1 148 ? 53.199 -11.236 21.113 1.00 91.59 145 ASP D C 1
ATOM 6580 O O . ASP D 1 148 ? 52.042 -11.666 21.181 1.00 92.37 145 ASP D O 1
ATOM 6585 N N . SER D 1 149 ? 53.664 -10.229 21.870 1.00 84.77 146 SER D N 1
ATOM 6586 C CA . SER D 1 149 ? 52.868 -9.515 22.864 1.00 83.36 146 SER D CA 1
ATOM 6587 C C . SER D 1 149 ? 51.643 -8.835 22.218 1.00 85.22 146 SER D C 1
ATOM 6588 O O . SER D 1 149 ? 50.551 -8.859 22.795 1.00 85.00 146 SER D O 1
ATOM 6591 N N . ALA D 1 150 ? 51.814 -8.307 20.991 1.00 79.81 147 ALA D N 1
ATOM 6592 C CA . ALA D 1 150 ? 50.741 -7.676 20.234 1.00 79.68 147 ALA D CA 1
ATOM 6593 C C . ALA D 1 150 ? 49.735 -8.731 19.845 1.00 85.67 147 ALA D C 1
ATOM 6594 O O . ALA D 1 150 ? 48.547 -8.553 20.124 1.00 84.41 147 ALA D O 1
ATOM 6596 N N . ARG D 1 151 ? 50.223 -9.865 19.259 1.00 85.37 148 ARG D N 1
ATOM 6597 C CA . ARG D 1 151 ? 49.378 -10.982 18.819 1.00 85.82 148 ARG D CA 1
ATOM 6598 C C . ARG D 1 151 ? 48.497 -11.536 19.929 1.00 91.82 148 ARG D C 1
ATOM 6599 O O . ARG D 1 151 ? 47.306 -11.740 19.681 1.00 92.70 148 ARG D O 1
ATOM 6607 N N . SER D 1 152 ? 49.062 -11.749 21.143 1.00 88.09 149 SER D N 1
ATOM 6608 C CA . SER D 1 152 ? 48.324 -12.266 22.307 1.00 88.08 149 SER D CA 1
ATOM 6609 C C . SER D 1 152 ? 47.192 -11.320 22.722 1.00 91.08 149 SER D C 1
ATOM 6610 O O . SER D 1 152 ? 46.059 -11.755 22.938 1.00 91.17 149 SER D O 1
ATOM 6613 N N . ALA D 1 153 ? 47.507 -10.022 22.775 1.00 86.64 150 ALA D N 1
ATOM 6614 C CA . ALA D 1 153 ? 46.573 -8.962 23.124 1.00 85.81 150 ALA D CA 1
ATOM 6615 C C . ALA D 1 153 ? 45.454 -8.874 22.079 1.00 89.27 150 ALA D C 1
ATOM 6616 O O . ALA D 1 153 ? 44.279 -8.800 22.444 1.00 87.63 150 ALA D O 1
ATOM 6618 N N . TYR D 1 154 ? 45.828 -8.909 20.782 1.00 86.16 151 TYR D N 1
ATOM 6619 C CA . TYR D 1 154 ? 44.902 -8.823 19.661 1.00 85.88 151 TYR D CA 1
ATOM 6620 C C . TYR D 1 154 ? 44.006 -10.038 19.550 1.00 91.11 151 TYR D C 1
ATOM 6621 O O . TYR D 1 154 ? 42.825 -9.876 19.248 1.00 90.28 151 TYR D O 1
ATOM 6630 N N . GLN D 1 155 ? 44.559 -11.245 19.823 1.00 88.92 152 GLN D N 1
ATOM 6631 C CA . GLN D 1 155 ? 43.852 -12.530 19.782 1.00 88.90 152 GLN D CA 1
ATOM 6632 C C . GLN D 1 155 ? 42.860 -12.695 20.938 1.00 92.74 152 GLN D C 1
ATOM 6633 O O . GLN D 1 155 ? 41.740 -13.172 20.711 1.00 92.83 152 GLN D O 1
ATOM 6639 N N . GLU D 1 156 ? 43.266 -12.300 22.163 1.00 88.46 153 GLU D N 1
ATOM 6640 C CA . GLU D 1 156 ? 42.420 -12.373 23.352 1.00 88.41 153 GLU D CA 1
ATOM 6641 C C . GLU D 1 156 ? 41.168 -11.501 23.169 1.00 94.03 153 GLU D C 1
ATOM 6642 O O . GLU D 1 156 ? 40.055 -11.941 23.495 1.00 94.52 153 GLU D O 1
ATOM 6648 N N . ALA D 1 157 ? 41.363 -10.296 22.585 1.00 90.67 154 ALA D N 1
ATOM 6649 C CA . ALA D 1 157 ? 40.333 -9.303 22.267 1.00 91.28 154 ALA D CA 1
ATOM 6650 C C . ALA D 1 157 ? 39.368 -9.828 21.181 1.00 97.67 154 ALA D C 1
ATOM 6651 O O . ALA D 1 157 ? 38.164 -9.562 21.234 1.00 98.00 154 ALA D O 1
ATOM 6653 N N . MET D 1 158 ? 39.916 -10.543 20.186 1.00 94.27 155 MET D N 1
ATOM 6654 C CA . MET D 1 158 ? 39.175 -11.145 19.091 1.00 94.27 155 MET D CA 1
ATOM 6655 C C . MET D 1 158 ? 38.205 -12.176 19.617 1.00 99.81 155 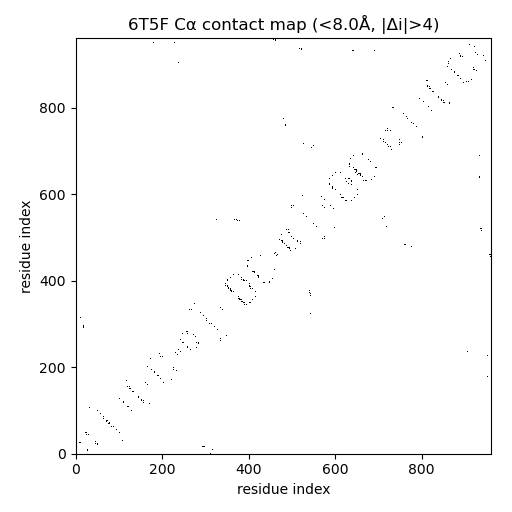MET D C 1
ATOM 6656 O O . MET D 1 158 ? 37.050 -12.183 19.206 1.00 101.05 155 MET D O 1
ATOM 6661 N N . ASP D 1 159 ? 38.676 -13.051 20.522 1.00 95.48 156 ASP D N 1
ATOM 6662 C CA . ASP D 1 159 ? 37.864 -14.108 21.108 1.00 94.85 156 ASP D CA 1
ATOM 6663 C C . ASP D 1 159 ? 36.654 -13.538 21.859 1.00 97.92 156 ASP D C 1
ATOM 6664 O O . ASP D 1 159 ? 35.531 -14.014 21.664 1.00 97.63 156 ASP D O 1
ATOM 6669 N N . ILE D 1 160 ? 36.865 -12.478 22.658 1.00 93.98 157 ILE D N 1
ATOM 6670 C CA . ILE D 1 160 ? 35.774 -11.846 23.401 1.00 94.18 157 ILE D CA 1
ATOM 6671 C C . ILE D 1 160 ? 34.782 -11.136 22.445 1.00 98.51 157 ILE D C 1
ATOM 6672 O O . ILE D 1 160 ? 33.570 -11.271 22.616 1.00 97.70 157 ILE D O 1
ATOM 6677 N N . SER D 1 161 ? 35.288 -10.414 21.431 1.00 95.86 158 SER D N 1
ATOM 6678 C CA . SER D 1 161 ? 34.411 -9.704 20.495 1.00 96.30 158 SER D CA 1
ATOM 6679 C C . SER D 1 161 ? 33.523 -10.644 19.675 1.00 102.17 158 SER D C 1
ATOM 6680 O O . SER D 1 161 ? 32.354 -10.325 19.455 1.00 102.22 158 SER D O 1
ATOM 6683 N N . LYS D 1 162 ? 34.045 -11.816 19.273 1.00 99.14 159 LYS D N 1
ATOM 6684 C CA . LYS D 1 162 ? 33.247 -12.752 18.490 1.00 98.88 159 LYS D CA 1
ATOM 6685 C C . LYS D 1 162 ? 32.160 -13.369 19.368 1.00 103.80 159 LYS D C 1
ATOM 6686 O O . LYS D 1 162 ? 31.006 -13.498 18.934 1.00 103.29 159 LYS D O 1
ATOM 6692 N N . LYS D 1 163 ? 32.522 -13.673 20.627 1.00 101.14 160 LYS D N 1
ATOM 6693 C CA . LYS D 1 163 ? 31.628 -14.306 21.588 1.00 101.27 160 LYS D CA 1
ATOM 6694 C C . LYS D 1 163 ? 30.522 -13.395 22.121 1.00 106.25 160 LYS D C 1
ATOM 6695 O O . LYS D 1 163 ? 29.394 -13.861 22.325 1.00 107.18 160 LYS D O 1
ATOM 6701 N N . GLU D 1 164 ? 30.835 -12.120 22.358 1.00 101.93 161 GLU D N 1
ATOM 6702 C CA . GLU D 1 164 ? 29.906 -11.184 22.997 1.00 102.24 161 GLU D CA 1
ATOM 6703 C C . GLU D 1 164 ? 29.376 -10.023 22.145 1.00 105.11 161 GLU D C 1
ATOM 6704 O O . GLU D 1 164 ? 28.423 -9.362 22.573 1.00 104.16 161 GLU D O 1
ATOM 6710 N N . MET D 1 165 ? 29.999 -9.729 20.994 1.00 101.41 162 MET D N 1
ATOM 6711 C CA . MET D 1 165 ? 29.581 -8.594 20.164 1.00 100.81 162 MET D CA 1
ATOM 6712 C C . MET D 1 165 ? 29.036 -8.994 18.785 1.00 104.26 162 MET D C 1
ATOM 6713 O O . MET D 1 165 ? 29.528 -9.971 18.217 1.00 103.10 162 MET D O 1
ATOM 6718 N N . PRO D 1 166 ? 28.057 -8.243 18.206 1.00 100.90 163 PRO D N 1
ATOM 6719 C CA . PRO D 1 166 ? 27.605 -8.567 16.837 1.00 100.24 163 PRO D CA 1
ATOM 6720 C C . PRO D 1 166 ? 28.651 -8.091 15.804 1.00 103.39 163 PRO D C 1
ATOM 6721 O O . PRO D 1 166 ? 29.438 -7.188 16.126 1.00 102.08 163 PRO D O 1
ATOM 6725 N N . PRO D 1 167 ? 28.675 -8.644 14.560 1.00 100.26 164 PRO D N 1
ATOM 6726 C CA . PRO D 1 167 ? 29.717 -8.240 13.588 1.00 99.89 164 PRO D CA 1
ATOM 6727 C C . PRO D 1 167 ? 29.721 -6.771 13.149 1.00 101.70 164 PRO D C 1
ATOM 6728 O O . PRO D 1 167 ? 30.720 -6.334 12.580 1.00 101.05 164 PRO D O 1
ATOM 6732 N N . THR D 1 168 ? 28.642 -6.012 13.439 1.00 97.50 165 THR D N 1
ATOM 6733 C CA . THR D 1 168 ? 28.513 -4.577 13.117 1.00 96.95 165 THR D CA 1
ATOM 6734 C C . THR D 1 168 ? 29.035 -3.644 14.210 1.00 98.44 165 THR D C 1
ATOM 6735 O O . THR D 1 168 ? 29.169 -2.441 13.961 1.00 98.52 165 THR D O 1
ATOM 6739 N N . ASN D 1 169 ? 29.341 -4.188 15.410 1.00 92.51 166 ASN D N 1
ATOM 6740 C CA . ASN D 1 169 ? 29.856 -3.402 16.531 1.00 90.42 166 ASN D CA 1
ATOM 6741 C C . ASN D 1 169 ? 31.143 -2.655 16.139 1.00 90.84 166 ASN D C 1
ATOM 6742 O O . ASN D 1 169 ? 32.071 -3.292 15.615 1.00 89.94 166 ASN D O 1
ATOM 6747 N N . PRO D 1 170 ? 31.201 -1.308 16.368 1.00 84.72 167 PRO D N 1
ATOM 6748 C CA . PRO D 1 170 ? 32.398 -0.546 15.973 1.00 83.63 167 PRO D CA 1
ATOM 6749 C C . PRO D 1 170 ? 33.683 -0.933 16.676 1.00 86.56 167 PRO D C 1
ATOM 6750 O O . PRO D 1 170 ? 34.739 -0.874 16.050 1.00 87.16 167 PRO D O 1
ATOM 6754 N N . ILE D 1 171 ? 33.607 -1.327 17.956 1.00 82.29 168 ILE D N 1
ATOM 6755 C CA . ILE D 1 171 ? 34.777 -1.746 18.741 1.00 82.41 168 ILE D CA 1
ATOM 6756 C C . ILE D 1 171 ? 35.349 -3.041 18.100 1.00 86.10 168 ILE D C 1
ATOM 6757 O O . ILE D 1 171 ? 36.550 -3.124 17.843 1.00 86.22 168 ILE D O 1
ATOM 6762 N N . ARG D 1 172 ? 34.462 -3.996 17.778 1.00 81.46 169 ARG D N 1
ATOM 6763 C CA . ARG D 1 172 ? 34.795 -5.262 17.129 1.00 80.86 169 ARG D CA 1
ATOM 6764 C C . ARG D 1 172 ? 35.397 -5.019 15.720 1.00 83.40 169 ARG D C 1
ATOM 6765 O O . ARG D 1 172 ? 36.427 -5.623 15.379 1.00 82.29 169 ARG D O 1
ATOM 6773 N N . LEU D 1 173 ? 34.748 -4.127 14.920 1.00 78.58 170 LEU D N 1
ATOM 6774 C CA . LEU D 1 173 ? 35.177 -3.752 13.567 1.00 77.12 170 LEU D CA 1
ATOM 6775 C C . LEU D 1 173 ? 36.569 -3.121 13.581 1.00 78.22 170 LEU D C 1
ATOM 6776 O O . LEU D 1 173 ? 37.403 -3.466 12.740 1.00 77.89 170 LEU D O 1
ATOM 6781 N N . GLY D 1 174 ? 36.791 -2.211 14.531 1.00 71.97 171 GLY D N 1
ATOM 6782 C CA . GLY D 1 174 ? 38.049 -1.497 14.700 1.00 71.25 171 GLY D CA 1
ATOM 6783 C C . GLY D 1 174 ? 39.190 -2.408 15.080 1.00 73.33 171 GLY D C 1
ATOM 6784 O O . GLY D 1 174 ? 40.288 -2.300 14.528 1.00 72.38 171 GLY D O 1
ATOM 6785 N N . LEU D 1 175 ? 38.912 -3.338 16.006 1.00 68.01 172 LEU D N 1
ATOM 6786 C CA . LEU D 1 175 ? 39.858 -4.333 16.478 1.00 66.56 172 LEU D CA 1
ATOM 6787 C C . LEU D 1 175 ? 40.316 -5.183 15.295 1.00 75.55 172 LEU D C 1
ATOM 6788 O O . LEU D 1 175 ? 41.520 -5.295 15.068 1.00 77.06 172 LEU D O 1
ATOM 6793 N N . ALA D 1 176 ? 39.356 -5.741 14.524 1.00 72.89 173 ALA D N 1
ATOM 6794 C CA . ALA D 1 176 ? 39.633 -6.567 13.357 1.00 73.23 173 ALA D CA 1
ATOM 6795 C C . ALA D 1 176 ? 40.424 -5.811 12.283 1.00 79.58 173 ALA D C 1
ATOM 6796 O O . ALA D 1 176 ? 41.326 -6.399 11.681 1.00 81.20 173 ALA D O 1
ATOM 6798 N N . LEU D 1 177 ? 40.124 -4.499 12.077 1.00 74.62 174 LEU D N 1
ATOM 6799 C CA . LEU D 1 177 ? 40.850 -3.651 11.133 1.00 72.19 174 LEU D CA 1
ATOM 6800 C C . LEU D 1 177 ? 42.323 -3.540 11.559 1.00 74.97 174 LEU D C 1
ATOM 6801 O O . LEU D 1 177 ? 43.213 -3.793 10.747 1.00 75.28 174 LEU D O 1
ATOM 6806 N N . ASN D 1 178 ? 42.572 -3.221 12.838 1.00 69.36 175 ASN D N 1
ATOM 6807 C CA . ASN D 1 178 ? 43.920 -3.070 13.370 1.00 67.17 175 ASN D CA 1
ATOM 6808 C C . ASN D 1 178 ? 44.706 -4.355 13.387 1.00 69.26 175 ASN D C 1
ATOM 6809 O O . ASN D 1 178 ? 45.891 -4.327 13.079 1.00 67.22 175 ASN D O 1
ATOM 6814 N N . PHE D 1 179 ? 44.054 -5.482 13.690 1.00 68.51 176 PHE D N 1
ATOM 6815 C CA . PHE D 1 179 ? 44.702 -6.798 13.708 1.00 69.52 176 PHE D CA 1
ATOM 6816 C C . PHE D 1 179 ? 45.089 -7.229 12.290 1.00 75.64 176 PHE D C 1
ATOM 6817 O O . PHE D 1 179 ? 46.153 -7.813 12.103 1.00 75.78 176 PHE D O 1
ATOM 6825 N N . SER D 1 180 ? 44.269 -6.886 11.284 1.00 74.52 177 SER D N 1
ATOM 6826 C CA . SER D 1 180 ? 44.592 -7.189 9.881 1.00 75.27 177 SER D CA 1
ATOM 6827 C C . SER D 1 180 ? 45.785 -6.320 9.416 1.00 81.14 177 SER D C 1
ATOM 6828 O O . SER D 1 180 ? 46.620 -6.801 8.655 1.00 82.23 177 SER D O 1
ATOM 6831 N N . VAL D 1 181 ? 45.884 -5.066 9.921 1.00 77.47 178 VAL D N 1
ATOM 6832 C CA . VAL D 1 181 ? 46.995 -4.152 9.645 1.00 76.96 178 VAL D CA 1
ATOM 6833 C C . VAL D 1 181 ? 48.244 -4.774 10.267 1.00 82.78 178 VAL D C 1
ATOM 6834 O O . VAL D 1 181 ? 49.281 -4.836 9.606 1.00 82.47 178 VAL D O 1
ATOM 6838 N N . PHE D 1 182 ? 48.107 -5.319 11.496 1.00 81.34 179 PHE D N 1
ATOM 6839 C CA . PHE D 1 182 ? 49.183 -6.023 12.184 1.00 82.87 179 PHE D CA 1
ATOM 6840 C C . PHE D 1 182 ? 49.673 -7.192 11.319 1.00 89.68 179 PHE D C 1
ATOM 6841 O O . PHE D 1 182 ? 50.871 -7.302 11.097 1.00 88.93 179 PHE D O 1
ATOM 6849 N N . HIS D 1 183 ? 48.759 -8.025 10.798 1.00 90.03 180 HIS D N 1
ATOM 6850 C CA . HIS D 1 183 ? 49.129 -9.157 9.937 1.00 91.85 180 HIS D CA 1
ATOM 6851 C C . HIS D 1 183 ? 49.918 -8.724 8.701 1.00 96.62 180 HIS D C 1
ATOM 6852 O O . HIS D 1 183 ? 50.965 -9.304 8.427 1.00 96.56 180 HIS D O 1
ATOM 6859 N N . TYR D 1 184 ? 49.424 -7.704 7.972 1.00 92.96 181 TYR D N 1
ATOM 6860 C CA . TYR D 1 184 ? 50.028 -7.204 6.741 1.00 92.31 181 TYR D CA 1
ATOM 6861 C C . TYR D 1 184 ? 51.387 -6.544 6.950 1.00 98.66 181 TYR D C 1
ATOM 6862 O O . TYR D 1 184 ? 52.362 -6.956 6.317 1.00 99.38 181 TYR D O 1
ATOM 6871 N N . GLU D 1 185 ? 51.434 -5.501 7.798 1.00 94.99 182 GLU D N 1
ATOM 6872 C CA . GLU D 1 185 ? 52.602 -4.678 8.078 1.00 95.30 182 GLU D CA 1
ATOM 6873 C C . GLU D 1 185 ? 53.672 -5.294 8.979 1.00 101.45 182 GLU D C 1
ATOM 6874 O O . GLU D 1 185 ? 54.866 -5.137 8.705 1.00 101.97 182 GLU D O 1
ATOM 6880 N N . ILE D 1 186 ? 53.255 -5.885 10.107 1.00 98.39 183 ILE D N 1
ATOM 6881 C CA . ILE D 1 186 ? 54.161 -6.365 11.149 1.00 98.40 183 ILE D CA 1
ATOM 6882 C C . ILE D 1 186 ? 54.514 -7.840 11.001 1.00 104.21 183 ILE D C 1
ATOM 6883 O O . ILE D 1 186 ? 55.694 -8.178 10.918 1.00 103.36 183 ILE D O 1
ATOM 6888 N N . ALA D 1 187 ? 53.495 -8.703 10.989 1.00 102.51 184 ALA D N 1
ATOM 6889 C CA . ALA D 1 187 ? 53.626 -10.153 10.900 1.00 103.45 184 ALA D CA 1
ATOM 6890 C C . ALA D 1 187 ? 54.026 -10.674 9.501 1.00 108.35 184 ALA D C 1
ATOM 6891 O O . ALA D 1 187 ? 54.334 -11.867 9.362 1.00 107.70 184 ALA D O 1
ATOM 6893 N N . ASN D 1 188 ? 54.016 -9.787 8.473 1.00 105.70 185 ASN D N 1
ATOM 6894 C CA . ASN D 1 188 ? 54.332 -10.106 7.071 1.00 105.38 185 ASN D CA 1
ATOM 6895 C C . ASN D 1 188 ? 53.513 -11.285 6.547 1.00 109.57 185 ASN D C 1
ATOM 6896 O O . ASN D 1 188 ? 54.050 -12.187 5.894 1.00 109.77 185 ASN D O 1
ATOM 6901 N N . SER D 1 189 ? 52.202 -11.264 6.867 1.00 105.90 186 SER D N 1
ATOM 6902 C CA . SER D 1 189 ? 51.193 -12.260 6.509 1.00 105.78 186 SER D CA 1
ATOM 6903 C C . SER D 1 189 ? 50.093 -11.572 5.673 1.00 109.06 186 SER D C 1
ATOM 6904 O O . SER D 1 189 ? 48.992 -11.328 6.185 1.00 107.47 186 SER D O 1
ATOM 6907 N N . PRO D 1 190 ? 50.381 -11.220 4.394 1.00 106.69 187 PRO D N 1
ATOM 6908 C CA . PRO D 1 190 ? 49.367 -10.532 3.576 1.00 107.07 187 PRO D CA 1
ATOM 6909 C C . PRO D 1 190 ? 48.101 -11.339 3.312 1.00 111.89 187 PRO D C 1
ATOM 6910 O O . PRO D 1 190 ? 47.033 -10.750 3.165 1.00 112.00 187 PRO D O 1
ATOM 6914 N N . GLU D 1 191 ? 48.218 -12.676 3.275 1.00 108.26 188 GLU D N 1
ATOM 6915 C CA . GLU D 1 191 ? 47.103 -13.583 3.035 1.00 108.13 188 GLU D CA 1
ATOM 6916 C C . GLU D 1 191 ? 46.110 -13.553 4.195 1.00 108.94 188 GLU D C 1
ATOM 6917 O O . GLU D 1 191 ? 44.906 -13.416 3.963 1.00 108.26 188 GLU D O 1
ATOM 6923 N N . GLU D 1 192 ? 46.618 -13.639 5.438 1.00 103.49 189 GLU D N 1
ATOM 6924 C CA . GLU D 1 192 ? 45.796 -13.608 6.641 1.00 102.88 189 GLU D CA 1
ATOM 6925 C C . GLU D 1 192 ? 45.121 -12.252 6.780 1.00 107.00 189 GLU D C 1
ATOM 6926 O O . GLU D 1 192 ? 43.935 -12.198 7.091 1.00 107.38 189 GLU D O 1
ATOM 6932 N N . ALA D 1 193 ? 45.869 -11.164 6.503 1.00 102.59 190 ALA D N 1
ATOM 6933 C CA . ALA D 1 193 ? 45.394 -9.782 6.532 1.00 101.54 190 ALA D CA 1
ATOM 6934 C C . ALA D 1 193 ? 44.201 -9.607 5.602 1.00 103.84 190 ALA D C 1
ATOM 6935 O O . ALA D 1 193 ? 43.141 -9.179 6.063 1.00 103.80 190 ALA D O 1
ATOM 6937 N N . ILE D 1 194 ? 44.368 -9.970 4.306 1.00 99.09 191 ILE D N 1
ATOM 6938 C CA . ILE D 1 194 ? 43.331 -9.896 3.270 1.00 98.41 191 ILE D CA 1
ATOM 6939 C C . ILE D 1 194 ? 42.107 -10.700 3.708 1.00 101.82 191 ILE D C 1
ATOM 6940 O O . ILE D 1 194 ? 40.990 -10.186 3.646 1.00 101.76 191 ILE D O 1
ATOM 6945 N N . SER D 1 195 ? 42.338 -11.926 4.214 1.00 97.43 192 SER D N 1
ATOM 6946 C CA . SER D 1 195 ? 41.309 -12.829 4.718 1.00 97.21 192 SER D CA 1
ATOM 6947 C C . SER D 1 195 ? 40.495 -12.203 5.849 1.00 97.53 192 SER D C 1
ATOM 6948 O O . SER D 1 195 ? 39.273 -12.084 5.726 1.00 96.35 192 SER D O 1
ATOM 6951 N N . LEU D 1 196 ? 41.175 -11.779 6.929 1.00 93.05 193 LEU D N 1
ATOM 6952 C CA . LEU D 1 196 ? 40.534 -11.153 8.087 1.00 92.41 193 LEU D CA 1
ATOM 6953 C C . LEU D 1 196 ? 39.702 -9.949 7.674 1.00 97.54 193 LEU D C 1
ATOM 6954 O O . LEU D 1 196 ? 38.530 -9.888 8.035 1.00 95.77 193 LEU D O 1
ATOM 6959 N N . ALA D 1 197 ? 40.294 -9.028 6.879 1.00 95.85 194 ALA D N 1
ATOM 6960 C CA . ALA D 1 197 ? 39.611 -7.827 6.394 1.00 95.68 194 ALA D CA 1
ATOM 6961 C C . ALA D 1 197 ? 38.383 -8.174 5.527 1.00 99.11 194 ALA D C 1
ATOM 6962 O O . ALA D 1 197 ? 37.320 -7.597 5.760 1.00 98.02 194 ALA D O 1
ATOM 6964 N N . LYS D 1 198 ? 38.509 -9.157 4.589 1.00 95.91 195 LYS D N 1
ATOM 6965 C CA . LYS D 1 198 ? 37.405 -9.602 3.728 1.00 95.68 195 LYS D CA 1
ATOM 6966 C C . LYS D 1 198 ? 36.250 -10.169 4.571 1.00 98.09 195 LYS D C 1
ATOM 6967 O O . LYS D 1 198 ? 35.114 -9.717 4.410 1.00 98.03 195 LYS D O 1
ATOM 6973 N N . THR D 1 199 ? 36.563 -11.108 5.498 1.00 92.81 196 THR D N 1
ATOM 6974 C CA . THR D 1 199 ? 35.612 -11.756 6.413 1.00 91.47 196 THR D CA 1
ATOM 6975 C C . THR D 1 199 ? 34.879 -10.713 7.271 1.00 93.99 196 THR D C 1
ATOM 6976 O O . THR D 1 199 ? 33.654 -10.744 7.341 1.00 93.37 196 THR D O 1
ATOM 6980 N N . THR D 1 200 ? 35.635 -9.792 7.899 1.00 90.16 197 THR D N 1
ATOM 6981 C CA . THR D 1 200 ? 35.126 -8.729 8.772 1.00 89.47 197 THR D CA 1
ATOM 6982 C C . THR D 1 200 ? 34.146 -7.817 8.049 1.00 92.77 197 THR D C 1
ATOM 6983 O O . THR D 1 200 ? 33.075 -7.533 8.592 1.00 92.27 197 THR D O 1
ATOM 6987 N N . PHE D 1 201 ? 34.509 -7.378 6.826 1.00 89.31 198 PHE D N 1
ATOM 6988 C CA . PHE D 1 201 ? 33.682 -6.500 6.009 1.00 89.45 198 PHE D CA 1
ATOM 6989 C C . PHE D 1 201 ? 32.403 -7.203 5.575 1.00 94.25 198 PHE D C 1
ATOM 6990 O O . PHE D 1 201 ? 31.317 -6.640 5.764 1.00 93.90 198 PHE D O 1
ATOM 6998 N N . ASP D 1 202 ? 32.532 -8.430 5.020 1.00 90.98 199 ASP D N 1
ATOM 6999 C CA . ASP D 1 202 ? 31.411 -9.239 4.543 1.00 91.00 199 ASP D CA 1
ATOM 7000 C C . ASP D 1 202 ? 30.417 -9.617 5.643 1.00 95.73 199 ASP D C 1
ATOM 7001 O O . ASP D 1 202 ? 29.203 -9.539 5.407 1.00 96.19 199 ASP D O 1
ATOM 7006 N N . GLU D 1 203 ? 30.918 -10.000 6.839 1.00 92.35 200 GLU D N 1
ATOM 7007 C CA . GLU D 1 203 ? 30.067 -10.344 7.985 1.00 93.04 200 GLU D CA 1
ATOM 7008 C C . GLU D 1 203 ? 29.275 -9.142 8.496 1.00 99.70 200 GLU D C 1
ATOM 7009 O O . GLU D 1 203 ? 28.112 -9.287 8.886 1.00 99.67 200 GLU D O 1
ATOM 7015 N N . ALA D 1 204 ? 29.894 -7.949 8.413 1.00 97.58 201 ALA D N 1
ATOM 7016 C CA . ALA D 1 204 ? 29.294 -6.671 8.767 1.00 97.85 201 ALA D CA 1
ATOM 7017 C C . ALA D 1 204 ? 28.272 -6.214 7.693 1.00 104.33 201 ALA D C 1
ATOM 7018 O O . ALA D 1 204 ? 27.306 -5.524 8.028 1.00 104.09 201 ALA D O 1
ATOM 7020 N N . MET D 1 205 ? 28.466 -6.629 6.415 1.00 102.39 202 MET D N 1
ATOM 7021 C CA . MET D 1 205 ? 27.547 -6.324 5.303 1.00 102.76 202 MET D CA 1
ATOM 7022 C C . MET D 1 205 ? 26.389 -7.346 5.198 1.00 110.97 202 MET D C 1
ATOM 7023 O O . MET D 1 205 ? 25.576 -7.271 4.277 1.00 111.59 202 MET D O 1
ATOM 7028 N N . ALA D 1 206 ? 26.310 -8.288 6.137 1.00 109.90 203 ALA D N 1
ATOM 7029 C CA . ALA D 1 206 ? 25.225 -9.264 6.195 1.00 111.18 203 ALA D CA 1
ATOM 7030 C C . ALA D 1 206 ? 24.317 -9.005 7.419 1.00 118.93 203 ALA D C 1
ATOM 7031 O O . ALA D 1 206 ? 23.133 -9.371 7.388 1.00 119.64 203 ALA D O 1
ATOM 7033 N N . ASP D 1 207 ? 24.888 -8.375 8.485 1.00 116.67 204 ASP D N 1
ATOM 7034 C CA . ASP D 1 207 ? 24.251 -8.035 9.772 1.00 117.42 204 ASP D CA 1
ATOM 7035 C C . ASP D 1 207 ? 23.961 -6.507 9.882 1.00 124.25 204 ASP D C 1
ATOM 7036 O O . ASP D 1 207 ? 24.003 -5.926 10.972 1.00 123.57 204 ASP D O 1
ATOM 7041 N N . LEU D 1 208 ? 23.611 -5.879 8.740 1.00 123.56 205 LEU D N 1
ATOM 7042 C CA . LEU D 1 208 ? 23.287 -4.447 8.628 1.00 124.72 205 LEU D CA 1
ATOM 7043 C C . LEU D 1 208 ? 22.070 -4.046 9.474 1.00 131.44 205 LEU D C 1
ATOM 7044 O O . LEU D 1 208 ? 22.033 -2.925 9.984 1.00 131.25 205 LEU D O 1
ATOM 7049 N N . HIS D 1 209 ? 21.068 -4.950 9.587 1.00 129.62 206 HIS D N 1
ATOM 7050 C CA . HIS D 1 209 ? 19.829 -4.769 10.359 1.00 130.03 206 HIS D CA 1
ATOM 7051 C C . HIS D 1 209 ? 20.090 -4.398 11.837 1.00 132.94 206 HIS D C 1
ATOM 7052 O O . HIS D 1 209 ? 19.552 -3.392 12.313 1.00 132.60 206 HIS D O 1
ATOM 7059 N N . THR D 1 210 ? 20.950 -5.177 12.542 1.00 128.44 207 THR D N 1
ATOM 7060 C CA . THR D 1 210 ? 21.314 -4.896 13.937 1.00 127.55 207 THR D CA 1
ATOM 7061 C C . THR D 1 210 ? 22.349 -3.767 13.963 1.00 129.72 207 THR D C 1
ATOM 7062 O O . THR D 1 210 ? 23.556 -4.013 14.031 1.00 128.71 207 THR D O 1
ATOM 7066 N N . LEU D 1 211 ? 21.852 -2.523 13.840 1.00 125.84 208 LEU D N 1
ATOM 7067 C CA . LEU D 1 211 ? 22.643 -1.297 13.844 1.00 125.33 208 LEU D CA 1
ATOM 7068 C C . LEU D 1 211 ? 21.812 -0.124 14.334 1.00 128.82 208 LEU D C 1
ATOM 7069 O O . LEU D 1 211 ? 20.825 0.257 13.693 1.00 129.11 208 LEU D O 1
ATOM 7074 N N . SER D 1 212 ? 22.205 0.433 15.485 1.00 124.13 209 SER D N 1
ATOM 7075 C CA . SER D 1 212 ? 21.553 1.592 16.087 1.00 123.33 209 SER D CA 1
ATOM 7076 C C . SER D 1 212 ? 22.042 2.834 15.359 1.00 124.81 209 SER D C 1
ATOM 7077 O O . SER D 1 212 ? 23.134 2.808 14.775 1.00 124.08 209 SER D O 1
ATOM 7080 N N . GLU D 1 213 ? 21.245 3.921 15.396 1.00 119.38 210 GLU D N 1
ATOM 7081 C CA . GLU D 1 213 ? 21.605 5.176 14.740 1.00 117.88 210 GLU D CA 1
ATOM 7082 C C . GLU D 1 213 ? 22.930 5.732 15.258 1.00 117.59 210 GLU D C 1
ATOM 7083 O O . GLU D 1 213 ? 23.762 6.145 14.451 1.00 116.92 210 GLU D O 1
ATOM 7089 N N . ASP D 1 214 ? 23.148 5.664 16.590 1.00 111.87 211 ASP D N 1
ATOM 7090 C CA . ASP D 1 214 ? 24.344 6.155 17.291 1.00 110.70 211 ASP D CA 1
ATOM 7091 C C . ASP D 1 214 ? 25.654 5.516 16.824 1.00 111.65 211 ASP D C 1
ATOM 7092 O O . ASP D 1 214 ? 26.634 6.236 16.591 1.00 111.25 211 ASP D O 1
ATOM 7097 N N . SER D 1 215 ? 25.672 4.181 16.683 1.00 105.30 212 SER D N 1
ATOM 7098 C CA . SER D 1 215 ? 26.867 3.481 16.238 1.00 103.56 212 SER D CA 1
ATOM 7099 C C . SER D 1 215 ? 26.960 3.401 14.711 1.00 104.82 212 SER D C 1
ATOM 7100 O O . SER D 1 215 ? 28.030 3.075 14.210 1.00 104.84 212 SER D O 1
ATOM 7103 N N . TYR D 1 216 ? 25.866 3.703 13.969 1.00 99.07 213 TYR D N 1
ATOM 7104 C CA . TYR D 1 216 ? 25.843 3.601 12.499 1.00 97.84 213 TYR D CA 1
ATOM 7105 C C . TYR D 1 216 ? 27.009 4.320 11.822 1.00 99.49 213 TYR D C 1
ATOM 7106 O O . TYR D 1 216 ? 27.760 3.682 11.090 1.00 99.09 213 TYR D O 1
ATOM 7115 N N . LYS D 1 217 ? 27.132 5.629 12.034 1.00 94.24 214 LYS D N 1
ATOM 7116 C CA . LYS D 1 217 ? 28.211 6.457 11.490 1.00 93.87 214 LYS D CA 1
ATOM 7117 C C . LYS D 1 217 ? 29.611 5.881 11.807 1.00 98.69 214 LYS D C 1
ATOM 7118 O O . LYS D 1 217 ? 30.497 5.894 10.946 1.00 96.53 214 LYS D O 1
ATOM 7121 N N . ASP D 1 218 ? 29.780 5.342 13.033 1.00 97.91 215 ASP D N 1
ATOM 7122 C CA . ASP D 1 218 ? 31.026 4.736 13.502 1.00 98.77 215 ASP D CA 1
ATOM 7123 C C . ASP D 1 218 ? 31.324 3.457 12.738 1.00 101.06 215 ASP D C 1
ATOM 7124 O O . ASP D 1 218 ? 32.474 3.257 12.370 1.00 100.95 215 ASP D O 1
ATOM 7129 N N . SER D 1 219 ? 30.306 2.606 12.493 1.00 96.20 216 SER D N 1
ATOM 7130 C CA . SER D 1 219 ? 30.460 1.330 11.782 1.00 95.82 216 SER D CA 1
ATOM 7131 C C . SER D 1 219 ? 30.847 1.506 10.314 1.00 99.89 216 SER D C 1
ATOM 7132 O O . SER D 1 219 ? 31.814 0.880 9.885 1.00 99.47 216 SER D O 1
ATOM 7135 N N . THR D 1 220 ? 30.113 2.377 9.559 1.00 96.58 217 THR D N 1
ATOM 7136 C CA . THR D 1 220 ? 30.336 2.685 8.124 1.00 95.72 217 THR D CA 1
ATOM 7137 C C . THR D 1 220 ? 31.728 3.264 7.899 1.00 95.47 217 THR D C 1
ATOM 7138 O O . THR D 1 220 ? 32.320 3.040 6.839 1.00 94.79 217 THR D O 1
ATOM 7142 N N . LEU D 1 221 ? 32.213 4.062 8.868 1.00 90.06 218 LEU D N 1
ATOM 7143 C CA . LEU D 1 221 ? 33.529 4.688 8.821 1.00 89.99 218 LEU D CA 1
ATOM 7144 C C . LEU D 1 221 ? 34.623 3.619 8.777 1.00 88.42 218 LEU D C 1
ATOM 7145 O O . LEU D 1 221 ? 35.453 3.655 7.870 1.00 86.47 218 LEU D O 1
ATOM 7150 N N . ILE D 1 222 ? 34.571 2.637 9.703 1.00 82.23 219 ILE D N 1
ATOM 7151 C CA . ILE D 1 222 ? 35.546 1.549 9.807 1.00 81.69 219 ILE D CA 1
ATOM 7152 C C . ILE D 1 222 ? 35.447 0.647 8.586 1.00 86.26 219 ILE D C 1
ATOM 7153 O O . ILE D 1 222 ? 36.471 0.194 8.073 1.00 85.74 219 ILE D O 1
ATOM 7158 N N . MET D 1 223 ? 34.220 0.421 8.106 1.00 83.32 220 MET D N 1
ATOM 7159 C CA . MET D 1 223 ? 33.935 -0.413 6.940 1.00 82.49 220 MET D CA 1
ATOM 7160 C C . MET D 1 223 ? 34.554 0.147 5.671 1.00 83.07 220 MET D C 1
ATOM 7161 O O . MET D 1 223 ? 35.051 -0.621 4.845 1.00 80.51 220 MET D O 1
ATOM 7166 N N . GLN D 1 224 ? 34.559 1.481 5.537 1.00 79.47 221 GLN D N 1
ATOM 7167 C CA . GLN D 1 224 ? 35.201 2.133 4.407 1.00 79.38 221 GLN D CA 1
ATOM 7168 C C . GLN D 1 224 ? 36.741 1.959 4.510 1.00 84.76 221 GLN D C 1
ATOM 7169 O O . GLN D 1 224 ? 37.387 1.747 3.487 1.00 85.39 221 GLN D O 1
ATOM 7175 N N . LEU D 1 225 ? 37.304 1.976 5.740 1.00 81.10 222 LEU D N 1
ATOM 7176 C CA . LEU D 1 225 ? 38.739 1.748 5.988 1.00 81.76 222 LEU D CA 1
ATOM 7177 C C . LEU D 1 225 ? 39.120 0.325 5.616 1.00 87.38 222 LEU D C 1
ATOM 7178 O O . LEU D 1 225 ? 40.164 0.110 4.999 1.00 88.22 222 LEU D O 1
ATOM 7183 N N . LEU D 1 226 ? 38.253 -0.640 5.980 1.00 83.46 223 LEU D N 1
ATOM 7184 C CA . LEU D 1 226 ? 38.428 -2.056 5.673 1.00 82.88 223 LEU D CA 1
ATOM 7185 C C . LEU D 1 226 ? 38.386 -2.269 4.158 1.00 87.48 223 LEU D C 1
ATOM 7186 O O . LEU D 1 226 ? 39.216 -3.009 3.630 1.00 88.41 223 LEU D O 1
ATOM 7191 N N . ARG D 1 227 ? 37.448 -1.578 3.462 1.00 83.50 224 ARG D N 1
ATOM 7192 C CA . ARG D 1 227 ? 37.260 -1.631 2.005 1.00 82.46 224 ARG D CA 1
ATOM 7193 C C . ARG D 1 227 ? 38.470 -1.039 1.288 1.00 86.38 224 ARG D C 1
ATOM 7194 O O . ARG D 1 227 ? 38.956 -1.643 0.332 1.00 84.58 224 ARG D O 1
ATOM 7202 N N . ASP D 1 228 ? 38.958 0.133 1.763 1.00 84.95 225 ASP D N 1
ATOM 7203 C CA . ASP D 1 228 ? 40.119 0.820 1.206 1.00 86.00 225 ASP D CA 1
ATOM 7204 C C . ASP D 1 228 ? 41.385 -0.018 1.346 1.00 92.61 225 ASP D C 1
ATOM 7205 O O . ASP D 1 228 ? 42.154 -0.115 0.387 1.00 92.96 225 ASP D O 1
ATOM 7210 N N . ASN D 1 229 ? 41.570 -0.678 2.503 1.00 90.46 226 ASN D N 1
ATOM 7211 C CA . ASN D 1 229 ? 42.729 -1.536 2.730 1.00 90.80 226 ASN D CA 1
ATOM 7212 C C . ASN D 1 229 ? 42.717 -2.699 1.771 1.00 96.80 226 ASN D C 1
ATOM 7213 O O . ASN D 1 229 ? 43.719 -2.945 1.116 1.00 96.70 226 ASN D O 1
ATOM 7218 N N . LEU D 1 230 ? 41.551 -3.323 1.590 1.00 95.06 227 LEU D N 1
ATOM 7219 C CA . LEU D 1 230 ? 41.373 -4.442 0.672 1.00 95.62 227 LEU D CA 1
ATOM 7220 C C . LEU D 1 230 ? 41.709 -4.065 -0.775 1.00 101.70 227 LEU D C 1
ATOM 7221 O O . LEU D 1 230 ? 42.404 -4.829 -1.441 1.00 101.10 227 LEU D O 1
ATOM 7226 N N . THR D 1 231 ? 41.284 -2.861 -1.225 1.00 100.18 228 THR D N 1
ATOM 7227 C CA . THR D 1 231 ? 41.552 -2.316 -2.564 1.00 100.91 228 THR D CA 1
ATOM 7228 C C . THR D 1 231 ? 43.067 -2.157 -2.770 1.00 107.13 228 THR D C 1
ATOM 7229 O O . THR D 1 231 ? 43.587 -2.539 -3.814 1.00 107.10 228 THR D O 1
ATOM 7233 N N . LEU D 1 232 ? 43.756 -1.616 -1.755 1.00 104.82 229 LEU D N 1
ATOM 7234 C CA . LEU D 1 232 ? 45.194 -1.376 -1.723 1.00 104.98 229 LEU D CA 1
ATOM 7235 C C . LEU D 1 232 ? 45.999 -2.689 -1.678 1.00 110.66 229 LEU D C 1
ATOM 7236 O O . LEU D 1 232 ? 46.980 -2.830 -2.409 1.00 110.51 229 LEU D O 1
ATOM 7241 N N . TRP D 1 233 ? 45.581 -3.634 -0.822 1.00 108.37 230 TRP D N 1
ATOM 7242 C CA . TRP D 1 233 ? 46.267 -4.905 -0.596 1.00 108.92 230 TRP D CA 1
ATOM 7243 C C . TRP D 1 233 ? 46.103 -5.915 -1.718 1.00 115.14 230 TRP D C 1
ATOM 7244 O O . TRP D 1 233 ? 47.059 -6.629 -2.016 1.00 114.83 230 TRP D O 1
ATOM 7255 N N . THR D 1 234 ? 44.903 -5.991 -2.325 1.00 113.51 231 THR D N 1
ATOM 7256 C CA . THR D 1 234 ? 44.612 -6.925 -3.422 1.00 114.10 231 THR D CA 1
ATOM 7257 C C . THR D 1 234 ? 44.871 -6.297 -4.796 1.00 122.06 231 THR D C 1
ATOM 7258 O O . THR D 1 234 ? 45.038 -7.029 -5.778 1.00 122.16 231 THR D O 1
ATOM 7262 N N . GLY D 1 235 ? 44.894 -4.963 -4.851 1.00 120.89 232 GLY D N 1
ATOM 7263 C CA . GLY D 1 235 ? 45.098 -4.215 -6.085 1.00 121.63 232 GLY D CA 1
ATOM 7264 C C . GLY D 1 235 ? 43.871 -4.291 -6.975 1.00 127.57 232 GLY D C 1
ATOM 7265 O O . GLY D 1 235 ? 43.901 -4.928 -8.039 1.00 127.84 232 GLY D O 1
ATOM 7266 N N . SER D 1 236 ? 42.748 -3.727 -6.473 1.00 124.39 233 SER D N 1
ATOM 7267 C CA . SER D 1 236 ? 41.466 -3.709 -7.179 1.00 154.77 233 SER D CA 1
ATOM 7268 C C . SER D 1 236 ? 40.863 -2.307 -7.224 1.00 173.98 233 SER D C 1
ATOM 7269 O O . SER D 1 236 ? 41.598 -1.329 -7.382 1.00 129.97 233 SER D O 1
ATOM 7272 N N . LEU E 2 5 ? 36.353 37.187 10.223 1.00 103.95 236 LEU E N 1
ATOM 7273 C CA . LEU E 2 5 ? 36.267 36.794 11.625 1.00 103.98 236 LEU E CA 1
ATOM 7274 C C . LEU E 2 5 ? 37.347 37.530 12.426 1.00 109.52 236 LEU E C 1
ATOM 7275 O O . LEU E 2 5 ? 37.073 38.596 12.990 1.00 108.95 236 LEU E O 1
ATOM 7280 N N . ARG E 2 6 ? 38.570 36.957 12.470 1.00 107.06 237 ARG E N 1
ATOM 7281 C CA . ARG E 2 6 ? 39.728 37.527 13.156 1.00 107.36 237 ARG E CA 1
ATOM 7282 C C . ARG E 2 6 ? 40.716 38.039 12.113 1.00 111.48 237 ARG E C 1
ATOM 7283 O O . ARG E 2 6 ? 40.664 37.641 10.947 1.00 110.92 237 ARG E O 1
ATOM 7291 N N . ARG E 2 7 ? 41.607 38.931 12.545 1.00 108.81 238 ARG E N 1
ATOM 7292 C CA . ARG E 2 7 ? 42.668 39.545 11.756 1.00 109.09 238 ARG E CA 1
ATOM 7293 C C . ARG E 2 7 ? 43.810 38.535 11.472 1.00 113.73 238 ARG E C 1
ATOM 7294 O O . ARG E 2 7 ? 43.749 37.369 11.895 1.00 114.36 238 ARG E O 1
ATOM 7302 N N . GLY E 2 8 ? 44.851 39.022 10.800 1.00 108.86 239 GLY E N 1
ATOM 7303 C CA . GLY E 2 8 ? 46.053 38.261 10.494 1.00 107.85 239 GLY E CA 1
ATOM 7304 C C . GLY E 2 8 ? 47.300 39.109 10.623 1.00 109.63 239 GLY E C 1
ATOM 7305 O O . GLY E 2 8 ? 47.265 40.312 10.354 1.00 108.14 239 GLY E O 1
ATOM 7316 N N . THR E 2 10 ? 51.904 38.944 9.895 1.00 115.55 241 THR E N 1
ATOM 7317 C CA . THR E 2 10 ? 52.809 38.670 8.749 1.00 117.31 241 THR E CA 1
ATOM 7318 C C . THR E 2 10 ? 52.468 37.336 8.038 1.00 126.44 241 THR E C 1
ATOM 7319 O O . THR E 2 10 ? 52.638 37.236 6.820 1.00 126.59 241 THR E O 1
ATOM 7323 N N . CYS E 2 11 ? 51.927 36.362 8.786 1.00 126.50 242 CYS E N 1
ATOM 7324 C CA . CYS E 2 11 ? 51.399 35.081 8.309 1.00 128.21 242 CYS E CA 1
ATOM 7325 C C . CYS E 2 11 ? 50.266 34.664 9.281 1.00 133.84 242 CYS E C 1
ATOM 7326 O O . CYS E 2 11 ? 49.509 35.535 9.728 1.00 133.32 242 CYS E O 1
ATOM 7329 N N . VAL E 2 12 ? 50.133 33.367 9.607 1.00 131.67 243 VAL E N 1
ATOM 7330 C CA . VAL E 2 12 ? 49.135 32.906 10.580 1.00 131.98 243 VAL E CA 1
ATOM 7331 C C . VAL E 2 12 ? 49.574 33.320 12.029 1.00 136.25 243 VAL E C 1
ATOM 7332 O O . VAL E 2 12 ? 48.757 33.933 12.723 1.00 136.30 243 VAL E O 1
ATOM 7336 N N . LEU E 2 13 ? 50.837 33.046 12.492 1.00 132.21 244 LEU E N 1
ATOM 7337 C CA . LEU E 2 13 ? 51.955 32.358 11.812 1.00 131.33 244 LEU E CA 1
ATOM 7338 C C . LEU E 2 13 ? 52.181 30.931 12.356 1.00 134.50 244 LEU E C 1
ATOM 7339 O O . LEU E 2 13 ? 52.970 30.722 13.281 1.00 133.66 244 LEU E O 1
ATOM 7344 N N . ALA E 2 14 ? 51.439 29.967 11.761 1.00 130.74 245 ALA E N 1
ATOM 7345 C CA . ALA E 2 14 ? 51.379 28.522 12.012 1.00 149.81 245 ALA E CA 1
ATOM 7346 C C . ALA E 2 14 ? 51.665 28.100 13.458 1.00 155.44 245 ALA E C 1
ATOM 7347 O O . ALA E 2 14 ? 50.764 28.106 14.295 1.00 108.27 245 ALA E O 1
ATOM 7349 N N . SER F 2 4 ? 44.079 7.110 -0.447 1.00 97.15 235 SER F N 1
ATOM 7350 C CA . SER F 2 4 ? 45.365 7.280 0.226 1.00 96.75 235 SER F CA 1
ATOM 7351 C C . SER F 2 4 ? 46.431 6.305 -0.305 1.00 101.24 235 SER F C 1
ATOM 7352 O O . SER F 2 4 ? 46.100 5.231 -0.822 1.00 101.40 235 SER F O 1
ATOM 7355 N N . LEU F 2 5 ? 47.710 6.687 -0.170 1.00 97.58 236 LEU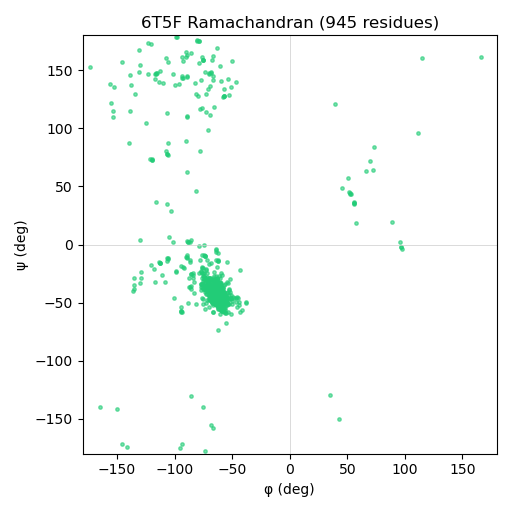 F N 1
ATOM 7356 C CA . LEU F 2 5 ? 48.864 5.872 -0.580 1.00 97.55 236 LEU F CA 1
ATOM 7357 C C . LEU F 2 5 ? 49.215 4.860 0.528 1.00 99.34 236 LEU F C 1
ATOM 7358 O O . LEU F 2 5 ? 49.522 3.700 0.233 1.00 97.76 236 LEU F O 1
ATOM 7363 N N . ARG F 2 6 ? 49.166 5.318 1.804 1.00 95.32 237 ARG F N 1
ATOM 7364 C CA . ARG F 2 6 ? 49.427 4.513 2.996 1.00 94.66 237 ARG F CA 1
ATOM 7365 C C . ARG F 2 6 ? 48.099 4.012 3.584 1.00 96.89 237 ARG F C 1
ATOM 7366 O O . ARG F 2 6 ? 47.123 4.767 3.635 1.00 97.11 237 ARG F O 1
ATOM 7374 N N . ARG F 2 7 ? 48.075 2.731 4.012 1.00 90.82 238 ARG F N 1
ATOM 7375 C CA . ARG F 2 7 ? 46.929 2.024 4.601 1.00 89.08 238 ARG F CA 1
ATOM 7376 C C . ARG F 2 7 ? 46.245 2.801 5.743 1.00 92.15 238 ARG F C 1
ATOM 7377 O O . ARG F 2 7 ? 46.867 3.659 6.378 1.00 92.76 238 ARG F O 1
ATOM 7385 N N . GLY F 2 8 ? 44.989 2.468 6.005 1.00 87.16 239 GLY F N 1
ATOM 7386 C CA . GLY F 2 8 ? 44.206 3.084 7.071 1.00 85.83 239 GLY F CA 1
ATOM 7387 C C . GLY F 2 8 ? 44.146 2.266 8.346 1.00 85.76 239 GLY F C 1
ATOM 7388 O O . GLY F 2 8 ? 44.104 1.037 8.303 1.00 83.29 239 GLY F O 1
ATOM 7399 N N . THR F 2 10 ? 42.460 2.282 12.697 1.00 86.68 241 THR F N 1
ATOM 7400 C CA . THR F 2 10 ? 41.280 2.717 13.459 1.00 88.68 241 THR F CA 1
ATOM 7401 C C . THR F 2 10 ? 41.457 4.140 13.965 1.00 100.64 241 THR F C 1
ATOM 7402 O O . THR F 2 10 ? 42.289 4.418 14.836 1.00 100.49 241 THR F O 1
ATOM 7406 N N . CYS F 2 11 ? 40.672 5.037 13.369 1.00 103.17 242 CYS F N 1
ATOM 7407 C CA . CYS F 2 11 ? 40.616 6.460 13.678 1.00 105.88 242 CYS F CA 1
ATOM 7408 C C . CYS F 2 11 ? 39.134 6.862 13.631 1.00 114.32 242 CYS F C 1
ATOM 7409 O O . CYS F 2 11 ? 38.603 7.192 12.559 1.00 114.41 242 CYS F O 1
ATOM 7412 N N . VAL F 2 12 ? 38.431 6.704 14.778 1.00 112.95 243 VAL F N 1
ATOM 7413 C CA . VAL F 2 12 ? 36.994 7.020 14.875 1.00 113.64 243 VAL F CA 1
ATOM 7414 C C . VAL F 2 12 ? 36.713 7.905 16.101 1.00 119.32 243 VAL F C 1
ATOM 7415 O O . VAL F 2 12 ? 37.429 7.826 17.107 1.00 118.61 243 VAL F O 1
ATOM 7419 N N . LEU F 2 13 ? 35.686 8.774 15.986 1.00 117.19 244 LEU F N 1
ATOM 7420 C CA . LEU F 2 13 ? 35.254 9.706 17.027 1.00 117.11 244 LEU F CA 1
ATOM 7421 C C . LEU F 2 13 ? 33.728 9.698 17.181 1.00 122.48 244 LEU F C 1
ATOM 7422 O O . LEU F 2 13 ? 32.997 9.835 16.187 1.00 122.09 244 LEU F O 1
ATOM 7427 N N . ALA F 2 14 ? 33.260 9.536 18.438 1.00 119.32 245 ALA F N 1
ATOM 7428 C CA . ALA F 2 14 ? 31.844 9.536 18.814 1.00 140.69 245 ALA F CA 1
ATOM 7429 C C . ALA F 2 14 ? 31.494 10.783 19.637 1.00 152.88 245 ALA F C 1
ATOM 7430 O O . ALA F 2 14 ? 32.378 11.553 20.021 1.00 106.63 245 ALA F O 1
ATOM 7432 N N . LEU G 2 5 ? -6.228 -13.178 40.479 1.00 90.98 236 LEU G N 1
ATOM 7433 C CA . LEU G 2 5 ? -6.743 -14.081 39.444 1.00 91.01 236 LEU G CA 1
ATOM 7434 C C . LEU G 2 5 ? -5.616 -14.744 38.628 1.00 93.84 236 LEU G C 1
ATOM 7435 O O . LEU G 2 5 ? -5.890 -15.655 37.830 1.00 93.62 236 LEU G O 1
ATOM 7440 N N . ARG G 2 6 ? -4.349 -14.287 38.824 1.00 89.23 237 ARG G N 1
ATOM 7441 C CA . ARG G 2 6 ? -3.177 -14.888 38.166 1.00 88.46 237 ARG G CA 1
ATOM 7442 C C . ARG G 2 6 ? -2.494 -15.822 39.155 1.00 89.36 237 ARG G C 1
ATOM 7443 O O . ARG G 2 6 ? -2.382 -15.480 40.344 1.00 88.81 237 ARG G O 1
ATOM 7451 N N . ARG G 2 7 ? -2.069 -17.017 38.660 1.00 83.01 238 ARG G N 1
ATOM 7452 C CA . ARG G 2 7 ? -1.450 -18.096 39.449 1.00 80.94 238 ARG G CA 1
ATOM 7453 C C . ARG G 2 7 ? -0.252 -17.615 40.281 1.00 79.39 238 ARG G C 1
ATOM 7454 O O . ARG G 2 7 ? 0.633 -16.923 39.785 1.00 79.10 238 ARG G O 1
ATOM 7462 N N . GLY G 2 8 ? -0.289 -17.932 41.555 1.00 72.25 239 GLY G N 1
ATOM 7463 C CA . GLY G 2 8 ? 0.779 -17.547 42.451 1.00 70.25 239 GLY G CA 1
ATOM 7464 C C . GLY G 2 8 ? 1.915 -18.545 42.448 1.00 68.43 239 GLY G C 1
ATOM 7465 O O . GLY G 2 8 ? 1.691 -19.747 42.535 1.00 66.74 239 GLY G O 1
ATOM 7476 N N . THR G 2 10 ? 6.281 -18.379 43.981 1.00 66.94 241 THR G N 1
ATOM 7477 C CA . THR G 2 10 ? 7.074 -17.782 45.064 1.00 67.65 241 THR G CA 1
ATOM 7478 C C . THR G 2 10 ? 6.825 -16.278 45.328 1.00 76.08 241 THR G C 1
ATOM 7479 O O . THR G 2 10 ? 6.689 -15.483 44.370 1.00 76.57 241 THR G O 1
ATOM 7483 N N . CYS G 2 11 ? 6.788 -15.901 46.652 1.00 73.70 242 CYS G N 1
ATOM 7484 C CA . CYS G 2 11 ? 6.552 -14.542 47.188 1.00 106.25 242 CYS G CA 1
ATOM 7485 C C . CYS G 2 11 ? 5.095 -14.119 47.010 1.00 114.22 242 CYS G C 1
ATOM 7486 O O . CYS G 2 11 ? 4.338 -14.100 47.977 1.00 64.17 242 CYS G O 1
ATOM 7489 N N . GLY H 2 3 ? 1.178 18.887 62.448 1.00 122.71 234 GLY H N 1
ATOM 7490 C CA . GLY H 2 3 ? 0.974 17.819 61.477 1.00 122.68 234 GLY H CA 1
ATOM 7491 C C . GLY H 2 3 ? 2.198 17.531 60.629 1.00 126.69 234 GLY H C 1
ATOM 7492 O O . GLY H 2 3 ? 2.580 18.362 59.800 1.00 126.83 234 GLY H O 1
ATOM 7493 N N . SER H 2 4 ? 2.819 16.343 60.831 1.00 122.21 235 SER H N 1
ATOM 7494 C CA . SER H 2 4 ? 4.036 15.924 60.126 1.00 121.17 235 SER H CA 1
ATOM 7495 C C . SER H 2 4 ? 3.805 14.845 59.051 1.00 123.32 235 SER H C 1
ATOM 7496 O O . SER H 2 4 ? 3.451 13.702 59.364 1.00 123.15 235 SER H O 1
ATOM 7499 N N . LEU H 2 5 ? 4.022 15.241 57.778 1.00 117.69 236 LEU H N 1
ATOM 7500 C CA . LEU H 2 5 ? 3.929 14.455 56.536 1.00 116.32 236 LEU H CA 1
ATOM 7501 C C . LEU H 2 5 ? 5.033 15.031 55.610 1.00 117.37 236 LEU H C 1
ATOM 7502 O O . LEU H 2 5 ? 5.858 15.823 56.086 1.00 117.38 236 LEU H O 1
ATOM 7507 N N . ARG H 2 6 ? 5.086 14.628 54.320 1.00 110.97 237 ARG H N 1
ATOM 7508 C CA . ARG H 2 6 ? 6.062 15.196 53.383 1.00 109.22 237 ARG H CA 1
ATOM 7509 C C . ARG H 2 6 ? 5.357 16.220 52.508 1.00 107.57 237 ARG H C 1
ATOM 7510 O O . ARG H 2 6 ? 4.172 16.051 52.192 1.00 106.79 237 ARG H O 1
ATOM 7518 N N . ARG H 2 7 ? 6.090 17.285 52.115 1.00 99.78 238 ARG H N 1
ATOM 7519 C CA . ARG H 2 7 ? 5.571 18.337 51.228 1.00 97.05 238 ARG H CA 1
ATOM 7520 C C . ARG H 2 7 ? 5.230 17.741 49.842 1.00 93.08 238 ARG H C 1
ATOM 7521 O O . ARG H 2 7 ? 5.602 16.601 49.546 1.00 94.10 238 ARG H O 1
ATOM 7529 N N . GLY H 2 8 ? 4.556 18.509 49.011 1.00 81.75 239 GLY H N 1
ATOM 7530 C CA . GLY H 2 8 ? 4.194 18.031 47.690 1.00 78.22 239 GLY H CA 1
ATOM 7531 C C . GLY H 2 8 ? 4.512 18.967 46.550 1.00 72.13 239 GLY H C 1
ATOM 7532 O O . GLY H 2 8 ? 4.104 20.129 46.581 1.00 70.23 239 GLY H O 1
ATOM 7543 N N . THR H 2 10 ? 4.711 18.803 41.945 1.00 67.65 241 THR H N 1
ATOM 7544 C CA . THR H 2 10 ? 3.798 18.350 40.878 1.00 69.09 241 THR H CA 1
ATOM 7545 C C . THR H 2 10 ? 3.620 16.819 40.903 1.00 75.77 241 THR H C 1
ATOM 7546 O O . THR H 2 10 ? 4.554 16.112 41.304 1.00 76.81 241 THR H O 1
ATOM 7550 N N . CYS H 2 11 ? 2.395 16.339 40.507 1.00 72.67 242 CYS H N 1
ATOM 7551 C CA . CYS H 2 11 ? 1.874 14.954 40.384 1.00 104.87 242 CYS H CA 1
ATOM 7552 C C . CYS H 2 11 ? 0.728 14.689 41.346 1.00 97.74 242 CYS H C 1
ATOM 7553 O O . CYS H 2 11 ? 0.952 14.531 42.543 1.00 64.38 242 CYS H O 1
#

InterPro domains:
  IPR000308 14-3-3 protein [PIRSF000868] (2-239)
  IPR000308 14-3-3 protein [PR00305] (35-64)
  IPR000308 14-3-3 protein [PR00305] (84-108)
  IPR000308 14-3-3 protein [PR00305] (115-137)
  IPR000308 14-3-3 protein [PR00305] (150-176)
  IPR000308 14-3-3 protein [PR00305] (177-203)
  IPR000308 14-3-3 protein [PR00305] (204-233)
  IPR000308 14-3-3 protein [PTHR18860] (4-234)
  IPR023409 14-3-3 protein, conserved site [PS00796] (41-51)
  IPR023409 14-3-3 protein, conserved site [PS00797] (213-232)
  IPR023410 14-3-3 domain [PF00244] (9-231)
  IPR023410 14-3-3 domain [SM00101] (3-244)
  IPR036815 14-3-3 domain superfamily [G3DSA:1.20.190.20] (1-242)
  IPR036815 14-3-3 domain superfamily [SSF48445] (1-232)
  IPR037435 14-3-3 protein sigma [cd10019] (1-242)

B-factor: mean 80.24, std 22.73, range [23.42, 176.3]

Organism: Homo sapiens (NCBI:txid9606)

Solvent-accessible surface area: 46929 Å² total